Protein AF-0000000085180413 (afdb_homodimer)

InterPro domains:
  IPR011041 Soluble quinoprotein glucose/sorbosone dehydrogenase, beta-propeller domain superfamily [SSF50952] (67-188)
  IPR027372 Phytase-like domain [PF13449] (63-385)

Nearest PDB structures (foldseek):
  3hli-assembly1_A  TM=5.002E-01  e=9.385E-06  Loligo vulgaris
  2iao-assembly1_A  TM=4.988E-01  e=2.849E-05  Loligo vulgaris
  2iaw-assembly1_A  TM=5.013E-01  e=3.711E-05  Loligo vulgaris
  9dtb-assembly1_A  TM=4.587E-01  e=5.664E-05  Homo sapiens
  8wt1-assembly2_E  TM=3.478E-01  e=1.857E-03  Geobacillus stearothermophilus ATCC 12980

Foldseek 3Di:
DCPPDPPPPPPPPPPPPPPPPPADAWAFFWKAFEFQAAFDADAAFQQCVVPFQDGHDGPGRGATPFQFQEWDDDPDVQKIKTWHWQHQPALRRKLRHFTKIWIKHAFIQGPVGTDRYMGTDDIQFAFELVCQAVDDASCNPPNGHGHHSNRWTWRYWDQAPVRWIWTATQQQRWIFIGHNRNYTDHHTHFAFDQAPPGDRVPHGAHECNRPVDVVPDDDPPDDGPHFWYHSFQWAAWDAALNRQKIWTWTFTDGHPAPQQWIWIWIAGVVVGGTPGTLFIEHAPDSQKTKAYWEYFHRFKIKIWIFHQAADPPGDATFIKIWGSVAADPSRYTDIDTFHGQQFHAQQPCSDVLDDPRTDHQGASAWHYWADQFQFKIKTKGGQSPQADGRHHRPDGGIIMITIIGGPGGGNGDPNGNHD/DPPPDPPPPPPPPPPPPPPPPPADAWAFFWKAFEFQAAFDADAAFQQCVVPFQDGHDGPGRGATPFQFQEWDDDPDVQKIKTWHWQAQPALRRKLRHFTKIWIKHAFIQGPVGTDRYMGTDDIQFAFELVCQAVDDASCNPPNGHGHHSNRWTWRYWDQAPVRWIWTATQQQRWIFIGHNRNYTDHHTHFAFDQAPPGDRVPHGAHECNRPVDVVPDDDPPDDGPHFWYHSFQWAAWDAALNRQKIWTKTFTDGHPAPQQWIWIWIAGVVVGGTPGTLFIEHAPDSQKTKAYWEYFHRFKIKIWIFHQAADPPGDATFIKIWGSVAADPSRYTDIDTFHGQQFHAQQPCSDVLDDPRTDHQGASAWHYWADQFQFKIKTKGGQSPQADGRSHRPDGGIIMITIIGGPGGGNGDPNGNHD

Organism: NCBI:txid751945

Sequence (838 aa):
MTRQGIVALLGMVLGLGLAQQPLPRAELVGFALLPPDTFAPGPASGAYRKTPGLRGTPEFGSQPVQGFSAVQFGPRAGSYWVLSDNGFGSKANSPDYLLRLYLVAPSPRTPQGGAGTVRVERFIQLRDPNRLVPFPIVMESHPERPLTGYDFDPESFVFAADGTLWVGDEFGPFLLRFDANGVLLDPPFPTPDYGPGKDPTKDFVRAPQNPGLLLNPVGPGQPSPANLATSRGFEGMTTNPERTRIYALLEGTVAGDPPGTLRLMEFDPLAKRWVGLVGLYRMDSPDHAIGELAVVNEHEYLVIERDNRQGEEARTKRIYKIDLRRKGADGVLAKELLVDLLDIADPRGLAPSTREGTFRFPYFTIESVLVLDPQTLLVINDNNYPATGGRGAGVKDATEFIWLRLPQPLNLAPGVGRPMTRQGIVALLGMVLGLGLAQQPLPRAELVGFALLPPDTFAPGPASGAYRKTPGLRGTPEFGSQPVQGFSAVQFGPRAGSYWVLSDNGFGSKANSPDYLLRLYLVAPSPRTPQGGAGTVRVERFIQLRDPNRLVPFPIVMESHPERPLTGYDFD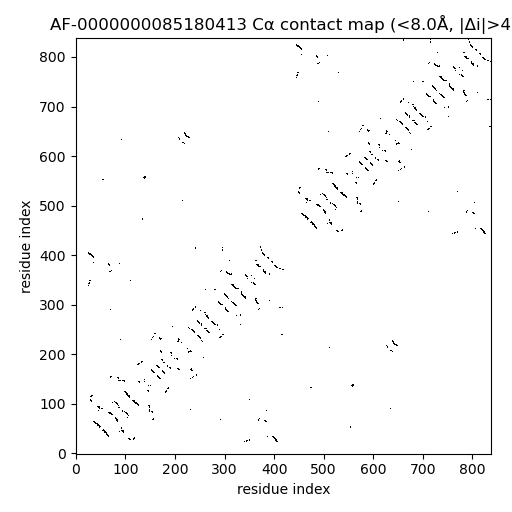PESFVFAADGTLWVGDEFGPFLLRFDANGVLLDPPFPTPDYGPGKDPTKDFVRAPQNPGLLLNPVGPGQPSPANLATSRGFEGMTTNPERTRIYALLEGTVAGDPPGTLRLMEFDPLAKRWVGLVGLYRMDSPDHAIGELAVVNEHEYLVIERDNRQGEEARTKRIYKIDLRRKGADGVLAKELLVDLLDIADPRGLAPSTREGTFRFPYFTIESVLVLDPQTLLVINDNNYPATGGRGAGVKDATEFIWLRLPQPLNLAPGVGRP

Structure (mmCIF, N/CA/C/O backbone):
data_AF-0000000085180413-model_v1
#
loop_
_entity.id
_entity.type
_entity.pdbx_description
1 polymer 'Phytase-like domain-containing protein'
#
loop_
_atom_site.group_PDB
_atom_site.id
_atom_site.type_symbol
_atom_site.label_atom_id
_atom_site.label_alt_id
_atom_site.label_comp_id
_atom_site.label_asym_id
_atom_site.label_entity_id
_atom_site.label_seq_id
_atom_site.pdbx_PDB_ins_code
_atom_site.Cartn_x
_atom_site.Cartn_y
_atom_site.Cartn_z
_atom_site.occupancy
_atom_site.B_iso_or_equiv
_atom_site.auth_seq_id
_atom_site.auth_comp_id
_atom_site.auth_asym_id
_atom_site.auth_atom_id
_atom_site.pdbx_PDB_model_num
ATOM 1 N N . MET A 1 1 ? 72.688 42.719 30.016 1 27.19 1 MET A N 1
ATOM 2 C CA . MET A 1 1 ? 71.625 42.531 29.031 1 27.19 1 MET A CA 1
ATOM 3 C C . MET A 1 1 ? 70.312 42.312 29.719 1 27.19 1 MET A C 1
ATOM 5 O O . MET A 1 1 ? 70.125 41.438 30.578 1 27.19 1 MET A O 1
ATOM 9 N N . THR A 1 2 ? 69.5 43.469 29.844 1 22.3 2 THR A N 1
ATOM 10 C CA . THR A 1 2 ? 68.312 43.875 30.562 1 22.3 2 THR A CA 1
ATOM 11 C C . THR A 1 2 ? 67.062 43.125 30.016 1 22.3 2 THR A C 1
ATOM 13 O O . THR A 1 2 ? 66.688 43.281 28.844 1 22.3 2 THR A O 1
ATOM 16 N N . ARG A 1 3 ? 66.938 41.812 30.453 1 32.44 3 ARG A N 1
ATOM 17 C CA . ARG A 1 3 ? 65.875 40.906 30.125 1 32.44 3 ARG A CA 1
ATOM 18 C C . ARG A 1 3 ? 64.5 41.531 30.375 1 32.44 3 ARG A C 1
ATOM 20 O O . ARG A 1 3 ? 64.125 41.75 31.516 1 32.44 3 ARG A O 1
ATOM 27 N N . GLN A 1 4 ? 64.125 42.656 29.547 1 26.47 4 GLN A N 1
ATOM 28 C CA . GLN A 1 4 ? 62.875 43.375 29.703 1 26.47 4 GLN A CA 1
ATOM 29 C C . GLN A 1 4 ? 61.656 42.469 29.609 1 26.47 4 GLN A C 1
ATOM 31 O O . GLN A 1 4 ? 61.531 41.688 28.656 1 26.47 4 GLN A O 1
ATOM 36 N N . GLY A 1 5 ? 61.156 42.062 30.734 1 30.62 5 GLY A N 1
ATOM 37 C CA . GLY A 1 5 ? 59.969 41.25 31 1 30.62 5 GLY A CA 1
ATOM 38 C C . GLY A 1 5 ? 58.688 41.844 30.422 1 30.62 5 GLY A C 1
ATOM 39 O O . GLY A 1 5 ? 58.344 42.969 30.75 1 30.62 5 GLY A O 1
ATOM 40 N N . ILE A 1 6 ? 58.375 41.562 29.125 1 33.25 6 ILE A N 1
ATOM 41 C CA . ILE A 1 6 ? 57.156 42.031 28.469 1 33.25 6 ILE A CA 1
ATOM 42 C C . ILE A 1 6 ? 55.938 41.562 29.25 1 33.25 6 ILE A C 1
ATOM 44 O O . ILE A 1 6 ? 55.781 40.375 29.5 1 33.25 6 ILE A O 1
ATOM 48 N N . VAL A 1 7 ? 55.375 42.406 30.109 1 30.94 7 VAL A N 1
ATOM 49 C CA . VAL A 1 7 ? 54.125 42.156 30.812 1 30.94 7 VAL A CA 1
ATOM 50 C C . VAL A 1 7 ? 53 42 29.797 1 30.94 7 VAL A C 1
ATOM 52 O O . VAL A 1 7 ? 52.75 42.875 28.953 1 30.94 7 VAL A O 1
ATOM 55 N N . ALA A 1 8 ? 52.719 40.719 29.391 1 34.75 8 ALA A N 1
ATOM 56 C CA . ALA A 1 8 ? 51.562 40.375 28.578 1 34.75 8 ALA A CA 1
ATOM 57 C C . ALA A 1 8 ? 50.281 40.875 29.203 1 34.75 8 ALA A C 1
ATOM 59 O O . ALA A 1 8 ? 49.938 40.5 30.328 1 34.75 8 ALA A O 1
ATOM 60 N N . LEU A 1 9 ? 50 42.219 28.906 1 30.14 9 LEU A N 1
ATOM 61 C CA . LEU A 1 9 ? 48.719 42.719 29.312 1 30.14 9 LEU A CA 1
ATOM 62 C C . LEU A 1 9 ? 47.594 41.844 28.781 1 30.14 9 LEU A C 1
ATOM 64 O O . LEU A 1 9 ? 47.438 41.688 27.562 1 30.14 9 LEU A O 1
ATOM 68 N N . LEU A 1 10 ? 47.219 40.875 29.531 1 34.94 10 LEU A N 1
ATOM 69 C CA . LEU A 1 10 ? 46.031 40.094 29.25 1 34.94 10 LEU A CA 1
ATOM 70 C C . LEU A 1 10 ? 44.781 40.969 29.234 1 34.94 10 LEU A C 1
ATOM 72 O O . LEU A 1 10 ? 44.406 41.531 30.266 1 34.94 10 LEU A O 1
ATOM 76 N N . GLY A 1 11 ? 44.531 41.719 28.125 1 31.73 11 GLY A N 1
ATOM 77 C CA . GLY A 1 11 ? 43.281 42.406 27.969 1 31.73 11 GLY A CA 1
ATOM 78 C C . GLY A 1 11 ? 42.062 41.5 28.172 1 31.73 11 GLY A C 1
ATOM 79 O O . GLY A 1 11 ? 41.938 40.5 27.5 1 31.73 11 GLY A O 1
ATOM 80 N N . MET A 1 12 ? 41.531 41.5 29.359 1 33.59 12 MET A N 1
ATOM 81 C CA . MET A 1 12 ? 40.25 40.875 29.641 1 33.59 12 MET A CA 1
ATOM 82 C C . MET A 1 12 ? 39.156 41.469 28.75 1 33.59 12 MET A C 1
ATOM 84 O O . MET A 1 12 ? 38.875 42.656 28.797 1 33.59 12 MET A O 1
ATOM 88 N N . VAL A 1 13 ? 38.969 40.969 27.547 1 36.91 13 VAL A N 1
ATOM 89 C CA . VAL A 1 13 ? 37.75 41.281 26.797 1 36.91 13 VAL A CA 1
ATOM 90 C C . VAL A 1 13 ? 36.531 40.938 27.641 1 36.91 13 VAL A C 1
ATOM 92 O O . VAL A 1 13 ? 36.312 39.781 28.016 1 36.91 13 VAL A O 1
ATOM 95 N N . LEU A 1 14 ? 36.062 41.844 28.484 1 35.03 14 LEU A N 1
ATOM 96 C CA . LEU A 1 14 ? 34.719 41.719 29.062 1 35.03 14 LEU A CA 1
ATOM 97 C C . LEU A 1 14 ? 33.688 41.469 27.984 1 35.03 14 LEU A C 1
ATOM 99 O O . LEU A 1 14 ? 33.5 42.281 27.078 1 35.03 14 LEU A O 1
ATOM 103 N N . GLY A 1 15 ? 33.406 40.25 27.641 1 35.22 15 GLY A N 1
ATOM 104 C CA . GLY A 1 15 ? 32.188 39.875 26.906 1 35.22 15 GLY A CA 1
ATOM 105 C C . GLY A 1 15 ? 30.938 40.5 27.438 1 35.22 15 GLY A C 1
ATOM 106 O O . GLY A 1 15 ? 30.453 40.156 28.516 1 35.22 15 GLY A O 1
ATOM 107 N N . LEU A 1 16 ? 30.766 41.844 27.328 1 35.28 16 LEU A N 1
ATOM 108 C CA . LEU A 1 16 ? 29.406 42.344 27.578 1 35.28 16 LEU A CA 1
ATOM 109 C C . LEU A 1 16 ? 28.375 41.438 26.906 1 35.28 16 LEU A C 1
ATOM 111 O O . LEU A 1 16 ? 28.297 41.406 25.672 1 35.28 16 LEU A O 1
ATOM 115 N N . GLY A 1 17 ? 28.062 40.375 27.438 1 37.81 17 GLY A N 1
ATOM 116 C CA . GLY A 1 17 ? 26.812 39.719 27.047 1 37.81 17 GLY A CA 1
ATOM 117 C C . GLY A 1 17 ? 25.672 40.688 26.906 1 37.81 17 GLY A C 1
ATOM 118 O O . GLY A 1 17 ? 25.219 41.281 27.891 1 37.81 17 GLY A O 1
ATOM 119 N N . LEU A 1 18 ? 25.641 41.531 25.922 1 39.44 18 LEU A N 1
ATOM 120 C CA . LEU A 1 18 ? 24.359 42.188 25.641 1 39.44 18 LEU A CA 1
ATOM 121 C C . LEU A 1 18 ? 23.188 41.312 26.078 1 39.44 18 LEU A C 1
ATOM 123 O O . LEU A 1 18 ? 23.062 40.188 25.625 1 39.44 18 LEU A O 1
ATOM 127 N N . ALA A 1 19 ? 22.766 41.406 27.203 1 43.41 19 ALA A N 1
ATOM 128 C CA . ALA A 1 19 ? 21.484 40.875 27.641 1 43.41 19 ALA A CA 1
ATOM 129 C C . ALA A 1 19 ? 20.438 40.969 26.531 1 43.41 19 ALA A C 1
ATOM 131 O O . ALA A 1 19 ? 20.031 42.062 26.141 1 43.41 19 ALA A O 1
ATOM 132 N N . GLN A 1 20 ? 20.359 40.188 25.609 1 45.88 20 GLN A N 1
ATOM 133 C CA . GLN A 1 20 ? 19.219 40.156 24.688 1 45.88 20 GLN A CA 1
ATOM 134 C C . GLN A 1 20 ? 17.922 40.562 25.391 1 45.88 20 GLN A C 1
ATOM 136 O O . GLN A 1 20 ? 17.594 40 26.438 1 45.88 20 GLN A O 1
ATOM 141 N N . GLN A 1 21 ? 17.516 41.812 25.359 1 51.88 21 GLN A N 1
ATOM 142 C CA . GLN A 1 21 ? 16.234 42.25 25.922 1 51.88 21 GLN A CA 1
ATOM 143 C C . GLN A 1 21 ? 15.156 41.188 25.719 1 51.88 21 GLN A C 1
ATOM 145 O O . GLN A 1 21 ? 15.078 40.562 24.656 1 51.88 21 GLN A O 1
ATOM 150 N N . PRO A 1 22 ? 14.539 40.75 26.828 1 65.62 22 PRO A N 1
ATOM 151 C CA . PRO A 1 22 ? 13.469 39.75 26.719 1 65.62 22 PRO A CA 1
ATOM 152 C C . PRO A 1 22 ? 12.414 40.094 25.688 1 65.62 22 PRO A C 1
ATOM 154 O O . PRO A 1 22 ? 12.117 41.281 25.484 1 65.62 22 PRO A O 1
ATOM 157 N N . LEU A 1 23 ? 12.125 39.312 24.719 1 73.25 23 LEU A N 1
ATOM 158 C CA . LEU A 1 23 ? 11.055 39.5 23.734 1 73.25 23 LEU A CA 1
ATOM 159 C C . LEU A 1 23 ? 9.75 39.906 24.422 1 73.25 23 LEU A C 1
ATOM 161 O O . LEU A 1 23 ? 9.344 39.25 25.391 1 73.25 23 LEU A O 1
ATOM 165 N N . PRO A 1 24 ? 9.25 41.125 24.047 1 87.88 24 PRO A N 1
ATOM 166 C CA . PRO A 1 24 ? 7.938 41.438 24.625 1 87.88 24 PRO A CA 1
ATOM 167 C C . PRO A 1 24 ? 6.91 40.344 24.391 1 87.88 24 PRO A C 1
ATOM 169 O O . PRO A 1 24 ? 6.914 39.688 23.344 1 87.88 24 PRO A O 1
ATOM 172 N N . ARG A 1 25 ? 6.062 40.062 25.359 1 93.88 25 ARG A N 1
ATOM 173 C CA . ARG A 1 25 ? 5.062 39 25.359 1 93.88 25 ARG A CA 1
ATOM 174 C C . ARG A 1 25 ? 3.896 39.344 24.453 1 93.88 25 ARG A C 1
ATOM 176 O O . ARG A 1 25 ? 3.447 40.5 24.406 1 93.88 25 ARG A O 1
ATOM 183 N N . ALA A 1 26 ? 3.475 38.406 23.672 1 98.19 26 ALA A N 1
ATOM 184 C CA . ALA A 1 26 ? 2.143 38.531 23.094 1 98.19 26 ALA A CA 1
ATOM 185 C C . ALA A 1 26 ? 1.06 38.438 24.156 1 98.19 26 ALA A C 1
ATOM 187 O O . ALA A 1 26 ? 1.293 37.938 25.25 1 98.19 26 ALA A O 1
ATOM 188 N N . GLU A 1 27 ? -0.107 39.031 23.859 1 98.62 27 GLU A N 1
ATOM 189 C CA . GLU A 1 27 ? -1.232 39.031 24.781 1 98.62 27 GLU A CA 1
ATOM 190 C C . GLU A 1 27 ? -2.398 38.188 24.234 1 98.62 27 GLU A C 1
ATOM 192 O O . GLU A 1 27 ? -2.729 38.312 23.047 1 98.62 27 GLU A O 1
ATOM 197 N N . LEU A 1 28 ? -2.992 37.344 25.109 1 98.81 28 LEU A N 1
ATOM 198 C CA . LEU A 1 28 ? -4.215 36.625 24.734 1 98.81 28 LEU A CA 1
ATOM 199 C C . LEU A 1 28 ? -5.402 37.594 24.703 1 98.81 28 LEU A C 1
ATOM 201 O O . LEU A 1 28 ? -5.746 38.219 25.719 1 98.81 28 LEU A O 1
ATOM 205 N N . VAL A 1 29 ? -6.098 37.719 23.547 1 98.69 29 VAL A N 1
ATOM 206 C CA . VAL A 1 29 ? -7.203 38.688 23.453 1 98.69 29 VAL A CA 1
ATOM 207 C C . VAL A 1 29 ? -8.477 37.938 23.047 1 98.69 29 VAL A C 1
ATOM 209 O O . VAL A 1 29 ? -9.539 38.562 22.906 1 98.69 29 VAL A O 1
ATOM 212 N N . GLY A 1 30 ? -8.422 36.719 22.875 1 98.75 30 GLY A N 1
ATOM 213 C CA . GLY A 1 30 ? -9.547 35.844 22.578 1 98.75 30 GLY A CA 1
ATOM 214 C C . GLY A 1 30 ? -9.242 34.375 22.828 1 98.75 30 GLY A C 1
ATOM 215 O O . GLY A 1 30 ? -8.102 33.938 22.641 1 98.75 30 GLY A O 1
ATOM 216 N N . PHE A 1 31 ? -10.227 33.625 23.219 1 98.88 31 PHE A N 1
ATOM 217 C CA . PHE A 1 31 ? -10.094 32.188 23.484 1 98.88 31 PHE A CA 1
ATOM 218 C C . PHE A 1 31 ? -11.383 31.453 23.156 1 98.88 31 PHE A C 1
ATOM 220 O O . PHE A 1 31 ? -12.469 31.906 23.5 1 98.88 31 PHE A O 1
ATOM 227 N N . ALA A 1 32 ? -11.312 30.438 22.422 1 98.88 32 ALA A N 1
ATOM 228 C CA . ALA A 1 32 ? -12.438 29.531 22.172 1 98.88 32 ALA A CA 1
ATOM 229 C C . ALA A 1 32 ? -11.984 28.078 22.156 1 98.88 32 ALA A C 1
ATOM 231 O O . ALA A 1 32 ? -10.805 27.781 21.938 1 98.88 32 ALA A O 1
ATOM 232 N N . LEU A 1 33 ? -12.844 27.188 22.453 1 98.62 33 LEU A N 1
ATOM 233 C CA . LEU A 1 33 ? -12.508 25.766 22.594 1 98.62 33 LEU A CA 1
ATOM 234 C C . LEU A 1 33 ? -13.531 24.891 21.875 1 98.62 33 LEU A C 1
ATOM 236 O O . LEU A 1 33 ? -14.742 25.125 22 1 98.62 33 LEU A O 1
ATOM 240 N N . LEU A 1 34 ? -13.109 24.016 21.047 1 98.81 34 LEU A N 1
ATOM 241 C CA . LEU A 1 34 ? -13.898 22.906 20.5 1 98.81 34 LEU A CA 1
ATOM 242 C C . LEU A 1 34 ? -13.664 21.625 21.312 1 98.81 34 LEU A C 1
ATOM 244 O O . LEU A 1 34 ? -12.531 21.156 21.406 1 98.81 34 LEU A O 1
ATOM 248 N N . PRO A 1 35 ? -14.703 21.062 21.906 1 98.44 35 PRO A N 1
ATOM 249 C CA . PRO A 1 35 ? -14.508 19.859 22.734 1 98.44 35 PRO A CA 1
ATOM 250 C C . PRO A 1 35 ? -13.883 18.703 21.938 1 98.44 35 PRO A C 1
ATOM 252 O O . PRO A 1 35 ? -14.133 18.562 20.75 1 98.44 35 PRO A O 1
ATOM 255 N N . PRO A 1 36 ? -13.125 17.859 22.672 1 97.94 36 PRO A N 1
ATOM 256 C CA . PRO A 1 36 ? -12.445 16.766 21.969 1 97.94 36 PRO A CA 1
ATOM 257 C C . PRO A 1 36 ? -13.414 15.812 21.266 1 97.94 36 PRO A C 1
ATOM 259 O O . PRO A 1 36 ? -13.164 15.391 20.141 1 97.94 36 PRO A O 1
ATOM 262 N N . ASP A 1 37 ? -14.531 15.406 21.969 1 98.19 37 ASP A N 1
ATOM 263 C CA . ASP A 1 37 ? -15.484 14.453 21.391 1 98.19 37 ASP A CA 1
ATOM 264 C C . ASP A 1 37 ? -16.5 15.164 20.5 1 98.19 37 ASP A C 1
ATOM 266 O O . ASP A 1 37 ? -17.688 15.203 20.812 1 98.19 37 ASP A O 1
ATOM 270 N N . THR A 1 38 ? -16.078 15.82 19.484 1 98.69 38 THR A N 1
ATOM 271 C CA . THR A 1 38 ? -16.891 16.438 18.438 1 98.69 38 THR A CA 1
ATOM 272 C C . THR A 1 38 ? -16.875 15.562 17.188 1 98.69 38 THR A C 1
ATOM 274 O O . THR A 1 38 ? -15.82 15.141 16.719 1 98.69 38 THR A O 1
ATOM 277 N N . PHE A 1 39 ? -18.062 15.242 16.594 1 98.62 39 PHE A N 1
ATOM 278 C CA . PHE A 1 39 ? -18.172 14.32 15.477 1 98.62 39 PHE A CA 1
ATOM 279 C C . PHE A 1 39 ? -18.984 14.93 14.344 1 98.62 39 PHE A C 1
ATOM 281 O O . PHE A 1 39 ? -19.844 15.797 14.586 1 98.62 39 PHE A O 1
ATOM 288 N N . ALA A 1 40 ? -18.766 14.594 13.172 1 98.69 40 ALA A N 1
ATOM 289 C CA . ALA A 1 40 ? -19.531 14.906 11.969 1 98.69 40 ALA A CA 1
ATOM 290 C C . ALA A 1 40 ? -20.172 13.656 11.383 1 98.69 40 ALA A C 1
ATOM 292 O O . ALA A 1 40 ? -19.703 12.539 11.641 1 98.69 40 ALA A O 1
ATOM 293 N N . PRO A 1 41 ? -21.234 13.836 10.562 1 98.19 41 PRO A N 1
ATOM 294 C CA . PRO A 1 41 ? -21.875 12.672 9.945 1 98.19 41 PRO A CA 1
ATOM 295 C C . PRO A 1 41 ? -20.938 11.891 9.039 1 98.19 41 PRO A C 1
ATOM 297 O O . PRO A 1 41 ? -20.094 12.484 8.359 1 98.19 41 PRO A O 1
ATOM 300 N N . GLY A 1 42 ? -21.078 10.578 9.016 1 97.94 42 GLY A N 1
ATOM 301 C CA . GLY A 1 42 ? -20.297 9.664 8.195 1 97.94 42 GLY A CA 1
ATOM 302 C C . GLY A 1 42 ? -20.203 8.266 8.789 1 97.94 42 GLY A C 1
ATOM 303 O O . GLY A 1 42 ? -20.781 7.992 9.836 1 97.94 42 GLY A O 1
ATOM 304 N N . PRO A 1 43 ? -19.5 7.418 8.109 1 97.5 43 PRO A N 1
ATOM 305 C CA . PRO A 1 43 ? -19.359 6.051 8.609 1 97.5 43 PRO A CA 1
ATOM 306 C C . PRO A 1 43 ? -18.562 5.973 9.914 1 97.5 43 PRO A C 1
ATOM 308 O O . PRO A 1 43 ? -17.875 6.93 10.281 1 97.5 43 PRO A O 1
ATOM 311 N N . ALA A 1 44 ? -18.766 4.793 10.625 1 98.19 44 ALA A N 1
ATOM 312 C CA . ALA A 1 44 ? -17.922 4.508 11.789 1 98.19 44 ALA A CA 1
ATOM 313 C C . ALA A 1 44 ? -16.438 4.574 11.43 1 98.19 44 ALA A C 1
ATOM 315 O O . ALA A 1 44 ? -16.078 4.379 10.266 1 98.19 44 ALA A O 1
ATOM 316 N N . SER A 1 45 ? -15.57 4.906 12.445 1 98.31 45 SER A N 1
ATOM 317 C CA . SER A 1 45 ? -14.148 5.094 12.203 1 98.31 45 SER A CA 1
ATOM 318 C C . SER A 1 45 ? -13.32 4.609 13.383 1 98.31 45 SER A C 1
ATOM 320 O O . SER A 1 45 ? -13.867 4.27 14.438 1 98.31 45 SER A O 1
ATOM 322 N N . GLY A 1 46 ? -12.016 4.441 13.195 1 98.25 46 GLY A N 1
ATOM 323 C CA . GLY A 1 46 ? -11.078 4.055 14.242 1 98.25 46 GLY A CA 1
ATOM 324 C C . GLY A 1 46 ? -10.906 2.551 14.359 1 98.25 46 GLY A C 1
ATOM 325 O O . GLY A 1 46 ? -10.422 2.055 15.383 1 98.25 46 GLY A O 1
ATOM 326 N N . ALA A 1 47 ? -11.289 1.79 13.359 1 97.94 47 ALA A N 1
ATOM 327 C CA . ALA A 1 47 ? -11.211 0.333 13.414 1 97.94 47 ALA A CA 1
ATOM 328 C C . ALA A 1 47 ? -9.758 -0.139 13.367 1 97.94 47 ALA A C 1
ATOM 330 O O . ALA A 1 47 ? -9.461 -1.283 13.719 1 97.94 47 ALA A O 1
ATOM 331 N N . TYR A 1 48 ? -8.852 0.725 12.914 1 97.12 48 TYR A N 1
ATOM 332 C CA . TYR A 1 48 ? -7.465 0.324 12.703 1 97.12 48 TYR A CA 1
ATOM 333 C C . TYR A 1 48 ? -6.559 0.906 13.781 1 97.12 48 TYR A C 1
ATOM 335 O O . TYR A 1 48 ? -5.336 0.773 13.711 1 97.12 48 TYR A O 1
ATOM 343 N N . ARG A 1 49 ? -7.082 1.578 14.781 1 96.94 49 ARG A N 1
ATOM 344 C CA . ARG A 1 49 ? -6.277 2.316 15.75 1 96.94 49 ARG A CA 1
ATOM 345 C C . ARG A 1 49 ? -5.566 1.367 16.703 1 96.94 49 ARG A C 1
ATOM 347 O O . ARG A 1 49 ? -4.391 1.556 17.016 1 96.94 49 ARG A O 1
ATOM 354 N N . LYS A 1 50 ? -6.223 0.347 17.156 1 95.06 50 LYS A N 1
ATOM 355 C CA . LYS A 1 50 ? -5.664 -0.567 18.141 1 95.06 50 LYS A CA 1
ATOM 356 C C . LYS A 1 50 ? -4.562 -1.429 17.547 1 95.06 50 LYS A C 1
ATOM 358 O O . LYS A 1 50 ? -3.547 -1.696 18.188 1 95.06 50 LYS A O 1
ATOM 363 N N . THR A 1 51 ? -4.809 -1.908 16.344 1 93.25 51 THR A N 1
ATOM 364 C CA . THR A 1 51 ? -3.828 -2.684 15.594 1 93.25 51 THR A CA 1
ATOM 365 C C . THR A 1 51 ? -3.621 -2.09 14.203 1 93.25 51 THR A C 1
ATOM 367 O O . THR A 1 51 ? -4.258 -2.518 13.234 1 93.25 51 THR A O 1
ATOM 370 N N . PRO A 1 52 ? -2.688 -1.1 14.156 1 92.62 52 PRO A N 1
ATOM 371 C CA . PRO A 1 52 ? -2.484 -0.437 12.859 1 92.62 52 PRO A CA 1
ATOM 372 C C . PRO A 1 52 ? -2.219 -1.423 11.727 1 92.62 52 PRO A C 1
ATOM 374 O O . PRO A 1 52 ? -1.364 -2.303 11.859 1 92.62 52 PRO A O 1
ATOM 377 N N . GLY A 1 53 ? -2.994 -1.29 10.648 1 90.25 53 GLY A N 1
ATOM 378 C CA . GLY A 1 53 ? -2.873 -2.166 9.492 1 90.25 53 GLY A CA 1
ATOM 379 C C . GLY A 1 53 ? -3.881 -3.299 9.5 1 90.25 53 GLY A C 1
ATOM 380 O O . GLY A 1 53 ? -4.09 -3.953 8.477 1 90.25 53 GLY A O 1
ATOM 381 N N . LEU A 1 54 ? -4.457 -3.551 10.633 1 93.44 54 LEU A N 1
ATOM 382 C CA . LEU A 1 54 ? -5.445 -4.617 10.758 1 93.44 54 LEU A CA 1
ATOM 383 C C . LEU A 1 54 ? -6.773 -4.074 11.266 1 93.44 54 LEU A C 1
ATOM 385 O O . LEU A 1 54 ? -6.82 -3.4 12.297 1 93.44 54 LEU A O 1
ATOM 389 N N . ARG A 1 55 ? -7.773 -4.41 10.562 1 95.94 55 ARG A N 1
ATOM 390 C CA . ARG A 1 55 ? -9.109 -3.918 10.891 1 95.94 55 ARG A CA 1
ATOM 391 C C . ARG A 1 55 ? -9.656 -4.613 12.125 1 95.94 55 ARG A C 1
ATOM 393 O O . ARG A 1 55 ? -9.664 -5.844 12.203 1 95.94 55 ARG A O 1
ATOM 400 N N . GLY A 1 56 ? -10.117 -3.885 13.07 1 95.75 56 GLY A N 1
ATOM 401 C CA . GLY A 1 56 ? -10.867 -4.34 14.234 1 95.75 56 GLY A CA 1
ATOM 402 C C . GLY A 1 56 ? -12.234 -3.693 14.352 1 95.75 56 GLY A C 1
ATOM 403 O O . GLY A 1 56 ? -12.859 -3.357 13.344 1 95.75 56 GLY A O 1
ATOM 404 N N . THR A 1 57 ? -12.742 -3.646 15.562 1 96.81 57 THR A N 1
ATOM 405 C CA . THR A 1 57 ? -14 -2.965 15.836 1 96.81 57 THR A CA 1
ATOM 406 C C . THR A 1 57 ? -13.805 -1.451 15.844 1 96.81 57 THR A C 1
ATOM 408 O O . THR A 1 57 ? -12.883 -0.943 16.484 1 96.81 57 THR A O 1
ATOM 411 N N . PRO A 1 58 ? -14.633 -0.751 15.117 1 97.81 58 PRO A N 1
ATOM 412 C CA . PRO A 1 58 ? -14.5 0.708 15.148 1 97.81 58 PRO A CA 1
ATOM 413 C C . PRO A 1 58 ? -14.656 1.284 16.547 1 97.81 58 PRO A C 1
ATOM 415 O O . PRO A 1 58 ? -15.531 0.858 17.312 1 97.81 58 PRO A O 1
ATOM 418 N N . GLU A 1 59 ? -13.883 2.234 16.891 1 98 59 GLU A N 1
ATOM 419 C CA . GLU A 1 59 ? -13.922 2.883 18.203 1 98 59 GLU A CA 1
ATOM 420 C C . GLU A 1 59 ? -14.961 3.998 18.234 1 98 59 GLU A C 1
ATOM 422 O O . GLU A 1 59 ? -15.5 4.328 19.297 1 98 59 GLU A O 1
ATOM 427 N N . PHE A 1 60 ? -15.242 4.566 17.062 1 98.5 60 PHE A N 1
ATOM 428 C CA . PHE A 1 60 ? -16.156 5.703 16.969 1 98.5 60 PHE A CA 1
ATOM 429 C C . PHE A 1 60 ? -17.281 5.422 16 1 98.5 60 PHE A C 1
ATOM 431 O O . PHE A 1 60 ? -17.078 4.812 14.953 1 98.5 60 PHE A O 1
ATOM 438 N N . GLY A 1 61 ? -18.438 5.844 16.328 1 98.12 61 GLY A N 1
ATOM 439 C CA . GLY A 1 61 ? -19.625 5.574 15.523 1 98.12 61 GLY A CA 1
ATOM 440 C C . GLY A 1 61 ? -19.734 6.477 14.312 1 98.12 61 GLY A C 1
ATOM 441 O O . GLY A 1 61 ? -20.594 6.273 13.453 1 98.12 61 GLY A O 1
ATOM 442 N N . SER A 1 62 ? -18.906 7.484 14.234 1 98.38 62 SER A N 1
ATOM 443 C CA . SER A 1 62 ? -18.891 8.453 13.141 1 98.38 62 SER A CA 1
ATOM 444 C C . SER A 1 62 ? -17.5 9.039 12.938 1 98.38 62 SER A C 1
ATOM 446 O O . SER A 1 62 ? -16.5 8.438 13.336 1 98.38 62 SER A O 1
ATOM 448 N N . GLN A 1 63 ? -17.391 10.133 12.195 1 98.62 63 GLN A N 1
ATOM 449 C CA . GLN A 1 63 ? -16.109 10.766 11.875 1 98.62 63 GLN A CA 1
ATOM 450 C C . GLN A 1 63 ? -15.75 11.844 12.891 1 98.62 63 GLN A C 1
ATOM 452 O O . GLN A 1 63 ? -16.453 12.844 13.016 1 98.62 63 GLN A O 1
ATOM 457 N N . PRO A 1 64 ? -14.656 11.703 13.609 1 98.62 64 PRO A N 1
ATOM 458 C CA . PRO A 1 64 ? -14.227 12.773 14.516 1 98.62 64 PRO A CA 1
ATOM 459 C C . PRO A 1 64 ? -13.844 14.055 13.773 1 98.62 64 PRO A C 1
ATOM 461 O O . PRO A 1 64 ? -13.234 13.992 12.703 1 98.62 64 PRO A O 1
ATOM 464 N N . VAL A 1 65 ? -14.312 15.219 14.32 1 98.69 65 VAL A N 1
ATOM 465 C CA . VAL A 1 65 ? -13.828 16.531 13.891 1 98.69 65 VAL A CA 1
ATOM 466 C C . VAL A 1 65 ? -12.586 16.906 14.688 1 98.69 65 VAL A C 1
ATOM 468 O O . VAL A 1 65 ? -12.688 17.406 15.805 1 98.69 65 VAL A O 1
ATOM 471 N N . GLN A 1 66 ? -11.398 16.656 14.094 1 96.44 66 GLN A N 1
ATOM 472 C CA . GLN A 1 66 ? -10.156 16.688 14.867 1 96.44 66 GLN A CA 1
ATOM 473 C C . GLN A 1 66 ? -8.953 16.922 13.961 1 96.44 66 GLN A C 1
ATOM 475 O O . GLN A 1 66 ? -9.102 17.078 12.75 1 96.44 66 GLN A O 1
ATOM 480 N N . GLY A 1 67 ? -7.77 17.031 14.609 1 97.94 67 GLY A N 1
ATOM 481 C CA . GLY A 1 67 ? -6.52 16.984 13.859 1 97.94 67 GLY A CA 1
ATOM 482 C C . GLY A 1 67 ? -6.332 18.203 12.961 1 97.94 67 GLY A C 1
ATOM 483 O O . GLY A 1 67 ? -5.859 18.062 11.828 1 97.94 67 GLY A O 1
ATOM 484 N N . PHE A 1 68 ? -6.746 19.375 13.422 1 98.69 68 PHE A N 1
ATOM 485 C CA . PHE A 1 68 ? -6.617 20.562 12.57 1 98.69 68 PHE A CA 1
ATOM 486 C C . PHE A 1 68 ? -5.148 20.875 12.312 1 98.69 68 PHE A C 1
ATOM 488 O O . PHE A 1 68 ? -4.395 21.156 13.242 1 98.69 68 PHE A O 1
ATOM 495 N N . SER A 1 69 ? -4.801 20.844 11 1 98.56 69 SER A N 1
ATOM 496 C CA . SER A 1 69 ? -3.406 21 10.602 1 98.56 69 SER A CA 1
ATOM 497 C C . SER A 1 69 ? -3.201 22.281 9.812 1 98.56 69 SER A C 1
ATOM 499 O O . SER A 1 69 ? -2.074 22.625 9.438 1 98.56 69 SER A O 1
ATOM 501 N N . ALA A 1 70 ? -4.262 23 9.523 1 98.75 70 ALA A N 1
ATOM 502 C CA . ALA A 1 70 ? -4.168 24.281 8.805 1 98.75 70 ALA A CA 1
ATOM 503 C C . ALA A 1 70 ? -5.461 25.078 8.938 1 98.75 70 ALA A C 1
ATOM 505 O O . ALA A 1 70 ? -6.52 24.516 9.227 1 98.75 70 ALA A O 1
ATOM 506 N N . VAL A 1 71 ? -5.352 26.391 8.672 1 98.81 71 VAL A N 1
ATOM 507 C CA . VAL A 1 71 ? -6.508 27.266 8.789 1 98.81 71 VAL A CA 1
ATOM 508 C C . VAL A 1 71 ? -6.465 28.328 7.695 1 98.81 71 VAL A C 1
ATOM 510 O O . VAL A 1 71 ? -5.387 28.781 7.309 1 98.81 71 VAL A O 1
ATOM 513 N N . GLN A 1 72 ? -7.578 28.656 7.152 1 98.19 72 GLN A N 1
ATOM 514 C CA . GLN A 1 72 ? -7.809 29.781 6.258 1 98.19 72 GLN A CA 1
ATOM 515 C C . GLN A 1 72 ? -9.117 30.484 6.59 1 98.19 72 GLN A C 1
ATOM 517 O O . GLN A 1 72 ? -9.945 29.969 7.336 1 98.19 72 GLN A O 1
ATOM 522 N N . PHE A 1 73 ? -9.25 31.703 6.051 1 97.88 73 PHE A N 1
ATOM 523 C CA . PHE A 1 73 ? -10.477 32.469 6.258 1 97.88 73 PHE A CA 1
ATOM 524 C C . PHE A 1 73 ? -11.68 31.734 5.676 1 97.88 73 PHE A C 1
ATOM 526 O O . PHE A 1 73 ? -11.586 31.125 4.609 1 97.88 73 PHE A O 1
ATOM 533 N N . GLY A 1 74 ? -12.805 31.781 6.371 1 97.44 74 GLY A N 1
ATOM 534 C CA . GLY A 1 74 ? -14.086 31.344 5.836 1 97.44 74 GLY A CA 1
ATOM 535 C C . GLY A 1 74 ? -14.805 32.438 5.062 1 97.44 74 GLY A C 1
ATOM 536 O O . GLY A 1 74 ? -14.273 33.531 4.867 1 97.44 74 GLY A O 1
ATOM 537 N N . PRO A 1 75 ? -16.016 32.125 4.672 1 95.38 75 PRO A N 1
ATOM 538 C CA . PRO A 1 75 ? -16.75 33.062 3.82 1 95.38 75 PRO A CA 1
ATOM 539 C C . PRO A 1 75 ? -17.344 34.219 4.602 1 95.38 75 PRO A C 1
ATOM 541 O O . PRO A 1 75 ? -17.625 35.281 4.031 1 95.38 75 PRO A O 1
ATOM 544 N N . ARG A 1 76 ? -17.578 34.062 5.875 1 96.19 76 ARG A N 1
ATOM 545 C CA . ARG A 1 76 ? -18.109 35.125 6.727 1 96.19 76 ARG A CA 1
ATOM 546 C C . ARG A 1 76 ? -17.062 35.594 7.719 1 96.19 76 ARG A C 1
ATOM 548 O O . ARG A 1 76 ? -16.203 34.844 8.164 1 96.19 76 ARG A O 1
ATOM 555 N N . ALA A 1 77 ? -17.203 36.875 8.047 1 95.19 77 ALA A N 1
ATOM 556 C CA . ALA A 1 77 ? -16.312 37.406 9.07 1 95.19 77 ALA A CA 1
ATOM 557 C C . ALA A 1 77 ? -16.359 36.562 10.336 1 95.19 77 ALA A C 1
ATOM 559 O O . ALA A 1 77 ? -17.453 36.25 10.836 1 95.19 77 ALA A O 1
ATOM 560 N N . GLY A 1 78 ? -15.219 36.156 10.727 1 96.19 78 GLY A N 1
ATOM 561 C CA . GLY A 1 78 ? -15.125 35.406 11.969 1 96.19 78 GLY A CA 1
ATOM 562 C C . GLY A 1 78 ? -15.242 33.906 11.766 1 96.19 78 GLY A C 1
ATOM 563 O O . GLY A 1 78 ? -15.133 33.125 12.719 1 96.19 78 GLY A O 1
ATOM 564 N N . SER A 1 79 ? -15.477 33.469 10.555 1 98.38 79 SER A N 1
ATOM 565 C CA . SER A 1 79 ? -15.492 32.062 10.266 1 98.38 79 SER A CA 1
ATOM 566 C C . SER A 1 79 ? -14.195 31.609 9.602 1 98.38 79 SER A C 1
ATOM 568 O O . SER A 1 79 ? -13.5 32.406 8.984 1 98.38 79 SER A O 1
ATOM 570 N N . TYR A 1 80 ? -13.898 30.344 9.75 1 98.75 80 TYR A N 1
ATOM 571 C CA . TYR A 1 80 ? -12.633 29.812 9.242 1 98.75 80 TYR A CA 1
ATOM 572 C C . TYR A 1 80 ? -12.812 28.422 8.656 1 98.75 80 TYR A C 1
ATOM 574 O O . TYR A 1 80 ? -13.648 27.641 9.133 1 98.75 80 TYR A O 1
ATOM 582 N N . TRP A 1 81 ? -12.102 28.125 7.582 1 98.75 81 TRP A N 1
ATOM 583 C CA . TRP A 1 81 ? -11.898 26.75 7.129 1 98.75 81 TRP A CA 1
ATOM 584 C C . TRP A 1 81 ? -10.695 26.125 7.824 1 98.75 81 TRP A C 1
ATOM 586 O O . TRP A 1 81 ? -9.625 26.719 7.895 1 98.75 81 TRP A O 1
ATOM 596 N N . VAL A 1 82 ? -10.914 24.984 8.383 1 98.88 82 VAL A N 1
ATOM 597 C CA . VAL A 1 82 ? -9.812 24.219 8.961 1 98.88 82 VAL A CA 1
ATOM 598 C C . VAL A 1 82 ? -9.695 22.859 8.266 1 98.88 82 VAL A C 1
ATOM 600 O O . VAL A 1 82 ? -10.695 22.297 7.812 1 98.88 82 VAL A O 1
ATOM 603 N N . LEU A 1 83 ? -8.453 22.375 8.125 1 98.81 83 LEU A N 1
ATOM 604 C CA . LEU A 1 83 ? -8.156 21.094 7.484 1 98.81 83 LEU A CA 1
ATOM 605 C C . LEU A 1 83 ? -7.828 20.031 8.523 1 98.81 83 LEU A C 1
ATOM 607 O O . LEU A 1 83 ? -6.988 20.25 9.406 1 98.81 83 LEU A O 1
ATOM 611 N N . SER A 1 84 ? -8.562 18.922 8.445 1 98.12 84 SER A N 1
ATOM 612 C CA . SER A 1 84 ? -8.141 17.766 9.234 1 98.12 84 SER A CA 1
ATOM 613 C C . SER A 1 84 ? -6.988 17.031 8.562 1 98.12 84 SER A C 1
ATOM 615 O O . SER A 1 84 ? -6.988 16.859 7.34 1 98.12 84 SER A O 1
ATOM 617 N N . ASP A 1 85 ? -6.023 16.625 9.359 1 98.25 85 ASP A N 1
ATOM 618 C CA . ASP A 1 85 ? -4.938 15.805 8.82 1 98.25 85 ASP A CA 1
ATOM 619 C C . ASP A 1 85 ? -5.426 14.406 8.461 1 98.25 85 ASP A C 1
ATOM 621 O O . ASP A 1 85 ? -6.586 14.227 8.086 1 98.25 85 ASP A O 1
ATOM 625 N N . ASN A 1 86 ? -4.57 13.398 8.43 1 97.94 86 ASN A N 1
ATOM 626 C CA . ASN A 1 86 ? -4.945 12.094 7.898 1 97.94 86 ASN A CA 1
ATOM 627 C C . ASN A 1 86 ? -5.789 11.305 8.898 1 97.94 86 ASN A C 1
ATOM 629 O O . ASN A 1 86 ? -6.23 10.188 8.594 1 97.94 86 ASN A O 1
ATOM 633 N N . GLY A 1 87 ? -5.988 11.789 10.07 1 97.25 87 GLY A N 1
ATOM 634 C CA . GLY A 1 87 ? -6.848 11.102 11.016 1 97.25 87 GLY A CA 1
ATOM 635 C C . GLY A 1 87 ? -6.117 10.656 12.266 1 97.25 87 GLY A C 1
ATOM 636 O O . GLY A 1 87 ? -5.844 11.461 13.164 1 97.25 87 GLY A O 1
ATOM 637 N N . PHE A 1 88 ? -5.742 9.414 12.281 1 97.19 88 PHE A N 1
ATOM 638 C CA . PHE A 1 88 ? -5.246 8.836 13.523 1 97.19 88 PHE A CA 1
ATOM 639 C C . PHE A 1 88 ? -3.727 8.719 13.5 1 97.19 88 PHE A C 1
ATOM 641 O O . PHE A 1 88 ? -3.139 8.016 14.328 1 97.19 88 PHE A O 1
ATOM 648 N N . GLY A 1 89 ? -3.086 9.344 12.578 1 95.06 89 GLY A N 1
ATOM 649 C CA . GLY A 1 89 ? -1.673 9.641 12.758 1 95.06 89 GLY A CA 1
ATOM 650 C C . GLY A 1 89 ? -0.784 8.883 11.781 1 95.06 89 GLY A C 1
ATOM 651 O O . GLY A 1 89 ? 0.387 9.234 11.609 1 95.06 89 GLY A O 1
ATOM 652 N N . SER A 1 90 ? -1.285 7.816 11.141 1 96.25 90 SER A N 1
ATOM 653 C CA . SER A 1 90 ? -0.466 7.059 10.203 1 96.25 90 SER A CA 1
ATOM 654 C C . SER A 1 90 ? -1.315 6.465 9.086 1 96.25 90 SER A C 1
ATOM 656 O O . SER A 1 90 ? -2.537 6.355 9.211 1 96.25 90 SER A O 1
ATOM 658 N N . LYS A 1 91 ? -0.634 6.152 7.984 1 96.75 91 LYS A N 1
ATOM 659 C CA . LYS A 1 91 ? -1.299 5.441 6.895 1 96.75 91 LYS A CA 1
ATOM 660 C C . LYS A 1 91 ? -1.988 4.18 7.402 1 96.75 91 LYS A C 1
ATOM 662 O O . LYS A 1 91 ? -3.129 3.895 7.031 1 96.75 91 LYS A O 1
ATOM 667 N N . ALA A 1 92 ? -1.408 3.445 8.305 1 97.31 92 ALA A N 1
ATOM 668 C CA . ALA A 1 92 ? -1.845 2.129 8.766 1 97.31 92 ALA A CA 1
ATOM 669 C C . ALA A 1 92 ? -3.084 2.238 9.648 1 97.31 92 ALA A C 1
ATOM 671 O O . ALA A 1 92 ? -3.92 1.333 9.672 1 97.31 92 ALA A O 1
ATOM 672 N N . ASN A 1 93 ? -3.275 3.332 10.344 1 97.56 93 ASN A N 1
ATOM 673 C CA . ASN A 1 93 ? -4.371 3.373 11.305 1 97.56 93 ASN A CA 1
ATOM 674 C C . ASN A 1 93 ? -5.484 4.312 10.844 1 97.56 93 ASN A C 1
ATOM 676 O O . ASN A 1 93 ? -6.422 4.582 11.602 1 97.56 93 ASN A O 1
ATOM 680 N N . SER A 1 94 ? -5.422 4.75 9.562 1 98 94 SER A N 1
ATOM 681 C CA . SER A 1 94 ? -6.391 5.773 9.195 1 98 94 SER A CA 1
ATOM 682 C C . SER A 1 94 ? -7.109 5.418 7.902 1 98 94 SER A C 1
ATOM 684 O O . SER A 1 94 ? -7.473 6.301 7.121 1 98 94 SER A O 1
ATOM 686 N N . PRO A 1 95 ? -7.297 4.125 7.582 1 97.81 95 PRO A N 1
ATOM 687 C CA . PRO A 1 95 ? -8.031 3.775 6.363 1 97.81 95 PRO A CA 1
ATOM 688 C C . PRO A 1 95 ? -9.492 4.199 6.414 1 97.81 95 PRO A C 1
ATOM 690 O O . PRO A 1 95 ? -10.133 4.359 5.367 1 97.81 95 PRO A O 1
ATOM 693 N N . ASP A 1 96 ? -10.102 4.348 7.598 1 98.25 96 ASP A N 1
ATOM 694 C CA . ASP A 1 96 ? -11.531 4.633 7.711 1 98.25 96 ASP A CA 1
ATOM 695 C C . ASP A 1 96 ? -11.766 6.059 8.195 1 98.25 96 ASP A C 1
ATOM 697 O O . ASP A 1 96 ? -12.828 6.363 8.758 1 98.25 96 ASP A O 1
ATOM 701 N N . TYR A 1 97 ? -10.75 6.926 8.062 1 98.62 97 TYR A N 1
ATOM 702 C CA . TYR A 1 97 ? -10.898 8.352 8.328 1 98.62 97 TYR A CA 1
ATOM 703 C C . TYR A 1 97 ? -11.062 9.133 7.031 1 98.62 97 TYR A C 1
ATOM 705 O O . TYR A 1 97 ? -10.172 9.133 6.18 1 98.62 97 TYR A O 1
ATOM 713 N N . LEU A 1 98 ? -12.156 9.852 6.879 1 98.81 98 LEU A N 1
ATOM 714 C CA . LEU A 1 98 ? -12.43 10.641 5.684 1 98.81 98 LEU A CA 1
ATOM 715 C C . LEU A 1 98 ? -11.719 11.992 5.754 1 98.81 98 LEU A C 1
ATOM 717 O O . LEU A 1 98 ? -11.742 12.656 6.793 1 98.81 98 LEU A O 1
ATOM 721 N N . LEU A 1 99 ? -11.07 12.367 4.668 1 98.94 99 LEU A N 1
ATOM 722 C CA . LEU A 1 99 ? -10.352 13.633 4.609 1 98.94 99 LEU A CA 1
ATOM 723 C C . LEU A 1 99 ? -11.297 14.789 4.289 1 98.94 99 LEU A C 1
ATOM 725 O O . LEU A 1 99 ? -11.977 14.773 3.26 1 98.94 99 LEU A O 1
ATOM 729 N N . ARG A 1 100 ? -11.289 15.812 5.199 1 98.88 100 ARG A N 1
ATOM 730 C CA . ARG A 1 100 ? -12.281 16.891 5.09 1 98.88 100 ARG A CA 1
ATOM 731 C C . ARG A 1 100 ? -11.688 18.219 5.512 1 98.88 100 ARG A C 1
ATOM 733 O O . ARG A 1 100 ? -10.766 18.266 6.336 1 98.88 100 ARG A O 1
ATOM 740 N N . LEU A 1 101 ? -12.219 19.281 4.922 1 98.88 101 LEU A N 1
ATOM 741 C CA . LEU A 1 101 ? -12.188 20.609 5.531 1 98.88 101 LEU A CA 1
ATOM 742 C C . LEU A 1 101 ? -13.484 20.891 6.277 1 98.88 101 LEU A C 1
ATOM 744 O O . LEU A 1 101 ? -14.57 20.547 5.801 1 98.88 101 LEU A O 1
ATOM 748 N N . TYR A 1 102 ? -13.344 21.578 7.344 1 98.88 102 TYR A N 1
ATOM 749 C CA . TYR A 1 102 ? -14.523 21.984 8.109 1 98.88 102 TYR A CA 1
ATOM 750 C C . TYR A 1 102 ? -14.633 23.5 8.18 1 98.88 102 TYR A C 1
ATOM 752 O O . TYR A 1 102 ? -13.625 24.188 8.375 1 98.88 102 TYR A O 1
ATOM 760 N N . LEU A 1 103 ? -15.828 23.969 7.996 1 98.81 103 LEU A N 1
ATOM 761 C CA . LEU A 1 103 ? -16.125 25.359 8.312 1 98.81 103 LEU A CA 1
ATOM 762 C C . LEU A 1 103 ? -16.516 25.516 9.781 1 98.81 103 LEU A C 1
ATOM 764 O O . LEU A 1 103 ? -17.469 24.875 10.242 1 98.81 103 LEU A O 1
ATOM 768 N N . VAL A 1 104 ? -15.773 26.375 10.414 1 98.88 104 VAL A N 1
ATOM 769 C CA . VAL A 1 104 ? -16.047 26.562 11.836 1 98.88 104 VAL A CA 1
ATOM 770 C C . VAL A 1 104 ? -16.312 28.047 12.109 1 98.88 104 VAL A C 1
ATOM 772 O O . VAL A 1 104 ? -15.852 28.922 11.375 1 98.88 104 VAL A O 1
ATOM 775 N N . ALA A 1 105 ? -17.062 28.25 13.172 1 98.56 105 ALA A N 1
ATOM 776 C CA . ALA A 1 105 ? -17.406 29.594 13.633 1 98.56 105 ALA A CA 1
ATOM 777 C C . ALA A 1 105 ? -17.219 29.734 15.141 1 98.56 105 ALA A C 1
ATOM 779 O O . ALA A 1 105 ? -18.141 29.5 15.914 1 98.56 105 ALA A O 1
ATOM 780 N N . PRO A 1 106 ? -16.031 30.156 15.516 1 98.62 106 PRO A N 1
ATOM 781 C CA . PRO A 1 106 ? -15.805 30.391 16.938 1 98.62 106 PRO A CA 1
ATOM 782 C C . PRO A 1 106 ? -16.531 31.641 17.469 1 98.62 106 PRO A C 1
ATOM 784 O O . PRO A 1 106 ? -16.703 32.594 16.719 1 98.62 106 PRO A O 1
ATOM 787 N N . SER A 1 107 ? -17 31.594 18.641 1 98.19 107 SER A N 1
ATOM 788 C CA . SER A 1 107 ? -17.438 32.719 19.484 1 98.19 107 SER A CA 1
ATOM 789 C C . SER A 1 107 ? -16.484 32.938 20.641 1 98.19 107 SER A C 1
ATOM 791 O O . SER A 1 107 ? -16.75 32.531 21.766 1 98.19 107 SER A O 1
ATOM 793 N N . PRO A 1 108 ? -15.438 33.688 20.344 1 98.38 108 PRO A N 1
ATOM 794 C CA . PRO A 1 108 ? -14.359 33.781 21.344 1 98.38 108 PRO A CA 1
ATOM 795 C C . PRO A 1 108 ? -14.773 34.531 22.609 1 98.38 108 PRO A C 1
ATOM 797 O O . PRO A 1 108 ? -15.555 35.469 22.547 1 98.38 108 PRO A O 1
ATOM 800 N N . ARG A 1 109 ? -14.305 34.031 23.719 1 98.5 109 ARG A N 1
ATOM 801 C CA . ARG A 1 109 ? -14.281 34.844 24.938 1 98.5 109 ARG A CA 1
ATOM 802 C C . ARG A 1 109 ? -13.25 35.969 24.812 1 98.5 109 ARG A C 1
ATOM 804 O O . ARG A 1 109 ? -12.062 35.719 24.594 1 98.5 109 ARG A O 1
ATOM 811 N N . THR A 1 110 ? -13.695 37.156 24.922 1 97.94 110 THR A N 1
ATOM 812 C CA . THR A 1 110 ? -12.867 38.375 24.891 1 97.94 110 THR A CA 1
ATOM 813 C C . THR A 1 110 ? -13.062 39.188 26.156 1 97.94 110 THR A C 1
ATOM 815 O O . THR A 1 110 ? -13.875 38.844 27.016 1 97.94 110 THR A O 1
ATOM 818 N N . PRO A 1 111 ? -12.266 40.312 26.266 1 94.06 111 PRO A N 1
ATOM 819 C CA . PRO A 1 111 ? -12.5 41.156 27.422 1 94.06 111 PRO A CA 1
ATOM 820 C C . PRO A 1 111 ? -13.922 41.719 27.469 1 94.06 111 PRO A C 1
ATOM 822 O O . PRO A 1 111 ? -14.406 42.125 28.531 1 94.06 111 PRO A O 1
ATOM 825 N N . GLN A 1 112 ? -14.594 41.719 26.359 1 95.44 112 GLN A N 1
ATOM 826 C CA . GLN A 1 112 ? -15.953 42.25 26.266 1 95.44 112 GLN A CA 1
ATOM 827 C C . GLN A 1 112 ? -16.984 41.125 26.469 1 95.44 112 GLN A C 1
ATOM 829 O O . GLN A 1 112 ? -18.188 41.375 26.438 1 95.44 112 GLN A O 1
ATOM 834 N N . GLY A 1 113 ? -16.516 39.938 26.656 1 94.75 113 GLY A N 1
ATOM 835 C CA . GLY A 1 113 ? -17.406 38.812 26.844 1 94.75 113 GLY A CA 1
ATOM 836 C C . GLY A 1 113 ? -17.328 37.781 25.719 1 94.75 113 GLY A C 1
ATOM 837 O O . GLY A 1 113 ? -16.375 37.781 24.953 1 94.75 113 GLY A O 1
ATOM 838 N N . GLY A 1 114 ? -18.25 36.844 25.688 1 95.75 114 GLY A N 1
ATOM 839 C CA . GLY A 1 114 ? -18.328 35.781 24.703 1 95.75 114 GLY A CA 1
ATOM 840 C C . GLY A 1 114 ? -18.344 34.406 25.312 1 95.75 114 GLY A C 1
ATOM 841 O O . GLY A 1 114 ? -17.875 34.219 26.438 1 95.75 114 GLY A O 1
ATOM 842 N N . ALA A 1 115 ? -18.797 33.438 24.578 1 97 115 ALA A N 1
ATOM 843 C CA . ALA A 1 115 ? -19.062 32.094 25.094 1 97 115 ALA A CA 1
ATOM 844 C C . ALA A 1 115 ? -17.797 31.25 25.109 1 97 115 ALA A C 1
ATOM 846 O O . ALA A 1 115 ? -17.719 30.266 25.844 1 97 115 ALA A O 1
ATOM 847 N N . GLY A 1 116 ? -16.781 31.641 24.281 1 98.44 116 GLY A N 1
ATOM 848 C CA . GLY A 1 116 ? -15.57 30.844 24.203 1 98.44 116 GLY A CA 1
ATOM 849 C C . GLY A 1 116 ? -15.789 29.484 23.578 1 98.44 116 GLY A C 1
ATOM 850 O O . GLY A 1 116 ? -15.172 28.5 23.984 1 98.44 116 GLY A O 1
ATOM 851 N N . THR A 1 117 ? -16.75 29.359 22.672 1 98.56 117 THR A N 1
ATOM 852 C CA . THR A 1 117 ? -17.109 28.094 22.031 1 98.56 117 THR A CA 1
ATOM 853 C C . THR A 1 117 ? -16.844 28.156 20.531 1 98.56 117 THR A C 1
ATOM 855 O O . THR A 1 117 ? -16.578 29.219 19.984 1 98.56 117 THR A O 1
ATOM 858 N N . VAL A 1 118 ? -16.828 27 19.906 1 98.81 118 VAL A N 1
ATOM 859 C CA . VAL A 1 118 ? -16.656 26.875 18.469 1 98.81 118 VAL A CA 1
ATOM 860 C C . VAL A 1 118 ? -17.797 26.031 17.891 1 98.81 118 VAL A C 1
ATOM 862 O O . VAL A 1 118 ? -18.062 24.938 18.375 1 98.81 118 VAL A O 1
ATOM 865 N N . ARG A 1 119 ? -18.453 26.531 16.906 1 98.31 119 ARG A N 1
ATOM 866 C CA . ARG A 1 119 ? -19.469 25.781 16.172 1 98.31 119 ARG A CA 1
ATOM 867 C C . ARG A 1 119 ? -18.891 25.219 14.867 1 98.31 119 ARG A C 1
ATOM 869 O O . ARG A 1 119 ? -18.203 25.938 14.133 1 98.31 119 ARG A O 1
ATOM 876 N N . VAL A 1 120 ? -19.125 23.938 14.594 1 98.81 120 VAL A N 1
ATOM 877 C CA . VAL A 1 120 ? -18.812 23.328 13.305 1 98.81 120 VAL A CA 1
ATOM 878 C C . VAL A 1 120 ? -20.016 23.422 12.375 1 98.81 120 VAL A C 1
ATOM 880 O O . VAL A 1 120 ? -21.094 22.906 12.703 1 98.81 120 VAL A O 1
ATOM 883 N N . GLU A 1 121 ? -19.906 24 11.273 1 98.44 121 GLU A N 1
ATOM 884 C CA . GLU A 1 121 ? -21.062 24.297 10.43 1 98.44 121 GLU A CA 1
ATOM 885 C C . GLU A 1 121 ? -21.25 23.234 9.352 1 98.44 121 GLU A C 1
ATOM 887 O O . GLU A 1 121 ? -22.312 22.625 9.242 1 98.44 121 GLU A O 1
ATOM 892 N N . ARG A 1 122 ? -20.312 23.062 8.492 1 98.19 122 ARG A N 1
ATOM 893 C CA . ARG A 1 122 ? -20.344 22.109 7.395 1 98.19 122 ARG A CA 1
ATOM 894 C C . ARG A 1 122 ? -18.938 21.672 7.023 1 98.19 122 ARG A C 1
ATOM 896 O O . ARG A 1 122 ? -17.953 22.125 7.617 1 98.19 122 ARG A O 1
ATOM 903 N N . PHE A 1 123 ? -18.875 20.734 6.094 1 98.75 123 PHE A N 1
ATOM 904 C CA . PHE A 1 123 ? -17.562 20.266 5.641 1 98.75 123 PHE A CA 1
ATOM 905 C C . PHE A 1 123 ? -17.516 20.156 4.121 1 98.75 123 PHE A C 1
ATOM 907 O O . PHE A 1 123 ? -18.562 20.141 3.467 1 98.75 123 PHE A O 1
ATOM 914 N N . ILE A 1 124 ? -16.344 20.234 3.574 1 98.62 124 ILE A N 1
ATOM 915 C CA . ILE A 1 124 ? -15.992 19.844 2.215 1 98.62 124 ILE A CA 1
ATOM 916 C C . ILE A 1 124 ? -15.312 18.484 2.238 1 98.62 124 ILE A C 1
ATOM 918 O O . ILE A 1 124 ? -14.266 18.312 2.865 1 98.62 124 ILE A O 1
ATOM 922 N N . GLN A 1 125 ? -15.953 17.484 1.635 1 98.81 125 GLN A N 1
ATOM 923 C CA . GLN A 1 125 ? -15.367 16.156 1.505 1 98.81 125 GLN A CA 1
ATOM 924 C C . GLN A 1 125 ? -14.375 16.109 0.341 1 98.81 125 GLN A C 1
ATOM 926 O O . GLN A 1 125 ? -14.742 16.406 -0.8 1 98.81 125 GLN A O 1
ATOM 931 N N . LEU A 1 126 ? -13.141 15.766 0.589 1 98.94 126 LEU A N 1
ATOM 932 C CA . LEU A 1 126 ? -12.188 15.562 -0.502 1 98.94 126 LEU A CA 1
ATOM 933 C C . LEU A 1 126 ? -12.43 14.219 -1.184 1 98.94 126 LEU A C 1
ATOM 935 O O . LEU A 1 126 ? -12.469 13.18 -0.521 1 98.94 126 LEU A O 1
ATOM 939 N N . ARG A 1 127 ? -12.586 14.234 -2.486 1 98.88 127 ARG A N 1
ATOM 940 C CA . ARG A 1 127 ? -12.984 13.039 -3.227 1 98.88 127 ARG A CA 1
ATOM 941 C C . ARG A 1 127 ? -12.43 13.07 -4.648 1 98.88 127 ARG A C 1
ATOM 943 O O . ARG A 1 127 ? -11.953 14.109 -5.113 1 98.88 127 ARG A O 1
ATOM 950 N N . ASP A 1 128 ? -12.414 11.93 -5.301 1 98.88 128 ASP A N 1
ATOM 951 C CA . ASP A 1 128 ? -11.875 11.781 -6.645 1 98.88 128 ASP A CA 1
ATOM 952 C C . ASP A 1 128 ? -12.844 11.023 -7.547 1 98.88 128 ASP A C 1
ATOM 954 O O . ASP A 1 128 ? -12.492 9.984 -8.117 1 98.88 128 ASP A O 1
ATOM 958 N N . PRO A 1 129 ? -14.055 11.562 -7.77 1 98.69 129 PRO A N 1
ATOM 959 C CA . PRO A 1 129 ? -15.023 10.859 -8.609 1 98.69 129 PRO A CA 1
ATOM 960 C C . PRO A 1 129 ? -14.539 10.688 -10.047 1 98.69 129 PRO A C 1
ATOM 962 O O . PRO A 1 129 ? -15.047 9.836 -10.781 1 98.69 129 PRO A O 1
ATOM 965 N N . ASN A 1 130 ? -13.578 11.508 -10.469 1 98.31 130 ASN A N 1
ATOM 966 C CA . ASN A 1 130 ? -13.102 11.469 -11.844 1 98.31 130 ASN A CA 1
ATOM 967 C C . ASN A 1 130 ? -11.914 10.523 -12.008 1 98.31 130 ASN A C 1
ATOM 969 O O . ASN A 1 130 ? -11.32 10.438 -13.086 1 98.31 130 ASN A O 1
ATOM 973 N N . ARG A 1 131 ? -11.477 9.852 -10.977 1 97.06 131 ARG A N 1
ATOM 974 C CA . ARG A 1 131 ? -10.453 8.812 -10.977 1 97.06 131 ARG A CA 1
ATOM 975 C C . ARG A 1 131 ? -9.117 9.359 -11.461 1 97.06 131 ARG A C 1
ATOM 977 O O . ARG A 1 131 ? -8.469 8.758 -12.32 1 97.06 131 ARG A O 1
ATOM 984 N N . LEU A 1 132 ? -8.75 10.492 -10.867 1 98.5 132 LEU A N 1
ATOM 985 C CA . LEU A 1 132 ? -7.516 11.156 -11.266 1 98.5 132 LEU A CA 1
ATOM 986 C C . LEU A 1 132 ? -6.336 10.664 -10.438 1 98.5 132 LEU A C 1
ATOM 988 O O . LEU A 1 132 ? -5.184 10.781 -10.859 1 98.5 132 LEU A O 1
ATOM 992 N N . VAL A 1 133 ? -6.582 10.164 -9.211 1 98.62 133 VAL A N 1
ATOM 993 C CA . VAL A 1 133 ? -5.52 9.453 -8.508 1 98.62 133 VAL A CA 1
ATOM 994 C C . VAL A 1 133 ? -5.141 8.188 -9.273 1 98.62 133 VAL A C 1
ATOM 996 O O . VAL A 1 133 ? -5.969 7.293 -9.453 1 98.62 133 VAL A O 1
ATOM 999 N N . PRO A 1 134 ? -3.914 8.094 -9.68 1 97.31 134 PRO A N 1
ATOM 1000 C CA . PRO A 1 134 ? -3.592 7.035 -10.633 1 97.31 134 PRO A CA 1
ATOM 1001 C C . PRO A 1 134 ? -3.176 5.73 -9.953 1 97.31 134 PRO A C 1
ATOM 1003 O O . PRO A 1 134 ? -2.855 4.75 -10.625 1 97.31 134 PRO A O 1
ATOM 1006 N N . PHE A 1 135 ? -3.102 5.641 -8.656 1 97.25 135 PHE A N 1
ATOM 1007 C CA . PHE A 1 135 ? -2.777 4.441 -7.895 1 97.25 135 PHE A CA 1
ATOM 1008 C C . PHE A 1 135 ? -3.967 4 -7.051 1 97.25 135 PHE A C 1
ATOM 1010 O O . PHE A 1 135 ? -4.902 4.773 -6.836 1 97.25 135 PHE A O 1
ATOM 1017 N N . PRO A 1 136 ? -4.016 2.746 -6.594 1 95.88 136 PRO A N 1
ATOM 1018 C CA . PRO A 1 136 ? -5.168 2.26 -5.832 1 95.88 136 PRO A CA 1
ATOM 1019 C C . PRO A 1 136 ? -5.375 3.021 -4.523 1 95.88 136 PRO A C 1
ATOM 1021 O O . PRO A 1 136 ? -4.414 3.268 -3.789 1 95.88 136 PRO A O 1
ATOM 1024 N N . ILE A 1 137 ? -6.598 3.4 -4.246 1 97.88 137 ILE A N 1
ATOM 1025 C CA . ILE A 1 137 ? -6.996 4.027 -2.992 1 97.88 137 ILE A CA 1
ATOM 1026 C C . ILE A 1 137 ? -8.016 3.146 -2.273 1 97.88 137 ILE A C 1
ATOM 1028 O O . ILE A 1 137 ? -8.5 2.162 -2.838 1 97.88 137 ILE A O 1
ATOM 1032 N N . VAL A 1 138 ? -8.336 3.473 -1.042 1 97.88 138 VAL A N 1
ATOM 1033 C CA . VAL A 1 138 ? -9.188 2.627 -0.215 1 97.88 138 VAL A CA 1
ATOM 1034 C C . VAL A 1 138 ? -10.57 2.494 -0.858 1 97.88 138 VAL A C 1
ATOM 1036 O O . VAL A 1 138 ? -11.102 1.389 -0.971 1 97.88 138 VAL A O 1
ATOM 1039 N N . MET A 1 139 ? -11.125 3.59 -1.325 1 98.12 139 MET A N 1
ATOM 1040 C CA . MET A 1 139 ? -12.484 3.594 -1.852 1 98.12 139 MET A CA 1
ATOM 1041 C C . MET A 1 139 ? -12.484 3.518 -3.375 1 98.12 139 MET A C 1
ATOM 1043 O O . MET A 1 139 ? -13.281 4.184 -4.039 1 98.12 139 MET A O 1
ATOM 1047 N N . GLU A 1 140 ? -11.617 2.699 -3.914 1 96.94 140 GLU A N 1
ATOM 1048 C CA . GLU A 1 140 ? -11.352 2.588 -5.348 1 96.94 140 GLU A CA 1
ATOM 1049 C C . GLU A 1 140 ? -12.625 2.258 -6.117 1 96.94 140 GLU A C 1
ATOM 1051 O O . GLU A 1 140 ? -12.844 2.773 -7.215 1 96.94 140 GLU A O 1
ATOM 1056 N N . SER A 1 141 ? -13.508 1.452 -5.594 1 95.25 141 SER A N 1
ATOM 1057 C CA . SER A 1 141 ? -14.672 0.986 -6.344 1 95.25 141 SER A CA 1
ATOM 1058 C C . SER A 1 141 ? -15.898 1.853 -6.062 1 95.25 141 SER A C 1
ATOM 1060 O O . SER A 1 141 ? -16.953 1.64 -6.648 1 95.25 141 SER A O 1
ATOM 1062 N N . HIS A 1 142 ? -15.797 2.795 -5.211 1 96.81 142 HIS A N 1
ATOM 1063 C CA . HIS A 1 142 ? -16.891 3.717 -4.914 1 96.81 142 HIS A CA 1
ATOM 1064 C C . HIS A 1 142 ? -17.047 4.758 -6.02 1 96.81 142 HIS A C 1
ATOM 1066 O O . HIS A 1 142 ? -16.047 5.289 -6.52 1 96.81 142 HIS A O 1
ATOM 1072 N N . PRO A 1 143 ? -18.266 5.094 -6.375 1 96.94 143 PRO A N 1
ATOM 1073 C CA . PRO A 1 143 ? -18.453 6.055 -7.465 1 96.94 143 PRO A CA 1
ATOM 1074 C C . PRO A 1 143 ? -17.906 7.438 -7.137 1 96.94 143 PRO A C 1
ATOM 1076 O O . PRO A 1 143 ? -17.375 8.125 -8.016 1 96.94 143 PRO A O 1
ATOM 1079 N N . GLU A 1 144 ? -18.047 7.879 -5.84 1 98.25 144 GLU A N 1
ATOM 1080 C CA . GLU A 1 144 ? -17.594 9.211 -5.453 1 98.25 144 GLU A CA 1
ATOM 1081 C C . GLU A 1 144 ? -16.125 9.195 -5.035 1 98.25 144 GLU A C 1
ATOM 1083 O O . GLU A 1 144 ? -15.492 10.25 -4.906 1 98.25 144 GLU A O 1
ATOM 1088 N N . ARG A 1 145 ? -15.562 8.062 -4.727 1 98.44 145 ARG A N 1
ATOM 1089 C CA . ARG A 1 145 ? -14.172 7.852 -4.34 1 98.44 145 ARG A CA 1
ATOM 1090 C C . ARG A 1 145 ? -13.734 8.859 -3.281 1 98.44 145 ARG A C 1
ATOM 1092 O O . ARG A 1 145 ? -12.734 9.547 -3.453 1 98.44 145 ARG A O 1
ATOM 1099 N N . PRO A 1 146 ? -14.516 8.938 -2.125 1 98.81 146 PRO A N 1
ATOM 1100 C CA . PRO A 1 146 ? -13.992 9.773 -1.04 1 98.81 146 PRO A CA 1
ATOM 1101 C C . PRO A 1 146 ? -12.586 9.367 -0.605 1 98.81 146 PRO A C 1
ATOM 1103 O O . PRO A 1 146 ? -12.281 8.172 -0.523 1 98.81 146 PRO A O 1
ATOM 1106 N N . LEU A 1 147 ? -11.734 10.297 -0.426 1 98.88 147 LEU A N 1
ATOM 1107 C CA . LEU A 1 147 ? -10.352 10.039 -0.036 1 98.88 147 LEU A CA 1
ATOM 1108 C C . LEU A 1 147 ? -10.242 9.836 1.472 1 98.88 147 LEU A C 1
ATOM 1110 O O . LEU A 1 147 ? -10.984 10.461 2.24 1 98.88 147 LEU A O 1
ATOM 1114 N N . THR A 1 148 ? -9.32 8.992 1.938 1 98.81 148 THR A N 1
ATOM 1115 C CA . THR A 1 148 ? -9.156 8.648 3.344 1 98.81 148 THR A CA 1
ATOM 1116 C C . THR A 1 148 ? -7.727 8.938 3.805 1 98.81 148 THR A C 1
ATOM 1118 O O . THR A 1 148 ? -6.859 9.258 2.99 1 98.81 148 THR A O 1
ATOM 1121 N N . GLY A 1 149 ? -7.555 8.758 5.133 1 98.56 149 GLY A N 1
ATOM 1122 C CA . GLY A 1 149 ? -6.246 8.961 5.738 1 98.56 149 GLY A CA 1
ATOM 1123 C C . GLY A 1 149 ? -5.234 7.906 5.344 1 98.56 149 GLY A C 1
ATOM 1124 O O . GLY A 1 149 ? -4.047 8.031 5.656 1 98.56 149 GLY A O 1
ATOM 1125 N N . TYR A 1 150 ? -5.66 6.883 4.742 1 98 150 TYR A N 1
ATOM 1126 C CA . TYR A 1 150 ? -4.781 5.891 4.133 1 98 150 TYR A CA 1
ATOM 1127 C C . TYR A 1 150 ? -4.203 6.406 2.82 1 98 150 TYR A C 1
ATOM 1129 O O . TYR A 1 150 ? -3.053 6.121 2.486 1 98 150 TYR A O 1
ATOM 1137 N N . ASP A 1 151 ? -4.98 7.113 2.098 1 98.38 151 ASP A N 1
ATOM 1138 C CA . ASP A 1 151 ? -4.633 7.547 0.748 1 98.38 151 ASP A CA 1
ATOM 1139 C C . ASP A 1 151 ? -3.652 8.719 0.781 1 98.38 151 ASP A C 1
ATOM 1141 O O . ASP A 1 151 ? -2.691 8.75 0.008 1 98.38 151 ASP A O 1
ATOM 1145 N N . PHE A 1 152 ? -3.941 9.672 1.64 1 98.81 152 PHE A N 1
ATOM 1146 C CA . PHE A 1 152 ? -3.141 10.891 1.748 1 98.81 152 PHE A CA 1
ATOM 1147 C C . PHE A 1 152 ? -3.061 11.359 3.195 1 98.81 152 PHE A C 1
ATOM 1149 O O . PHE A 1 152 ? -3.873 10.953 4.031 1 98.81 152 PHE A O 1
ATOM 1156 N N . ASP A 1 153 ? -2.031 12.141 3.465 1 98.69 153 ASP A N 1
ATOM 1157 C CA . ASP A 1 153 ? -1.861 12.836 4.734 1 98.69 153 ASP A CA 1
ATOM 1158 C C . ASP A 1 153 ? -1.837 14.352 4.535 1 98.69 153 ASP A C 1
ATOM 1160 O O . ASP A 1 153 ? -0.775 14.969 4.598 1 98.69 153 ASP A O 1
ATOM 1164 N N . PRO A 1 154 ? -3.031 14.969 4.406 1 98.81 154 PRO A N 1
ATOM 1165 C CA . PRO A 1 154 ? -3.094 16.422 4.215 1 98.81 154 PRO A CA 1
ATOM 1166 C C . PRO A 1 154 ? -2.662 17.203 5.457 1 98.81 154 PRO A C 1
ATOM 1168 O O . PRO A 1 154 ? -3.104 16.891 6.566 1 98.81 154 PRO A O 1
ATOM 1171 N N . GLU A 1 155 ? -1.87 18.219 5.223 1 98.62 155 GLU A N 1
ATOM 1172 C CA . GLU A 1 155 ? -1.35 18.938 6.391 1 98.62 155 GLU A CA 1
ATOM 1173 C C . GLU A 1 155 ? -1.443 20.438 6.207 1 98.62 155 GLU A C 1
ATOM 1175 O O . GLU A 1 155 ? -1.332 21.203 7.176 1 98.62 155 GLU A O 1
ATOM 1180 N N . SER A 1 156 ? -1.618 20.922 5.004 1 98.69 156 SER A N 1
ATOM 1181 C CA . SER A 1 156 ? -1.736 22.344 4.707 1 98.69 156 SER A CA 1
ATOM 1182 C C . SER A 1 156 ? -2.682 22.578 3.537 1 98.69 156 SER A C 1
ATOM 1184 O O . SER A 1 156 ? -2.975 21.672 2.768 1 98.69 156 SER A O 1
ATOM 1186 N N . PHE A 1 157 ? -3.223 23.797 3.471 1 98.62 157 PHE A N 1
ATOM 1187 C CA . PHE A 1 157 ? -4.062 24.109 2.322 1 98.62 157 PHE A CA 1
ATOM 1188 C C . PHE A 1 157 ? -4.152 25.609 2.115 1 98.62 157 PHE A C 1
ATOM 1190 O O . PHE A 1 157 ? -3.893 26.391 3.037 1 98.62 157 PHE A O 1
ATOM 1197 N N . VAL A 1 158 ? -4.449 26.031 0.858 1 98.06 158 VAL A N 1
ATOM 1198 C CA . VAL A 1 158 ? -4.715 27.406 0.488 1 98.06 158 VAL A CA 1
ATOM 1199 C C . VAL A 1 158 ? -5.766 27.453 -0.618 1 98.06 158 VAL A C 1
ATOM 1201 O O . VAL A 1 158 ? -5.98 26.469 -1.321 1 98.06 158 VAL A O 1
ATOM 1204 N N . PHE A 1 159 ? -6.438 28.562 -0.648 1 95.69 159 PHE A N 1
ATOM 1205 C CA . PHE A 1 159 ? -7.223 28.891 -1.829 1 95.69 159 PHE A CA 1
ATOM 1206 C C . PHE A 1 159 ? -6.43 29.797 -2.768 1 95.69 159 PHE A C 1
ATOM 1208 O O . PHE A 1 159 ? -5.973 30.875 -2.367 1 95.69 159 PHE A O 1
ATOM 1215 N N . ALA A 1 160 ? -6.27 29.312 -3.961 1 93.94 160 ALA A N 1
ATOM 1216 C CA . ALA A 1 160 ? -5.574 30.141 -4.945 1 93.94 160 ALA A CA 1
ATOM 1217 C C . ALA A 1 160 ? -6.492 31.219 -5.5 1 93.94 160 ALA A C 1
ATOM 1219 O O . ALA A 1 160 ? -7.688 31.25 -5.191 1 93.94 160 ALA A O 1
ATOM 1220 N N . ALA A 1 161 ? -5.898 32.094 -6.336 1 91.69 161 ALA A N 1
ATOM 1221 C CA . ALA A 1 161 ? -6.621 33.25 -6.844 1 91.69 161 ALA A CA 1
ATOM 1222 C C . ALA A 1 161 ? -7.809 32.844 -7.703 1 91.69 161 ALA A C 1
ATOM 1224 O O . ALA A 1 161 ? -8.828 33.531 -7.75 1 91.69 161 ALA A O 1
ATOM 1225 N N . ASP A 1 162 ? -7.73 31.75 -8.312 1 92.25 162 ASP A N 1
ATOM 1226 C CA . ASP A 1 162 ? -8.781 31.281 -9.211 1 92.25 162 ASP A CA 1
ATOM 1227 C C . ASP A 1 162 ? -9.859 30.516 -8.445 1 92.25 162 ASP A C 1
ATOM 1229 O O . ASP A 1 162 ? -10.758 29.922 -9.047 1 92.25 162 ASP A O 1
ATOM 1233 N N . GLY A 1 163 ? -9.703 30.438 -7.137 1 91.94 163 GLY A N 1
ATOM 1234 C CA . GLY A 1 163 ? -10.734 29.828 -6.305 1 91.94 163 GLY A CA 1
ATOM 1235 C C . GLY A 1 163 ? -10.508 28.344 -6.062 1 91.94 163 GLY A C 1
ATOM 1236 O O . GLY A 1 163 ? -11.227 27.719 -5.277 1 91.94 163 GLY A O 1
ATOM 1237 N N . THR A 1 164 ? -9.461 27.812 -6.66 1 96.62 164 THR A N 1
ATOM 1238 C CA . THR A 1 164 ? -9.195 26.406 -6.453 1 96.62 164 THR A CA 1
ATOM 1239 C C . THR A 1 164 ? -8.531 26.172 -5.102 1 96.62 164 THR A C 1
ATOM 1241 O O . THR A 1 164 ? -7.875 27.062 -4.566 1 96.62 164 THR A O 1
ATOM 1244 N N . LEU A 1 165 ? -8.797 25.047 -4.602 1 98.44 165 LEU A N 1
ATOM 1245 C CA . LEU A 1 165 ? -8.25 24.594 -3.33 1 98.44 165 LEU A CA 1
ATOM 1246 C C . LEU A 1 165 ? -7 23.75 -3.551 1 98.44 165 LEU A C 1
ATOM 1248 O O . LEU A 1 165 ? -7.027 22.766 -4.301 1 98.44 165 LEU A O 1
ATOM 1252 N N . TRP A 1 166 ? -5.887 24.172 -3.004 1 98.88 166 TRP A N 1
ATOM 1253 C CA . TRP A 1 166 ? -4.633 23.438 -3.055 1 98.88 166 TRP A CA 1
ATOM 1254 C C . TRP A 1 166 ? -4.281 22.859 -1.683 1 98.88 166 TRP A C 1
ATOM 1256 O O . TRP A 1 166 ? -4.312 23.578 -0.681 1 98.88 166 TRP A O 1
ATOM 1266 N N . VAL A 1 167 ? -3.965 21.562 -1.609 1 98.94 167 VAL A N 1
ATOM 1267 C CA . VAL A 1 167 ? -3.689 20.844 -0.362 1 98.94 167 VAL A CA 1
ATOM 1268 C C . VAL A 1 167 ? -2.297 20.234 -0.415 1 98.94 167 VAL A C 1
ATOM 1270 O O . VAL A 1 167 ? -1.921 19.625 -1.418 1 98.94 167 VAL A O 1
ATOM 1273 N N . GLY A 1 168 ? -1.499 20.438 0.655 1 98.88 168 GLY A N 1
ATOM 1274 C CA . GLY A 1 168 ? -0.207 19.797 0.798 1 98.88 168 GLY A CA 1
ATOM 1275 C C . GLY A 1 168 ? -0.292 18.438 1.489 1 98.88 168 GLY A C 1
ATOM 1276 O O . GLY A 1 168 ? -0.869 18.328 2.574 1 98.88 168 GLY A O 1
ATOM 1277 N N . ASP A 1 169 ? 0.26 17.422 0.9 1 98.75 169 ASP A N 1
ATOM 1278 C CA . ASP A 1 169 ? 0.255 16.047 1.375 1 98.75 169 ASP A CA 1
ATOM 1279 C C . ASP A 1 169 ? 1.641 15.625 1.86 1 98.75 169 ASP A C 1
ATOM 1281 O O . ASP A 1 169 ? 2.65 15.969 1.243 1 98.75 169 ASP A O 1
ATOM 1285 N N . GLU A 1 170 ? 1.664 14.781 2.898 1 98.69 170 GLU A N 1
ATOM 1286 C CA . GLU A 1 170 ? 2.945 14.375 3.469 1 98.69 170 GLU A CA 1
ATOM 1287 C C . GLU A 1 170 ? 3.396 13.023 2.918 1 98.69 170 GLU A C 1
ATOM 1289 O O . GLU A 1 170 ? 4.582 12.695 2.959 1 98.69 170 GLU A O 1
ATOM 1294 N N . PHE A 1 171 ? 2.477 12.211 2.416 1 98.25 171 PHE A N 1
ATOM 1295 C CA . PHE A 1 171 ? 2.816 10.852 2.033 1 98.25 171 PHE A CA 1
ATOM 1296 C C . PHE A 1 171 ? 3.619 10.836 0.738 1 98.25 171 PHE A C 1
ATOM 1298 O O . PHE A 1 171 ? 4.559 10.047 0.594 1 98.25 171 PHE A O 1
ATOM 1305 N N . GLY A 1 172 ? 3.221 11.719 -0.188 1 98 172 GLY A N 1
ATOM 1306 C CA . GLY A 1 172 ? 3.949 11.766 -1.445 1 98 172 GLY A CA 1
ATOM 1307 C C . GLY A 1 172 ? 5.434 12.016 -1.264 1 98 172 GLY A C 1
ATOM 1308 O O . GLY A 1 172 ? 6.246 11.102 -1.415 1 98 172 GLY A O 1
ATOM 1309 N N . PRO A 1 173 ? 5.68 13.359 -0.868 1 98.5 173 PRO A N 1
ATOM 1310 C CA . PRO A 1 173 ? 4.719 14.461 -0.76 1 98.5 173 PRO A CA 1
ATOM 1311 C C . PRO A 1 173 ? 4.168 14.898 -2.115 1 98.5 173 PRO A C 1
ATOM 1313 O O . PRO A 1 173 ? 4.863 14.805 -3.129 1 98.5 173 PRO A O 1
ATOM 1316 N N . PHE A 1 174 ? 2.922 15.258 -2.105 1 98.81 174 PHE A N 1
ATOM 1317 C CA . PHE A 1 174 ? 2.209 15.742 -3.281 1 98.81 174 PHE A CA 1
ATOM 1318 C C . PHE A 1 174 ? 1.557 17.094 -3.004 1 98.81 174 PHE A C 1
ATOM 1320 O O . PHE A 1 174 ? 1.29 17.438 -1.85 1 98.81 174 PHE A O 1
ATOM 1327 N N . LEU A 1 175 ? 1.399 17.875 -3.998 1 98.88 175 LEU A N 1
ATOM 1328 C CA . LEU A 1 175 ? 0.366 18.906 -4.008 1 98.88 175 LEU A CA 1
ATOM 1329 C C . LEU A 1 175 ? -0.896 18.406 -4.699 1 98.88 175 LEU A C 1
ATOM 1331 O O . LEU A 1 175 ? -0.818 17.75 -5.742 1 98.88 175 LEU A O 1
ATOM 1335 N N . LEU A 1 176 ? -1.988 18.625 -4.102 1 98.94 176 LEU A N 1
ATOM 1336 C CA . LEU A 1 176 ? -3.285 18.219 -4.625 1 98.94 176 LEU A CA 1
ATOM 1337 C C . LEU A 1 176 ? -4.156 19.422 -4.941 1 98.94 176 LEU A C 1
ATOM 1339 O O . LEU A 1 176 ? -4.25 20.359 -4.141 1 98.94 176 LEU A O 1
ATOM 1343 N N . ARG A 1 177 ? -4.805 19.391 -6.098 1 98.94 177 ARG A N 1
ATOM 1344 C CA . ARG A 1 177 ? -5.68 20.484 -6.508 1 98.94 177 ARG A CA 1
ATOM 1345 C C . ARG A 1 177 ? -7.137 20.031 -6.543 1 98.94 177 ARG A C 1
ATOM 1347 O O . ARG A 1 177 ? -7.477 19.062 -7.219 1 98.94 177 ARG A O 1
ATOM 1354 N N . PHE A 1 178 ? -7.961 20.734 -5.859 1 98.94 178 PHE A N 1
ATOM 1355 C CA . PHE A 1 178 ? -9.391 20.453 -5.812 1 98.94 178 PHE A CA 1
ATOM 1356 C C . PHE A 1 178 ? -10.195 21.672 -6.254 1 98.94 178 PHE A C 1
ATOM 1358 O O . PHE A 1 178 ? -9.695 22.797 -6.219 1 98.94 178 PHE A O 1
ATOM 1365 N N . ASP A 1 179 ? -11.422 21.438 -6.621 1 98.69 179 ASP A N 1
ATOM 1366 C CA . ASP A 1 179 ? -12.344 22.562 -6.762 1 98.69 179 ASP A CA 1
ATOM 1367 C C . ASP A 1 179 ? -12.938 22.953 -5.414 1 98.69 179 ASP A C 1
ATOM 1369 O O . ASP A 1 179 ? -12.578 22.391 -4.379 1 98.69 179 ASP A O 1
ATOM 1373 N N . ALA A 1 180 ? -13.781 23.953 -5.398 1 95.62 180 ALA A N 1
ATOM 1374 C CA . ALA A 1 180 ? -14.312 24.531 -4.164 1 95.62 180 ALA A CA 1
ATOM 1375 C C . ALA A 1 180 ? -15.188 23.516 -3.422 1 95.62 180 ALA A C 1
ATOM 1377 O O . ALA A 1 180 ? -15.469 23.688 -2.234 1 95.62 180 ALA A O 1
ATOM 1378 N N . ASN A 1 181 ? -15.586 22.469 -4.145 1 97.19 181 ASN A N 1
ATOM 1379 C CA . ASN A 1 181 ? -16.438 21.453 -3.541 1 97.19 181 ASN A CA 1
ATOM 1380 C C . ASN A 1 181 ? -15.656 20.203 -3.146 1 97.19 181 ASN A C 1
ATOM 1382 O O . ASN A 1 181 ? -16.234 19.203 -2.738 1 97.19 181 ASN A O 1
ATOM 1386 N N . GLY A 1 182 ? -14.359 20.203 -3.322 1 98.81 182 GLY A N 1
ATOM 1387 C CA . GLY A 1 182 ? -13.516 19.125 -2.848 1 98.81 182 GLY A CA 1
ATOM 1388 C C . GLY A 1 182 ? -13.281 18.047 -3.889 1 98.81 182 GLY A C 1
ATOM 1389 O O . GLY A 1 182 ? -12.867 16.938 -3.557 1 98.81 182 GLY A O 1
ATOM 1390 N N . VAL A 1 183 ? -13.641 18.266 -5.148 1 98.94 183 VAL A N 1
ATOM 1391 C CA . VAL A 1 183 ? -13.398 17.312 -6.227 1 98.94 183 VAL A CA 1
ATOM 1392 C C . VAL A 1 183 ? -11.992 17.5 -6.781 1 98.94 183 VAL A C 1
ATOM 1394 O O . VAL A 1 183 ? -11.617 18.609 -7.18 1 98.94 183 VAL A O 1
ATOM 1397 N N . LEU A 1 184 ? -11.242 16.422 -6.746 1 98.94 184 LEU A N 1
ATOM 1398 C CA . LEU A 1 184 ? -9.891 16.469 -7.293 1 98.94 184 LEU A CA 1
ATOM 1399 C C . LEU A 1 184 ? -9.914 16.859 -8.766 1 98.94 184 LEU A C 1
ATOM 1401 O O . LEU A 1 184 ? -10.727 16.344 -9.539 1 98.94 184 LEU A O 1
ATOM 1405 N N . LEU A 1 185 ? -8.992 17.734 -9.172 1 98.88 185 LEU A N 1
ATOM 1406 C CA . LEU A 1 185 ? -9.055 18.312 -10.516 1 98.88 185 LEU A CA 1
ATOM 1407 C C . LEU A 1 185 ? -7.875 17.844 -11.359 1 98.88 185 LEU A C 1
ATOM 1409 O O . LEU A 1 185 ? -7.898 17.969 -12.586 1 98.88 185 LEU A O 1
ATOM 1413 N N . ASP A 1 186 ? -6.801 17.375 -10.789 1 98.62 186 ASP A N 1
ATOM 1414 C CA . ASP A 1 186 ? -5.598 16.859 -11.438 1 98.62 186 ASP A CA 1
ATOM 1415 C C . ASP A 1 186 ? -5.039 15.648 -10.695 1 98.62 186 ASP A C 1
ATOM 1417 O O . ASP A 1 186 ? -5.316 15.453 -9.516 1 98.62 186 ASP A O 1
ATOM 1421 N N . PRO A 1 187 ? -4.277 14.812 -11.5 1 98.31 187 PRO A N 1
ATOM 1422 C CA . PRO A 1 187 ? -3.467 13.867 -10.727 1 98.31 187 PRO A CA 1
ATOM 1423 C C . PRO A 1 187 ? -2.533 14.562 -9.742 1 98.31 187 PRO A C 1
ATOM 1425 O O . PRO A 1 187 ? -2.137 15.703 -9.961 1 98.31 187 PRO A O 1
ATOM 1428 N N . PRO A 1 188 ? -2.188 13.906 -8.617 1 98.62 188 PRO A N 1
ATOM 1429 C CA . PRO A 1 188 ? -1.275 14.508 -7.637 1 98.62 188 PRO A CA 1
ATOM 1430 C C . PRO A 1 188 ? 0.025 14.992 -8.266 1 98.62 188 PRO A C 1
ATOM 1432 O O . PRO A 1 188 ? 0.604 14.312 -9.117 1 98.62 188 PRO A O 1
ATOM 1435 N N . PHE A 1 189 ? 0.503 16.188 -7.887 1 98.69 189 PHE A N 1
ATOM 1436 C CA . PHE A 1 189 ? 1.766 16.75 -8.359 1 98.69 189 PHE A CA 1
ATOM 1437 C C . PHE A 1 189 ? 2.928 16.25 -7.508 1 98.69 189 PHE A C 1
ATOM 1439 O O . PHE A 1 189 ? 2.998 16.562 -6.312 1 98.69 189 PHE A O 1
ATOM 1446 N N . PRO A 1 190 ? 3.844 15.508 -8.109 1 98.31 190 PRO A N 1
ATOM 1447 C CA . PRO A 1 190 ? 4.992 15.055 -7.32 1 98.31 190 PRO A CA 1
ATOM 1448 C C . PRO A 1 190 ? 5.953 16.188 -6.973 1 98.31 190 PRO A C 1
ATOM 1450 O O . PRO A 1 190 ? 5.945 17.234 -7.629 1 98.31 190 PRO A O 1
ATOM 1453 N N . THR A 1 191 ? 6.699 16.016 -5.949 1 98.81 191 THR A N 1
ATOM 1454 C CA . THR A 1 191 ? 7.629 17.031 -5.469 1 98.81 191 THR A CA 1
ATOM 1455 C C . THR A 1 191 ? 9.023 16.797 -6.043 1 98.81 191 THR A C 1
ATOM 1457 O O . THR A 1 191 ? 9.664 15.789 -5.746 1 98.81 191 THR A O 1
ATOM 1460 N N . PRO A 1 192 ? 9.57 17.719 -6.789 1 98.75 192 PRO A N 1
ATOM 1461 C CA . PRO A 1 192 ? 10.914 17.562 -7.352 1 98.75 192 PRO A CA 1
ATOM 1462 C C . PRO A 1 192 ? 12.008 17.594 -6.281 1 98.75 192 PRO A C 1
ATOM 1464 O O . PRO A 1 192 ? 11.852 18.25 -5.258 1 98.75 192 PRO A O 1
ATOM 1467 N N . ASP A 1 193 ? 13.016 16.859 -6.52 1 98.69 193 ASP A N 1
ATOM 1468 C CA . ASP A 1 193 ? 14.211 16.953 -5.695 1 98.69 193 ASP A CA 1
ATOM 1469 C C . ASP A 1 193 ? 15.172 18 -6.234 1 98.69 193 ASP A C 1
ATOM 1471 O O . ASP A 1 193 ? 15.781 17.812 -7.293 1 98.69 193 ASP A O 1
ATOM 1475 N N . TYR A 1 194 ? 15.336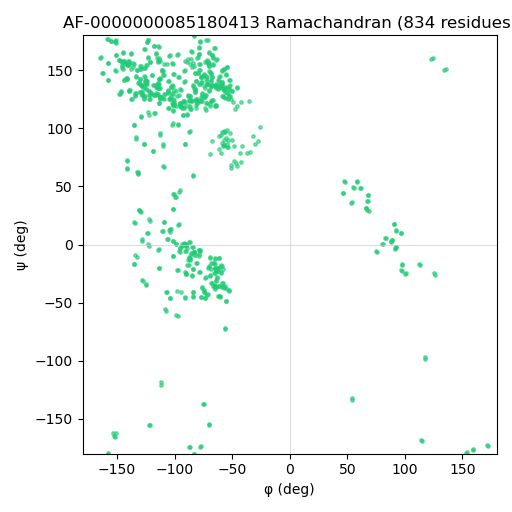 19.094 -5.496 1 97.31 194 TYR A N 1
ATOM 1476 C CA . TYR A 1 194 ? 16.203 20.203 -5.906 1 97.31 194 TYR A CA 1
ATOM 1477 C C . TYR A 1 194 ? 17.578 20.078 -5.266 1 97.31 194 TYR A C 1
ATOM 1479 O O . TYR A 1 194 ? 18.297 21.078 -5.145 1 97.31 194 TYR A O 1
ATOM 1487 N N . GLY A 1 195 ? 17.906 18.938 -4.789 1 95.44 195 GLY A N 1
ATOM 1488 C CA . GLY A 1 195 ? 19.203 18.734 -4.156 1 95.44 195 GLY A CA 1
ATOM 1489 C C . GLY A 1 195 ? 20.359 18.766 -5.141 1 95.44 195 GLY A C 1
ATOM 1490 O O . GLY A 1 195 ? 20.141 18.75 -6.355 1 95.44 195 GLY A O 1
ATOM 1491 N N . PRO A 1 196 ? 21.625 18.906 -4.582 1 92.62 196 PRO A N 1
ATOM 1492 C CA . PRO A 1 196 ? 22.797 18.922 -5.453 1 92.62 196 PRO A CA 1
ATOM 1493 C C . PRO A 1 196 ? 22.906 17.672 -6.309 1 92.62 196 PRO A C 1
ATOM 1495 O O . PRO A 1 196 ? 22.734 16.547 -5.805 1 92.62 196 PRO A O 1
ATOM 1498 N N . GLY A 1 197 ? 23.156 17.844 -7.543 1 95.19 197 GLY A N 1
ATOM 1499 C CA . GLY A 1 197 ? 23.359 16.734 -8.461 1 95.19 197 GLY A CA 1
ATOM 1500 C C . GLY A 1 197 ? 22.047 16.109 -8.938 1 95.19 197 GLY A C 1
ATOM 1501 O O . GLY A 1 197 ? 22.062 15.172 -9.727 1 95.19 197 GLY A O 1
ATOM 1502 N N . LYS A 1 198 ? 20.953 16.625 -8.484 1 96.94 198 LYS A N 1
ATOM 1503 C CA . LYS A 1 198 ? 19.641 16.062 -8.859 1 96.94 198 LYS A CA 1
ATOM 1504 C C . LYS A 1 198 ? 19.094 16.75 -10.109 1 96.94 198 LYS A C 1
ATOM 1506 O O . LYS A 1 198 ? 19.469 17.891 -10.406 1 96.94 198 LYS A O 1
ATOM 1511 N N . ASP A 1 199 ? 18.312 16.031 -10.891 1 97.5 199 ASP A N 1
ATOM 1512 C CA . ASP A 1 199 ? 17.5 16.516 -11.992 1 97.5 199 ASP A CA 1
ATOM 1513 C C . ASP A 1 199 ? 16.031 16.625 -11.578 1 97.5 199 ASP A C 1
ATOM 1515 O O . ASP A 1 199 ? 15.328 15.625 -11.508 1 97.5 199 ASP A O 1
ATOM 1519 N N . PRO A 1 200 ? 15.539 17.812 -11.305 1 96.62 200 PRO A N 1
ATOM 1520 C CA . PRO A 1 200 ? 14.195 17.984 -10.758 1 96.62 200 PRO A CA 1
ATOM 1521 C C . PRO A 1 200 ? 13.109 17.469 -11.695 1 96.62 200 PRO A C 1
ATOM 1523 O O . PRO A 1 200 ? 11.945 17.375 -11.297 1 96.62 200 PRO A O 1
ATOM 1526 N N . THR A 1 201 ? 13.422 17.156 -12.93 1 96 201 THR A N 1
ATOM 1527 C CA . THR A 1 201 ? 12.453 16.578 -13.852 1 96 201 THR A CA 1
ATOM 1528 C C . THR A 1 201 ? 12.406 15.062 -13.711 1 96 201 THR A C 1
ATOM 1530 O O . THR A 1 201 ? 11.477 14.414 -14.188 1 96 201 THR A O 1
ATOM 1533 N N . LYS A 1 202 ? 13.375 14.445 -12.992 1 96 202 LYS A N 1
ATOM 1534 C CA . LYS A 1 202 ? 13.5 12.992 -12.914 1 96 202 LYS A CA 1
ATOM 1535 C C . LYS A 1 202 ? 13.57 12.523 -11.461 1 96 202 LYS A C 1
ATOM 1537 O O . LYS A 1 202 ? 13.211 11.391 -11.156 1 96 202 LYS A O 1
ATOM 1542 N N . ASP A 1 203 ? 14.141 13.375 -10.68 1 97.69 203 ASP A N 1
ATOM 1543 C CA . ASP A 1 203 ? 14.359 13.031 -9.281 1 97.69 203 ASP A CA 1
ATOM 1544 C C . ASP A 1 203 ? 13.32 13.695 -8.383 1 97.69 203 ASP A C 1
ATOM 1546 O O . ASP A 1 203 ? 12.992 14.875 -8.57 1 97.69 203 ASP A O 1
ATOM 1550 N N . PHE A 1 204 ? 12.82 12.922 -7.441 1 98.5 204 PHE A N 1
ATOM 1551 C CA . PHE A 1 204 ? 11.719 13.43 -6.633 1 98.5 204 PHE A CA 1
ATOM 1552 C C . PHE A 1 204 ? 11.977 13.188 -5.152 1 98.5 204 PHE A C 1
ATOM 1554 O O . PHE A 1 204 ? 12.703 12.266 -4.789 1 98.5 204 PHE A O 1
ATOM 1561 N N . VAL A 1 205 ? 11.461 14.055 -4.301 1 98.81 205 VAL A N 1
ATOM 1562 C CA . VAL A 1 205 ? 11.375 13.812 -2.863 1 98.81 205 VAL A CA 1
ATOM 1563 C C . VAL A 1 205 ? 10.273 12.789 -2.576 1 98.81 205 VAL A C 1
ATOM 1565 O O . VAL A 1 205 ? 9.141 12.938 -3.049 1 98.81 205 VAL A O 1
ATOM 1568 N N . ARG A 1 206 ? 10.648 11.742 -1.852 1 98.38 206 ARG A N 1
ATOM 1569 C CA . ARG A 1 206 ? 9.672 10.688 -1.571 1 98.38 206 ARG A CA 1
ATOM 1570 C C . ARG A 1 206 ? 9.766 10.234 -0.119 1 98.38 206 ARG A C 1
ATOM 1572 O O . ARG A 1 206 ? 10.844 9.859 0.355 1 98.38 206 ARG A O 1
ATOM 1579 N N . ALA A 1 207 ? 8.617 10.297 0.533 1 98.5 207 ALA A N 1
ATOM 1580 C CA . ALA A 1 207 ? 8.477 9.617 1.819 1 98.5 207 ALA A CA 1
ATOM 1581 C C . ALA A 1 207 ? 8.258 8.125 1.63 1 98.5 207 ALA A C 1
ATOM 1583 O O . ALA A 1 207 ? 7.961 7.668 0.522 1 98.5 207 ALA A O 1
ATOM 1584 N N . PRO A 1 208 ? 8.453 7.336 2.721 1 97.5 208 PRO A N 1
ATOM 1585 C CA . PRO A 1 208 ? 8.266 5.891 2.594 1 97.5 208 PRO A CA 1
ATOM 1586 C C . PRO A 1 208 ? 6.855 5.512 2.152 1 97.5 208 PRO A C 1
ATOM 1588 O O . PRO A 1 208 ? 6.656 4.457 1.548 1 97.5 208 PRO A O 1
ATOM 1591 N N . GLN A 1 209 ? 5.859 6.359 2.393 1 97.19 209 GLN A N 1
ATOM 1592 C CA . GLN A 1 209 ? 4.461 6.086 2.088 1 97.19 209 GLN A CA 1
ATOM 1593 C C . GLN A 1 209 ? 4.145 6.391 0.627 1 97.19 209 GLN A C 1
ATOM 1595 O O . GLN A 1 209 ? 3.029 6.137 0.161 1 97.19 209 GLN A O 1
ATOM 1600 N N . ASN A 1 210 ? 5.117 6.98 -0.109 1 97.31 210 ASN A N 1
ATOM 1601 C CA . ASN A 1 210 ? 4.906 7.25 -1.526 1 97.31 210 ASN A CA 1
ATOM 1602 C C . ASN A 1 210 ? 4.484 5.992 -2.281 1 97.31 210 ASN A C 1
ATOM 1604 O O . ASN A 1 210 ? 5.129 4.949 -2.166 1 97.31 210 ASN A O 1
ATOM 1608 N N . PRO A 1 211 ? 3.414 6.125 -3.057 1 95.12 211 PRO A N 1
ATOM 1609 C CA . PRO A 1 211 ? 2.914 4.934 -3.748 1 95.12 211 PRO A CA 1
ATOM 1610 C C . PRO A 1 211 ? 3.957 4.305 -4.668 1 95.12 211 PRO A C 1
ATOM 1612 O O . PRO A 1 211 ? 3.977 3.086 -4.844 1 95.12 211 PRO A O 1
ATOM 1615 N N . GLY A 1 212 ? 4.777 5.066 -5.301 1 92.31 212 GLY A N 1
ATOM 1616 C CA . GLY A 1 212 ? 5.828 4.523 -6.148 1 92.31 212 GLY A CA 1
ATOM 1617 C C . GLY A 1 212 ? 6.777 3.602 -5.406 1 92.31 212 GLY A C 1
ATOM 1618 O O . GLY A 1 212 ? 7.316 2.656 -5.988 1 92.31 212 GLY A O 1
ATOM 1619 N N . LEU A 1 213 ? 7.008 3.877 -4.148 1 94 213 LEU A N 1
ATOM 1620 C CA . LEU A 1 213 ? 7.879 3.047 -3.324 1 94 213 LEU A CA 1
ATOM 1621 C C . LEU A 1 213 ? 7.117 1.859 -2.748 1 94 213 LEU A C 1
ATOM 1623 O O . LEU A 1 213 ? 7.629 0.737 -2.729 1 94 213 LEU A O 1
ATOM 1627 N N . LEU A 1 214 ? 5.891 2.078 -2.305 1 93.56 214 LEU A N 1
ATOM 1628 C CA . LEU A 1 214 ? 5.094 1.034 -1.668 1 93.56 214 LEU A CA 1
ATOM 1629 C C . LEU A 1 214 ? 4.777 -0.086 -2.654 1 93.56 214 LEU A C 1
ATOM 1631 O O . LEU A 1 214 ? 4.719 -1.257 -2.273 1 93.56 214 LEU A O 1
ATOM 1635 N N . LEU A 1 215 ? 4.578 0.247 -3.854 1 91.25 215 LEU A N 1
ATOM 1636 C CA . LEU A 1 215 ? 4.164 -0.726 -4.859 1 91.25 215 LEU A CA 1
ATOM 1637 C C . LEU A 1 215 ? 5.375 -1.433 -5.461 1 91.25 215 LEU A C 1
ATOM 1639 O O . LEU A 1 215 ? 5.223 -2.4 -6.211 1 91.25 215 LEU A O 1
ATOM 1643 N N . ASN A 1 216 ? 6.512 -0.959 -5.121 1 88.94 216 ASN A N 1
ATOM 1644 C CA . ASN A 1 216 ? 7.77 -1.578 -5.527 1 88.94 216 ASN A CA 1
ATOM 1645 C C . ASN A 1 216 ? 8.719 -1.746 -4.348 1 88.94 216 ASN A C 1
ATOM 1647 O O . ASN A 1 216 ? 9.828 -1.218 -4.359 1 88.94 216 ASN A O 1
ATOM 1651 N N . PRO A 1 217 ? 8.305 -2.533 -3.391 1 91.81 217 PRO A N 1
ATOM 1652 C CA . PRO A 1 217 ? 9.125 -2.641 -2.184 1 91.81 217 PRO A CA 1
ATOM 1653 C C . PRO A 1 217 ? 1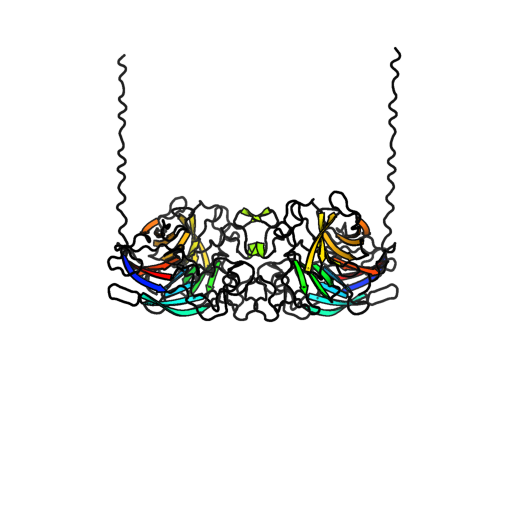0.43 -3.396 -2.426 1 91.81 217 PRO A C 1
ATOM 1655 O O . PRO A 1 217 ? 10.516 -4.211 -3.348 1 91.81 217 PRO A O 1
ATOM 1658 N N . VAL A 1 218 ? 11.375 -3.125 -1.622 1 93.81 218 VAL A N 1
ATOM 1659 C CA . VAL A 1 218 ? 12.695 -3.719 -1.775 1 93.81 218 VAL A CA 1
ATOM 1660 C C . VAL A 1 218 ? 12.758 -5.035 -1.005 1 93.81 218 VAL A C 1
ATOM 1662 O O . VAL A 1 218 ? 11.984 -5.258 -0.071 1 93.81 218 VAL A O 1
ATOM 1665 N N . GLY A 1 219 ? 13.703 -5.828 -1.473 1 93.94 219 GLY A N 1
ATOM 1666 C CA . GLY A 1 219 ? 13.844 -7.152 -0.885 1 93.94 219 GLY A CA 1
ATOM 1667 C C . GLY A 1 219 ? 14.547 -7.137 0.459 1 93.94 219 GLY A C 1
ATOM 1668 O O . GLY A 1 219 ? 14.875 -6.07 0.98 1 93.94 219 GLY A O 1
ATOM 1669 N N . PRO A 1 220 ? 14.812 -8.344 0.987 1 94.62 220 PRO A N 1
ATOM 1670 C CA . PRO A 1 220 ? 15.391 -8.484 2.328 1 94.62 220 PRO A CA 1
ATOM 1671 C C . PRO A 1 220 ? 16.719 -7.758 2.477 1 94.62 220 PRO A C 1
ATOM 1673 O O . PRO A 1 220 ? 17.625 -7.945 1.661 1 94.62 220 PRO A O 1
ATOM 1676 N N . GLY A 1 221 ? 16.797 -6.934 3.5 1 93.75 221 GLY A N 1
ATOM 1677 C CA . GLY A 1 221 ? 18.031 -6.277 3.871 1 93.75 221 GLY A CA 1
ATOM 1678 C C . GLY A 1 221 ? 18.406 -5.133 2.947 1 93.75 221 GLY A C 1
ATOM 1679 O O . GLY A 1 221 ? 19.375 -4.41 3.197 1 93.75 221 GLY A O 1
ATOM 1680 N N . GLN A 1 222 ? 17.672 -4.953 1.893 1 95.56 222 GLN A N 1
ATOM 1681 C CA . GLN A 1 222 ? 17.969 -3.854 0.978 1 95.56 222 GLN A CA 1
ATOM 1682 C C . GLN A 1 222 ? 17.5 -2.52 1.555 1 95.56 222 GLN A C 1
ATOM 1684 O O . GLN A 1 222 ? 16.438 -2.443 2.176 1 95.56 222 GLN A O 1
ATOM 1689 N N . PRO A 1 223 ? 18.203 -1.436 1.328 1 96.38 223 PRO A N 1
ATOM 1690 C CA . PRO A 1 223 ? 17.844 -0.137 1.896 1 96.38 223 PRO A CA 1
ATOM 1691 C C . PRO A 1 223 ? 16.641 0.496 1.191 1 96.38 223 PRO A C 1
ATOM 1693 O O . PRO A 1 223 ? 16.5 0.374 -0.028 1 96.38 223 PRO A O 1
ATOM 1696 N N . SER A 1 224 ? 15.883 1.174 1.956 1 96.25 224 SER A N 1
ATOM 1697 C CA . SER A 1 224 ? 14.781 1.959 1.402 1 96.25 224 SER A CA 1
ATOM 1698 C C . SER A 1 224 ? 15.297 3.08 0.508 1 96.25 224 SER A C 1
ATOM 1700 O O . SER A 1 224 ? 16.234 3.799 0.879 1 96.25 224 SER A O 1
ATOM 1702 N N . PRO A 1 225 ? 14.617 3.258 -0.634 1 96.06 225 PRO A N 1
ATOM 1703 C CA . PRO A 1 225 ? 15 4.359 -1.517 1 96.06 225 PRO A CA 1
ATOM 1704 C C . PRO A 1 225 ? 14.359 5.688 -1.12 1 96.06 225 PRO A C 1
ATOM 1706 O O . PRO A 1 225 ? 14.586 6.707 -1.777 1 96.06 225 PRO A O 1
ATOM 1709 N N . ALA A 1 226 ? 13.5 5.746 -0.086 1 98 226 ALA A N 1
ATOM 1710 C CA . ALA A 1 226 ? 12.945 7.012 0.393 1 98 226 ALA A CA 1
ATOM 1711 C C . ALA A 1 226 ? 14.055 7.996 0.742 1 98 226 ALA A C 1
ATOM 1713 O O . ALA A 1 226 ? 15.141 7.594 1.181 1 98 226 ALA A O 1
ATOM 1714 N N . ASN A 1 227 ? 13.781 9.266 0.498 1 98.44 227 ASN A N 1
ATOM 1715 C CA . ASN A 1 227 ? 14.773 10.273 0.869 1 98.44 227 ASN A CA 1
ATOM 1716 C C . ASN A 1 227 ? 14.18 11.312 1.818 1 98.44 227 ASN A C 1
ATOM 1718 O O . ASN A 1 227 ? 14.773 12.375 2.027 1 98.44 227 ASN A O 1
ATOM 1722 N N . LEU A 1 228 ? 13.062 11.07 2.275 1 98.56 228 LEU A N 1
ATOM 1723 C CA . LEU A 1 228 ? 12.359 11.82 3.311 1 98.56 228 LEU A CA 1
ATOM 1724 C C . LEU A 1 228 ? 11.844 10.891 4.402 1 98.56 228 LEU A C 1
ATOM 1726 O O . LEU A 1 228 ? 11.398 9.773 4.113 1 98.56 228 LEU A O 1
ATOM 1730 N N . ALA A 1 229 ? 11.898 11.336 5.617 1 97 229 ALA A N 1
ATOM 1731 C CA . ALA A 1 229 ? 11.398 10.508 6.715 1 97 229 ALA A CA 1
ATOM 1732 C C . ALA A 1 229 ? 9.883 10.336 6.625 1 97 229 ALA A C 1
ATOM 1734 O O . ALA A 1 229 ? 9.219 11.055 5.883 1 97 229 ALA A O 1
ATOM 1735 N N . THR A 1 230 ? 9.336 9.352 7.336 1 96.31 230 THR A N 1
ATOM 1736 C CA . THR A 1 230 ? 7.934 8.961 7.336 1 96.31 230 THR A CA 1
ATOM 1737 C C . THR A 1 230 ? 7.043 10.141 7.711 1 96.31 230 THR A C 1
ATOM 1739 O O . THR A 1 230 ? 7.238 10.766 8.75 1 96.31 230 THR A O 1
ATOM 1742 N N . SER A 1 231 ? 6.09 10.383 6.855 1 94.69 231 SER A N 1
ATOM 1743 C CA . SER A 1 231 ? 5.066 11.398 7.094 1 94.69 231 SER A CA 1
ATOM 1744 C C . SER A 1 231 ? 5.691 12.758 7.375 1 94.69 231 SER A C 1
ATOM 1746 O O . SER A 1 231 ? 5.34 13.422 8.359 1 94.69 231 SER A O 1
ATOM 1748 N N . ARG A 1 232 ? 6.594 13.188 6.582 1 97.88 232 ARG A N 1
ATOM 1749 C CA . ARG A 1 232 ? 7.316 14.438 6.805 1 97.88 232 ARG A CA 1
ATOM 1750 C C . ARG A 1 232 ? 7.301 15.305 5.551 1 97.88 232 ARG A C 1
ATOM 1752 O O . ARG A 1 232 ? 8.25 16.047 5.289 1 97.88 232 ARG A O 1
ATOM 1759 N N . GLY A 1 233 ? 6.242 15.164 4.723 1 98.56 233 GLY A N 1
ATOM 1760 C CA . GLY A 1 233 ? 6.07 16 3.547 1 98.56 233 GLY A CA 1
ATOM 1761 C C . GLY A 1 233 ? 5.613 17.406 3.875 1 98.56 233 GLY A C 1
ATOM 1762 O O . GLY A 1 233 ? 6.148 18.047 4.785 1 98.56 233 GLY A O 1
ATOM 1763 N N . PHE A 1 234 ? 4.652 17.938 3.084 1 98.81 234 PHE A N 1
ATOM 1764 C CA . PHE A 1 234 ? 4.258 19.328 3.219 1 98.81 234 PHE A CA 1
ATOM 1765 C C . PHE A 1 234 ? 3.436 19.547 4.484 1 98.81 234 PHE A C 1
ATOM 1767 O O . PHE A 1 234 ? 2.309 19.062 4.59 1 98.81 234 PHE A O 1
ATOM 1774 N N . GLU A 1 235 ? 3.963 20.328 5.387 1 98.56 235 GLU A N 1
ATOM 1775 C CA . GLU A 1 235 ? 3.336 20.688 6.656 1 98.56 235 GLU A CA 1
ATOM 1776 C C . GLU A 1 235 ? 2.834 22.125 6.637 1 98.56 235 GLU A C 1
ATOM 1778 O O . GLU A 1 235 ? 1.788 22.438 7.215 1 98.56 235 GLU A O 1
ATOM 1783 N N . GLY A 1 236 ? 3.59 23.016 6.082 1 98.56 236 GLY A N 1
ATOM 1784 C CA . GLY A 1 236 ? 3.199 24.406 5.957 1 98.56 236 GLY A CA 1
ATOM 1785 C C . GLY A 1 236 ? 2.986 24.844 4.52 1 98.56 236 GLY A C 1
ATOM 1786 O O . GLY A 1 236 ? 3.725 24.422 3.623 1 98.56 236 GLY A O 1
ATOM 1787 N N . MET A 1 237 ? 2.029 25.641 4.371 1 98.69 237 MET A N 1
ATOM 1788 C CA . MET A 1 237 ? 1.782 26.172 3.035 1 98.69 237 MET A CA 1
ATOM 1789 C C . MET A 1 237 ? 1 27.484 3.109 1 98.69 237 MET A C 1
ATOM 1791 O O . MET A 1 237 ? 0.114 27.625 3.951 1 98.69 237 MET A O 1
ATOM 1795 N N . THR A 1 238 ? 1.325 28.391 2.283 1 98.44 238 THR A N 1
ATOM 1796 C CA . THR A 1 238 ? 0.554 29.609 2.107 1 98.44 238 THR A CA 1
ATOM 1797 C C . THR A 1 238 ? 0.783 30.203 0.718 1 98.44 238 THR 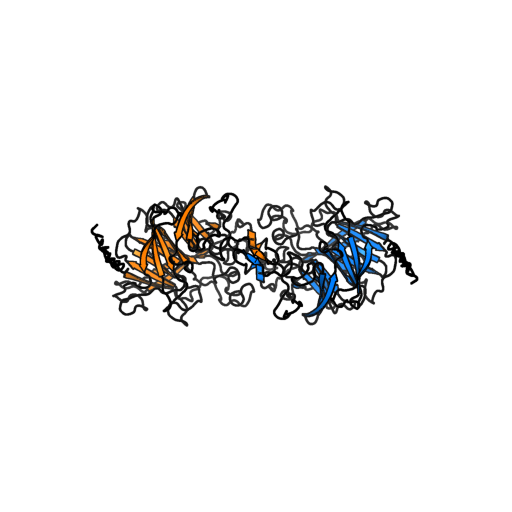A C 1
ATOM 1799 O O . THR A 1 238 ? 1.539 29.641 -0.081 1 98.44 238 THR A O 1
ATOM 1802 N N . THR A 1 239 ? 0.072 31.25 0.403 1 98 239 THR A N 1
ATOM 1803 C CA . THR A 1 239 ? 0.289 31.969 -0.843 1 98 239 THR A CA 1
ATOM 1804 C C . THR A 1 239 ? 1.031 33.281 -0.583 1 98 239 THR A C 1
ATOM 1806 O O . THR A 1 239 ? 1.117 33.75 0.559 1 98 239 THR A O 1
ATOM 1809 N N . ASN A 1 240 ? 1.57 33.781 -1.681 1 97.56 240 ASN A N 1
ATOM 1810 C CA . ASN A 1 240 ? 1.897 35.219 -1.614 1 97.56 240 ASN A CA 1
ATOM 1811 C C . ASN A 1 240 ? 0.643 36.062 -1.478 1 97.56 240 ASN A C 1
ATOM 1813 O O . ASN A 1 240 ? -0.476 35.562 -1.571 1 97.56 240 ASN A O 1
ATOM 1817 N N . PRO A 1 241 ? 0.855 37.344 -1.19 1 97.44 241 PRO A N 1
ATOM 1818 C CA . PRO A 1 241 ? -0.313 38.188 -0.929 1 97.44 241 PRO A CA 1
ATOM 1819 C C . PRO A 1 241 ? -1.314 38.188 -2.082 1 97.44 241 PRO A C 1
ATOM 1821 O O . PRO A 1 241 ? -2.525 38.219 -1.853 1 97.44 241 PRO A O 1
ATOM 1824 N N . GLU A 1 242 ? -0.864 38.125 -3.33 1 95.12 242 GLU A N 1
ATOM 1825 C CA . GLU A 1 242 ? -1.735 38.156 -4.5 1 95.12 242 GLU A CA 1
ATOM 1826 C C . GLU A 1 242 ? -2.314 36.781 -4.82 1 95.12 242 GLU A C 1
ATOM 1828 O O . GLU A 1 242 ? -3.139 36.656 -5.727 1 95.12 242 GLU A O 1
ATOM 1833 N N . ARG A 1 243 ? -1.836 35.75 -4.152 1 96.25 243 ARG A N 1
ATOM 1834 C CA . ARG A 1 243 ? -2.295 34.375 -4.277 1 96.25 243 ARG A CA 1
ATOM 1835 C C . ARG A 1 243 ? -1.984 33.812 -5.664 1 96.25 243 ARG A C 1
ATOM 1837 O O . ARG A 1 243 ? -2.775 33.062 -6.223 1 96.25 243 ARG A O 1
ATOM 1844 N N . THR A 1 244 ? -0.855 34.312 -6.227 1 95.88 244 THR A N 1
ATOM 1845 C CA . THR A 1 244 ? -0.426 33.844 -7.543 1 95.88 244 THR A CA 1
ATOM 1846 C C . THR A 1 244 ? 0.713 32.812 -7.41 1 95.88 244 THR A C 1
ATOM 1848 O O . THR A 1 244 ? 1.093 32.188 -8.391 1 95.88 244 THR A O 1
ATOM 1851 N N . ARG A 1 245 ? 1.214 32.688 -6.219 1 97.75 245 ARG A N 1
ATOM 1852 C CA . ARG A 1 245 ? 2.246 31.719 -5.895 1 97.75 245 ARG A CA 1
ATOM 1853 C C . ARG A 1 245 ? 1.899 30.969 -4.617 1 97.75 245 ARG A C 1
ATOM 1855 O O . ARG A 1 245 ? 1.308 31.531 -3.695 1 97.75 245 ARG A O 1
ATOM 1862 N N . ILE A 1 246 ? 2.26 29.719 -4.613 1 98.62 246 ILE A N 1
ATOM 1863 C CA . ILE A 1 246 ? 2.146 28.906 -3.416 1 98.62 246 ILE A CA 1
ATOM 1864 C C . ILE A 1 246 ? 3.539 28.594 -2.869 1 98.62 246 ILE A C 1
ATOM 1866 O O . ILE A 1 246 ? 4.43 28.188 -3.615 1 98.62 246 ILE A O 1
ATOM 1870 N N . TYR A 1 247 ? 3.754 28.906 -1.624 1 98.81 247 TYR A N 1
ATOM 1871 C CA . TYR A 1 247 ? 4.945 28.516 -0.883 1 98.81 247 TYR A CA 1
ATOM 1872 C C . TYR A 1 247 ? 4.648 27.328 0.03 1 98.81 247 TYR A C 1
ATOM 1874 O O . TYR A 1 247 ? 3.75 27.391 0.874 1 98.81 247 TYR A O 1
ATOM 1882 N N . ALA A 1 248 ? 5.352 26.25 -0.193 1 98.81 248 ALA A N 1
ATOM 1883 C CA . ALA A 1 248 ? 5.133 25.016 0.556 1 98.81 248 ALA A CA 1
ATOM 1884 C C . ALA A 1 248 ? 6.395 24.594 1.306 1 98.81 248 ALA A C 1
ATOM 1886 O O . ALA A 1 248 ? 7.492 24.594 0.739 1 98.81 248 ALA A O 1
ATOM 1887 N N . LEU A 1 249 ? 6.246 24.312 2.572 1 98.94 249 LEU A N 1
ATOM 1888 C CA . LEU A 1 249 ? 7.348 23.984 3.475 1 98.94 249 LEU A CA 1
ATOM 1889 C C . LEU A 1 249 ? 7.266 22.547 3.939 1 98.94 249 LEU A C 1
ATOM 1891 O O . LEU A 1 249 ? 6.254 22.125 4.512 1 98.94 249 LEU A O 1
ATOM 1895 N N . LEU A 1 250 ? 8.328 21.734 3.684 1 98.88 250 LEU A N 1
ATOM 1896 C CA . LEU A 1 250 ? 8.398 20.344 4.152 1 98.88 250 LEU A CA 1
ATOM 1897 C C . LEU A 1 250 ? 8.586 20.297 5.664 1 98.88 250 LEU A C 1
ATOM 1899 O O . LEU A 1 250 ? 9.102 21.25 6.262 1 98.88 250 LEU A O 1
ATOM 1903 N N . GLU A 1 251 ? 8.148 19.234 6.254 1 98.56 251 GLU A N 1
ATOM 1904 C CA . GLU A 1 251 ? 8.336 19.031 7.691 1 98.56 251 GLU A CA 1
ATOM 1905 C C . GLU A 1 251 ? 9.641 18.312 7.988 1 98.56 251 GLU A C 1
ATOM 1907 O O . GLU A 1 251 ? 10.164 18.391 9.102 1 98.56 251 GLU A O 1
ATOM 1912 N N . GLY A 1 252 ? 10.156 17.547 7.039 1 98.44 252 GLY A N 1
ATOM 1913 C CA . GLY A 1 252 ? 11.359 16.766 7.273 1 98.44 252 GLY A CA 1
ATOM 1914 C C . GLY A 1 252 ? 12.539 17.219 6.441 1 98.44 252 GLY A C 1
ATOM 1915 O O . GLY A 1 252 ? 12.367 17.844 5.398 1 98.44 252 GLY A O 1
ATOM 1916 N N . THR A 1 253 ? 13.711 16.844 6.973 1 98.38 253 THR A N 1
ATOM 1917 C CA . THR A 1 253 ? 14.945 17.094 6.238 1 98.38 253 THR A CA 1
ATOM 1918 C C . THR A 1 253 ? 15.117 16.078 5.113 1 98.38 253 THR A C 1
ATOM 1920 O O . THR A 1 253 ? 15.062 14.867 5.348 1 98.38 253 THR A O 1
ATOM 1923 N N . VAL A 1 254 ? 15.266 16.531 3.867 1 98.56 254 VAL A N 1
ATOM 1924 C CA . VAL A 1 254 ? 15.508 15.641 2.74 1 98.56 254 VAL A CA 1
ATOM 1925 C C . VAL A 1 254 ? 16.922 15.086 2.818 1 98.56 254 VAL A C 1
ATOM 1927 O O . VAL A 1 254 ? 17.875 15.805 3.152 1 98.56 254 VAL A O 1
ATOM 1930 N N . ALA A 1 255 ? 17.047 13.797 2.531 1 96.81 255 ALA A N 1
ATOM 1931 C CA . ALA A 1 255 ? 18.375 13.18 2.545 1 96.81 255 ALA A CA 1
ATOM 1932 C C . ALA A 1 255 ? 19.375 13.992 1.724 1 96.81 255 ALA A C 1
ATOM 1934 O O . ALA A 1 255 ? 19.078 14.383 0.592 1 96.81 255 ALA A O 1
ATOM 1935 N N . GLY A 1 256 ? 20.516 14.25 2.262 1 94.31 256 GLY A N 1
ATOM 1936 C CA . GLY A 1 256 ? 21.531 15.055 1.602 1 94.31 256 GLY A CA 1
ATOM 1937 C C . GLY A 1 256 ? 21.578 16.484 2.098 1 94.31 256 GLY A C 1
ATOM 1938 O O . GLY A 1 256 ? 22.578 17.188 1.922 1 94.31 256 GLY A O 1
ATOM 1939 N N . ASP A 1 257 ? 20.469 17.031 2.646 1 97.19 257 ASP A N 1
ATOM 1940 C CA . ASP A 1 257 ? 20.453 18.375 3.213 1 97.19 257 ASP A CA 1
ATOM 1941 C C . ASP A 1 257 ? 21.047 18.391 4.621 1 97.19 257 ASP A C 1
ATOM 1943 O O . ASP A 1 257 ? 21.141 17.344 5.27 1 97.19 257 ASP A O 1
ATOM 1947 N N . PRO A 1 258 ? 21.469 19.625 5.117 1 95.88 258 PRO A N 1
ATOM 1948 C CA . PRO A 1 258 ? 21.953 19.703 6.504 1 95.88 258 PRO A CA 1
ATOM 1949 C C . PRO A 1 258 ? 20.875 19.297 7.516 1 95.88 258 PRO A C 1
ATOM 1951 O O . PRO A 1 258 ? 19.703 19.672 7.363 1 95.88 258 PRO A O 1
ATOM 1954 N N . PRO A 1 259 ? 21.297 18.531 8.508 1 96.19 259 PRO A N 1
ATOM 1955 C CA . PRO A 1 259 ? 20.312 18.109 9.516 1 96.19 259 PRO A CA 1
ATOM 1956 C C . PRO A 1 259 ? 19.547 19.281 10.117 1 96.19 259 PRO A C 1
ATOM 1958 O O . PRO A 1 259 ? 20.141 20.312 10.422 1 96.19 259 PRO A O 1
ATOM 1961 N N . GLY A 1 260 ? 18.25 19.156 10.211 1 97.88 260 GLY A N 1
ATOM 1962 C CA . GLY A 1 260 ? 17.406 20.141 10.867 1 97.88 260 GLY A CA 1
ATOM 1963 C C . GLY A 1 260 ? 16.953 21.25 9.93 1 97.88 260 GLY A C 1
ATOM 1964 O O . GLY A 1 260 ? 16.297 22.203 10.359 1 97.88 260 GLY A O 1
ATOM 1965 N N . THR A 1 261 ? 17.312 21.141 8.672 1 98.5 261 THR A N 1
ATOM 1966 C CA . THR A 1 261 ? 16.828 22.125 7.707 1 98.5 261 THR A CA 1
ATOM 1967 C C . THR A 1 261 ? 15.664 21.562 6.895 1 98.5 261 THR A C 1
ATOM 1969 O O . THR A 1 261 ? 15.602 20.359 6.633 1 98.5 261 THR A O 1
ATOM 1972 N N . LEU A 1 262 ? 14.766 22.422 6.539 1 98.81 262 LEU A N 1
ATOM 1973 C CA . LEU A 1 262 ? 13.562 22.078 5.785 1 98.81 262 LEU A CA 1
ATOM 1974 C C . LEU A 1 262 ? 13.469 22.906 4.508 1 98.81 262 LEU A C 1
ATOM 1976 O O . LEU A 1 262 ? 13.727 24.109 4.527 1 98.81 262 LEU A O 1
ATOM 1980 N N . ARG A 1 263 ? 13.078 22.266 3.449 1 98.88 263 ARG A N 1
ATOM 1981 C CA . ARG A 1 263 ? 13 22.953 2.164 1 98.88 263 ARG A CA 1
ATOM 1982 C C . ARG A 1 263 ? 11.711 23.75 2.049 1 98.88 263 ARG A C 1
ATOM 1984 O O . ARG A 1 263 ? 10.617 23.219 2.252 1 98.88 263 ARG A O 1
ATOM 1991 N N . LEU A 1 264 ? 11.82 25.016 1.777 1 98.88 264 LEU A N 1
ATOM 1992 C CA . LEU A 1 264 ? 10.727 25.859 1.314 1 98.88 264 LEU A CA 1
ATOM 1993 C C . LEU A 1 264 ? 10.719 25.969 -0.207 1 98.88 264 LEU A C 1
ATOM 1995 O O . LEU A 1 264 ? 11.688 26.438 -0.803 1 98.88 264 LEU A O 1
ATOM 1999 N N . MET A 1 265 ? 9.594 25.547 -0.802 1 98.56 265 MET A N 1
ATOM 2000 C CA . MET A 1 265 ? 9.516 25.5 -2.258 1 98.56 265 MET A CA 1
ATOM 2001 C C . MET A 1 265 ? 8.375 26.375 -2.775 1 98.56 265 MET A C 1
ATOM 2003 O O . MET A 1 265 ? 7.438 26.688 -2.035 1 98.56 265 MET A O 1
ATOM 2007 N N . GLU A 1 266 ? 8.531 26.766 -4.047 1 98.62 266 GLU A N 1
ATOM 2008 C CA . GLU A 1 266 ? 7.555 27.641 -4.691 1 98.62 266 GLU A CA 1
ATOM 2009 C C . GLU A 1 266 ? 6.84 26.922 -5.832 1 98.62 266 GLU A C 1
ATOM 2011 O O . GLU A 1 266 ? 7.465 26.188 -6.598 1 98.62 266 GLU A O 1
ATOM 2016 N N . PHE A 1 267 ? 5.547 27.062 -5.887 1 98.69 267 PHE A N 1
ATOM 2017 C CA . PHE A 1 267 ? 4.688 26.484 -6.914 1 98.69 267 PHE A CA 1
ATOM 2018 C C . PHE A 1 267 ? 3.84 27.562 -7.578 1 98.69 267 PHE A C 1
ATOM 2020 O O . PHE A 1 267 ? 3.357 28.469 -6.91 1 98.69 267 PHE A O 1
ATOM 2027 N N . ASP A 1 268 ? 3.686 27.484 -8.922 1 98.38 268 ASP A N 1
ATOM 2028 C CA . ASP A 1 268 ? 2.793 28.328 -9.703 1 98.38 268 ASP A CA 1
ATOM 2029 C C . ASP A 1 268 ? 1.461 27.625 -9.969 1 98.38 268 ASP A C 1
ATOM 2031 O O . ASP A 1 268 ? 1.373 26.75 -10.82 1 98.38 268 ASP A O 1
ATOM 2035 N N . PRO A 1 269 ? 0.455 28.047 -9.234 1 98 269 PRO A N 1
ATOM 2036 C CA . PRO A 1 269 ? -0.814 27.328 -9.375 1 98 269 PRO A CA 1
ATOM 2037 C C . PRO A 1 269 ? -1.485 27.562 -10.727 1 98 269 PRO A C 1
ATOM 2039 O O . PRO A 1 269 ? -2.295 26.75 -11.172 1 98 269 PRO A O 1
ATOM 2042 N N . LEU A 1 270 ? -1.243 28.656 -11.375 1 96 270 LEU A N 1
ATOM 2043 C CA . LEU A 1 270 ? -1.829 28.938 -12.688 1 96 270 LEU A CA 1
ATOM 2044 C C . LEU A 1 270 ? -1.162 28.094 -13.766 1 96 270 LEU A C 1
ATOM 2046 O O . LEU A 1 270 ? -1.844 27.453 -14.578 1 96 270 LEU A O 1
ATOM 2050 N N . ALA A 1 271 ? 0.146 28.047 -13.727 1 97.06 271 ALA A N 1
ATOM 2051 C CA . ALA A 1 271 ? 0.891 27.25 -14.688 1 97.06 271 ALA A CA 1
ATOM 2052 C C . ALA A 1 271 ? 0.917 25.781 -14.273 1 97.06 271 ALA A C 1
ATOM 2054 O O . ALA A 1 271 ? 1.298 24.906 -15.062 1 97.06 271 ALA A O 1
ATOM 2055 N N . LYS A 1 272 ? 0.577 25.516 -13.031 1 97.5 272 LYS A N 1
ATOM 2056 C CA . LYS A 1 272 ? 0.56 24.172 -12.438 1 97.5 272 LYS A CA 1
ATOM 2057 C C . LYS A 1 272 ? 1.934 23.516 -12.523 1 97.5 272 LYS A C 1
ATOM 2059 O O . LYS A 1 272 ? 2.059 22.391 -13.008 1 97.5 272 LYS A O 1
ATOM 2064 N N . ARG A 1 273 ? 2.922 24.203 -12.031 1 97.75 273 ARG A N 1
ATOM 2065 C CA . ARG A 1 273 ? 4.281 23.688 -12.047 1 97.75 273 ARG A CA 1
ATOM 2066 C C . ARG A 1 273 ? 5.102 24.234 -10.883 1 97.75 273 ARG A C 1
ATOM 2068 O O . ARG A 1 273 ? 4.871 25.359 -10.438 1 97.75 273 ARG A O 1
ATOM 2075 N N . TRP A 1 274 ? 6.016 23.438 -10.453 1 98.56 274 TRP A N 1
ATOM 2076 C CA . TRP A 1 274 ? 6.988 23.906 -9.469 1 98.56 274 TRP A CA 1
ATOM 2077 C C . TRP A 1 274 ? 7.914 24.953 -10.078 1 98.56 274 TRP A C 1
ATOM 2079 O O . TRP A 1 274 ? 8.367 24.812 -11.211 1 98.56 274 TRP A O 1
ATOM 2089 N N . VAL A 1 275 ? 8.148 25.984 -9.305 1 98.06 275 VAL A N 1
ATOM 2090 C CA . VAL A 1 275 ? 9.047 27.062 -9.727 1 98.06 275 VAL A CA 1
ATOM 2091 C C . VAL A 1 275 ? 10.469 26.766 -9.258 1 98.06 275 VAL A C 1
ATOM 2093 O O . VAL A 1 275 ? 11.43 26.953 -10.008 1 98.06 275 VAL A O 1
ATOM 2096 N N . GLY A 1 276 ? 10.656 26.328 -7.98 1 97.75 276 GLY A N 1
ATOM 2097 C CA . GLY A 1 276 ? 11.977 25.969 -7.5 1 97.75 276 GLY A CA 1
ATOM 2098 C C . GLY A 1 276 ? 12.094 26 -5.984 1 97.75 276 GLY A C 1
ATOM 2099 O O . GLY A 1 276 ? 11.086 26.141 -5.285 1 97.75 276 GLY A O 1
ATOM 2100 N N . LEU A 1 277 ? 13.305 25.766 -5.523 1 97.94 277 LEU A N 1
ATOM 2101 C CA . LEU A 1 277 ? 13.664 25.875 -4.113 1 97.94 277 LEU A CA 1
ATOM 2102 C C . LEU A 1 277 ? 13.875 27.328 -3.715 1 97.94 277 LEU A C 1
ATOM 2104 O O . LEU A 1 277 ? 14.703 28.016 -4.305 1 97.94 277 LEU A O 1
ATOM 2108 N N . VAL A 1 278 ? 13.133 27.797 -2.705 1 98.25 278 VAL A N 1
ATOM 2109 C CA . VAL A 1 278 ? 13.234 29.172 -2.23 1 98.25 278 VAL A CA 1
ATOM 2110 C C . VAL A 1 278 ? 14.391 29.297 -1.244 1 98.25 278 VAL A C 1
ATOM 2112 O O . VAL A 1 278 ? 15.164 30.266 -1.302 1 98.25 278 VAL A O 1
ATOM 2115 N N . GLY A 1 279 ? 14.469 28.359 -0.366 1 98.31 279 GLY A N 1
ATOM 2116 C CA . GLY A 1 279 ? 15.484 28.312 0.674 1 98.31 279 GLY A CA 1
ATOM 2117 C C . GLY A 1 279 ? 15.242 27.219 1.702 1 98.31 279 GLY A C 1
ATOM 2118 O O . GLY A 1 279 ? 14.375 26.359 1.51 1 98.31 279 GLY A O 1
ATOM 2119 N N . LEU A 1 280 ? 16.094 27.266 2.77 1 98.75 280 LEU A N 1
ATOM 2120 C CA . LEU A 1 280 ? 16 26.281 3.842 1 98.75 280 LEU A CA 1
ATOM 2121 C C . LEU A 1 280 ? 15.594 26.953 5.156 1 98.75 280 LEU A C 1
ATOM 2123 O O . LEU A 1 280 ? 16.125 28 5.508 1 98.75 280 LEU A O 1
ATOM 2127 N N . TYR A 1 281 ? 14.641 26.453 5.77 1 98.81 281 TYR A N 1
ATOM 2128 C CA . TYR A 1 281 ? 14.336 26.797 7.156 1 98.81 281 TYR A CA 1
ATOM 2129 C C . TYR A 1 281 ? 15.133 25.938 8.117 1 98.81 281 TYR A C 1
ATOM 2131 O O . TYR A 1 281 ? 15.008 24.703 8.109 1 98.81 281 TYR A O 1
ATOM 2139 N N . ARG A 1 282 ? 15.906 26.547 9.031 1 98.44 282 ARG A N 1
ATOM 2140 C CA . ARG A 1 282 ? 16.641 25.781 10.031 1 98.44 282 ARG A CA 1
ATOM 2141 C C . ARG A 1 282 ? 15.906 25.797 11.367 1 98.44 282 ARG A C 1
ATOM 2143 O O . ARG A 1 282 ? 15.688 26.859 11.953 1 98.44 282 ARG A O 1
ATOM 2150 N N . MET A 1 283 ? 15.555 24.641 11.805 1 98.75 283 MET A N 1
ATOM 2151 C CA . MET A 1 283 ? 14.922 24.547 13.117 1 98.75 283 MET A CA 1
ATOM 2152 C C . MET A 1 283 ? 15.938 24.797 14.234 1 98.75 283 MET A C 1
ATOM 2154 O O . MET A 1 283 ? 17.141 24.594 14.039 1 98.75 283 MET A O 1
ATOM 2158 N N . ASP A 1 284 ? 15.445 25.188 15.406 1 98.12 284 ASP A N 1
ATOM 2159 C CA . ASP A 1 284 ? 16.312 25.406 16.562 1 98.12 284 ASP A CA 1
ATOM 2160 C C . ASP A 1 284 ? 16.984 24.109 17 1 98.12 284 ASP A C 1
ATOM 2162 O O . ASP A 1 284 ? 18.078 24.109 17.547 1 98.12 284 ASP A O 1
ATOM 2166 N N . SER A 1 285 ? 16.297 23.062 16.781 1 97.81 285 SER A N 1
ATOM 2167 C CA . SER A 1 285 ? 16.766 21.703 17.031 1 97.81 285 SER A CA 1
ATOM 2168 C C . SER A 1 285 ? 16.297 20.734 15.945 1 97.81 285 SER A C 1
ATOM 2170 O O . SER A 1 285 ? 15.164 20.812 15.492 1 97.81 285 SER A O 1
ATOM 2172 N N . PRO A 1 286 ? 17.203 19.781 15.594 1 96.81 286 PRO A N 1
ATOM 2173 C CA . PRO A 1 286 ? 16.781 18.812 14.586 1 96.81 286 PRO A CA 1
ATOM 2174 C C . PRO A 1 286 ? 15.633 17.922 15.07 1 96.81 286 PRO A C 1
ATOM 2176 O O . PRO A 1 286 ? 15.008 17.219 14.273 1 96.81 286 PRO A O 1
ATOM 2179 N N . ASP A 1 287 ? 15.344 17.953 16.344 1 96.44 287 ASP A N 1
ATOM 2180 C CA . ASP A 1 287 ? 14.297 17.109 16.906 1 96.44 287 ASP A CA 1
ATOM 2181 C C . ASP A 1 287 ? 12.945 17.812 16.891 1 96.44 287 ASP A C 1
ATOM 2183 O O . ASP A 1 287 ? 11.914 17.219 17.203 1 96.44 287 ASP A O 1
ATOM 2187 N N . HIS A 1 288 ? 12.961 19.125 16.484 1 98.25 288 HIS A N 1
ATOM 2188 C CA . HIS A 1 288 ? 11.719 19.891 16.453 1 98.25 288 HIS A CA 1
ATOM 2189 C C . HIS A 1 288 ? 10.898 19.547 15.203 1 98.25 288 HIS A C 1
ATOM 2191 O O . HIS A 1 288 ? 11.352 18.797 14.344 1 98.25 288 HIS A O 1
ATOM 2197 N N . ALA A 1 289 ? 9.695 20 15.203 1 98 289 ALA A N 1
ATOM 2198 C CA . ALA A 1 289 ? 8.797 19.969 14.055 1 98 289 ALA A CA 1
ATOM 2199 C C . ALA A 1 289 ? 8.188 21.344 13.797 1 98 289 ALA A C 1
ATOM 2201 O O . ALA A 1 289 ? 8.133 22.188 14.695 1 98 289 ALA A O 1
ATOM 2202 N N . ILE A 1 290 ? 7.848 21.562 12.578 1 98.56 290 ILE A N 1
ATOM 2203 C CA . ILE A 1 290 ? 7.148 22.797 12.25 1 98.56 290 ILE A CA 1
ATOM 2204 C C . ILE A 1 290 ? 5.645 22.547 12.188 1 98.56 290 ILE A C 1
ATOM 2206 O O . ILE A 1 290 ? 5.207 21.391 12.188 1 98.56 290 ILE A O 1
ATOM 2210 N N . GLY A 1 291 ? 4.887 23.641 12.227 1 97.38 291 GLY A N 1
ATOM 2211 C CA . GLY A 1 291 ? 3.469 23.641 11.914 1 97.38 291 GLY A CA 1
ATOM 2212 C C . GLY A 1 291 ? 3.143 24.391 10.641 1 97.38 291 GLY A C 1
ATOM 2213 O O . GLY A 1 291 ? 3.742 24.156 9.594 1 97.38 291 GLY A O 1
ATOM 2214 N N . GLU A 1 292 ? 2.4 25.375 10.711 1 97 292 GLU A N 1
ATOM 2215 C CA . GLU A 1 292 ? 1.846 26.094 9.562 1 97 292 GLU A CA 1
ATOM 2216 C C . GLU A 1 292 ? 2.789 27.188 9.086 1 97 292 GLU A C 1
ATOM 2218 O O . GLU A 1 292 ? 3.707 27.578 9.812 1 97 292 GLU A O 1
ATOM 2223 N N . LEU A 1 293 ? 2.615 27.609 7.852 1 98.56 293 LEU A N 1
ATOM 2224 C CA . LEU A 1 293 ? 3.209 28.766 7.207 1 98.56 293 LEU A CA 1
ATOM 2225 C C . LEU A 1 293 ? 2.146 29.828 6.906 1 98.56 293 LEU A C 1
ATOM 2227 O O . LEU A 1 293 ? 1.11 29.516 6.316 1 98.56 293 LEU A O 1
ATOM 2231 N N . ALA A 1 294 ? 2.367 31.062 7.352 1 98.69 294 ALA A N 1
ATOM 2232 C CA . ALA A 1 294 ? 1.4 32.125 7.098 1 98.69 294 ALA A CA 1
ATOM 2233 C C . ALA A 1 294 ? 2.066 33.344 6.426 1 98.69 294 ALA A C 1
ATOM 2235 O O . ALA A 1 294 ? 3.199 33.688 6.762 1 98.69 294 ALA A O 1
ATOM 2236 N N . VAL A 1 295 ? 1.359 33.969 5.566 1 98.69 295 VAL A N 1
ATOM 2237 C CA . VAL A 1 295 ? 1.887 35.094 4.797 1 98.69 295 VAL A CA 1
ATOM 2238 C C . VAL A 1 295 ? 1.768 36.375 5.613 1 98.69 295 VAL A C 1
ATOM 2240 O O . VAL A 1 295 ? 0.767 36.594 6.301 1 98.69 295 VAL A O 1
ATOM 2243 N N . VAL A 1 296 ? 2.787 37.188 5.594 1 98.81 296 VAL A N 1
ATOM 2244 C CA . VAL A 1 296 ? 2.787 38.531 6.141 1 98.81 296 VAL A CA 1
ATOM 2245 C C . VAL A 1 296 ? 2.803 39.562 5.004 1 98.81 296 VAL A C 1
ATOM 2247 O O . VAL A 1 296 ? 1.957 40.438 4.949 1 98.81 296 VAL A O 1
ATOM 2250 N N . ASN A 1 297 ? 3.729 39.469 4.18 1 98.62 297 ASN A N 1
ATOM 2251 C CA . ASN A 1 297 ? 3.883 40.281 2.969 1 98.62 297 ASN A CA 1
ATOM 2252 C C . ASN A 1 297 ? 4.684 39.531 1.905 1 98.62 297 ASN A C 1
ATOM 2254 O O . ASN A 1 297 ? 4.797 38.312 1.954 1 98.62 297 ASN A O 1
ATOM 2258 N N . GLU A 1 298 ? 5.23 40.219 0.882 1 97.38 298 GLU A N 1
ATOM 2259 C CA . GLU A 1 298 ? 5.84 39.562 -0.273 1 97.38 298 GLU A CA 1
ATOM 2260 C C . GLU A 1 298 ? 7.074 38.781 0.133 1 97.38 298 GLU A C 1
ATOM 2262 O O . GLU A 1 298 ? 7.457 37.812 -0.552 1 97.38 298 GLU A O 1
ATOM 2267 N N . HIS A 1 299 ? 7.684 39.094 1.29 1 97.5 299 HIS A N 1
ATOM 2268 C CA . HIS A 1 299 ? 8.977 38.469 1.565 1 97.5 299 HIS A CA 1
ATOM 2269 C C . HIS A 1 299 ? 9.023 37.906 2.982 1 97.5 299 HIS A C 1
ATOM 2271 O O . HIS A 1 299 ? 9.945 37.156 3.322 1 97.5 299 HIS A O 1
ATOM 2277 N N . GLU A 1 300 ? 8.008 38.25 3.797 1 98.69 300 GLU A N 1
ATOM 2278 C CA . GLU A 1 300 ? 8.016 37.781 5.176 1 98.69 300 GLU A CA 1
ATOM 2279 C C . GLU A 1 300 ? 6.863 36.812 5.43 1 98.69 300 GLU A C 1
ATOM 2281 O O . GLU A 1 300 ? 5.746 37.031 4.965 1 98.69 300 GLU A O 1
ATOM 2286 N N . TYR A 1 301 ? 7.199 35.75 6.164 1 98.81 301 TYR A N 1
ATOM 2287 C CA . TYR A 1 301 ? 6.254 34.688 6.492 1 98.81 301 TYR A CA 1
ATOM 2288 C C . TYR A 1 301 ? 6.441 34.219 7.93 1 98.81 301 TYR A C 1
ATOM 2290 O O . TYR A 1 301 ? 7.508 34.406 8.516 1 98.81 301 TYR A O 1
ATOM 2298 N N . LEU A 1 302 ? 5.387 33.656 8.492 1 98.88 302 LEU A N 1
ATOM 2299 C CA . LEU A 1 302 ? 5.438 33.125 9.844 1 98.88 302 LEU A CA 1
ATOM 2300 C C . LEU A 1 302 ? 5.492 31.594 9.812 1 98.88 302 LEU A C 1
ATOM 2302 O O . LEU A 1 302 ? 4.828 30.953 8.984 1 98.88 302 LEU A O 1
ATOM 2306 N N . VAL A 1 303 ? 6.281 31.016 10.695 1 98.88 303 VAL A N 1
ATOM 2307 C CA . VAL A 1 303 ? 6.398 29.562 10.844 1 98.88 303 VAL A CA 1
ATOM 2308 C C . VAL A 1 303 ? 6.23 29.172 12.305 1 98.88 303 VAL A C 1
ATOM 2310 O O . VAL A 1 303 ? 6.863 29.766 13.188 1 98.88 303 VAL A O 1
ATOM 2313 N N . ILE A 1 304 ? 5.414 28.219 12.562 1 98.81 304 ILE A N 1
ATOM 2314 C CA . ILE A 1 304 ? 5.344 27.609 13.891 1 98.81 304 ILE A CA 1
ATOM 2315 C C . ILE A 1 304 ? 6.445 26.562 14.039 1 98.81 304 ILE A C 1
ATOM 2317 O O . ILE A 1 304 ? 6.684 25.766 13.125 1 98.81 304 ILE A O 1
ATOM 2321 N N . GLU A 1 305 ? 7.16 26.578 15.125 1 98.75 305 GLU A N 1
ATOM 2322 C CA . GLU A 1 305 ? 8.125 25.562 15.492 1 98.75 305 GLU A CA 1
ATOM 2323 C C . GLU A 1 305 ? 7.887 25.047 16.906 1 98.75 305 GLU A C 1
ATOM 2325 O O . GLU A 1 305 ? 7.598 25.844 17.812 1 98.75 305 GLU A O 1
ATOM 2330 N N . ARG A 1 306 ? 7.961 23.781 17.078 1 98.56 306 ARG A N 1
ATOM 2331 C CA . ARG A 1 306 ? 7.668 23.219 18.391 1 98.56 306 ARG A CA 1
ATOM 2332 C C . ARG A 1 306 ? 8.57 22.016 18.672 1 98.56 306 ARG A C 1
ATOM 2334 O O . ARG A 1 306 ? 9.094 21.391 17.75 1 98.56 306 ARG A O 1
ATOM 2341 N N . ASP A 1 307 ? 8.742 21.719 19.953 1 98.31 307 ASP A N 1
ATOM 2342 C CA . ASP A 1 307 ? 9.344 20.438 20.359 1 98.31 307 ASP A CA 1
ATOM 2343 C C . ASP A 1 307 ? 8.305 19.328 20.391 1 98.31 307 ASP A C 1
ATOM 2345 O O . ASP A 1 307 ? 7.156 19.531 19.984 1 98.31 307 ASP A O 1
ATOM 2349 N N . ASN A 1 308 ? 8.695 18.141 20.734 1 97.06 308 ASN A N 1
ATOM 2350 C CA . ASN A 1 308 ? 7.801 17 20.781 1 97.06 308 ASN A CA 1
ATOM 2351 C C . ASN A 1 308 ? 7.371 16.672 22.203 1 97.06 308 ASN A C 1
ATOM 2353 O O . ASN A 1 308 ? 7.242 15.508 22.578 1 97.06 308 ASN A O 1
ATOM 2357 N N . ARG A 1 309 ? 7.305 17.688 23 1 97.75 309 ARG A N 1
ATOM 2358 C CA . ARG A 1 309 ? 6.832 17.562 24.375 1 97.75 309 ARG A CA 1
ATOM 2359 C C . ARG A 1 309 ? 5.531 18.328 24.578 1 97.75 309 ARG A C 1
ATOM 2361 O O . ARG A 1 309 ? 5.059 19.016 23.656 1 97.75 309 ARG A O 1
ATOM 2368 N N . GLN A 1 310 ? 4.867 18.141 25.75 1 98.12 310 GLN A N 1
ATOM 2369 C CA . GLN A 1 310 ? 3.586 18.781 26.016 1 98.12 310 GLN A CA 1
ATOM 2370 C C . GLN A 1 310 ? 3.393 19.031 27.516 1 98.12 310 GLN A C 1
ATOM 2372 O O . GLN A 1 310 ? 4.223 18.625 28.328 1 98.12 310 GLN A O 1
ATOM 2377 N N . GLY A 1 311 ? 2.346 19.703 27.812 1 97.75 311 GLY A N 1
ATOM 2378 C CA . GLY A 1 311 ? 2.07 20 29.203 1 97.75 311 GLY A CA 1
ATOM 2379 C C . GLY A 1 311 ? 3.229 20.688 29.906 1 97.75 311 GLY A C 1
ATOM 2380 O O . GLY A 1 311 ? 3.814 21.641 29.375 1 97.75 311 GLY A O 1
ATOM 2381 N N . GLU A 1 312 ? 3.537 20.188 31.047 1 96.5 312 GLU A N 1
ATOM 2382 C CA . GLU A 1 312 ? 4.59 20.797 31.875 1 96.5 312 GLU A CA 1
ATOM 2383 C C . GLU A 1 312 ? 5.965 20.562 31.25 1 96.5 312 GLU A C 1
ATOM 2385 O O . GLU A 1 312 ? 6.891 21.344 31.484 1 96.5 312 GLU A O 1
ATOM 2390 N N . GLU A 1 313 ? 6.043 19.562 30.391 1 97.69 313 GLU A N 1
ATOM 2391 C CA . GLU A 1 313 ? 7.336 19.203 29.828 1 97.69 313 GLU A CA 1
ATOM 2392 C C . GLU A 1 313 ? 7.645 20.016 28.578 1 97.69 313 GLU A C 1
ATOM 2394 O O . GLU A 1 313 ? 8.773 20.016 28.094 1 97.69 313 GLU A O 1
ATOM 2399 N N . ALA A 1 314 ? 6.621 20.75 28.062 1 98.25 314 ALA A N 1
ATOM 2400 C CA . ALA A 1 314 ? 6.832 21.562 26.859 1 98.25 314 ALA A CA 1
ATOM 2401 C C . ALA A 1 314 ? 7.91 22.625 27.109 1 98.25 314 ALA A C 1
ATOM 2403 O O . ALA A 1 314 ? 7.945 23.25 28.172 1 98.25 314 ALA A O 1
ATOM 2404 N N . ARG A 1 315 ? 8.805 22.75 26.094 1 98 315 ARG A N 1
ATOM 2405 C CA . ARG A 1 315 ? 9.906 23.703 26.234 1 98 315 ARG A CA 1
ATOM 2406 C C . ARG A 1 315 ? 9.938 24.688 25.078 1 98 315 ARG A C 1
ATOM 2408 O O . ARG A 1 315 ? 10.32 25.844 25.25 1 98 315 ARG A O 1
ATOM 2415 N N . THR A 1 316 ? 9.578 24.219 23.922 1 98.19 316 THR A N 1
ATOM 2416 C CA . THR A 1 316 ? 9.594 25.062 22.75 1 98.19 316 THR A CA 1
ATOM 2417 C C . THR A 1 316 ? 8.258 25 22.016 1 98.19 316 THR A C 1
ATOM 2419 O O . THR A 1 316 ? 7.871 23.938 21.516 1 98.19 316 THR A O 1
ATOM 2422 N N . LYS A 1 317 ? 7.527 26 22.047 1 98.69 317 LYS A N 1
ATOM 2423 C CA . LYS A 1 317 ? 6.355 26.328 21.234 1 98.69 317 LYS A CA 1
ATOM 2424 C C . LYS A 1 317 ? 6.406 27.781 20.766 1 98.69 317 LYS A C 1
ATOM 2426 O O . LYS A 1 317 ? 6.156 28.703 21.547 1 98.69 317 LYS A O 1
ATOM 2431 N N . ARG A 1 318 ? 6.773 27.922 19.484 1 98.69 318 ARG A N 1
ATOM 2432 C CA . ARG A 1 318 ? 7.141 29.281 19.078 1 98.69 318 ARG A CA 1
ATOM 2433 C C . ARG A 1 318 ? 6.652 29.594 17.672 1 98.69 318 ARG A C 1
ATOM 2435 O O . ARG A 1 318 ? 6.418 28.672 16.875 1 98.69 318 ARG A O 1
ATOM 2442 N N . ILE A 1 319 ? 6.465 30.844 17.422 1 98.81 319 ILE A N 1
ATOM 2443 C CA . ILE A 1 319 ? 6.254 31.359 16.078 1 98.81 319 ILE A CA 1
ATOM 2444 C C . ILE A 1 319 ? 7.441 32.219 15.664 1 98.81 319 ILE A C 1
ATOM 2446 O O . ILE A 1 319 ? 7.812 33.156 16.375 1 98.81 319 ILE A O 1
ATOM 2450 N N . TYR A 1 320 ? 7.977 31.875 14.531 1 98.75 320 TYR A N 1
ATOM 2451 C CA . TYR A 1 320 ? 9.086 32.625 13.953 1 98.75 320 TYR A CA 1
ATOM 2452 C C . TYR A 1 320 ? 8.641 33.375 12.703 1 98.75 320 TYR A C 1
ATOM 2454 O O . TYR A 1 320 ? 7.73 32.938 12 1 98.75 320 TYR A O 1
ATOM 2462 N N . LYS A 1 321 ? 9.266 34.5 12.461 1 98.62 321 LYS A N 1
ATOM 2463 C CA . LYS A 1 321 ? 9.164 35.188 11.188 1 98.62 321 LYS A CA 1
ATOM 2464 C C . LYS A 1 321 ? 10.414 35 10.344 1 98.62 321 LYS A C 1
ATOM 2466 O O . LYS A 1 321 ? 11.531 35.219 10.812 1 98.62 321 LYS A O 1
ATOM 2471 N N . ILE A 1 322 ? 10.203 34.531 9.141 1 98.81 322 ILE A N 1
ATOM 2472 C CA . ILE A 1 322 ? 11.328 34.375 8.219 1 98.81 322 ILE A CA 1
ATOM 2473 C C . ILE A 1 322 ? 11.266 35.469 7.137 1 98.81 322 ILE A C 1
ATOM 2475 O O . ILE A 1 322 ? 10.203 36.031 6.883 1 98.81 322 ILE A O 1
ATOM 2479 N N . ASP A 1 323 ? 12.43 35.781 6.57 1 98.44 323 ASP A N 1
ATOM 2480 C CA . ASP A 1 323 ? 12.586 36.719 5.484 1 98.44 323 ASP A CA 1
ATOM 2481 C C . ASP A 1 323 ? 13.242 36.094 4.266 1 98.44 323 ASP A C 1
ATOM 2483 O O . ASP A 1 323 ? 14.422 35.719 4.309 1 98.44 323 ASP A O 1
ATOM 2487 N N . LEU A 1 324 ? 12.516 35.938 3.195 1 98.06 324 LEU A N 1
ATOM 2488 C CA . LEU A 1 324 ? 12.961 35.219 1.997 1 98.06 324 LEU A CA 1
ATOM 2489 C C . LEU A 1 324 ? 14.102 35.969 1.323 1 98.06 324 LEU A C 1
ATOM 2491 O O . LEU A 1 324 ? 14.82 35.406 0.499 1 98.06 324 LEU A O 1
ATOM 2495 N N . ARG A 1 325 ? 14.445 37.344 1.592 1 96.38 325 ARG A N 1
ATOM 2496 C CA . ARG A 1 325 ? 15.508 38.156 1 1 96.38 325 ARG A CA 1
ATOM 2497 C C . ARG A 1 325 ? 16.812 37.969 1.756 1 96.38 325 ARG A C 1
ATOM 2499 O O . ARG A 1 325 ? 17.875 38.375 1.273 1 96.38 325 ARG A O 1
ATOM 2506 N N . ARG A 1 326 ? 16.641 37.375 2.889 1 97.75 326 ARG A N 1
ATOM 2507 C CA . ARG A 1 326 ? 17.812 37.188 3.738 1 97.75 326 ARG A CA 1
ATOM 2508 C C . ARG A 1 326 ? 18.172 35.719 3.859 1 97.75 326 ARG A C 1
ATOM 2510 O O . ARG A 1 326 ? 17.656 35 4.734 1 97.75 326 ARG A O 1
ATOM 2517 N N . LYS A 1 327 ? 19.031 35.344 3.049 1 95.75 327 LYS A N 1
ATOM 2518 C CA . LYS A 1 327 ? 19.453 33.969 2.936 1 95.75 327 LYS A CA 1
ATOM 2519 C C . LYS A 1 327 ? 20.984 33.844 3.02 1 95.75 327 LYS A C 1
ATOM 2521 O O . LYS A 1 327 ? 21.703 34.594 2.354 1 95.75 327 LYS A O 1
ATOM 2526 N N . GLY A 1 328 ? 21.484 32.969 3.832 1 95.19 328 GLY A N 1
ATOM 2527 C CA . GLY A 1 328 ? 22.906 32.719 3.906 1 95.19 328 GLY A CA 1
ATOM 2528 C C . GLY A 1 328 ? 23.453 32 2.695 1 95.19 328 GLY A C 1
ATOM 2529 O O . GLY A 1 328 ? 22.688 31.562 1.83 1 95.19 328 GLY A O 1
ATOM 2530 N N . ALA A 1 329 ? 24.781 31.828 2.676 1 92.94 329 ALA A N 1
ATOM 2531 C CA . ALA A 1 329 ? 25.453 31.125 1.581 1 92.94 329 ALA A CA 1
ATOM 2532 C C . ALA A 1 329 ? 25.031 29.672 1.521 1 92.94 329 ALA A C 1
ATOM 2534 O O . ALA A 1 329 ? 25.047 29.047 0.452 1 92.94 329 ALA A O 1
ATOM 2535 N N . ASP A 1 330 ? 24.562 29.188 2.586 1 93.19 330 ASP A N 1
ATOM 2536 C CA . ASP A 1 330 ? 24.141 27.797 2.682 1 93.19 330 ASP A CA 1
ATOM 2537 C C . ASP A 1 330 ? 22.656 27.656 2.312 1 93.19 330 ASP A C 1
ATOM 2539 O O . ASP A 1 330 ? 22.109 26.562 2.348 1 93.19 330 ASP A O 1
ATOM 2543 N N . GLY A 1 331 ? 22.047 28.75 1.987 1 95.88 331 GLY A N 1
ATOM 2544 C CA . GLY A 1 331 ? 20.656 28.719 1.545 1 95.88 331 GLY A CA 1
ATOM 2545 C C . GLY A 1 331 ? 19.672 28.828 2.688 1 95.88 331 GLY A C 1
ATOM 2546 O O . GLY A 1 331 ? 18.453 28.766 2.469 1 95.88 331 GLY A O 1
ATOM 2547 N N . VAL A 1 332 ? 20.141 29.016 3.949 1 98.38 332 VAL A N 1
ATOM 2548 C CA . VAL A 1 332 ? 19.281 29.047 5.121 1 98.38 332 VAL A CA 1
ATOM 2549 C C . VAL A 1 332 ? 18.672 30.438 5.277 1 98.38 332 VAL A C 1
ATOM 2551 O O . VAL A 1 332 ? 19.391 31.438 5.238 1 98.38 332 VAL A O 1
ATOM 2554 N N . LEU A 1 333 ? 17.438 30.516 5.469 1 98.75 333 LEU A N 1
ATOM 2555 C CA . LEU A 1 333 ? 16.703 31.766 5.648 1 98.75 333 LEU A CA 1
ATOM 2556 C C . LEU A 1 333 ? 16.906 32.312 7.055 1 98.75 333 LEU A C 1
ATOM 2558 O O . LEU A 1 333 ? 16.938 31.547 8.023 1 98.75 333 LEU A O 1
ATOM 2562 N N . ALA A 1 334 ? 16.969 33.656 7.121 1 98.31 334 ALA A N 1
ATOM 2563 C CA . ALA A 1 334 ? 17 34.281 8.43 1 98.31 334 ALA A CA 1
ATOM 2564 C C . ALA A 1 334 ? 15.633 34.188 9.109 1 98.31 334 ALA A C 1
ATOM 2566 O O . ALA A 1 334 ? 14.594 34.344 8.461 1 98.31 334 ALA A O 1
ATOM 2567 N N . LYS A 1 335 ? 15.68 33.969 10.445 1 97.62 335 LYS A N 1
ATOM 2568 C CA . LYS A 1 335 ? 14.43 33.938 11.188 1 97.62 335 LYS A CA 1
ATOM 2569 C C . LYS A 1 335 ? 14.57 34.688 12.516 1 97.62 335 LYS A C 1
ATOM 2571 O O . LYS A 1 335 ? 15.672 34.781 13.055 1 97.62 335 LYS A O 1
ATOM 2576 N N . GLU A 1 336 ? 13.531 35.219 12.961 1 96.94 336 GLU A N 1
ATOM 2577 C CA . GLU A 1 336 ? 13.461 35.906 14.25 1 96.94 336 GLU A CA 1
ATOM 2578 C C . GLU A 1 336 ? 12.258 35.406 15.062 1 96.94 336 GLU A C 1
ATOM 2580 O O . GLU A 1 336 ? 11.188 35.156 14.508 1 96.94 336 GLU A O 1
ATOM 2585 N N . LEU A 1 337 ? 12.461 35.25 16.344 1 97.88 337 LEU A N 1
ATOM 2586 C CA . LEU A 1 337 ? 11.383 34.844 17.234 1 97.88 337 LEU A CA 1
ATOM 2587 C C . LEU A 1 337 ? 10.32 35.938 17.344 1 97.88 337 LEU A C 1
ATOM 2589 O O . LEU A 1 337 ? 10.633 37.094 17.641 1 97.88 337 LEU A O 1
ATOM 2593 N N . LEU A 1 338 ? 9.109 35.562 17.047 1 97.94 338 LEU A N 1
ATOM 2594 C CA . LEU A 1 338 ? 8.008 36.531 17.094 1 97.94 338 LEU A CA 1
ATOM 2595 C C . LEU A 1 338 ? 7.16 36.312 18.344 1 97.94 338 LEU A C 1
ATOM 2597 O O . LEU A 1 338 ? 6.766 37.281 19 1 97.94 338 LEU A O 1
ATOM 2601 N N . VAL A 1 339 ? 6.816 35.125 18.656 1 98.44 339 VAL A N 1
ATOM 2602 C CA . VAL A 1 339 ? 5.957 34.812 19.797 1 98.44 339 VAL A CA 1
ATOM 2603 C C . VAL A 1 339 ? 6.48 33.562 20.484 1 98.44 339 VAL A C 1
ATOM 2605 O O . VAL A 1 339 ? 6.828 32.562 19.828 1 98.44 339 VAL A O 1
ATOM 2608 N N . ASP A 1 340 ? 6.605 33.531 21.781 1 98.44 340 ASP A N 1
ATOM 2609 C CA . ASP A 1 340 ? 6.723 32.344 22.609 1 98.44 340 ASP A CA 1
ATOM 2610 C C . ASP A 1 340 ? 5.352 31.891 23.109 1 98.44 340 ASP A C 1
ATOM 2612 O O . ASP A 1 340 ? 4.762 32.531 23.984 1 98.44 340 ASP A O 1
ATOM 2616 N N . LEU A 1 341 ? 4.879 30.781 22.656 1 98.75 341 LEU A N 1
ATOM 2617 C CA . LEU A 1 341 ? 3.527 30.312 22.953 1 98.75 341 LEU A CA 1
ATOM 2618 C C . LEU A 1 341 ? 3.441 29.703 24.344 1 98.75 341 LEU A C 1
ATOM 2620 O O . LEU A 1 341 ? 2.354 29.359 24.812 1 98.75 341 LEU A O 1
ATOM 2624 N N . LEU A 1 342 ? 4.578 29.609 25.016 1 98.38 342 LEU A N 1
ATOM 2625 C CA . LEU A 1 342 ? 4.582 29.109 26.375 1 98.38 342 LEU A CA 1
ATOM 2626 C C . LEU A 1 342 ? 4.621 30.266 27.375 1 98.38 342 LEU A C 1
ATOM 2628 O O . LEU A 1 342 ? 4.684 30.031 28.594 1 98.38 342 LEU A O 1
ATOM 2632 N N . ASP A 1 343 ? 4.641 31.469 26.875 1 98 343 ASP A N 1
ATOM 2633 C CA . ASP A 1 343 ? 4.672 32.656 27.719 1 98 343 ASP A CA 1
ATOM 2634 C C . ASP A 1 343 ? 3.797 33.781 27.125 1 98 343 ASP A C 1
ATOM 2636 O O . ASP A 1 343 ? 4.305 34.812 26.719 1 98 343 ASP A O 1
ATOM 2640 N N . ILE A 1 344 ? 2.482 33.594 27.219 1 98.62 344 ILE A N 1
ATOM 2641 C CA . ILE A 1 344 ? 1.503 34.562 26.703 1 98.62 344 ILE A CA 1
ATOM 2642 C C . ILE A 1 344 ? 0.856 35.312 27.859 1 98.62 344 ILE A C 1
ATOM 2644 O O . ILE A 1 344 ? 0.408 34.688 28.828 1 98.62 344 ILE A O 1
ATOM 2648 N N . ALA A 1 345 ? 0.811 36.656 27.766 1 98.56 345 ALA A N 1
ATOM 2649 C CA . ALA A 1 345 ? 0.119 37.438 28.781 1 98.56 345 ALA A CA 1
ATOM 2650 C C . ALA A 1 345 ? -1.392 37.25 28.703 1 98.56 345 ALA A C 1
ATOM 2652 O O . ALA A 1 345 ? -1.966 37.25 27.609 1 98.56 345 ALA A O 1
ATOM 2653 N N . ASP A 1 346 ? -2.039 37 29.797 1 98.5 346 ASP A N 1
ATOM 2654 C CA . ASP A 1 346 ? -3.492 36.906 29.922 1 98.5 346 ASP A CA 1
ATOM 2655 C C . ASP A 1 346 ? -3.967 37.531 31.234 1 98.5 346 ASP A C 1
ATOM 2657 O O . ASP A 1 346 ? -4.539 36.844 32.094 1 98.5 346 ASP A O 1
ATOM 2661 N N . PRO A 1 347 ? -3.783 38.812 31.344 1 96.88 347 PRO A N 1
ATOM 2662 C CA . PRO A 1 347 ? -4.086 39.469 32.625 1 96.88 347 PRO A CA 1
ATOM 2663 C C . PRO A 1 347 ? -5.57 39.406 32.969 1 96.88 347 PRO A C 1
ATOM 2665 O O . PRO A 1 347 ? -5.93 39.562 34.156 1 96.88 347 PRO A O 1
ATOM 2668 N N . ARG A 1 348 ? -6.453 39.188 32.062 1 96.06 348 ARG A N 1
ATOM 2669 C CA . ARG A 1 348 ? -7.891 39.156 32.312 1 96.06 348 ARG A CA 1
ATOM 2670 C C . ARG A 1 348 ? -8.391 37.75 32.531 1 96.06 348 ARG A C 1
ATOM 2672 O O . ARG A 1 348 ? -9.578 37.531 32.781 1 96.06 348 ARG A O 1
ATOM 2679 N N . GLY A 1 349 ? -7.543 36.75 32.344 1 97.56 349 GLY A N 1
ATOM 2680 C CA . GLY A 1 349 ? -7.918 35.375 32.562 1 97.56 349 GLY A CA 1
ATOM 2681 C C . GLY A 1 349 ? -8.93 34.844 31.562 1 97.56 349 GLY A C 1
ATOM 2682 O O . GLY A 1 349 ? -9.93 34.25 31.938 1 97.56 349 GLY A O 1
ATOM 2683 N N . LEU A 1 350 ? -8.766 35.156 30.328 1 98.25 350 LEU A N 1
ATOM 2684 C CA . LEU A 1 350 ? -9.711 34.781 29.281 1 98.25 350 LEU A CA 1
ATOM 2685 C C . LEU A 1 350 ? -9.75 33.25 29.125 1 98.25 350 LEU A C 1
ATOM 2687 O O . LEU A 1 350 ? -10.812 32.688 28.859 1 98.25 350 LEU A O 1
ATOM 2691 N N . ALA A 1 351 ? -8.594 32.594 29.234 1 98.31 351 ALA A N 1
ATOM 2692 C CA . ALA A 1 351 ? -8.531 31.141 29.125 1 98.31 351 ALA A CA 1
ATOM 2693 C C . ALA A 1 351 ? -8.68 30.484 30.5 1 98.31 351 ALA A C 1
ATOM 2695 O O . ALA A 1 351 ? -8.102 30.953 31.484 1 98.31 351 ALA A O 1
ATOM 2696 N N . PRO A 1 352 ? -9.391 29.391 30.578 1 96.25 352 PRO A N 1
ATOM 2697 C CA . PRO A 1 352 ? -9.57 28.719 31.859 1 96.25 352 PRO A CA 1
ATOM 2698 C C . PRO A 1 352 ? -8.258 28.203 32.438 1 96.25 352 PRO A C 1
ATOM 2700 O O . PRO A 1 352 ? -8.148 28.016 33.656 1 96.25 352 PRO A O 1
ATOM 2703 N N . SER A 1 353 ? -7.27 27.984 31.641 1 96.62 353 SER A N 1
ATOM 2704 C CA . SER A 1 353 ? -6.012 27.391 32.094 1 96.62 353 SER A CA 1
ATOM 2705 C C . SER A 1 353 ? -5.004 28.469 32.5 1 96.62 353 SER A C 1
ATOM 2707 O O . SER A 1 353 ? -3.879 28.141 32.875 1 96.62 353 SER A O 1
ATOM 2709 N N . THR A 1 354 ? -5.363 29.703 32.406 1 97.88 354 THR A N 1
ATOM 2710 C CA . THR A 1 354 ? -4.469 30.781 32.781 1 97.88 354 THR A CA 1
ATOM 2711 C C . THR A 1 354 ? -4.133 30.703 34.25 1 97.88 354 THR A C 1
ATOM 2713 O O . THR A 1 354 ? -5.004 30.438 35.094 1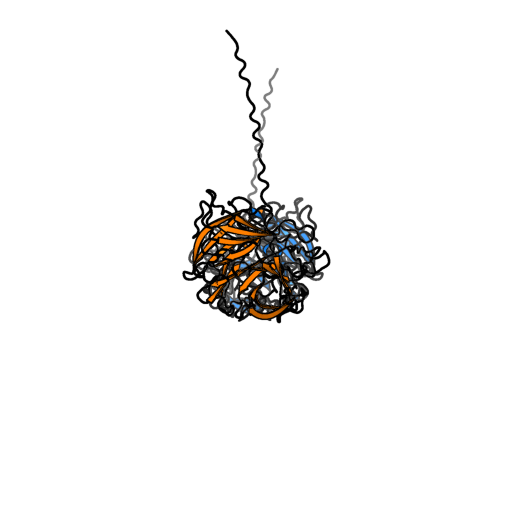 97.88 354 THR A O 1
ATOM 2716 N N . ARG A 1 355 ? -2.883 30.875 34.531 1 97.06 355 ARG A N 1
ATOM 2717 C CA . ARG A 1 355 ? -2.396 30.953 35.906 1 97.06 355 ARG A CA 1
ATOM 2718 C C . ARG A 1 355 ? -1.579 32.219 36.125 1 97.06 355 ARG A C 1
ATOM 2720 O O . ARG A 1 355 ? -0.636 32.5 35.406 1 97.06 355 ARG A O 1
ATOM 2727 N N . GLU A 1 356 ? -1.956 33 37.125 1 97.19 356 GLU A N 1
ATOM 2728 C CA . GLU A 1 356 ? -1.234 34.188 37.5 1 97.19 356 GLU A CA 1
ATOM 2729 C C . GLU A 1 356 ? -1.03 35.125 36.312 1 97.19 356 GLU A C 1
ATOM 2731 O O . GLU A 1 356 ? 0.078 35.594 36.062 1 97.19 356 GLU A O 1
ATOM 2736 N N . GLY A 1 357 ? -2.016 35.188 35.438 1 97.75 357 GLY A N 1
ATOM 2737 C CA . GLY A 1 357 ? -2.031 36.156 34.312 1 97.75 357 GLY A CA 1
ATOM 2738 C C . GLY A 1 357 ? -1.255 35.656 33.125 1 97.75 357 GLY A C 1
ATOM 2739 O O . GLY A 1 357 ? -1.078 36.406 32.156 1 97.75 357 GLY A O 1
ATOM 2740 N N . THR A 1 358 ? -0.764 34.406 33.188 1 98.06 358 THR A N 1
ATOM 2741 C CA . THR A 1 358 ? 0.019 33.875 32.094 1 98.06 358 THR A CA 1
ATOM 2742 C C . THR A 1 358 ? -0.675 32.656 31.484 1 98.06 358 THR A C 1
ATOM 2744 O O . THR A 1 358 ? -1.101 31.75 32.219 1 98.06 358 THR A O 1
ATOM 2747 N N . PHE A 1 359 ? -0.826 32.688 30.203 1 98.31 359 PHE A N 1
ATOM 2748 C CA . PHE A 1 359 ? -1.371 31.562 29.453 1 98.31 359 PHE A CA 1
ATOM 2749 C C . PHE A 1 359 ? -0.261 30.797 28.734 1 98.31 359 PHE A C 1
ATOM 2751 O O . PHE A 1 359 ? 0.642 31.406 28.156 1 98.31 359 PHE A O 1
ATOM 2758 N N . ARG A 1 360 ? -0.316 29.453 28.812 1 98.44 360 ARG A N 1
ATOM 2759 C CA . ARG A 1 360 ? 0.581 28.562 28.078 1 98.44 360 ARG A CA 1
ATOM 2760 C C . ARG A 1 360 ? -0.184 27.734 27.062 1 98.44 360 ARG A C 1
ATOM 2762 O O . ARG A 1 360 ? -1.287 27.25 27.328 1 98.44 360 ARG A O 1
ATOM 2769 N N . PHE A 1 361 ? 0.36 27.594 25.938 1 98.62 361 PHE A N 1
ATOM 2770 C CA . PHE A 1 361 ? -0.211 26.781 24.875 1 98.62 361 PHE A CA 1
ATOM 2771 C C . PHE A 1 361 ? 0.613 25.516 24.656 1 98.62 361 PHE A C 1
ATOM 2773 O O . PHE A 1 361 ? 1.186 25.328 23.578 1 98.62 361 PHE A O 1
ATOM 2780 N N . PRO A 1 362 ? 0.633 24.594 25.625 1 98.44 362 PRO A N 1
ATOM 2781 C CA . PRO A 1 362 ? 1.642 23.547 25.688 1 98.44 362 PRO A CA 1
ATOM 2782 C C . PRO A 1 362 ? 1.171 22.234 25.047 1 98.44 362 PRO A C 1
ATOM 2784 O O . PRO A 1 362 ? 1.338 21.156 25.641 1 98.44 362 PRO A O 1
ATOM 2787 N N . TYR A 1 363 ? 0.607 22.297 23.906 1 98.38 363 TYR A N 1
ATOM 2788 C CA . TYR A 1 363 ? 0.14 21.094 23.234 1 98.38 363 TYR A CA 1
ATOM 2789 C C . TYR A 1 363 ? 1.27 20.438 22.453 1 98.38 363 TYR A C 1
ATOM 2791 O O . TYR A 1 363 ? 2.225 21.094 22.047 1 98.38 363 TYR A O 1
ATOM 2799 N N . PHE A 1 364 ? 1.162 19.094 22.266 1 97.44 364 PHE A N 1
ATOM 2800 C CA . PHE A 1 364 ? 2.143 18.344 21.5 1 97.44 364 PHE A CA 1
ATOM 2801 C C . PHE A 1 364 ? 2.303 18.938 20.094 1 97.44 364 PHE A C 1
ATOM 2803 O O . PHE A 1 364 ? 3.424 19.172 19.641 1 97.44 364 PHE A O 1
ATOM 2810 N N . THR A 1 365 ? 1.136 19.172 19.422 1 97.75 365 THR A N 1
ATOM 2811 C CA . THR A 1 365 ? 1.14 19.688 18.062 1 97.75 365 THR A CA 1
ATOM 2812 C C . THR A 1 365 ? 0.367 21 18 1 97.75 365 THR A C 1
ATOM 2814 O O . THR A 1 365 ? -0.761 21.094 18.484 1 97.75 365 THR A O 1
ATOM 2817 N N . ILE A 1 366 ? 0.987 22.062 17.5 1 98.62 366 ILE A N 1
ATOM 2818 C CA . ILE A 1 366 ? 0.399 23.344 17.109 1 98.62 366 ILE A CA 1
ATOM 2819 C C . ILE A 1 366 ? 0.594 23.578 15.609 1 98.62 366 ILE A C 1
ATOM 2821 O O . ILE A 1 366 ? 1.723 23.75 15.148 1 98.62 366 ILE A O 1
ATOM 2825 N N . GLU A 1 367 ? -0.561 23.578 14.836 1 97.44 367 GLU A N 1
ATOM 2826 C CA . GLU A 1 367 ? -0.334 23.422 13.398 1 97.44 367 GLU A CA 1
ATOM 2827 C C . GLU A 1 367 ? -1.176 24.422 12.602 1 97.44 367 GLU A C 1
ATOM 2829 O O . GLU A 1 367 ? -1.354 24.266 11.398 1 97.44 367 GLU A O 1
ATOM 2834 N N . SER A 1 368 ? -1.662 25.5 13.25 1 98.69 368 SER A N 1
ATOM 2835 C CA . SER A 1 368 ? -2.396 26.531 12.508 1 98.69 368 SER A CA 1
ATOM 2836 C C . SER A 1 368 ? -2.029 27.922 12.984 1 98.69 368 SER A C 1
ATOM 2838 O O . SER A 1 368 ? -2.01 28.188 14.188 1 98.69 368 SER A O 1
ATOM 2840 N N . VAL A 1 369 ? -1.758 28.781 12.078 1 98.81 369 VAL A N 1
ATOM 2841 C CA . VAL A 1 369 ? -1.558 30.188 12.359 1 98.81 369 VAL A CA 1
ATOM 2842 C C . VAL A 1 369 ? -2.072 31.031 11.188 1 98.81 369 VAL A C 1
ATOM 2844 O O . VAL A 1 369 ? -1.88 30.656 10.023 1 98.81 369 VAL A O 1
ATOM 2847 N N . LEU A 1 370 ? -2.82 32 11.469 1 98.69 370 LEU A N 1
ATOM 2848 C CA . LEU A 1 370 ? -3.404 32.906 10.484 1 98.69 370 LEU A CA 1
ATOM 2849 C C . LEU A 1 370 ? -3.232 34.375 10.922 1 98.69 370 LEU A C 1
ATOM 2851 O O . LEU A 1 370 ? -3.48 34.688 12.078 1 98.69 370 LEU A O 1
ATOM 2855 N N . VAL A 1 371 ? -2.736 35.188 9.992 1 98.81 371 VAL A N 1
ATOM 2856 C CA . VAL A 1 371 ? -2.621 36.625 10.25 1 98.81 371 VAL A CA 1
ATOM 2857 C C . VAL A 1 371 ? -3.969 37.312 10.008 1 98.81 371 VAL A C 1
ATOM 2859 O O . VAL A 1 371 ? -4.484 37.281 8.891 1 98.81 371 VAL A O 1
ATOM 2862 N N . LEU A 1 372 ? -4.504 37.938 11.031 1 98.44 372 LEU A N 1
ATOM 2863 C CA . LEU A 1 372 ? -5.84 38.5 10.93 1 98.44 372 LEU A CA 1
ATOM 2864 C C . LEU A 1 372 ? -5.758 40 10.609 1 98.44 372 LEU A C 1
ATOM 2866 O O . LEU A 1 372 ? -6.586 40.531 9.859 1 98.44 372 LEU A O 1
ATOM 2870 N N . ASP A 1 373 ? -4.855 40.688 11.195 1 97.81 373 ASP A N 1
ATOM 2871 C CA . ASP A 1 373 ? -4.5 42.094 10.992 1 97.81 373 ASP A CA 1
ATOM 2872 C C . ASP A 1 373 ? -3.076 42.375 11.461 1 97.81 373 ASP A C 1
ATOM 2874 O O . ASP A 1 373 ? -2.371 41.469 11.906 1 97.81 373 ASP A O 1
ATOM 2878 N N . PRO A 1 374 ? -2.553 43.531 11.383 1 97.81 374 PRO A N 1
ATOM 2879 C CA . PRO A 1 374 ? -1.138 43.781 11.664 1 97.81 374 PRO A CA 1
ATOM 2880 C C . PRO A 1 374 ? -0.734 43.375 13.078 1 97.81 374 PRO A C 1
ATOM 2882 O O . PRO A 1 374 ? 0.449 43.125 13.344 1 97.81 374 PRO A O 1
ATOM 2885 N N . GLN A 1 375 ? -1.684 43.219 13.984 1 97.75 375 GLN A N 1
ATOM 2886 C CA . GLN A 1 375 ? -1.266 42.969 15.359 1 97.75 375 GLN A CA 1
ATOM 2887 C C . GLN A 1 375 ? -1.965 41.75 15.93 1 97.75 375 GLN A C 1
ATOM 2889 O O . GLN A 1 375 ? -1.838 41.438 17.109 1 97.75 375 GLN A O 1
ATOM 2894 N N . THR A 1 376 ? -2.732 41.062 15.141 1 98.38 376 THR A N 1
ATOM 2895 C CA . THR A 1 376 ? -3.504 39.969 15.703 1 98.38 376 THR A CA 1
ATOM 2896 C C . THR A 1 376 ? -3.293 38.688 14.898 1 98.38 376 THR A C 1
ATOM 2898 O O . THR A 1 376 ? -3.434 38.688 13.68 1 98.38 376 THR A O 1
ATOM 2901 N N . LEU A 1 377 ? -2.947 37.594 15.609 1 98.81 377 LEU A N 1
ATOM 2902 C CA . LEU A 1 377 ? -2.836 36.25 15.039 1 98.81 377 LEU A CA 1
ATOM 2903 C C . LEU A 1 377 ? -3.918 35.344 15.594 1 98.81 377 LEU A C 1
ATOM 2905 O O . LEU A 1 377 ? -4.32 35.469 16.75 1 98.81 377 LEU A O 1
ATOM 2909 N N . LEU A 1 378 ? -4.434 34.469 14.766 1 98.94 378 LEU A N 1
ATOM 2910 C CA . LEU A 1 378 ? -5.156 33.281 15.211 1 98.94 378 LEU A CA 1
ATOM 2911 C C . LEU A 1 378 ? -4.242 32.062 15.211 1 98.94 378 LEU A C 1
ATOM 2913 O O . LEU A 1 378 ? -3.549 31.812 14.227 1 98.94 378 LEU A O 1
ATOM 2917 N N . VAL A 1 379 ? -4.168 31.328 16.344 1 98.94 379 VAL A N 1
ATOM 2918 C CA . VAL A 1 379 ? -3.385 30.094 16.453 1 98.94 379 VAL A CA 1
ATOM 2919 C C . VAL A 1 379 ? -4.27 28.969 16.969 1 98.94 379 VAL A C 1
ATOM 2921 O O . VAL A 1 379 ? -5.086 29.172 17.875 1 98.94 379 VAL A O 1
ATOM 2924 N N . ILE A 1 380 ? -4.168 27.797 16.375 1 98.94 380 ILE A N 1
ATOM 2925 C CA . ILE A 1 380 ? -4.969 26.625 16.734 1 98.94 380 ILE A CA 1
ATOM 2926 C C . ILE A 1 380 ? -4.062 25.422 16.922 1 98.94 380 ILE A C 1
ATOM 2928 O O . ILE A 1 380 ? -3.123 25.203 16.141 1 98.94 380 ILE A O 1
ATOM 2932 N N . ASN A 1 381 ? -4.305 24.594 17.953 1 98.75 381 ASN A N 1
ATOM 2933 C CA . ASN A 1 381 ? -3.572 23.344 18.109 1 98.75 381 ASN A CA 1
ATOM 2934 C C . ASN A 1 381 ? -4.227 22.219 17.328 1 98.75 381 ASN A C 1
ATOM 2936 O O . ASN A 1 381 ? -5.383 22.328 16.906 1 98.75 381 ASN A O 1
ATOM 2940 N N . ASP A 1 382 ? -3.461 21.219 16.969 1 98.38 382 ASP A N 1
ATOM 2941 C CA . ASP A 1 382 ? -3.928 19.891 16.594 1 98.38 382 ASP A CA 1
ATOM 2942 C C . ASP A 1 382 ? -4.098 18.984 17.812 1 98.38 382 ASP A C 1
ATOM 2944 O O . ASP A 1 382 ? -3.127 18.703 18.516 1 98.38 382 ASP A O 1
ATOM 2948 N N . ASN A 1 383 ? -5.238 18.531 18.062 1 98.31 383 ASN A N 1
ATOM 2949 C CA . ASN A 1 383 ? -5.496 17.781 19.281 1 98.31 383 ASN A CA 1
ATOM 2950 C C . ASN A 1 383 ? -5.105 16.312 19.141 1 98.31 383 ASN A C 1
ATOM 2952 O O . ASN A 1 383 ? -5.152 15.555 20.109 1 98.31 383 ASN A O 1
ATOM 2956 N N . ASN A 1 384 ? -4.711 15.852 17.906 1 97.31 384 ASN A N 1
ATOM 2957 C CA . ASN A 1 384 ? -4.32 14.461 17.688 1 97.31 384 ASN A CA 1
ATOM 2958 C C . ASN A 1 384 ? -5.316 13.492 18.328 1 97.31 384 ASN A C 1
ATOM 2960 O O . ASN A 1 384 ? -4.918 12.523 18.984 1 97.31 384 ASN A O 1
ATOM 2964 N N . TYR A 1 385 ? -6.574 13.828 18.094 1 97.31 385 TYR A N 1
ATOM 2965 C CA . TYR A 1 385 ? -7.629 13.047 18.734 1 97.31 385 TYR A CA 1
ATOM 2966 C C . TYR A 1 385 ? -7.355 11.547 18.609 1 97.31 385 TYR A C 1
ATOM 2968 O O . TYR A 1 385 ? -7.012 11.07 17.516 1 97.31 385 TYR A O 1
ATOM 2976 N N . PRO A 1 386 ? -7.52 10.711 19.734 1 96.88 386 PRO A N 1
ATOM 2977 C CA . PRO A 1 386 ? -8 11.086 21.062 1 96.88 386 PRO A CA 1
ATOM 2978 C C . PRO A 1 386 ? -6.867 11.25 22.062 1 96.88 386 PRO A C 1
ATOM 2980 O O . PRO A 1 386 ? -6.992 10.82 23.219 1 96.88 386 PRO A O 1
ATOM 2983 N N . ALA A 1 387 ? -5.809 11.891 21.672 1 97.19 387 ALA A N 1
ATOM 2984 C CA . ALA A 1 387 ? -4.625 12.047 22.5 1 97.19 387 ALA A CA 1
ATOM 2985 C C . ALA A 1 387 ? -4.941 12.875 23.75 1 97.19 387 ALA A C 1
ATOM 2987 O O . ALA A 1 387 ? -5.973 13.539 23.812 1 97.19 387 ALA A O 1
ATOM 2988 N N . THR A 1 388 ? -4.09 12.719 24.766 1 97.44 388 THR A N 1
ATOM 2989 C CA . THR A 1 388 ? -4.113 13.453 26.016 1 97.44 388 THR A CA 1
ATOM 2990 C C . THR A 1 388 ? -2.76 14.102 26.297 1 97.44 388 THR A C 1
ATOM 2992 O O . THR A 1 388 ? -1.795 13.875 25.562 1 97.44 388 THR A O 1
ATOM 2995 N N . GLY A 1 389 ? -2.703 15.023 27.297 1 97 389 GLY A N 1
ATOM 2996 C CA . GLY A 1 389 ? -1.395 15.414 27.797 1 97 389 GLY A CA 1
ATOM 2997 C C . GLY A 1 389 ? -1.163 16.906 27.781 1 97 389 GLY A C 1
ATOM 2998 O O . GLY A 1 389 ? -0.356 17.438 28.547 1 97 389 GLY A O 1
ATOM 2999 N N . GLY A 1 390 ? -1.828 17.688 26.891 1 97.5 390 GLY A N 1
ATOM 3000 C CA . GLY A 1 390 ? -1.605 19.109 26.797 1 97.5 390 GLY A CA 1
ATOM 3001 C C . GLY A 1 390 ? -2.043 19.875 28.031 1 97.5 390 GLY A C 1
ATOM 3002 O O . GLY A 1 390 ? -1.415 20.859 28.406 1 97.5 390 GLY A O 1
ATOM 3003 N N . ARG A 1 391 ? -3.107 19.453 28.672 1 97.19 391 ARG A N 1
ATOM 3004 C CA . ARG A 1 391 ? -3.652 20.078 29.859 1 97.19 391 ARG A CA 1
ATOM 3005 C C . ARG A 1 391 ? -3.721 19.078 31.016 1 97.19 391 ARG A C 1
ATOM 3007 O O . ARG A 1 391 ? -4.574 19.203 31.906 1 97.19 391 ARG A O 1
ATOM 3014 N N . GLY A 1 392 ? -2.914 18.031 30.922 1 94.75 392 GLY A N 1
ATOM 3015 C CA . GLY A 1 392 ? -2.873 16.984 31.938 1 94.75 392 GLY A CA 1
ATOM 3016 C C . GLY A 1 392 ? -2.879 15.586 31.359 1 94.75 392 GLY A C 1
ATOM 3017 O O . GLY A 1 392 ? -3.486 15.344 30.328 1 94.75 392 GLY A O 1
ATOM 3018 N N . ALA A 1 393 ? -2.281 14.578 32 1 91.62 393 ALA A N 1
ATOM 3019 C CA . ALA A 1 393 ? -2.086 13.219 31.5 1 91.62 393 ALA A CA 1
ATOM 3020 C C . ALA A 1 393 ? -3.422 12.539 31.219 1 91.62 393 ALA A C 1
ATOM 3022 O O . ALA A 1 393 ? -3.551 11.773 30.266 1 91.62 393 ALA A O 1
ATOM 3023 N N . GLY A 1 394 ? -4.418 12.727 31.922 1 93.06 394 GLY A N 1
ATOM 3024 C CA . GLY A 1 394 ? -5.684 12.031 31.75 1 93.06 394 GLY A CA 1
ATOM 3025 C C . GLY A 1 394 ? -6.75 12.891 31.094 1 93.06 394 GLY A C 1
ATOM 3026 O O . GLY A 1 394 ? -7.91 12.492 31 1 93.06 394 GLY A O 1
ATOM 3027 N N . VAL A 1 395 ? -6.324 14.047 30.578 1 96.12 395 VAL A N 1
ATOM 3028 C CA . VAL A 1 395 ? -7.277 14.969 29.969 1 96.12 395 VAL A CA 1
ATOM 3029 C C . VAL A 1 395 ? -7.148 14.914 28.438 1 96.12 395 VAL A C 1
ATOM 3031 O O . VAL A 1 395 ? -6.078 15.188 27.891 1 96.12 395 VAL A O 1
ATOM 3034 N N . LYS A 1 396 ? -8.273 14.484 27.719 1 96.94 396 LYS A N 1
ATOM 3035 C CA . LYS A 1 396 ? -8.25 14.508 26.25 1 96.94 396 LYS A CA 1
ATOM 3036 C C . LYS A 1 396 ? -7.953 15.906 25.734 1 96.94 396 LYS A C 1
ATOM 3038 O O . LYS A 1 396 ? -8.523 16.891 26.219 1 96.94 396 LYS A O 1
ATOM 3043 N N . ASP A 1 397 ? -7.098 15.992 24.812 1 98.5 397 ASP A N 1
ATOM 3044 C CA . ASP A 1 397 ? -6.75 17.297 24.234 1 98.5 397 ASP A CA 1
ATOM 3045 C C . ASP A 1 397 ? -7.918 17.875 23.438 1 98.5 397 ASP A C 1
ATOM 3047 O O . ASP A 1 397 ? -8.43 17.234 22.516 1 98.5 397 ASP A O 1
ATOM 3051 N N . ALA A 1 398 ? -8.336 19.062 23.812 1 98.38 398 ALA A N 1
ATOM 3052 C CA . ALA A 1 398 ? -9.297 19.828 23.031 1 98.38 398 ALA A CA 1
ATOM 3053 C C . ALA A 1 398 ? -8.594 20.625 21.938 1 98.38 398 ALA A C 1
ATOM 3055 O O . ALA A 1 398 ? -7.363 20.688 21.891 1 98.38 398 ALA A O 1
ATOM 3056 N N . THR A 1 399 ? -9.375 21.094 21.047 1 98.81 399 THR A N 1
ATOM 3057 C CA . THR A 1 399 ? -8.844 22.078 20.094 1 98.81 399 THR A CA 1
ATOM 3058 C C . THR A 1 399 ? -9.109 23.5 20.578 1 98.81 399 THR A C 1
ATOM 3060 O O . THR A 1 399 ? -10.266 23.906 20.734 1 98.81 399 THR A O 1
ATOM 3063 N N . GLU A 1 400 ? -8.062 24.188 20.812 1 98.88 400 GLU A N 1
ATOM 3064 C CA . GLU A 1 400 ? -8.164 25.562 21.297 1 98.88 400 GLU A CA 1
ATOM 3065 C C . GLU A 1 400 ? -7.828 26.562 20.188 1 98.88 400 GLU A C 1
ATOM 3067 O O . GLU A 1 400 ? -6.879 26.359 19.422 1 98.88 400 GLU A O 1
ATOM 3072 N N . PHE A 1 401 ? -8.672 27.516 20.094 1 98.94 401 PHE A N 1
ATOM 3073 C CA . PHE A 1 401 ? -8.453 28.703 19.266 1 98.94 401 PHE A CA 1
ATOM 3074 C C . PHE A 1 401 ? -8.031 29.891 20.109 1 98.94 401 PHE A C 1
ATOM 3076 O O . PHE A 1 401 ? -8.75 30.297 21.031 1 98.94 401 PHE A O 1
ATOM 3083 N N . ILE A 1 402 ? -6.832 30.422 19.766 1 98.94 402 ILE A N 1
ATOM 3084 C CA . ILE A 1 402 ? -6.367 31.547 20.578 1 98.94 402 ILE A CA 1
ATOM 3085 C C . ILE A 1 402 ? -6.066 32.75 19.672 1 98.94 402 ILE A C 1
ATOM 3087 O O . ILE A 1 402 ? -5.5 32.594 18.578 1 98.94 402 ILE A O 1
ATOM 3091 N N . TRP A 1 403 ? -6.52 33.875 20.062 1 98.88 403 TRP A N 1
ATOM 3092 C CA . TRP A 1 403 ? -6.199 35.156 19.422 1 98.88 403 TRP A CA 1
ATOM 3093 C C . TRP A 1 403 ? -5.121 35.906 20.203 1 98.88 403 TRP A C 1
ATOM 3095 O O . TRP A 1 403 ? -5.289 36.188 21.391 1 98.88 403 TRP A O 1
ATOM 3105 N N . LEU A 1 404 ? -4.062 36.25 19.531 1 98.88 404 LEU A N 1
ATOM 3106 C CA . LEU A 1 404 ? -2.898 36.844 20.141 1 98.88 404 LEU A CA 1
ATOM 3107 C C . LEU A 1 404 ? -2.678 38.281 19.609 1 98.88 404 LEU A C 1
ATOM 3109 O O . LEU A 1 404 ? -2.635 38.469 18.391 1 98.88 404 LEU A O 1
ATOM 3113 N N . ARG A 1 405 ? -2.529 39.188 20.484 1 98.62 405 ARG A N 1
ATOM 3114 C CA . ARG A 1 405 ? -2.082 40.531 20.125 1 98.62 405 ARG A CA 1
ATOM 3115 C C . ARG A 1 405 ? -0.564 40.625 20.234 1 98.62 405 ARG A C 1
ATOM 3117 O O . ARG A 1 405 ? 0.014 40.406 21.297 1 98.62 405 ARG A O 1
ATOM 3124 N N . LEU A 1 406 ? 0.001 41 19.156 1 98.38 406 LEU A N 1
ATOM 3125 C CA . LEU A 1 406 ? 1.452 41.125 19.094 1 98.38 406 LEU A CA 1
ATOM 3126 C C . LEU A 1 406 ? 1.899 42.438 19.719 1 98.38 406 LEU A C 1
ATOM 3128 O O . LEU A 1 406 ? 1.191 43.438 19.641 1 98.38 406 LEU A O 1
ATOM 3132 N N . PRO A 1 407 ? 3.078 42.406 20.312 1 96.19 407 PRO A N 1
ATOM 3133 C CA . PRO A 1 407 ? 3.582 43.656 20.906 1 96.19 407 PRO A CA 1
ATOM 3134 C C . PRO A 1 407 ? 3.924 44.719 19.859 1 96.19 407 PRO A C 1
ATOM 3136 O O . PRO A 1 407 ? 3.838 45.906 20.141 1 96.19 407 PRO A O 1
ATOM 3139 N N . GLN A 1 408 ? 4.387 44.281 18.703 1 96.19 408 GLN A N 1
ATOM 3140 C CA . GLN A 1 408 ? 4.676 45.156 17.562 1 96.19 408 GLN A CA 1
ATOM 3141 C C . GLN A 1 408 ? 3.928 44.688 16.312 1 96.19 408 GLN A C 1
ATOM 3143 O O . GLN A 1 408 ? 3.805 43.5 16.062 1 96.19 408 GLN A O 1
ATOM 3148 N N . PRO A 1 409 ? 3.459 45.688 15.602 1 97.38 409 PRO A N 1
ATOM 3149 C CA . PRO A 1 409 ? 2.701 45.312 14.406 1 97.38 409 PRO A CA 1
ATOM 3150 C C . PRO A 1 409 ? 3.58 44.688 13.32 1 97.38 409 PRO A C 1
ATOM 3152 O O . PRO A 1 409 ? 4.742 45.062 13.164 1 97.38 409 PRO A O 1
ATOM 3155 N N . LEU A 1 410 ? 2.996 43.812 12.586 1 98.31 410 LEU A N 1
ATOM 3156 C CA . LEU A 1 410 ? 3.6 43.281 11.359 1 98.31 410 LEU A CA 1
ATOM 3157 C C . LEU A 1 410 ? 3.434 44.281 10.211 1 98.31 410 LEU A C 1
ATOM 3159 O O . LEU A 1 410 ? 2.529 45.094 10.234 1 98.31 410 LEU A O 1
ATOM 3163 N N . ASN A 1 411 ? 4.301 44.188 9.266 1 98.06 411 ASN A N 1
ATOM 3164 C CA . ASN A 1 411 ? 4.18 44.969 8.039 1 98.06 411 ASN A CA 1
ATOM 3165 C C . ASN A 1 411 ? 3.404 44.219 6.965 1 98.06 411 ASN A C 1
ATOM 3167 O O . ASN A 1 411 ? 4 43.625 6.059 1 98.06 411 ASN A O 1
ATOM 3171 N N . LEU A 1 412 ? 2.125 44.344 6.988 1 98.38 412 LEU A N 1
ATOM 3172 C CA . LEU A 1 412 ? 1.289 43.5 6.129 1 98.38 412 LEU A CA 1
ATOM 3173 C C . LEU A 1 412 ? 1.232 44.062 4.715 1 98.38 412 LEU A C 1
ATOM 3175 O O . LEU A 1 412 ? 1.162 45.281 4.531 1 98.38 412 LEU A O 1
ATOM 3179 N N . ALA A 1 413 ? 1.267 43.219 3.797 1 98.38 413 ALA A N 1
ATOM 3180 C CA . ALA A 1 413 ? 0.918 43.625 2.434 1 98.38 413 ALA A CA 1
ATOM 3181 C C . ALA A 1 413 ? -0.584 43.844 2.297 1 98.38 413 ALA A C 1
ATOM 3183 O O . ALA A 1 413 ? -1.376 43.281 3.062 1 98.38 413 ALA A O 1
ATOM 3184 N N . PRO A 1 414 ? -0.918 44.688 1.245 1 95.19 414 PRO A N 1
ATOM 3185 C CA . PRO A 1 414 ? -2.352 44.844 0.978 1 95.19 414 PRO A CA 1
ATOM 3186 C C . PRO A 1 414 ? -3.039 43.5 0.703 1 95.19 414 PRO A C 1
ATOM 3188 O O . PRO A 1 414 ? -2.48 42.656 0.013 1 95.19 414 PRO A O 1
ATOM 3191 N N . GLY A 1 415 ? -4.184 43.312 1.344 1 91.19 415 GLY A N 1
ATOM 3192 C CA . GLY A 1 415 ? -4.965 42.125 1.082 1 91.19 415 GLY A CA 1
ATOM 3193 C C . GLY A 1 415 ? -4.734 41 2.104 1 91.19 415 GLY A C 1
ATOM 3194 O O . GLY A 1 415 ? -5.527 40.062 2.205 1 91.19 415 GLY A O 1
ATOM 3195 N N . VAL A 1 416 ? -3.59 41.031 2.785 1 95.19 416 VAL A N 1
ATOM 3196 C CA . VAL A 1 416 ? -3.334 40.062 3.84 1 95.19 416 VAL A CA 1
ATOM 3197 C C . VAL A 1 416 ? -4.223 40.375 5.043 1 95.19 416 VAL A C 1
ATOM 3199 O O . VAL A 1 416 ? -4.43 41.531 5.398 1 95.19 416 VAL A O 1
ATOM 3202 N N . GLY A 1 417 ? -4.785 39.344 5.641 1 93.38 417 GLY A N 1
ATOM 3203 C CA . GLY A 1 417 ? -5.641 39.5 6.805 1 93.38 417 GLY A CA 1
ATOM 3204 C C . GLY A 1 417 ? -7.117 39.531 6.461 1 93.38 417 GLY A C 1
ATOM 3205 O O . GLY A 1 417 ? -7.945 39.906 7.285 1 93.38 417 GLY A O 1
ATOM 3206 N N . ARG A 1 418 ? -7.414 39.219 5.258 1 89.12 418 ARG A N 1
ATOM 3207 C CA . ARG A 1 418 ? -8.797 39.156 4.801 1 89.12 418 ARG A CA 1
ATOM 3208 C C . ARG A 1 418 ? -9.039 37.969 3.889 1 89.12 418 ARG A C 1
ATOM 3210 O O . ARG A 1 418 ? -8.094 37.406 3.33 1 89.12 418 ARG A O 1
ATOM 3217 N N . PRO A 1 419 ? -10.289 37.594 3.807 1 85.88 419 PRO A N 1
ATOM 3218 C CA . PRO A 1 419 ? -10.594 36.469 2.93 1 85.88 419 PRO A CA 1
ATOM 3219 C C . PRO A 1 419 ? -10.164 36.688 1.482 1 85.88 419 PRO A C 1
ATOM 3221 O O . PRO A 1 419 ? -10.141 37.844 1.026 1 85.88 419 PRO A O 1
ATOM 3224 N N . MET B 1 1 ? 74.062 -51.719 6.051 1 27.58 1 MET B N 1
ATOM 3225 C CA . MET B 1 1 ? 72.688 -51.469 6.359 1 27.58 1 MET B CA 1
ATOM 3226 C C . MET B 1 1 ? 71.938 -51 5.117 1 27.58 1 MET B C 1
ATOM 3228 O O . MET B 1 1 ? 72.312 -50 4.488 1 27.58 1 MET B O 1
ATOM 3232 N N . THR B 1 2 ? 71.25 -52.031 4.371 1 23.38 2 THR B N 1
ATOM 3233 C CA . THR B 1 2 ? 70.625 -52.125 3.053 1 23.38 2 THR B CA 1
ATOM 3234 C C . THR B 1 2 ? 69.375 -51.25 3 1 23.38 2 THR B C 1
ATOM 3236 O O . THR B 1 2 ? 68.438 -51.469 3.779 1 23.38 2 THR B O 1
ATOM 3239 N N . ARG B 1 3 ? 69.5 -49.938 2.623 1 33.38 3 ARG B N 1
ATOM 3240 C CA . ARG B 1 3 ? 68.5 -48.875 2.422 1 33.38 3 ARG B CA 1
ATOM 3241 C C . ARG B 1 3 ? 67.375 -49.375 1.489 1 33.38 3 ARG B C 1
ATOM 3243 O O . ARG B 1 3 ? 67.625 -49.469 0.277 1 33.38 3 ARG B O 1
ATOM 3250 N N . GLN B 1 4 ? 66.438 -50.406 1.921 1 27.17 4 GLN B N 1
ATOM 3251 C CA . GLN B 1 4 ? 65.375 -51 1.126 1 27.17 4 GLN B CA 1
ATOM 3252 C C . GLN B 1 4 ? 64.438 -49.938 0.619 1 27.17 4 GLN B C 1
ATOM 3254 O O . GLN B 1 4 ? 63.906 -49.156 1.399 1 27.17 4 GLN B O 1
ATOM 3259 N N . GLY B 1 5 ? 64.625 -49.5 -0.591 1 30.61 5 GLY B N 1
ATOM 3260 C CA . GLY B 1 5 ? 63.812 -48.562 -1.36 1 30.61 5 GLY B CA 1
ATOM 3261 C C . GLY B 1 5 ? 62.375 -49 -1.561 1 30.61 5 GLY B C 1
ATOM 3262 O O . GLY B 1 5 ? 62.125 -50.094 -2.096 1 30.61 5 GLY B O 1
ATOM 3263 N N . ILE B 1 6 ? 61.469 -48.688 -0.625 1 33.53 6 ILE B N 1
ATOM 3264 C CA . ILE B 1 6 ? 60.031 -49 -0.69 1 33.53 6 ILE B CA 1
ATOM 3265 C C . ILE B 1 6 ? 59.406 -48.375 -1.925 1 33.53 6 ILE B C 1
ATOM 3267 O O . ILE B 1 6 ? 59.531 -47.156 -2.121 1 33.53 6 ILE B O 1
ATOM 3271 N N . VAL B 1 7 ? 59.25 -49.094 -3.023 1 31.42 7 VAL B N 1
ATOM 3272 C CA . VAL B 1 7 ? 58.531 -48.719 -4.238 1 31.42 7 VAL B CA 1
ATOM 3273 C C . VAL B 1 7 ? 57.062 -48.438 -3.918 1 31.42 7 VAL B C 1
ATOM 3275 O O . VAL B 1 7 ? 56.375 -49.281 -3.375 1 31.42 7 VAL B O 1
ATOM 3278 N N . ALA B 1 8 ? 56.75 -47.125 -3.684 1 36.69 8 ALA B N 1
ATOM 3279 C CA . ALA B 1 8 ? 55.375 -46.625 -3.549 1 36.69 8 ALA B CA 1
ATOM 3280 C C . ALA B 1 8 ? 54.531 -47 -4.754 1 36.69 8 ALA B C 1
ATOM 3282 O O . ALA B 1 8 ? 54.812 -46.594 -5.883 1 36.69 8 ALA B O 1
ATOM 3283 N N . LEU B 1 9 ? 53.969 -48.312 -4.707 1 31.3 9 LEU B N 1
ATOM 3284 C CA . LEU B 1 9 ? 53 -48.656 -5.723 1 31.3 9 LEU B CA 1
ATOM 3285 C C . LEU B 1 9 ? 51.844 -47.656 -5.754 1 31.3 9 LEU B C 1
ATOM 3287 O O . LEU B 1 9 ? 51.125 -47.5 -4.758 1 31.3 9 LEU B O 1
ATOM 3291 N N . LEU B 1 10 ? 52 -46.656 -6.566 1 35.47 10 LEU B N 1
ATOM 3292 C CA . LEU B 1 10 ? 50.875 -45.75 -6.855 1 35.47 10 LEU B CA 1
ATOM 3293 C C . LEU B 1 10 ? 49.719 -46.5 -7.504 1 35.47 10 LEU B C 1
ATOM 3295 O O . LEU B 1 10 ? 49.844 -47 -8.617 1 35.47 10 LEU B O 1
ATOM 3299 N N . GLY B 1 11 ? 48.844 -47.188 -6.742 1 32.38 11 GLY B N 1
ATOM 3300 C CA . GLY B 1 11 ? 47.625 -47.75 -7.258 1 32.38 11 GLY B CA 1
ATOM 3301 C C . GLY B 1 11 ? 46.75 -46.719 -7.961 1 32.38 11 GLY B C 1
ATOM 3302 O O . GLY B 1 11 ? 46.406 -45.688 -7.387 1 32.38 11 GLY B O 1
ATOM 3303 N N . MET B 1 12 ? 46.844 -46.688 -9.281 1 34.78 12 MET B N 1
ATOM 3304 C CA . MET B 1 12 ? 45.906 -45.938 -10.109 1 34.78 12 MET B CA 1
ATOM 3305 C C . MET B 1 12 ? 44.469 -46.375 -9.875 1 34.78 12 MET B C 1
ATOM 3307 O O . MET B 1 12 ? 44.125 -47.562 -10.086 1 34.78 12 MET B O 1
ATOM 3311 N N . VAL B 1 13 ? 43.75 -45.781 -8.953 1 37.25 13 VAL B N 1
ATOM 3312 C CA . VAL B 1 13 ? 42.312 -45.938 -8.867 1 37.25 13 VAL B CA 1
ATOM 3313 C C . VAL B 1 13 ? 41.656 -45.5 -10.172 1 37.25 13 VAL B C 1
ATOM 3315 O O . VAL B 1 13 ? 41.75 -44.344 -10.555 1 37.25 13 VAL B O 1
ATOM 3318 N N . LEU B 1 14 ? 41.562 -46.375 -11.188 1 37.91 14 LEU B N 1
ATOM 3319 C CA . LEU B 1 14 ? 40.625 -46.156 -12.297 1 37.91 14 LEU B CA 1
ATOM 3320 C C . LEU B 1 14 ? 39.219 -45.812 -11.789 1 37.91 14 LEU B C 1
ATOM 3322 O O . LEU B 1 14 ? 38.594 -46.656 -11.141 1 37.91 14 LEU B O 1
ATOM 3326 N N . GLY B 1 15 ? 38.969 -44.625 -11.516 1 34.22 15 GLY B N 1
ATOM 3327 C CA . GLY B 1 15 ? 37.594 -44.156 -11.336 1 34.22 15 GLY B CA 1
ATOM 3328 C C . GLY B 1 15 ? 36.656 -44.594 -12.453 1 34.22 15 GLY B C 1
ATOM 3329 O O . GLY B 1 15 ? 36.781 -44.125 -13.586 1 34.22 15 GLY B O 1
ATOM 3330 N N . LEU B 1 16 ? 36.281 -45.875 -12.539 1 37.12 16 LEU B N 1
ATOM 3331 C CA . LEU B 1 16 ? 35.156 -46.25 -13.383 1 37.12 16 LEU B CA 1
ATOM 3332 C C . LEU B 1 16 ? 34.031 -45.219 -13.227 1 37.12 16 LEU B C 1
ATOM 3334 O O . LEU B 1 16 ? 33.438 -45.094 -12.148 1 37.12 16 LEU B O 1
ATOM 3338 N N . GLY B 1 17 ? 34.094 -44.188 -13.945 1 37.75 17 GLY B N 1
ATOM 3339 C CA . GLY B 1 17 ? 32.906 -43.438 -14.141 1 37.75 17 GLY B CA 1
ATOM 3340 C C . GLY B 1 17 ? 31.688 -44.281 -14.5 1 37.75 17 GLY B C 1
ATOM 3341 O O . GLY B 1 17 ? 31.641 -44.844 -15.586 1 37.75 17 GLY B O 1
ATOM 3342 N N . LEU B 1 18 ? 31.094 -45.094 -13.609 1 33.72 18 LEU B N 1
ATOM 3343 C CA . LEU B 1 18 ? 29.75 -45.531 -13.922 1 33.72 18 LEU B CA 1
ATOM 3344 C C . LEU B 1 18 ? 29 -44.5 -14.742 1 33.72 18 LEU B C 1
ATOM 3346 O O . LEU B 1 18 ? 28.828 -43.344 -14.297 1 33.72 18 LEU B O 1
ATOM 3350 N N . ALA B 1 19 ? 29.141 -44.562 -15.898 1 44.97 19 ALA B N 1
ATOM 3351 C CA . ALA B 1 19 ? 28.281 -43.844 -16.828 1 44.97 19 ALA B CA 1
ATOM 3352 C C . ALA B 1 19 ? 26.844 -43.812 -16.344 1 44.97 19 ALA B C 1
ATOM 3354 O O . ALA B 1 19 ? 26.188 -44.844 -16.234 1 44.97 19 ALA B O 1
ATOM 3355 N N . GLN B 1 20 ? 26.484 -42.969 -15.422 1 45.91 20 GLN B N 1
ATOM 3356 C CA . GLN B 1 20 ? 25.078 -42.781 -15.07 1 45.91 20 GLN B CA 1
ATOM 3357 C C . GLN B 1 20 ? 24.172 -43.125 -16.234 1 45.91 20 GLN B C 1
ATOM 3359 O O . GLN B 1 20 ? 24.344 -42.625 -17.344 1 45.91 20 GLN B O 1
ATOM 3364 N N . GLN B 1 21 ? 23.531 -44.25 -16.328 1 52.38 21 GLN B N 1
ATOM 3365 C CA . GLN B 1 21 ? 22.547 -44.625 -17.344 1 52.38 21 GLN B CA 1
ATOM 3366 C C . GLN B 1 21 ? 21.594 -43.469 -17.625 1 52.38 21 GLN B C 1
ATOM 3368 O O . GLN B 1 21 ? 21.141 -42.781 -16.703 1 52.38 21 GLN B O 1
ATOM 3373 N N . PRO B 1 22 ? 21.531 -43.031 -18.906 1 66.38 22 PRO B N 1
ATOM 3374 C CA . PRO B 1 22 ? 20.609 -41.938 -19.281 1 66.38 22 PRO B CA 1
ATOM 3375 C C . PRO B 1 22 ? 19.188 -42.188 -18.797 1 66.38 22 PRO B C 1
ATOM 3377 O O . PRO B 1 22 ? 18.734 -43.344 -18.75 1 66.38 22 PRO B O 1
ATOM 3380 N N . LEU B 1 23 ? 18.562 -41.344 -18.078 1 74.06 23 LEU B N 1
ATOM 3381 C CA . LEU B 1 23 ? 17.172 -41.375 -17.656 1 74.06 23 LEU B CA 1
ATOM 3382 C C . LEU B 1 23 ? 16.25 -41.688 -18.828 1 74.06 23 LEU B C 1
ATOM 3384 O O . LEU B 1 23 ? 16.344 -41.031 -19.875 1 74.06 23 LEU B O 1
ATOM 3388 N N . PRO B 1 24 ? 15.531 -42.875 -18.734 1 87.94 24 PRO B N 1
ATOM 3389 C CA . PRO B 1 24 ? 14.57 -43.094 -19.812 1 87.94 24 PRO B CA 1
ATOM 3390 C C . PRO B 1 24 ? 13.633 -41.906 -20.031 1 87.94 24 PRO B C 1
ATOM 3392 O O . PRO B 1 24 ? 13.227 -41.25 -19.078 1 87.94 24 PRO B O 1
ATOM 3395 N N . ARG B 1 25 ? 13.312 -41.594 -21.297 1 94 25 ARG B N 1
ATOM 3396 C CA . ARG B 1 25 ? 12.492 -40.438 -21.703 1 94 25 ARG B CA 1
ATOM 3397 C C . ARG B 1 25 ? 11.016 -40.688 -21.375 1 94 25 ARG B C 1
ATOM 3399 O O . ARG B 1 25 ? 10.508 -41.812 -21.562 1 94 25 ARG B O 1
ATOM 3406 N N . ALA B 1 26 ? 10.367 -39.719 -20.844 1 98.25 26 ALA B N 1
ATOM 3407 C CA . ALA B 1 26 ? 8.906 -39.719 -20.891 1 98.25 26 ALA B CA 1
ATOM 3408 C C . ALA B 1 26 ? 8.398 -39.562 -22.312 1 98.25 26 ALA B C 1
ATOM 3410 O O . ALA B 1 26 ? 9.117 -39.094 -23.203 1 98.25 26 ALA B O 1
ATOM 3411 N N . GLU B 1 27 ? 7.172 -40.062 -22.562 1 98.62 27 GLU B N 1
ATOM 3412 C CA . GLU B 1 27 ? 6.555 -39.969 -23.875 1 98.62 27 GLU B CA 1
ATOM 3413 C C . GLU B 1 27 ? 5.332 -39.062 -23.859 1 98.62 27 GLU B C 1
ATOM 3415 O O . GLU B 1 27 ? 4.52 -39.125 -22.938 1 98.62 27 GLU B O 1
ATOM 3420 N N . LEU B 1 28 ? 5.234 -38.156 -24.891 1 98.81 28 LEU B N 1
ATOM 3421 C CA . LEU B 1 28 ? 4.027 -37.375 -25.062 1 98.81 28 LEU B CA 1
ATOM 3422 C C . LEU B 1 28 ? 2.871 -38.219 -25.562 1 98.81 28 LEU B C 1
ATOM 3424 O O . LEU B 1 28 ? 2.949 -38.812 -26.641 1 98.81 28 LEU B O 1
ATOM 3428 N N . VAL B 1 29 ? 1.748 -38.281 -24.828 1 98.69 29 VAL B N 1
ATOM 3429 C CA . VAL B 1 29 ? 0.639 -39.156 -25.219 1 98.69 29 VAL B CA 1
ATOM 3430 C C . VAL B 1 29 ? -0.629 -38.312 -25.391 1 98.69 29 VAL B C 1
ATOM 3432 O O . VAL B 1 29 ? -1.691 -38.844 -25.719 1 98.69 29 VAL B O 1
ATOM 3435 N N . GLY B 1 30 ? -0.565 -37.094 -25.172 1 98.75 30 GLY B N 1
ATOM 3436 C CA . GLY B 1 30 ? -1.639 -36.125 -25.375 1 98.75 30 GLY B CA 1
ATOM 3437 C C . GLY B 1 30 ? -1.151 -34.688 -25.438 1 98.75 30 GLY B C 1
ATOM 3438 O O . GLY B 1 30 ? -0.178 -34.344 -24.781 1 98.75 30 GLY B O 1
ATOM 3439 N N . PHE B 1 31 ? -1.817 -33.875 -26.219 1 98.88 31 PHE B N 1
ATOM 3440 C CA . PHE B 1 31 ? -1.472 -32.469 -26.375 1 98.88 31 PHE B CA 1
ATOM 3441 C C . PHE B 1 31 ? -2.721 -31.641 -26.609 1 98.88 31 PHE B C 1
ATOM 3443 O O . PHE B 1 31 ? -3.59 -32.031 -27.406 1 98.88 31 PHE B O 1
ATOM 3450 N N . ALA B 1 32 ? -2.896 -30.609 -25.891 1 98.88 32 ALA B N 1
ATOM 3451 C CA . ALA B 1 32 ? -3.945 -29.625 -26.141 1 98.88 32 ALA B CA 1
ATOM 3452 C C . ALA B 1 32 ? -3.43 -28.203 -25.906 1 98.88 32 ALA B C 1
ATOM 3454 O O . ALA B 1 32 ? -2.447 -28 -25.188 1 98.88 32 ALA B O 1
ATOM 3455 N N . LEU B 1 33 ? -4.012 -27.25 -26.531 1 98.62 33 LEU B N 1
ATOM 3456 C CA . LEU B 1 33 ? -3.545 -25.859 -26.484 1 98.62 33 LEU B CA 1
ATOM 3457 C C . LEU B 1 33 ? -4.707 -24.906 -26.25 1 98.62 33 LEU B C 1
ATOM 3459 O O . LEU B 1 33 ? -5.762 -25.047 -26.875 1 98.62 33 LEU B O 1
ATOM 3463 N N . LEU B 1 34 ? -4.617 -24.047 -25.297 1 98.81 34 LEU B N 1
ATOM 3464 C CA . LEU B 1 34 ? -5.469 -22.875 -25.125 1 98.81 34 LEU B CA 1
ATOM 3465 C C . LEU B 1 34 ? -4.824 -21.641 -25.734 1 98.81 34 LEU B C 1
ATOM 3467 O O . LEU B 1 34 ? -3.727 -21.25 -25.328 1 98.81 34 LEU B O 1
ATOM 3471 N N . PRO B 1 35 ? -5.461 -21 -26.703 1 98.44 35 PRO B N 1
ATOM 3472 C CA . PRO B 1 35 ? -4.852 -19.828 -27.344 1 98.44 35 PRO B CA 1
ATOM 3473 C C . PRO B 1 35 ? -4.535 -18.703 -26.344 1 98.44 35 PRO B C 1
ATOM 3475 O O . PRO B 1 35 ? -5.258 -18.531 -25.359 1 98.44 35 PRO B O 1
ATOM 3478 N N . PRO B 1 36 ? -3.473 -17.938 -26.656 1 98 36 PRO B N 1
ATOM 3479 C CA . PRO B 1 36 ? -3.074 -16.891 -25.719 1 98 36 PRO B CA 1
ATOM 3480 C C . PRO B 1 36 ? -4.176 -15.859 -25.484 1 98 36 PRO B C 1
ATOM 3482 O O . PRO B 1 36 ? -4.398 -15.438 -24.344 1 98 36 PRO B O 1
ATOM 3485 N N . ASP B 1 37 ? -4.859 -15.375 -26.578 1 98.19 37 ASP B N 1
ATOM 3486 C CA . ASP B 1 37 ? -5.887 -14.344 -26.453 1 98.19 37 ASP B CA 1
ATOM 3487 C C . ASP B 1 37 ? -7.238 -14.953 -26.094 1 98.19 37 ASP B C 1
ATOM 3489 O O . ASP B 1 37 ? -8.18 -14.891 -26.875 1 98.19 37 ASP B O 1
ATOM 3493 N N . THR B 1 38 ? -7.332 -15.633 -25 1 98.69 38 THR B N 1
ATOM 3494 C CA . THR B 1 38 ? -8.555 -16.156 -24.406 1 98.69 38 THR B CA 1
ATOM 3495 C C . THR B 1 38 ? -9.023 -15.273 -23.25 1 98.69 38 THR B C 1
ATOM 3497 O O . THR B 1 38 ? -8.227 -14.922 -22.375 1 98.69 38 THR B O 1
ATOM 3500 N N . PHE B 1 39 ? -10.305 -14.867 -23.234 1 98.62 39 PHE B N 1
ATOM 3501 C CA . PHE B 1 39 ? -10.812 -13.922 -22.234 1 98.62 39 PHE B CA 1
ATOM 3502 C C . PHE B 1 39 ? -12.086 -14.445 -21.578 1 98.62 39 PHE B C 1
ATOM 3504 O O . PHE B 1 39 ? -12.812 -15.25 -22.172 1 98.62 39 PHE B O 1
ATOM 3511 N N . ALA B 1 40 ? -12.352 -14.109 -20.422 1 98.69 40 ALA B N 1
ATOM 3512 C CA . ALA B 1 40 ? -13.586 -14.344 -19.672 1 98.69 40 ALA B CA 1
ATOM 3513 C C . ALA B 1 40 ? -14.312 -13.039 -19.391 1 98.69 40 ALA B C 1
ATOM 3515 O O . ALA B 1 40 ? -13.703 -11.961 -19.391 1 98.69 40 ALA B O 1
ATOM 3516 N N . PRO B 1 41 ? -15.648 -13.117 -19.125 1 98.19 41 PRO B N 1
ATOM 3517 C CA . PRO B 1 41 ? -16.391 -11.898 -18.812 1 98.19 41 PRO B CA 1
ATOM 3518 C C . PRO B 1 41 ? -15.875 -11.188 -17.578 1 98.19 41 PRO B C 1
ATOM 3520 O O . PRO B 1 41 ? -15.469 -11.836 -16.609 1 98.19 41 PRO B O 1
ATOM 3523 N N . GLY B 1 42 ? -15.914 -9.875 -17.578 1 97.88 42 GLY B N 1
ATOM 3524 C CA . GLY B 1 42 ? -15.492 -9.008 -16.484 1 97.88 42 GLY B CA 1
ATOM 3525 C C . GLY B 1 42 ? -15.047 -7.637 -16.953 1 97.88 42 GLY B C 1
ATOM 3526 O O . GLY B 1 42 ? -15.102 -7.328 -18.141 1 97.88 42 GLY B O 1
ATOM 3527 N N . PRO B 1 43 ? -14.641 -6.824 -16.016 1 97.5 43 PRO B N 1
ATOM 3528 C CA . PRO B 1 43 ? -14.203 -5.477 -16.391 1 97.5 43 PRO B CA 1
ATOM 3529 C C . PRO B 1 43 ? -12.922 -5.48 -17.219 1 97.5 43 PRO B C 1
ATOM 3531 O O . PRO B 1 43 ? -12.219 -6.492 -17.266 1 97.5 43 PRO B O 1
ATOM 3534 N N . ALA B 1 44 ? -12.711 -4.309 -17.922 1 98.19 44 ALA B N 1
ATOM 3535 C CA . ALA B 1 44 ? -11.438 -4.109 -18.609 1 98.19 44 ALA B CA 1
ATOM 3536 C C . ALA B 1 44 ? -10.266 -4.281 -17.656 1 98.19 44 ALA B C 1
ATOM 3538 O O . ALA B 1 44 ? -10.414 -4.098 -16.453 1 98.19 44 ALA B O 1
ATOM 3539 N N . SER B 1 45 ? -9.07 -4.688 -18.203 1 98.31 45 SER B N 1
ATOM 3540 C CA . SER B 1 45 ? -7.902 -4.977 -17.391 1 98.31 45 SER B CA 1
ATOM 3541 C C . SER B 1 45 ? -6.613 -4.578 -18.094 1 98.31 45 SER B C 1
ATOM 3543 O O . SER B 1 45 ? -6.633 -4.211 -19.266 1 98.31 45 SER B O 1
ATOM 3545 N N . GLY B 1 46 ? -5.5 -4.496 -17.375 1 98.25 46 GLY B N 1
ATOM 3546 C CA . GLY B 1 46 ? -4.184 -4.203 -17.906 1 98.25 46 GLY B CA 1
ATOM 3547 C C . GLY B 1 46 ? -3.857 -2.723 -17.922 1 98.25 46 GLY B C 1
ATOM 3548 O O . GLY B 1 46 ? -2.947 -2.285 -18.625 1 98.25 46 GLY B O 1
ATOM 3549 N N . ALA B 1 47 ? -4.574 -1.909 -17.172 1 97.94 47 ALA B N 1
ATOM 3550 C CA . ALA B 1 47 ? -4.367 -0.463 -17.156 1 97.94 47 ALA B CA 1
ATOM 3551 C C . ALA B 1 47 ? -3.043 -0.105 -16.484 1 97.94 47 ALA B C 1
ATOM 3553 O O . ALA B 1 47 ? -2.537 1.008 -16.656 1 97.94 47 ALA B O 1
ATOM 3554 N N . TYR B 1 48 ? -2.49 -1.034 -15.695 1 97.12 48 TYR B N 1
ATOM 3555 C CA . TYR B 1 48 ? -1.3 -0.739 -14.906 1 97.12 48 TYR B CA 1
ATOM 3556 C C . TYR B 1 48 ? -0.068 -1.406 -15.508 1 97.12 48 TYR B C 1
ATOM 3558 O O . TYR B 1 48 ? 1.017 -1.363 -14.922 1 97.12 48 TYR B O 1
ATOM 3566 N N . ARG B 1 49 ? -0.161 -2.047 -16.656 1 96.94 49 ARG B N 1
ATOM 3567 C CA . ARG B 1 49 ? 0.922 -2.861 -17.203 1 96.94 49 ARG B CA 1
ATOM 3568 C C . ARG B 1 49 ? 2.039 -1.985 -17.75 1 96.94 49 ARG B C 1
ATOM 3570 O O . ARG B 1 49 ? 3.221 -2.27 -17.547 1 96.94 49 ARG B O 1
ATOM 3577 N N . LYS B 1 50 ? 1.712 -0.923 -18.406 1 95.25 50 LYS B N 1
ATOM 3578 C CA . LYS B 1 50 ? 2.707 -0.069 -19.047 1 95.25 50 LYS B CA 1
ATOM 3579 C C . LYS B 1 50 ? 3.514 0.71 -18.016 1 95.25 50 LYS B C 1
ATOM 3581 O O . LYS B 1 50 ? 4.727 0.883 -18.172 1 95.25 50 LYS B O 1
ATOM 3586 N N . THR B 1 51 ? 2.818 1.23 -17.031 1 93.25 51 THR B N 1
ATOM 3587 C CA . THR B 1 51 ? 3.447 1.936 -15.914 1 93.25 51 THR B CA 1
ATOM 3588 C C . THR B 1 51 ? 2.998 1.352 -14.578 1 93.25 51 THR B C 1
ATOM 3590 O O . THR B 1 51 ? 2.049 1.847 -13.969 1 93.25 51 THR B O 1
ATOM 3593 N N . PRO B 1 52 ? 3.736 0.29 -14.156 1 92.56 52 PRO B N 1
ATOM 3594 C CA . PRO B 1 52 ? 3.316 -0.366 -12.914 1 92.56 52 PRO B CA 1
ATOM 3595 C C . PRO B 1 52 ? 3.148 0.615 -11.758 1 92.56 52 PRO B C 1
ATOM 3597 O O . PRO B 1 52 ? 4.047 1.419 -11.492 1 92.56 52 PRO B O 1
ATOM 3600 N N . GLY B 1 53 ? 1.971 0.559 -11.117 1 90.12 53 GLY B N 1
ATOM 3601 C CA . GLY B 1 53 ? 1.654 1.441 -10.008 1 90.12 53 GLY B CA 1
ATOM 3602 C C . GLY B 1 53 ? 0.835 2.65 -10.422 1 90.12 53 GLY B C 1
ATOM 3603 O O . GLY B 1 53 ? 0.256 3.332 -9.57 1 90.12 53 GLY B O 1
ATOM 3604 N N . LEU B 1 54 ? 0.827 2.928 -11.68 1 93.31 54 LEU B N 1
ATOM 3605 C CA . LEU B 1 54 ? 0.076 4.066 -12.195 1 93.31 54 LEU B CA 1
ATOM 3606 C C . LEU B 1 54 ? -0.949 3.617 -13.234 1 93.31 54 LEU B C 1
ATOM 3608 O O . LEU B 1 54 ? -0.603 2.93 -14.195 1 93.31 54 LEU B O 1
ATOM 3612 N N . ARG B 1 55 ? -2.135 4.035 -13.016 1 95.94 55 ARG B N 1
ATOM 3613 C CA . ARG B 1 55 ? -3.236 3.643 -13.891 1 95.94 55 ARG B CA 1
ATOM 3614 C C . ARG B 1 55 ? -3.148 4.355 -15.234 1 95.94 55 ARG B C 1
ATOM 3616 O O . ARG B 1 55 ? -3.027 5.582 -15.281 1 95.94 55 ARG B O 1
ATOM 3623 N N . GLY B 1 56 ? -3.211 3.658 -16.297 1 95.69 56 GLY B N 1
ATOM 3624 C CA . GLY B 1 56 ? -3.355 4.148 -17.656 1 95.69 56 GLY B CA 1
ATOM 3625 C C . GLY B 1 56 ? -4.586 3.609 -18.359 1 95.69 56 GLY B C 1
ATOM 3626 O O . GLY B 1 56 ? -5.609 3.348 -17.719 1 95.69 56 GLY B O 1
ATOM 3627 N N . THR B 1 57 ? -4.527 3.572 -19.672 1 96.81 57 THR B N 1
ATOM 3628 C CA . THR B 1 57 ? -5.602 2.986 -20.469 1 96.81 57 THR B CA 1
ATOM 3629 C C . THR B 1 57 ? -5.539 1.463 -20.422 1 96.81 57 THR B C 1
ATOM 3631 O O . THR B 1 57 ? -4.473 0.875 -20.594 1 96.81 57 THR B O 1
ATOM 3634 N N . PRO B 1 58 ? -6.652 0.841 -20.141 1 97.75 58 PRO B N 1
ATOM 3635 C CA . PRO B 1 58 ? -6.637 -0.624 -20.141 1 97.75 58 PRO B CA 1
ATOM 3636 C C . PRO B 1 58 ? -6.211 -1.209 -21.484 1 97.75 58 PRO B C 1
ATOM 3638 O O . PRO B 1 58 ? -6.648 -0.73 -22.531 1 97.75 58 PRO B O 1
ATOM 3641 N N . GLU B 1 59 ? -5.441 -2.223 -21.469 1 98 59 GLU B N 1
ATOM 3642 C CA . GLU B 1 59 ? -4.965 -2.889 -22.672 1 98 59 GLU B CA 1
ATOM 3643 C C . GLU B 1 59 ? -5.973 -3.924 -23.172 1 98 59 GLU B C 1
ATOM 3645 O O . GLU B 1 59 ? -6.023 -4.23 -24.359 1 98 59 GLU B O 1
ATOM 3650 N N . PHE B 1 60 ? -6.766 -4.453 -22.234 1 98.5 60 PHE B N 1
ATOM 3651 C CA . PHE B 1 60 ? -7.707 -5.516 -22.562 1 98.5 60 PHE B CA 1
ATOM 3652 C C . PHE B 1 60 ? -9.125 -5.129 -22.172 1 98.5 60 PHE B C 1
ATOM 3654 O O . PHE B 1 60 ? -9.336 -4.523 -21.109 1 98.5 60 PHE B O 1
ATOM 3661 N N . GLY B 1 61 ? -10.055 -5.457 -22.969 1 98.12 61 GLY B N 1
ATOM 3662 C CA . GLY B 1 61 ? -11.438 -5.082 -22.734 1 98.12 61 GLY B CA 1
ATOM 3663 C C . GLY B 1 61 ? -12.133 -5.953 -21.719 1 98.12 61 GLY B C 1
ATOM 3664 O O . GLY B 1 61 ? -13.258 -5.672 -21.312 1 98.12 61 GLY B O 1
ATOM 3665 N N . SER B 1 62 ? -11.484 -7.02 -21.312 1 98.38 62 SER B N 1
ATOM 3666 C CA . SER B 1 62 ? -12.023 -7.965 -20.328 1 98.38 62 SER B CA 1
ATOM 3667 C C . SER B 1 62 ? -10.906 -8.656 -19.562 1 98.38 62 SER B C 1
ATOM 3669 O O . SER B 1 62 ? -9.789 -8.141 -19.484 1 98.38 62 SER B O 1
ATOM 3671 N N . GLN B 1 63 ? -11.195 -9.75 -18.859 1 98.62 63 GLN B N 1
ATOM 3672 C CA . GLN B 1 63 ? -10.234 -10.469 -18.047 1 98.62 63 GLN B CA 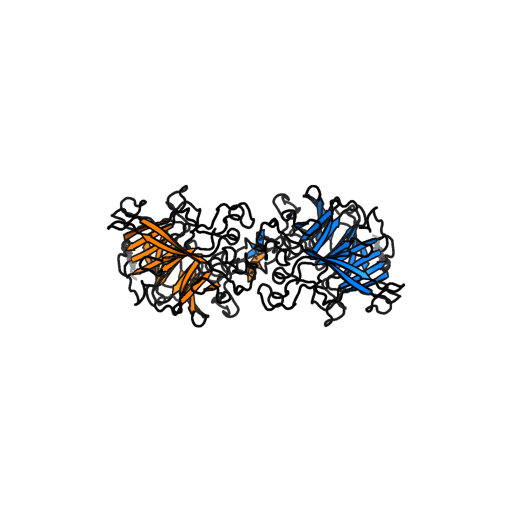1
ATOM 3673 C C . GLN B 1 63 ? -9.555 -11.586 -18.828 1 98.62 63 GLN B C 1
ATOM 3675 O O . GLN B 1 63 ? -10.219 -12.531 -19.266 1 98.62 63 GLN B O 1
ATOM 3680 N N . PRO B 1 64 ? -8.242 -11.539 -19.016 1 98.62 64 PRO B N 1
ATOM 3681 C CA . PRO B 1 64 ? -7.559 -12.656 -19.672 1 98.62 64 PRO B CA 1
ATOM 3682 C C . PRO B 1 64 ? -7.629 -13.945 -18.859 1 98.62 64 PRO B C 1
ATOM 3684 O O . PRO B 1 64 ? -7.523 -13.914 -17.625 1 98.62 64 PRO B O 1
ATOM 3687 N N . VAL B 1 65 ? -7.914 -15.086 -19.578 1 98.75 65 VAL B N 1
ATOM 3688 C CA . VAL B 1 65 ? -7.762 -16.422 -19 1 98.75 65 VAL B CA 1
ATOM 3689 C C . VAL B 1 65 ? -6.324 -16.906 -19.188 1 98.75 65 VAL B C 1
ATOM 3691 O O . VAL B 1 65 ? -5.977 -17.422 -20.266 1 98.75 65 VAL B O 1
ATOM 3694 N N . GLN B 1 66 ? -5.484 -16.75 -18.141 1 96.56 66 GLN B N 1
ATOM 3695 C CA . GLN B 1 66 ? -4.043 -16.875 -18.312 1 96.56 66 GLN B CA 1
ATOM 3696 C C . GLN B 1 66 ? -3.357 -17.188 -16.984 1 96.56 66 GLN B C 1
ATOM 3698 O O . GLN B 1 66 ? -4.02 -17.312 -15.945 1 96.56 66 GLN B O 1
ATOM 3703 N N . GLY B 1 67 ? -2.029 -17.391 -17.062 1 97.94 67 GLY B N 1
ATOM 3704 C CA . GLY B 1 67 ? -1.22 -17.438 -15.852 1 97.94 67 GLY B CA 1
ATOM 3705 C C . GLY B 1 67 ? -1.526 -18.641 -14.984 1 97.94 67 GLY B C 1
ATOM 3706 O O . GLY B 1 67 ? -1.575 -18.531 -13.758 1 97.94 67 GLY B O 1
ATOM 3707 N N . PHE B 1 68 ? -1.795 -19.781 -15.602 1 98.69 68 PHE B N 1
ATOM 3708 C CA . PHE B 1 68 ? -2.129 -20.953 -14.797 1 98.69 68 PHE B CA 1
ATOM 3709 C C . PHE B 1 68 ? -0.942 -21.391 -13.945 1 98.69 68 PHE B C 1
ATOM 3711 O O . PHE B 1 68 ? 0.118 -21.734 -14.469 1 98.69 68 PHE B O 1
ATOM 3718 N N . SER B 1 69 ? -1.188 -21.344 -12.602 1 98.56 69 SER B N 1
ATOM 3719 C CA . SER B 1 69 ? -0.114 -21.609 -11.648 1 98.56 69 SER B CA 1
ATOM 3720 C C . SER B 1 69 ? -0.367 -22.891 -10.867 1 98.56 69 SER B C 1
ATOM 3722 O O . SER B 1 69 ? 0.465 -23.312 -10.062 1 98.56 69 SER B O 1
ATOM 3724 N N . ALA B 1 70 ? -1.492 -23.531 -11.078 1 98.75 70 ALA B N 1
ATOM 3725 C CA . ALA B 1 70 ? -1.812 -24.781 -10.414 1 98.75 70 ALA B CA 1
ATOM 3726 C C . ALA B 1 70 ? -2.98 -25.484 -11.102 1 98.75 70 ALA B C 1
ATOM 3728 O O . ALA B 1 70 ? -3.771 -24.844 -11.797 1 98.75 70 ALA B O 1
ATOM 3729 N N . VAL B 1 71 ? -3.096 -26.797 -10.836 1 98.81 71 VAL B N 1
ATOM 3730 C CA . VAL B 1 71 ? -4.152 -27.594 -11.453 1 98.81 71 VAL B CA 1
ATOM 3731 C C . VAL B 1 71 ? -4.66 -28.641 -10.461 1 98.81 71 VAL B C 1
ATOM 3733 O O . VAL B 1 71 ? -3.889 -29.172 -9.656 1 98.81 71 VAL B O 1
ATOM 3736 N N . GLN B 1 72 ? -5.91 -28.875 -10.453 1 98.12 72 GLN B N 1
ATOM 3737 C CA . GLN B 1 72 ? -6.582 -29.969 -9.766 1 98.12 72 GLN B CA 1
ATOM 3738 C C . GLN B 1 72 ? -7.672 -30.594 -10.641 1 98.12 72 GLN B C 1
ATOM 3740 O O . GLN B 1 72 ? -8.047 -30.016 -11.664 1 98.12 72 GLN B O 1
ATOM 3745 N N . PHE B 1 73 ? -8.109 -31.766 -10.227 1 97.88 73 PHE B N 1
ATOM 3746 C CA . PHE B 1 73 ? -9.188 -32.438 -10.953 1 97.88 73 PHE B CA 1
ATOM 3747 C C . PHE B 1 73 ? -10.461 -31.609 -10.922 1 97.88 73 PHE B C 1
ATOM 3749 O O . PHE B 1 73 ? -10.789 -31 -9.906 1 97.88 73 PHE B O 1
ATOM 3756 N N . GLY B 1 74 ? -11.188 -31.594 -12.039 1 97.44 74 GLY B N 1
ATOM 3757 C CA . GLY B 1 74 ? -12.539 -31.047 -12.094 1 97.44 74 GLY B CA 1
ATOM 3758 C C . GLY B 1 74 ? -13.609 -32.062 -11.727 1 97.44 74 GLY B C 1
ATOM 3759 O O . GLY B 1 74 ? -13.297 -33.188 -11.336 1 97.44 74 GLY B O 1
ATOM 3760 N N . PRO B 1 75 ? -14.836 -31.641 -11.875 1 95.38 75 PRO B N 1
ATOM 3761 C CA . PRO B 1 75 ? -15.945 -32.5 -11.438 1 95.38 75 PRO B CA 1
ATOM 3762 C C . PRO B 1 75 ? -16.234 -33.625 -12.422 1 95.38 75 PRO B C 1
ATOM 3764 O O . PRO B 1 75 ? -16.797 -34.656 -12.031 1 95.38 75 PRO B O 1
ATOM 3767 N N . ARG B 1 76 ? -15.875 -33.469 -13.672 1 96.25 76 ARG B N 1
ATOM 3768 C CA . ARG B 1 76 ? -16.078 -34.5 -14.688 1 96.25 76 ARG B CA 1
ATOM 3769 C C . ARG B 1 76 ? -14.75 -35.094 -15.141 1 96.25 76 ARG B C 1
ATOM 3771 O O . ARG B 1 76 ? -13.727 -34.375 -15.164 1 96.25 76 ARG B O 1
ATOM 3778 N N . ALA B 1 77 ? -14.82 -36.344 -15.523 1 95.25 77 ALA B N 1
ATOM 3779 C CA . ALA B 1 77 ? -13.625 -36.969 -16.078 1 95.25 77 ALA B CA 1
ATOM 3780 C C . ALA B 1 77 ? -13.055 -36.156 -17.234 1 95.25 77 ALA B C 1
ATOM 3782 O O . ALA B 1 77 ? -13.789 -35.75 -18.141 1 95.25 77 ALA B O 1
ATOM 3783 N N . GLY B 1 78 ? -11.836 -35.844 -17.078 1 96.19 78 GLY B N 1
ATOM 3784 C CA . GLY B 1 78 ? -11.164 -35.094 -18.156 1 96.19 78 GLY B CA 1
ATOM 3785 C C . GLY B 1 78 ? -11.242 -33.594 -18 1 96.19 78 GLY B C 1
ATOM 3786 O O . GLY B 1 78 ? -10.68 -32.844 -18.797 1 96.19 78 GLY B O 1
ATOM 3787 N N . SER B 1 79 ? -11.938 -33.156 -16.984 1 98.31 79 SER B N 1
ATOM 3788 C CA . SER B 1 79 ? -11.969 -31.719 -16.703 1 98.31 79 SER B CA 1
ATOM 3789 C C . SER B 1 79 ? -11.047 -31.359 -15.547 1 98.31 79 SER B C 1
ATOM 3791 O O . SER B 1 79 ? -10.75 -32.188 -14.703 1 98.31 79 SER B O 1
ATOM 3793 N N . TYR B 1 80 ? -10.625 -30.125 -15.531 1 98.75 80 TYR B N 1
ATOM 3794 C CA . TYR B 1 80 ? -9.656 -29.688 -14.523 1 98.75 80 TYR B CA 1
ATOM 3795 C C . TYR B 1 80 ? -9.969 -28.266 -14.047 1 98.75 80 TYR B C 1
ATOM 3797 O O . TYR B 1 80 ? -10.453 -27.438 -14.82 1 98.75 80 TYR B O 1
ATOM 3805 N N . TRP B 1 81 ? -9.766 -28.016 -12.766 1 98.75 81 TRP B N 1
ATOM 3806 C CA . TRP B 1 81 ? -9.672 -26.656 -12.242 1 98.75 81 TRP B CA 1
ATOM 3807 C C . TRP B 1 81 ? -8.242 -26.125 -12.344 1 98.75 81 TRP B C 1
ATOM 3809 O O . TRP B 1 81 ? -7.293 -26.812 -11.961 1 98.75 81 TRP B O 1
ATOM 3819 N N . VAL B 1 82 ? -8.117 -24.984 -12.914 1 98.88 82 VAL B N 1
ATOM 3820 C CA . VAL B 1 82 ? -6.82 -24.312 -12.953 1 98.88 82 VAL B CA 1
ATOM 3821 C C . VAL B 1 82 ? -6.91 -22.969 -12.258 1 98.88 82 VAL B C 1
ATOM 3823 O O . VAL B 1 82 ? -7.965 -22.328 -12.266 1 98.88 82 VAL B O 1
ATOM 3826 N N . LEU B 1 83 ? -5.82 -22.562 -11.602 1 98.81 83 LEU B N 1
ATOM 3827 C CA . LEU B 1 83 ? -5.727 -21.297 -10.867 1 98.81 83 LEU B CA 1
ATOM 3828 C C . LEU B 1 83 ? -4.906 -20.281 -11.648 1 98.81 83 LEU B C 1
ATOM 3830 O O . LEU B 1 83 ? -3.793 -20.578 -12.086 1 98.81 83 LEU B O 1
ATOM 3834 N N . SER B 1 84 ? -5.516 -19.125 -11.883 1 98.19 84 SER B N 1
ATOM 3835 C CA . SER B 1 84 ? -4.711 -18.016 -12.391 1 98.19 84 SER B CA 1
ATOM 3836 C C . SER B 1 84 ? -3.902 -17.359 -11.273 1 98.19 84 SER B C 1
ATOM 3838 O O . SER B 1 84 ? -4.406 -17.172 -10.164 1 98.19 84 SER B O 1
ATOM 3840 N N . ASP B 1 85 ? -2.666 -17.047 -11.57 1 98.31 85 ASP B N 1
ATOM 3841 C CA . ASP B 1 85 ? -1.851 -16.312 -10.602 1 98.31 85 ASP B CA 1
ATOM 3842 C C . ASP B 1 85 ? -2.344 -14.867 -10.453 1 98.31 85 ASP B C 1
ATOM 3844 O O . ASP B 1 85 ? -3.537 -14.602 -10.594 1 98.31 85 ASP B O 1
ATOM 3848 N N . ASN B 1 86 ? -1.501 -13.93 -10.062 1 98 86 ASN B N 1
ATOM 3849 C CA . ASN B 1 86 ? -1.972 -12.586 -9.711 1 98 86 ASN B CA 1
ATOM 3850 C C . ASN B 1 86 ? -2.252 -11.75 -10.961 1 98 86 ASN B C 1
ATOM 3852 O O . ASN B 1 86 ? -2.693 -10.609 -10.852 1 98 86 ASN B O 1
ATOM 3856 N N . GLY B 1 87 ? -1.973 -12.242 -12.109 1 97.25 87 GLY B N 1
ATOM 3857 C CA . GLY B 1 87 ? -2.291 -11.508 -13.32 1 97.25 87 GLY B CA 1
ATOM 3858 C C . GLY B 1 87 ? -1.065 -11.133 -14.141 1 97.25 87 GLY B C 1
ATOM 3859 O O . GLY B 1 87 ? -0.52 -11.969 -14.859 1 97.25 87 GLY B O 1
ATOM 3860 N N . PHE B 1 88 ? -0.613 -9.938 -13.961 1 97.19 88 PHE B N 1
ATOM 3861 C CA . PHE B 1 88 ? 0.41 -9.422 -14.859 1 97.19 88 PHE B CA 1
ATOM 3862 C C . PHE B 1 88 ? 1.776 -9.422 -14.188 1 97.19 88 PHE B C 1
ATOM 3864 O O . PHE B 1 88 ? 2.713 -8.781 -14.672 1 97.19 88 PHE B O 1
ATOM 3871 N N . GLY B 1 89 ? 1.9 -10.094 -13.086 1 95.12 89 GLY B N 1
ATOM 3872 C CA . GLY B 1 89 ? 3.223 -10.5 -12.641 1 95.12 89 GLY B CA 1
ATOM 3873 C C . GLY B 1 89 ? 3.672 -9.789 -11.375 1 95.12 89 GLY B C 1
ATOM 3874 O O . GLY B 1 89 ? 4.637 -10.211 -10.734 1 95.12 89 GLY B O 1
ATOM 3875 N N . SER B 1 90 ? 3.027 -8.672 -11 1 96.25 90 SER B N 1
ATOM 3876 C CA . SER B 1 90 ? 3.424 -7.961 -9.789 1 96.25 90 SER B CA 1
ATOM 3877 C C . SER B 1 90 ? 2.227 -7.281 -9.133 1 96.25 90 SER B C 1
ATOM 3879 O O . SER B 1 90 ? 1.19 -7.086 -9.766 1 96.25 90 SER B O 1
ATOM 3881 N N . LYS B 1 91 ? 2.4 -7.004 -7.84 1 96.75 91 LYS B N 1
ATOM 3882 C CA . LYS B 1 91 ? 1.393 -6.227 -7.129 1 96.75 91 LYS B CA 1
ATOM 3883 C C . LYS B 1 91 ? 1.085 -4.926 -7.863 1 96.75 91 LYS B C 1
ATOM 3885 O O . LYS B 1 91 ? -0.08 -4.547 -8.008 1 96.75 91 LYS B O 1
ATOM 3890 N N . ALA B 1 92 ? 2.053 -4.246 -8.414 1 97.25 92 ALA B N 1
ATOM 3891 C CA . ALA B 1 92 ? 1.957 -2.906 -8.992 1 97.25 92 ALA B CA 1
ATOM 3892 C C . ALA B 1 92 ? 1.212 -2.934 -10.32 1 97.25 92 ALA B C 1
ATOM 3894 O O . ALA B 1 92 ? 0.54 -1.964 -10.68 1 97.25 92 ALA B O 1
ATOM 3895 N N . ASN B 1 93 ? 1.241 -4.016 -11.047 1 97.5 93 ASN B N 1
ATOM 3896 C CA . ASN B 1 93 ? 0.66 -3.988 -12.383 1 97.5 93 ASN B CA 1
ATOM 3897 C C . ASN B 1 93 ? -0.608 -4.836 -12.461 1 97.5 93 ASN B C 1
ATOM 3899 O O . ASN B 1 93 ? -1.151 -5.047 -13.547 1 97.5 93 ASN B O 1
ATOM 3903 N N . SER B 1 94 ? -1.131 -5.258 -11.281 1 98 94 SER B N 1
ATOM 3904 C CA . SER B 1 94 ? -2.236 -6.203 -11.383 1 98 94 SER B CA 1
ATOM 3905 C C . SER B 1 94 ? -3.414 -5.77 -10.516 1 98 94 SER B C 1
ATOM 3907 O O . SER B 1 94 ? -4.141 -6.613 -9.977 1 98 94 SER B O 1
ATOM 3909 N N . PRO B 1 95 ? -3.619 -4.469 -10.289 1 97.75 95 PRO B N 1
ATOM 3910 C CA . PRO B 1 95 ? -4.773 -4.047 -9.484 1 97.75 95 PRO B CA 1
ATOM 3911 C C . PRO B 1 95 ? -6.105 -4.359 -10.164 1 97.75 95 PRO B C 1
ATOM 3913 O O . PRO B 1 95 ? -7.133 -4.461 -9.492 1 97.75 95 PRO B O 1
ATOM 3916 N N . ASP B 1 96 ? -6.156 -4.477 -11.492 1 98.25 96 ASP B N 1
ATOM 3917 C CA . ASP B 1 96 ? -7.414 -4.648 -12.211 1 98.25 96 ASP B CA 1
ATOM 3918 C C . ASP B 1 96 ? -7.535 -6.059 -12.781 1 98.25 96 ASP B C 1
ATOM 3920 O O . ASP B 1 96 ? -8.273 -6.285 -13.742 1 98.25 96 ASP B O 1
ATOM 3924 N N . TYR B 1 97 ? -6.75 -7.004 -12.242 1 98.62 97 TYR B N 1
ATOM 3925 C CA . TYR B 1 97 ? -6.883 -8.422 -12.57 1 98.62 97 TYR B CA 1
ATOM 3926 C C . TYR B 1 97 ? -7.641 -9.164 -11.484 1 98.62 97 TYR B C 1
ATOM 3928 O O . TYR B 1 97 ? -7.195 -9.227 -10.336 1 98.62 97 TYR B O 1
ATOM 3936 N N . LEU B 1 98 ? -8.742 -9.789 -11.828 1 98.81 98 LEU B N 1
ATOM 3937 C CA . LEU B 1 98 ? -9.555 -10.539 -10.875 1 98.81 98 LEU B CA 1
ATOM 3938 C C . LEU B 1 98 ? -8.992 -11.938 -10.664 1 98.81 98 LEU B C 1
ATOM 3940 O O . LEU B 1 98 ? -8.617 -12.609 -11.625 1 98.81 98 LEU B O 1
ATOM 3944 N N . LEU B 1 99 ? -8.891 -12.344 -9.406 1 98.94 99 LEU B N 1
ATOM 3945 C CA . LEU B 1 99 ? -8.367 -13.656 -9.07 1 98.94 99 LEU B CA 1
ATOM 3946 C C . LEU B 1 99 ? -9.445 -14.727 -9.211 1 98.94 99 LEU B C 1
ATOM 3948 O O . LEU B 1 99 ? -10.492 -14.641 -8.562 1 98.94 99 LEU B O 1
ATOM 3952 N N . ARG B 1 100 ? -9.125 -15.773 -10.039 1 98.88 100 ARG B N 1
ATOM 3953 C CA . ARG B 1 100 ? -10.148 -16.766 -10.375 1 98.88 100 ARG B CA 1
ATOM 3954 C C . ARG B 1 100 ? -9.531 -18.141 -10.531 1 98.88 100 ARG B C 1
ATOM 3956 O O . ARG B 1 100 ? -8.359 -18.281 -10.883 1 98.88 100 ARG B O 1
ATOM 3963 N N . LEU B 1 101 ? -10.352 -19.156 -10.25 1 98.88 101 LEU B N 1
ATOM 3964 C CA . LEU B 1 101 ? -10.164 -20.484 -10.805 1 98.88 101 LEU B CA 1
ATOM 3965 C C . LEU B 1 101 ? -11.039 -20.688 -12.039 1 98.88 101 LEU B C 1
ATOM 3967 O O . LEU B 1 101 ? -12.195 -20.25 -12.07 1 98.88 101 LEU B O 1
ATOM 3971 N N . TYR B 1 102 ? -10.5 -21.391 -12.961 1 98.88 102 TYR B N 1
ATOM 3972 C CA . TYR B 1 102 ? -11.266 -21.719 -14.164 1 98.88 102 TYR B CA 1
ATOM 3973 C C . TYR B 1 102 ? -11.445 -23.219 -14.305 1 98.88 102 TYR B C 1
ATOM 3975 O O . TYR B 1 102 ? -10.516 -23.984 -14.055 1 98.88 102 TYR B O 1
ATOM 3983 N N . LEU B 1 103 ? -12.633 -23.594 -14.664 1 98.81 103 LEU B N 1
ATOM 3984 C CA . LEU B 1 103 ? -12.883 -24.969 -15.102 1 98.81 103 LEU B CA 1
ATOM 3985 C C . LEU B 1 103 ? -12.617 -25.109 -16.594 1 98.81 103 LEU B C 1
ATOM 3987 O O . LEU B 1 103 ? -13.219 -24.391 -17.406 1 98.81 103 LEU B O 1
ATOM 3991 N N . VAL B 1 104 ? -11.727 -26.031 -16.875 1 98.88 104 VAL B N 1
ATOM 3992 C CA . VAL B 1 104 ? -11.383 -26.234 -18.281 1 98.88 104 VAL B CA 1
ATOM 3993 C C . VAL B 1 104 ? -11.617 -27.688 -18.672 1 98.88 104 VAL B C 1
ATOM 3995 O O . VAL B 1 104 ? -11.578 -28.578 -17.812 1 98.88 104 VAL B O 1
ATOM 3998 N N . ALA B 1 105 ? -11.852 -27.844 -19.953 1 98.56 105 ALA B N 1
ATOM 3999 C CA . ALA B 1 105 ? -12.07 -29.172 -20.531 1 98.56 105 ALA B CA 1
ATOM 4000 C C . ALA B 1 105 ? -11.258 -29.344 -21.812 1 98.56 105 ALA B C 1
ATOM 4002 O O . ALA B 1 105 ? -11.75 -29.047 -22.906 1 98.56 105 ALA B O 1
ATOM 4003 N N . PRO B 1 106 ? -10.062 -29.875 -21.656 1 98.62 106 PRO B N 1
ATOM 4004 C CA . PRO B 1 106 ? -9.266 -30.141 -22.859 1 98.62 106 PRO B CA 1
ATOM 4005 C C . PRO B 1 106 ? -9.805 -31.328 -23.656 1 98.62 106 PRO B C 1
ATOM 4007 O O . PRO B 1 106 ? -10.352 -32.281 -23.094 1 98.62 106 PRO B O 1
ATOM 4010 N N . SER B 1 107 ? -9.719 -31.266 -24.938 1 98.19 107 SER B N 1
ATOM 4011 C CA . SER B 1 107 ? -9.836 -32.375 -25.891 1 98.19 107 SER B CA 1
ATOM 4012 C C . SER B 1 107 ? -8.492 -32.688 -26.531 1 98.19 107 SER B C 1
ATOM 4014 O O . SER B 1 107 ? -8.211 -32.25 -27.656 1 98.19 107 SER B O 1
ATOM 4016 N N . PRO B 1 108 ? -7.738 -33.531 -25.844 1 98.38 108 PRO B N 1
ATOM 4017 C CA . PRO B 1 108 ? -6.348 -33.719 -26.266 1 98.38 108 PRO B CA 1
ATOM 4018 C C . PRO B 1 108 ? -6.238 -34.438 -27.609 1 98.38 108 PRO B C 1
ATOM 4020 O O . PRO B 1 108 ? -7.043 -35.312 -27.906 1 98.38 108 PRO B O 1
ATOM 4023 N N . ARG B 1 109 ? -5.297 -34 -28.422 1 98.5 109 ARG B N 1
ATOM 4024 C CA . ARG B 1 109 ? -4.812 -34.812 -29.516 1 98.5 109 ARG B CA 1
ATOM 4025 C C . ARG B 1 109 ? -4.016 -36 -29 1 98.5 109 ARG B C 1
ATOM 4027 O O . ARG B 1 109 ? -3.023 -35.844 -28.281 1 98.5 109 ARG B O 1
ATOM 4034 N N . THR B 1 110 ? -4.465 -37.188 -29.297 1 97.94 110 THR B N 1
ATOM 4035 C CA . THR B 1 110 ? -3.828 -38.438 -28.922 1 97.94 110 THR B CA 1
ATOM 4036 C C . THR B 1 110 ? -3.521 -39.281 -30.172 1 97.94 110 THR B C 1
ATOM 4038 O O . THR B 1 110 ? -3.867 -38.875 -31.281 1 97.94 110 THR B O 1
ATOM 4041 N N . PRO B 1 111 ? -2.836 -40.438 -29.953 1 94 111 PRO B N 1
ATOM 4042 C CA . PRO B 1 111 ? -2.625 -41.312 -31.109 1 94 111 PRO B CA 1
ATOM 4043 C C . PRO B 1 111 ? -3.934 -41.75 -31.766 1 94 111 PRO B C 1
ATOM 4045 O O . PRO B 1 111 ? -3.945 -42.125 -32.938 1 94 111 PRO B O 1
ATOM 4048 N N . GLN B 1 112 ? -5.004 -41.688 -31.062 1 95.44 112 GLN B N 1
ATOM 4049 C CA . GLN B 1 112 ? -6.309 -42.094 -31.562 1 95.44 112 GLN B CA 1
ATOM 4050 C C . GLN B 1 112 ? -7.062 -40.906 -32.156 1 95.44 112 GLN B C 1
ATOM 4052 O O . GLN B 1 112 ? -8.18 -41.062 -32.656 1 95.44 112 GLN B O 1
ATOM 4057 N N . GLY B 1 113 ? -6.477 -39.75 -32.125 1 94.81 113 GLY B N 1
ATOM 4058 C CA . GLY B 1 113 ? -7.109 -38.562 -32.656 1 94.81 113 GLY B CA 1
ATOM 4059 C C . GLY B 1 113 ? -7.445 -37.531 -31.578 1 94.81 113 GLY B C 1
ATOM 4060 O O . GLY B 1 113 ? -6.91 -37.594 -30.469 1 94.81 113 GLY B O 1
ATOM 4061 N N . GLY B 1 114 ? -8.242 -36.531 -31.938 1 95.75 114 GLY B N 1
ATOM 4062 C CA . GLY B 1 114 ? -8.641 -35.438 -31.062 1 95.75 114 GLY B CA 1
ATOM 4063 C C . GLY B 1 114 ? -8.289 -34.062 -31.594 1 95.75 114 GLY B C 1
ATOM 4064 O O . GLY B 1 114 ? -7.367 -33.938 -32.406 1 95.75 114 GLY B O 1
ATOM 4065 N N . ALA B 1 115 ? -8.938 -33.062 -31.109 1 97 115 ALA B N 1
ATOM 4066 C CA . ALA B 1 115 ? -8.859 -31.719 -31.672 1 97 115 ALA B CA 1
ATOM 4067 C C . ALA B 1 115 ? -7.652 -30.969 -31.125 1 97 115 ALA B C 1
ATOM 4069 O O . ALA B 1 115 ? -7.195 -29.984 -31.734 1 97 115 ALA B O 1
ATOM 4070 N N . GLY B 1 116 ? -7.121 -31.406 -29.938 1 98.44 116 GLY B N 1
ATOM 4071 C CA . GLY B 1 116 ? -6 -30.703 -29.344 1 98.44 116 GLY B CA 1
ATOM 4072 C C . GLY B 1 116 ? -6.363 -29.312 -28.828 1 98.44 116 GLY B C 1
ATOM 4073 O O . GLY B 1 116 ? -5.559 -28.391 -28.922 1 98.44 116 GLY B O 1
ATOM 4074 N N . THR B 1 117 ? -7.621 -29.125 -28.422 1 98.56 117 THR B N 1
ATOM 4075 C CA . THR B 1 117 ? -8.117 -27.828 -27.984 1 98.56 117 THR B CA 1
ATOM 4076 C C . THR B 1 117 ? -8.516 -27.875 -26.516 1 98.56 117 THR B C 1
ATOM 4078 O O . THR B 1 117 ? -8.594 -28.953 -25.922 1 98.56 117 THR B O 1
ATOM 4081 N N . VAL B 1 118 ? -8.664 -26.734 -25.922 1 98.81 118 VAL B N 1
ATOM 4082 C CA . VAL B 1 118 ? -9.125 -26.594 -24.547 1 98.81 118 VAL B CA 1
ATOM 4083 C C . VAL B 1 118 ? -10.336 -25.656 -24.484 1 98.81 118 VAL B C 1
ATOM 4085 O O . VAL B 1 118 ? -10.281 -24.547 -25.016 1 98.81 118 VAL B O 1
ATOM 4088 N N . ARG B 1 119 ? -11.391 -26.078 -23.875 1 98.31 119 ARG B N 1
ATOM 4089 C CA . ARG B 1 119 ? -12.555 -25.234 -23.641 1 98.31 119 ARG B CA 1
ATOM 4090 C C . ARG B 1 119 ? -12.562 -24.703 -22.203 1 98.31 119 ARG B C 1
ATOM 4092 O O . ARG B 1 119 ? -12.312 -25.469 -21.266 1 98.31 119 ARG B O 1
ATOM 4099 N N . VAL B 1 120 ? -12.797 -23.406 -22.031 1 98.81 120 VAL B N 1
ATOM 4100 C CA . VAL B 1 120 ? -13.016 -22.812 -20.719 1 98.81 120 VAL B CA 1
ATOM 4101 C C . VAL B 1 120 ? -14.508 -22.797 -20.406 1 98.81 120 VAL B C 1
ATOM 4103 O O . VAL B 1 120 ? -15.297 -22.219 -21.141 1 98.81 120 VAL B O 1
ATOM 4106 N N . GLU B 1 121 ? -14.922 -23.359 -19.359 1 98.44 121 GLU B N 1
ATOM 4107 C CA . GLU B 1 121 ? -16.344 -23.547 -19.109 1 98.44 121 GLU B CA 1
ATOM 4108 C C . GLU B 1 121 ? -16.891 -22.469 -18.188 1 98.44 121 GLU B C 1
ATOM 4110 O O . GLU B 1 121 ? -17.859 -21.781 -18.531 1 98.44 121 GLU B O 1
ATOM 4115 N N . ARG B 1 122 ? -16.406 -22.359 -17 1 98.19 122 ARG B N 1
ATOM 4116 C CA . ARG B 1 122 ? -16.828 -21.391 -16 1 98.19 122 ARG B CA 1
ATOM 4117 C C . ARG B 1 122 ? -15.68 -21.047 -15.055 1 98.19 122 ARG B C 1
ATOM 4119 O O . ARG B 1 122 ? -14.578 -21.594 -15.188 1 98.19 122 ARG B O 1
ATOM 4126 N N . PHE B 1 123 ? -15.945 -20.109 -14.172 1 98.75 123 PHE B N 1
ATOM 4127 C CA . PHE B 1 123 ? -14.922 -19.75 -13.195 1 98.75 123 PHE B CA 1
ATOM 4128 C C . PHE B 1 123 ? -15.531 -19.609 -11.805 1 98.75 123 PHE B C 1
ATOM 4130 O O . PHE B 1 123 ? -16.75 -19.516 -11.656 1 98.75 123 PHE B O 1
ATOM 4137 N N . ILE B 1 124 ? -14.711 -19.766 -10.82 1 98.62 124 ILE B N 1
ATOM 4138 C CA . ILE B 1 124 ? -14.945 -19.375 -9.43 1 98.62 124 ILE B CA 1
ATOM 4139 C C . ILE B 1 124 ? -14.219 -18.062 -9.133 1 98.62 124 ILE B C 1
ATOM 4141 O O . ILE B 1 124 ? -12.992 -17.984 -9.258 1 98.62 124 ILE B O 1
ATOM 4145 N N . GLN B 1 125 ? -14.977 -17.031 -8.844 1 98.81 125 GLN B N 1
ATOM 4146 C CA . GLN B 1 125 ? -14.398 -15.75 -8.445 1 98.81 125 GLN B CA 1
ATOM 4147 C C . GLN B 1 125 ? -14.008 -15.75 -6.973 1 98.81 125 GLN B C 1
ATOM 4149 O O . GLN B 1 125 ? -14.844 -16 -6.102 1 98.81 125 GLN B O 1
ATOM 4154 N N . LEU B 1 126 ? -12.758 -15.508 -6.668 1 98.94 126 LEU B N 1
ATOM 4155 C CA . LEU B 1 126 ? -12.352 -15.359 -5.273 1 98.94 126 LEU B CA 1
ATOM 4156 C C . LEU B 1 126 ? -12.758 -13.992 -4.734 1 98.94 126 LEU B C 1
ATOM 4158 O O . LEU B 1 126 ? -12.445 -12.961 -5.336 1 98.94 126 LEU B O 1
ATOM 4162 N N . ARG B 1 127 ? -13.461 -13.984 -3.617 1 98.88 127 ARG B N 1
ATOM 4163 C CA . ARG B 1 127 ? -14.039 -12.75 -3.092 1 98.88 127 ARG B CA 1
ATOM 4164 C C . ARG B 1 127 ? -14.148 -12.797 -1.572 1 98.88 127 ARG B C 1
ATOM 4166 O O . ARG B 1 127 ? -13.992 -13.859 -0.967 1 98.88 127 ARG B O 1
ATOM 4173 N N . ASP B 1 128 ? -14.328 -11.641 -0.958 1 98.88 128 ASP B N 1
ATOM 4174 C CA . ASP B 1 128 ? -14.398 -11.508 0.494 1 98.88 128 ASP B CA 1
ATOM 4175 C C . ASP B 1 128 ? -15.602 -10.664 0.909 1 98.88 128 ASP B C 1
ATOM 4177 O O . ASP B 1 128 ? -15.453 -9.656 1.598 1 98.88 128 ASP B O 1
ATOM 4181 N N . PRO B 1 129 ? -16.828 -11.109 0.577 1 98.75 129 PRO B N 1
ATOM 4182 C CA . PRO B 1 129 ? -18 -10.32 0.938 1 98.75 129 PRO B CA 1
ATOM 4183 C C . PRO B 1 129 ? -18.172 -10.156 2.447 1 98.75 129 PRO B C 1
ATOM 4185 O O . PRO B 1 129 ? -18.875 -9.258 2.902 1 98.75 129 PRO B O 1
ATOM 4188 N N . ASN B 1 130 ? -17.547 -11.039 3.223 1 98.31 130 ASN B N 1
ATOM 4189 C CA . ASN B 1 130 ? -17.703 -11.023 4.672 1 98.31 130 ASN B CA 1
ATOM 4190 C C . ASN B 1 130 ? -16.641 -10.164 5.344 1 98.31 130 ASN B C 1
ATOM 4192 O O . ASN B 1 130 ? -16.562 -10.102 6.57 1 98.31 130 ASN B O 1
ATOM 4196 N N . ARG B 1 131 ? -15.75 -9.547 4.613 1 97.12 131 ARG B N 1
ATOM 4197 C CA . ARG B 1 131 ? -14.758 -8.586 5.066 1 97.12 131 ARG B CA 1
ATOM 4198 C C . ARG B 1 131 ? -13.797 -9.219 6.07 1 97.12 131 ARG B C 1
ATOM 4200 O O . ARG B 1 131 ? -13.539 -8.656 7.133 1 97.12 131 ARG B O 1
ATOM 4207 N N . LEU B 1 132 ? -13.297 -10.391 5.664 1 98.5 132 LEU B N 1
ATOM 4208 C CA . LEU B 1 132 ? -12.414 -11.141 6.543 1 98.5 132 LEU B CA 1
ATOM 4209 C C . LEU B 1 132 ? -10.953 -10.75 6.309 1 98.5 132 LEU B C 1
ATOM 4211 O O . LEU B 1 132 ? -10.109 -10.953 7.18 1 98.5 132 LEU B O 1
ATOM 4215 N N . VAL B 1 133 ? -10.609 -10.25 5.109 1 98.69 133 VAL B N 1
ATOM 4216 C CA . VAL B 1 133 ? -9.305 -9.633 4.938 1 98.69 133 VAL B CA 1
ATOM 4217 C C . VAL B 1 133 ? -9.195 -8.391 5.812 1 98.69 133 VAL B C 1
ATOM 4219 O O . VAL B 1 133 ? -9.953 -7.434 5.641 1 98.69 133 VAL B O 1
ATOM 4222 N N . PRO B 1 134 ? -8.266 -8.375 6.707 1 97.31 134 PRO B N 1
ATOM 4223 C CA . PRO B 1 134 ? -8.297 -7.324 7.723 1 97.31 134 PRO B CA 1
ATOM 4224 C C . PRO B 1 134 ? -7.539 -6.07 7.297 1 97.31 134 PRO B C 1
ATOM 4226 O O . PRO B 1 134 ? -7.48 -5.094 8.055 1 97.31 134 PRO B O 1
ATOM 4229 N N . PHE B 1 135 ? -6.898 -6.023 6.168 1 97.31 135 PHE B N 1
ATOM 4230 C CA . PHE B 1 135 ? -6.191 -4.867 5.633 1 97.31 135 PHE B CA 1
ATOM 4231 C C . PHE B 1 135 ? -6.867 -4.352 4.367 1 97.31 135 PHE B C 1
ATOM 4233 O O . PHE B 1 135 ? -7.676 -5.055 3.76 1 97.31 135 PHE B O 1
ATOM 4240 N N . PRO B 1 136 ? -6.629 -3.092 3.955 1 95.94 136 PRO B N 1
ATOM 4241 C CA . PRO B 1 136 ? -7.309 -2.533 2.783 1 95.94 136 PRO B CA 1
ATOM 4242 C C . PRO B 1 136 ? -6.992 -3.299 1.5 1 95.94 136 PRO B C 1
ATOM 4244 O O . PRO B 1 136 ? -5.828 -3.619 1.238 1 95.94 136 PRO B O 1
ATOM 4247 N N . ILE B 1 137 ? -8 -3.592 0.721 1 97.88 137 ILE B N 1
ATOM 4248 C CA . ILE B 1 137 ? -7.867 -4.211 -0.594 1 97.88 137 ILE B CA 1
ATOM 4249 C C . ILE B 1 137 ? -8.414 -3.27 -1.665 1 97.88 137 ILE B C 1
ATOM 4251 O O . ILE B 1 137 ? -9.016 -2.242 -1.348 1 97.88 137 ILE B O 1
ATOM 4255 N N . VAL B 1 138 ? -8.195 -3.594 -2.918 1 97.88 138 VAL B N 1
ATOM 4256 C CA . VAL B 1 138 ? -8.547 -2.699 -4.016 1 97.88 138 VAL B CA 1
ATOM 4257 C C . VAL B 1 138 ? -10.055 -2.453 -4.023 1 97.88 138 VAL B C 1
ATOM 4259 O O . VAL B 1 138 ? -10.5 -1.311 -4.141 1 97.88 138 VAL B O 1
ATOM 4262 N N . MET B 1 139 ? -10.836 -3.492 -3.85 1 98.12 139 MET B N 1
ATOM 4263 C CA . MET B 1 139 ? -12.289 -3.385 -3.953 1 98.12 139 MET B CA 1
ATOM 4264 C C . MET B 1 139 ? -12.93 -3.287 -2.572 1 98.12 139 MET B C 1
ATOM 4266 O O . MET B 1 139 ? -13.977 -3.889 -2.324 1 98.12 139 MET B O 1
ATOM 4270 N N . GLU B 1 140 ? -12.32 -2.529 -1.701 1 96.94 140 GLU B N 1
ATOM 4271 C CA . GLU B 1 140 ? -12.68 -2.416 -0.292 1 96.94 140 GLU B CA 1
ATOM 4272 C C . GLU B 1 140 ? -14.133 -1.98 -0.131 1 96.94 140 GLU B C 1
ATOM 4274 O O . GLU B 1 140 ? -14.844 -2.467 0.756 1 96.94 140 GLU B O 1
ATOM 4279 N N . SER B 1 141 ? -14.648 -1.107 -0.968 1 95.44 141 SER B N 1
ATOM 4280 C CA . SER B 1 141 ? -15.984 -0.544 -0.775 1 95.44 141 SER B CA 1
ATOM 4281 C C . SER B 1 141 ? -17.031 -1.321 -1.565 1 95.44 141 SER B C 1
ATOM 4283 O O . SER B 1 141 ? -18.219 -1.021 -1.487 1 95.44 141 SER B O 1
ATOM 4285 N N . HIS B 1 142 ? -16.641 -2.289 -2.312 1 96.88 142 HIS B N 1
ATOM 4286 C CA . HIS B 1 142 ? -17.578 -3.129 -3.062 1 96.88 142 HIS B CA 1
ATOM 4287 C C . HIS B 1 142 ? -18.266 -4.141 -2.154 1 96.88 142 HIS B C 1
ATOM 4289 O O . HIS B 1 142 ? -17.625 -4.738 -1.287 1 96.88 142 HIS B O 1
ATOM 4295 N N . PRO B 1 143 ? -19.547 -4.375 -2.355 1 97 143 PRO B N 1
ATOM 4296 C CA . PRO B 1 143 ? -20.25 -5.301 -1.464 1 97 143 PRO B CA 1
ATOM 4297 C C . PRO B 1 143 ? -19.719 -6.73 -1.557 1 97 143 PRO B C 1
ATOM 4299 O O . PRO B 1 143 ? -19.672 -7.441 -0.549 1 97 143 PRO B O 1
ATOM 4302 N N . GLU B 1 144 ? -19.312 -7.184 -2.789 1 98.25 144 GLU B N 1
ATOM 4303 C CA . GLU B 1 144 ? -18.844 -8.555 -2.971 1 98.25 144 GLU B CA 1
ATOM 4304 C C . GLU B 1 144 ? -17.344 -8.648 -2.73 1 98.25 144 GLU B C 1
ATOM 4306 O O . GLU B 1 144 ? -16.797 -9.75 -2.604 1 98.25 144 GLU B O 1
ATOM 4311 N N . ARG B 1 145 ? -16.625 -7.566 -2.752 1 98.5 145 ARG B N 1
ATOM 4312 C CA . ARG B 1 145 ? -15.188 -7.465 -2.508 1 98.5 145 ARG B CA 1
ATOM 4313 C C . ARG B 1 145 ? -14.414 -8.516 -3.299 1 98.5 145 ARG B C 1
ATOM 4315 O O . ARG B 1 145 ? -13.641 -9.281 -2.729 1 98.5 145 ARG B O 1
ATOM 4322 N N . PRO B 1 146 ? -14.633 -8.555 -4.676 1 98.81 146 PRO B N 1
ATOM 4323 C CA . PRO B 1 146 ? -13.773 -9.445 -5.453 1 98.81 146 PRO B CA 1
ATOM 4324 C C . PRO B 1 146 ? -12.289 -9.156 -5.242 1 98.81 146 PRO B C 1
ATOM 4326 O O . PRO B 1 146 ? -11.883 -7.992 -5.176 1 98.81 146 PRO B O 1
ATOM 4329 N N . LEU B 1 147 ? -11.508 -10.148 -5.047 1 98.88 147 LEU B N 1
ATOM 4330 C CA . LEU B 1 147 ? -10.078 -10 -4.805 1 98.88 147 LEU B CA 1
ATOM 4331 C C . LEU B 1 147 ? -9.32 -9.836 -6.117 1 98.88 147 LEU B C 1
ATOM 4333 O O . LEU B 1 147 ? -9.711 -10.414 -7.141 1 98.88 147 LEU B O 1
ATOM 4337 N N . THR B 1 148 ? -8.227 -9.078 -6.133 1 98.81 148 THR B N 1
ATOM 4338 C CA . THR B 1 148 ? -7.453 -8.766 -7.328 1 98.81 148 THR B CA 1
ATOM 4339 C C . THR B 1 148 ? -5.992 -9.172 -7.141 1 98.81 148 THR B C 1
ATOM 4341 O O . THR B 1 148 ? -5.578 -9.539 -6.039 1 98.81 148 THR B O 1
ATOM 4344 N N . GLY B 1 149 ? -5.254 -9.023 -8.266 1 98.56 149 GLY B N 1
ATOM 4345 C CA . GLY B 1 149 ? -3.836 -9.336 -8.258 1 98.56 149 GLY B CA 1
ATOM 4346 C C . GLY B 1 149 ? -3.01 -8.359 -7.449 1 98.56 149 GLY B C 1
ATOM 4347 O O . GLY B 1 149 ? -1.813 -8.57 -7.238 1 98.56 149 GLY B O 1
ATOM 4348 N N . TYR B 1 150 ? -3.574 -7.293 -7.074 1 98 150 TYR B N 1
ATOM 4349 C CA . TYR B 1 150 ? -2.965 -6.359 -6.133 1 98 150 TYR B CA 1
ATOM 4350 C C . TYR B 1 150 ? -3.045 -6.895 -4.707 1 98 150 TYR B C 1
ATOM 4352 O O . TYR B 1 150 ? -2.129 -6.684 -3.906 1 98 150 TYR B O 1
ATOM 4360 N N . ASP B 1 151 ? -4.105 -7.531 -4.398 1 98.38 151 ASP B N 1
ATOM 4361 C CA . ASP B 1 151 ? -4.398 -7.965 -3.035 1 98.38 151 ASP B CA 1
ATOM 4362 C C . ASP B 1 151 ? -3.592 -9.203 -2.666 1 98.38 151 ASP B C 1
ATOM 4364 O O . ASP B 1 151 ? -3.059 -9.297 -1.559 1 98.38 151 ASP B O 1
ATOM 4368 N N . PHE B 1 152 ? -3.555 -10.148 -3.576 1 98.81 152 PHE B N 1
ATOM 4369 C CA . PHE B 1 152 ? -2.879 -11.422 -3.352 1 98.81 152 PHE B CA 1
ATOM 4370 C C . PHE B 1 152 ? -2.227 -11.922 -4.633 1 98.81 152 PHE B C 1
ATOM 4372 O O . PHE B 1 152 ? -2.574 -11.477 -5.73 1 98.81 152 PHE B O 1
ATOM 4379 N N . ASP B 1 153 ? -1.238 -12.797 -4.457 1 98.69 153 ASP B N 1
ATOM 4380 C CA . ASP B 1 153 ? -0.597 -13.523 -5.547 1 98.69 153 ASP B CA 1
ATOM 4381 C C . ASP B 1 153 ? -0.779 -15.031 -5.379 1 98.69 153 ASP B C 1
ATOM 4383 O O . ASP B 1 153 ? 0.155 -15.734 -4.988 1 98.69 153 ASP B O 1
ATOM 4387 N N . PRO B 1 154 ? -1.959 -15.547 -5.777 1 98.81 154 PRO B N 1
ATOM 4388 C CA . PRO B 1 154 ? -2.209 -16.984 -5.656 1 98.81 154 PRO B CA 1
ATOM 4389 C C . PRO B 1 154 ? -1.352 -17.812 -6.609 1 98.81 154 PRO B C 1
ATOM 4391 O O . PRO B 1 154 ? -1.265 -17.5 -7.801 1 98.81 154 PRO B O 1
ATOM 4394 N N . GLU B 1 155 ? -0.806 -18.891 -6.074 1 98.62 155 GLU B N 1
ATOM 4395 C CA . GLU B 1 155 ? 0.109 -19.656 -6.922 1 98.62 155 GLU B CA 1
ATOM 4396 C C . GLU B 1 155 ? -0.166 -21.156 -6.824 1 98.62 155 GLU B C 1
ATOM 4398 O O . GLU B 1 155 ? 0.29 -21.922 -7.668 1 98.62 155 GLU B O 1
ATOM 4403 N N . SER B 1 156 ? -0.869 -21.594 -5.828 1 98.69 156 SER B N 1
ATOM 4404 C CA . SER B 1 156 ? -1.212 -23 -5.641 1 98.69 156 SER B CA 1
ATOM 4405 C C . SER B 1 156 ? -2.584 -23.156 -4.992 1 98.69 156 SER B C 1
ATOM 4407 O O . SER B 1 156 ? -3.109 -22.203 -4.406 1 98.69 156 SER B O 1
ATOM 4409 N N . PHE B 1 157 ? -3.193 -24.312 -5.18 1 98.62 157 PHE B N 1
ATOM 4410 C CA . PHE B 1 157 ? -4.465 -24.547 -4.504 1 98.62 157 PHE B CA 1
ATOM 4411 C C . PHE B 1 157 ? -4.75 -26.031 -4.383 1 98.62 157 PHE B C 1
ATOM 4413 O O . PHE B 1 157 ? -4.184 -26.844 -5.121 1 98.62 157 PHE B O 1
ATOM 4420 N N . VAL B 1 158 ? -5.586 -26.406 -3.383 1 98 158 VAL B N 1
ATOM 4421 C CA . VAL B 1 158 ? -6.082 -27.766 -3.188 1 98 158 VAL B CA 1
ATOM 4422 C C . VAL B 1 158 ? -7.508 -27.719 -2.635 1 98 158 VAL B C 1
ATOM 4424 O O . VAL B 1 158 ? -7.926 -26.703 -2.072 1 98 158 VAL B O 1
ATOM 4427 N N . PHE B 1 159 ? -8.203 -28.75 -2.912 1 95.75 159 PHE B N 1
ATOM 4428 C CA . PHE B 1 159 ? -9.438 -29.016 -2.184 1 95.75 159 PHE B CA 1
ATOM 4429 C C . PHE B 1 159 ? -9.188 -29.953 -1.01 1 95.75 159 PHE B C 1
ATOM 4431 O O . PHE B 1 159 ? -8.68 -31.062 -1.191 1 95.75 159 PHE B O 1
ATOM 4438 N N . ALA B 1 160 ? -9.531 -29.453 0.151 1 94 160 ALA B N 1
ATOM 4439 C CA . ALA B 1 160 ? -9.391 -30.312 1.326 1 94 160 ALA B CA 1
ATOM 4440 C C . ALA B 1 160 ? -10.531 -31.312 1.418 1 94 160 ALA B C 1
ATOM 4442 O O . ALA B 1 160 ? -11.477 -31.266 0.625 1 94 160 ALA B O 1
ATOM 4443 N N . ALA B 1 161 ? -10.422 -32.219 2.406 1 91.75 161 ALA B N 1
ATOM 4444 C CA . ALA B 1 161 ? -11.375 -33.312 2.539 1 91.75 161 ALA B CA 1
ATOM 4445 C C . ALA B 1 161 ? -12.781 -32.812 2.814 1 91.75 161 ALA B C 1
ATOM 4447 O O . ALA B 1 161 ? -13.766 -33.406 2.404 1 91.75 161 ALA B O 1
ATOM 4448 N N . ASP B 1 162 ? -12.883 -31.703 3.418 1 92.25 162 ASP B N 1
ATOM 4449 C CA . ASP B 1 162 ? -14.188 -31.141 3.787 1 92.25 162 ASP B CA 1
ATOM 4450 C C . ASP B 1 162 ? -14.766 -30.312 2.65 1 92.25 162 ASP B C 1
ATOM 4452 O O . ASP B 1 162 ? -15.797 -29.656 2.822 1 92.25 162 ASP B O 1
ATOM 4456 N N . GLY B 1 163 ? -14.062 -30.266 1.534 1 91.94 163 GLY B N 1
ATOM 4457 C CA . GLY B 1 163 ? -14.586 -29.594 0.354 1 91.94 163 GLY B CA 1
ATOM 4458 C C . GLY B 1 163 ? -14.172 -28.141 0.255 1 91.94 163 GLY B C 1
ATOM 4459 O O . GLY B 1 163 ? -14.438 -27.484 -0.75 1 91.94 163 GLY B O 1
ATOM 4460 N N . THR B 1 164 ? -13.453 -27.672 1.249 1 96.62 164 THR B N 1
ATOM 4461 C CA . THR B 1 164 ? -13.016 -26.281 1.197 1 96.62 164 THR B CA 1
ATOM 4462 C C . THR B 1 164 ? -11.82 -26.125 0.264 1 96.62 164 THR B C 1
ATOM 4464 O O . THR B 1 164 ? -11.07 -27.078 0.039 1 96.62 164 THR B O 1
ATOM 4467 N N . LEU B 1 165 ? -11.758 -25 -0.281 1 98.44 165 LEU B N 1
ATOM 4468 C CA . LEU B 1 165 ? -10.688 -24.609 -1.188 1 98.44 165 LEU B CA 1
ATOM 4469 C C . LEU B 1 165 ? -9.586 -23.859 -0.436 1 98.44 165 LEU B C 1
ATOM 4471 O O . LEU B 1 165 ? -9.859 -22.875 0.249 1 98.44 165 LEU B O 1
ATOM 4475 N N . TRP B 1 166 ? -8.383 -24.375 -0.472 1 98.88 166 TRP B N 1
ATOM 4476 C CA . TRP B 1 166 ? -7.219 -23.734 0.121 1 98.88 166 TRP B CA 1
ATOM 4477 C C . TRP B 1 166 ? -6.273 -23.219 -0.959 1 98.88 166 TRP B C 1
ATOM 4479 O O . TRP B 1 166 ? -5.938 -23.953 -1.896 1 98.88 166 TRP B O 1
ATOM 4489 N N . VAL B 1 167 ? -5.867 -21.938 -0.861 1 98.94 167 VAL B N 1
ATOM 4490 C CA . VAL B 1 167 ? -5.035 -21.281 -1.859 1 98.94 167 VAL B CA 1
ATOM 4491 C C . VAL B 1 167 ? -3.758 -20.766 -1.205 1 98.94 167 VAL B C 1
ATOM 4493 O O . VAL B 1 167 ? -3.803 -20.156 -0.13 1 98.94 167 VAL B O 1
ATOM 4496 N N . GLY B 1 168 ? -2.6 -21.047 -1.822 1 98.88 168 GLY B N 1
ATOM 4497 C CA . GLY B 1 168 ? -1.325 -20.5 -1.389 1 98.88 168 GLY B CA 1
ATOM 4498 C C . GLY B 1 168 ? -1.003 -19.156 -2.027 1 98.88 168 GLY B C 1
ATOM 4499 O O . GLY B 1 168 ? -1.057 -19.016 -3.252 1 98.88 168 GLY B O 1
ATOM 4500 N N . ASP B 1 169 ? -0.667 -18.188 -1.254 1 98.75 169 ASP B N 1
ATOM 4501 C CA . ASP B 1 169 ? -0.365 -16.828 -1.665 1 98.75 169 ASP B CA 1
ATOM 4502 C C . ASP B 1 169 ? 1.123 -16.516 -1.506 1 98.75 169 ASP B C 1
ATOM 4504 O O . ASP B 1 169 ? 1.744 -16.922 -0.523 1 98.75 169 ASP B O 1
ATOM 4508 N N . GLU B 1 170 ? 1.65 -15.695 -2.418 1 98.69 170 GLU B N 1
ATOM 4509 C CA . GLU B 1 170 ? 3.08 -15.398 -2.381 1 98.69 170 GLU B CA 1
ATOM 4510 C C . GLU B 1 170 ? 3.35 -14.07 -1.668 1 98.69 170 GLU B C 1
ATOM 4512 O O . GLU B 1 170 ? 4.465 -13.828 -1.199 1 98.69 170 GLU B O 1
ATOM 4517 N N . PHE B 1 171 ? 2.363 -13.188 -1.587 1 98.25 171 PHE B N 1
ATOM 4518 C CA . PHE B 1 171 ? 2.607 -11.844 -1.069 1 98.25 171 PHE B CA 1
ATOM 4519 C C . PHE B 1 171 ? 2.781 -11.875 0.445 1 98.25 171 PHE B C 1
ATOM 4521 O O . PHE B 1 171 ? 3.627 -11.164 0.991 1 98.25 171 PHE B O 1
ATOM 4528 N N . GLY B 1 172 ? 1.964 -12.703 1.09 1 98 172 GLY B N 1
ATOM 4529 C CA . GLY B 1 172 ? 2.074 -12.789 2.537 1 98 172 GLY B CA 1
ATOM 4530 C C . GLY B 1 172 ? 3.469 -13.156 3.01 1 98 172 GLY B C 1
ATOM 4531 O O . GLY B 1 172 ? 4.199 -12.305 3.523 1 98 172 GLY B O 1
ATOM 4532 N N . PRO B 1 173 ? 3.762 -14.531 2.736 1 98.5 173 PRO B N 1
ATOM 4533 C CA . PRO B 1 173 ? 2.857 -15.555 2.207 1 98.5 173 PRO B CA 1
ATOM 4534 C C . PRO B 1 173 ? 1.748 -15.93 3.188 1 98.5 173 PRO B C 1
ATOM 4536 O O . PRO B 1 173 ? 1.951 -15.875 4.402 1 98.5 173 PRO B O 1
ATOM 4539 N N . PHE B 1 174 ? 0.605 -16.188 2.643 1 98.81 174 PHE B N 1
ATOM 4540 C CA . PHE B 1 174 ? -0.575 -16.594 3.395 1 98.81 174 PHE B CA 1
ATOM 4541 C C . PHE B 1 174 ? -1.145 -17.891 2.842 1 98.81 174 PHE B C 1
ATOM 4543 O O . PHE B 1 174 ? -0.918 -18.234 1.679 1 98.81 174 PHE B O 1
ATOM 4550 N N . LEU B 1 175 ? -1.778 -18.641 3.654 1 98.88 175 LEU B N 1
ATOM 4551 C CA . LEU B 1 175 ? -2.793 -19.594 3.205 1 98.88 175 LEU B CA 1
ATOM 4552 C C . LEU B 1 175 ? -4.188 -18.984 3.301 1 98.88 175 LEU B C 1
ATOM 4554 O O . LEU B 1 175 ? -4.512 -18.312 4.285 1 98.88 175 LEU B O 1
ATOM 4558 N N . LEU B 1 176 ? -4.926 -19.141 2.295 1 98.94 176 LEU B N 1
ATOM 4559 C CA . LEU B 1 176 ? -6.281 -18.609 2.221 1 98.94 176 LEU B CA 1
ATOM 4560 C C . LEU B 1 176 ? -7.297 -19.75 2.111 1 98.94 176 LEU B C 1
ATOM 4562 O O . LEU B 1 176 ? -7.109 -20.672 1.328 1 98.94 176 LEU B O 1
ATOM 4566 N N . ARG B 1 177 ? -8.375 -19.641 2.881 1 98.94 177 ARG B N 1
ATOM 4567 C CA . ARG B 1 177 ? -9.422 -20.656 2.863 1 98.94 177 ARG B CA 1
ATOM 4568 C C . ARG B 1 177 ? -10.719 -20.094 2.279 1 98.94 177 ARG B C 1
ATOM 4570 O O . ARG B 1 177 ? -11.242 -19.094 2.764 1 98.94 177 ARG B O 1
ATOM 4577 N N . PHE B 1 178 ? -11.219 -20.75 1.294 1 98.94 178 PHE B N 1
ATOM 4578 C CA . PHE B 1 178 ? -12.469 -20.359 0.645 1 98.94 178 PHE B CA 1
ATOM 4579 C C . PHE B 1 178 ? -13.477 -21.5 0.678 1 98.94 178 PHE B C 1
ATOM 4581 O O . PHE B 1 178 ? -13.094 -22.656 0.836 1 98.94 178 PHE B O 1
ATOM 4588 N N . ASP B 1 179 ? -14.711 -21.172 0.486 1 98.69 179 ASP B N 1
ATOM 4589 C CA . ASP B 1 179 ? -15.688 -22.219 0.203 1 98.69 179 ASP B CA 1
ATOM 4590 C C . ASP B 1 179 ? -15.68 -22.578 -1.278 1 98.69 179 ASP B C 1
ATOM 4592 O O . ASP B 1 179 ? -14.875 -22.062 -2.051 1 98.69 179 ASP B O 1
ATOM 4596 N N . ALA B 1 180 ? -16.516 -23.516 -1.676 1 95.62 180 ALA B N 1
ATOM 4597 C CA . ALA B 1 180 ? -16.516 -24.062 -3.029 1 95.62 180 ALA B CA 1
ATOM 4598 C C . ALA B 1 180 ? -16.906 -23 -4.055 1 95.62 180 ALA B C 1
ATOM 4600 O O . ALA B 1 180 ? -16.672 -23.172 -5.254 1 95.62 180 ALA B O 1
ATOM 4601 N N . ASN B 1 181 ? -17.5 -21.906 -3.547 1 97.12 181 ASN B N 1
ATOM 4602 C CA . ASN B 1 181 ? -17.938 -20.844 -4.441 1 97.12 181 ASN B CA 1
ATOM 4603 C C . ASN B 1 181 ? -16.953 -19.672 -4.438 1 97.12 181 ASN B C 1
ATOM 4605 O O . ASN B 1 181 ? -17.234 -18.625 -5.031 1 97.12 181 ASN B O 1
ATOM 4609 N N . GLY B 1 182 ? -15.859 -19.766 -3.729 1 98.81 182 GLY B N 1
ATOM 4610 C CA . GLY B 1 182 ? -14.812 -18.766 -3.773 1 98.81 182 GLY B CA 1
ATOM 4611 C C . GLY B 1 182 ? -14.969 -17.688 -2.717 1 98.81 182 GLY B C 1
ATOM 4612 O O . GLY B 1 182 ? -14.367 -16.625 -2.818 1 98.81 182 GLY B O 1
ATOM 4613 N N . VAL B 1 183 ? -15.844 -17.859 -1.729 1 98.94 183 VAL B N 1
ATOM 4614 C CA . VAL B 1 183 ? -16.016 -16.906 -0.638 1 98.94 183 VAL B CA 1
ATOM 4615 C C . VAL B 1 183 ? -15 -17.203 0.463 1 98.94 183 VAL B C 1
ATOM 4617 O O . VAL B 1 183 ? -14.922 -18.328 0.967 1 98.94 183 VAL B O 1
ATOM 4620 N N . LEU B 1 184 ? -14.227 -16.188 0.777 1 98.94 184 LEU B N 1
ATOM 4621 C CA . LEU B 1 184 ? -13.25 -16.328 1.848 1 98.94 184 LEU B CA 1
ATOM 4622 C C . LEU B 1 184 ? -13.93 -16.688 3.164 1 98.94 184 LEU B C 1
ATOM 4624 O O . LEU B 1 184 ? -14.953 -16.094 3.518 1 98.94 184 LEU B O 1
ATOM 4628 N N . LEU B 1 185 ? -13.328 -17.625 3.902 1 98.88 185 LEU B N 1
ATOM 4629 C CA . LEU B 1 185 ? -14.008 -18.156 5.078 1 98.88 185 LEU B CA 1
ATOM 4630 C C . LEU B 1 185 ? -13.273 -17.766 6.355 1 98.88 185 LEU B C 1
ATOM 4632 O O . LEU B 1 185 ? -13.828 -17.859 7.449 1 98.88 185 LEU B O 1
ATOM 4636 N N . ASP B 1 186 ? -12.023 -17.406 6.305 1 98.62 186 ASP B N 1
ATOM 4637 C CA . ASP B 1 186 ? -11.18 -16.969 7.418 1 98.62 186 ASP B CA 1
ATOM 4638 C C . ASP B 1 186 ? -10.266 -15.82 7.004 1 98.62 186 ASP B C 1
ATOM 4640 O O . ASP B 1 186 ? -9.992 -15.633 5.816 1 98.62 186 ASP B O 1
ATOM 4644 N N . PRO B 1 187 ? -9.867 -15.031 8.078 1 98.31 187 PRO B N 1
ATOM 4645 C CA . PRO B 1 187 ? -8.734 -14.164 7.738 1 98.31 187 PRO B CA 1
ATOM 4646 C C . PRO B 1 187 ? -7.523 -14.945 7.23 1 98.31 187 PRO B C 1
ATOM 4648 O O . PRO B 1 187 ? -7.344 -16.109 7.582 1 98.31 187 PRO B O 1
ATOM 4651 N N . PRO B 1 188 ? -6.676 -14.336 6.363 1 98.62 188 PRO B N 1
ATOM 4652 C CA . PRO B 1 188 ? -5.484 -15.023 5.863 1 98.62 188 PRO B CA 1
ATOM 4653 C C . PRO B 1 188 ? -4.621 -15.602 6.98 1 98.62 188 PRO B C 1
ATOM 4655 O O . PRO B 1 188 ? -4.41 -14.945 8.008 1 98.62 188 PRO B O 1
ATOM 4658 N N . PHE B 1 189 ? -4.113 -16.828 6.809 1 98.69 189 PHE B N 1
ATOM 4659 C CA . PHE B 1 189 ? -3.223 -17.469 7.77 1 98.69 189 PHE B CA 1
ATOM 4660 C C . PHE B 1 189 ? -1.771 -17.078 7.504 1 98.69 189 PHE B C 1
ATOM 4662 O O . PHE B 1 189 ? -1.224 -17.406 6.449 1 98.69 189 PHE B O 1
ATOM 4669 N N . PRO B 1 190 ? -1.155 -16.406 8.461 1 98.31 190 PRO B N 1
ATOM 4670 C CA . PRO B 1 190 ? 0.251 -16.047 8.25 1 98.31 190 PRO B CA 1
ATOM 4671 C C . PRO B 1 190 ? 1.18 -17.266 8.32 1 98.31 190 PRO B C 1
ATOM 4673 O O . PRO B 1 190 ? 0.809 -18.297 8.883 1 98.31 190 PRO B O 1
ATOM 4676 N N . THR B 1 191 ? 2.309 -17.141 7.723 1 98.81 191 THR B N 1
ATOM 4677 C CA . THR B 1 191 ? 3.273 -18.234 7.664 1 98.81 191 THR B CA 1
ATOM 4678 C C . THR B 1 191 ? 4.301 -18.109 8.789 1 98.81 191 THR B C 1
ATOM 4680 O O . THR B 1 191 ? 5.086 -17.156 8.812 1 98.81 191 THR B O 1
ATOM 4683 N N . PRO B 1 192 ? 4.406 -19.062 9.68 1 98.69 192 PRO B N 1
ATOM 4684 C CA . PRO B 1 192 ? 5.391 -19 10.766 1 98.69 192 PRO B CA 1
ATOM 4685 C C . PRO B 1 192 ? 6.828 -19.125 10.266 1 98.69 192 PRO B C 1
ATOM 4687 O O . PRO B 1 192 ? 7.074 -19.797 9.258 1 98.69 192 PRO B O 1
ATOM 4690 N N . ASP B 1 193 ? 7.688 -18.484 10.922 1 98.69 193 ASP B N 1
ATOM 4691 C CA . ASP B 1 193 ? 9.117 -18.672 10.68 1 98.69 193 ASP B CA 1
ATOM 4692 C C . ASP B 1 193 ? 9.672 -19.797 11.562 1 98.69 193 ASP B C 1
ATOM 4694 O O . ASP B 1 193 ? 9.781 -19.641 12.781 1 98.69 193 ASP B O 1
ATOM 4698 N N . TYR B 1 194 ? 10.055 -20.891 10.945 1 97.31 194 TYR B N 1
ATOM 4699 C CA . TYR B 1 194 ? 10.57 -22.062 11.656 1 97.31 194 TYR B CA 1
ATOM 4700 C C . TYR B 1 194 ? 12.102 -22.062 11.664 1 97.31 194 TYR B C 1
ATOM 4702 O O . TYR B 1 194 ? 12.719 -23.109 11.844 1 97.31 194 TYR B O 1
ATOM 4710 N N . GLY B 1 195 ? 12.688 -20.953 11.391 1 95.31 195 GLY B N 1
ATOM 4711 C CA . GLY B 1 195 ? 14.141 -20.875 11.375 1 95.31 195 GLY B CA 1
ATOM 4712 C C . GLY B 1 195 ? 14.758 -20.984 12.758 1 95.31 195 GLY B C 1
ATOM 4713 O O . GLY B 1 195 ? 14.047 -20.922 13.766 1 95.31 195 GLY B O 1
ATOM 4714 N N . PRO B 1 196 ? 16.125 -21.234 12.789 1 92.44 196 PRO B N 1
ATOM 4715 C CA . PRO B 1 196 ? 16.828 -21.312 14.078 1 92.44 196 PRO B CA 1
ATOM 4716 C C . PRO B 1 196 ? 16.656 -20.062 14.93 1 92.44 196 PRO B C 1
ATOM 4718 O O . PRO B 1 196 ? 16.797 -18.953 14.422 1 92.44 196 PRO B O 1
ATOM 4721 N N . GLY B 1 197 ? 16.328 -20.234 16.141 1 95 197 GLY B N 1
ATOM 4722 C CA . GLY B 1 197 ? 16.203 -19.141 17.078 1 95 197 GLY B CA 1
ATOM 4723 C C . GLY B 1 197 ? 14.875 -18.406 16.969 1 95 197 GLY B C 1
ATOM 4724 O O . GLY B 1 197 ? 14.617 -17.453 17.703 1 95 197 GLY B O 1
ATOM 4725 N N . LYS B 1 198 ? 14.031 -18.844 16.078 1 96.94 198 LYS B N 1
ATOM 4726 C CA . LYS B 1 198 ? 12.75 -18.172 15.875 1 96.94 198 LYS B CA 1
ATOM 4727 C C . LYS B 1 198 ? 11.664 -18.797 16.75 1 96.94 198 LYS B C 1
ATOM 4729 O O . LYS B 1 198 ? 11.781 -19.953 17.156 1 96.94 198 LYS B O 1
ATOM 4734 N N . ASP B 1 199 ? 10.688 -17.984 17.156 1 97.5 199 ASP B N 1
ATOM 4735 C CA . ASP B 1 199 ? 9.445 -18.406 17.797 1 97.5 199 ASP B CA 1
ATOM 4736 C C . ASP B 1 199 ? 8.289 -18.406 16.781 1 97.5 199 ASP B C 1
ATOM 4738 O O . ASP B 1 199 ? 7.77 -17.344 16.438 1 97.5 199 ASP B O 1
ATOM 4742 N N . PRO B 1 200 ? 7.871 -19.562 16.312 1 96.56 200 PRO B N 1
ATOM 4743 C CA . PRO B 1 200 ? 6.875 -19.641 15.242 1 96.56 200 PRO B CA 1
ATOM 4744 C C . PRO B 1 200 ? 5.535 -19.016 15.633 1 96.56 200 PRO B C 1
ATOM 4746 O O . PRO B 1 200 ? 4.664 -18.828 14.781 1 96.56 200 PRO B O 1
ATOM 4749 N N . THR B 1 201 ? 5.32 -18.703 16.891 1 96 201 THR B N 1
ATOM 4750 C CA . THR B 1 201 ? 4.094 -18.047 17.328 1 96 201 THR B CA 1
ATOM 4751 C C . THR B 1 201 ? 4.234 -16.531 17.219 1 96 201 THR B C 1
ATOM 4753 O O . THR B 1 201 ? 3.236 -15.805 17.25 1 96 201 THR B O 1
ATOM 4756 N N . LYS B 1 202 ? 5.469 -15.992 16.984 1 95.88 202 LYS B N 1
ATOM 4757 C CA . LYS B 1 202 ? 5.723 -14.555 16.984 1 95.88 202 LYS B CA 1
ATOM 4758 C C . LYS B 1 202 ? 6.441 -14.117 15.719 1 95.88 202 LYS B C 1
ATOM 4760 O O . LYS B 1 202 ? 6.34 -12.961 15.305 1 95.88 202 LYS B O 1
ATOM 4765 N N . ASP B 1 203 ? 7.215 -15.023 15.234 1 97.69 203 ASP B N 1
ATOM 4766 C CA . ASP B 1 203 ? 8.031 -14.719 14.062 1 97.69 203 ASP B CA 1
ATOM 4767 C C . ASP B 1 203 ? 7.426 -15.32 12.797 1 97.69 203 ASP B C 1
ATOM 4769 O O . ASP B 1 203 ? 6.965 -16.469 12.805 1 97.69 203 ASP B O 1
ATOM 4773 N N . PHE B 1 204 ? 7.438 -14.523 11.75 1 98.5 204 PHE B N 1
ATOM 4774 C CA . PHE B 1 204 ? 6.746 -14.953 10.539 1 98.5 204 PHE B CA 1
ATOM 4775 C C . PHE B 1 204 ? 7.633 -14.758 9.312 1 98.5 204 PHE B C 1
ATOM 4777 O O . PHE B 1 204 ? 8.523 -13.906 9.312 1 98.5 204 PHE B O 1
ATOM 4784 N N . VAL B 1 205 ? 7.453 -15.594 8.297 1 98.81 205 VAL B N 1
ATOM 4785 C CA . VAL B 1 205 ? 8.008 -15.367 6.965 1 98.81 205 VAL B CA 1
ATOM 4786 C C . VAL B 1 205 ? 7.219 -14.273 6.25 1 98.81 205 VAL B C 1
ATOM 4788 O O . VAL B 1 205 ? 5.988 -14.328 6.191 1 98.81 205 VAL B O 1
ATOM 4791 N N . ARG B 1 206 ? 7.945 -13.273 5.773 1 98.38 206 ARG B N 1
ATOM 4792 C CA . ARG B 1 206 ? 7.27 -12.156 5.129 1 98.38 206 ARG B CA 1
ATOM 4793 C C . ARG B 1 206 ? 8.008 -11.727 3.863 1 98.38 206 ARG B C 1
ATOM 4795 O O . ARG B 1 206 ? 9.203 -11.445 3.9 1 98.38 206 ARG B O 1
ATOM 4802 N N . ALA B 1 207 ? 7.242 -11.719 2.777 1 98.44 207 ALA B N 1
ATOM 4803 C CA . ALA B 1 207 ? 7.719 -11.055 1.569 1 98.44 207 ALA B CA 1
ATOM 4804 C C . ALA B 1 207 ? 7.551 -9.539 1.676 1 98.44 207 ALA B C 1
ATOM 4806 O O . ALA B 1 207 ? 6.848 -9.047 2.561 1 98.44 207 ALA B O 1
ATOM 4807 N N . PRO B 1 208 ? 8.258 -8.781 0.786 1 97.5 208 PRO B N 1
ATOM 4808 C CA . PRO B 1 208 ? 8.141 -7.32 0.851 1 97.5 208 PRO B CA 1
ATOM 4809 C C . PRO B 1 208 ? 6.711 -6.828 0.655 1 97.5 208 PRO B C 1
ATOM 4811 O O . PRO B 1 208 ? 6.352 -5.75 1.136 1 97.5 208 PRO B O 1
ATOM 4814 N N . GLN B 1 209 ? 5.848 -7.605 -0.009 1 97.19 209 GLN B N 1
ATOM 4815 C CA . GLN B 1 209 ? 4.477 -7.223 -0.327 1 97.19 209 GLN B CA 1
ATOM 4816 C C . GLN B 1 209 ? 3.545 -7.484 0.853 1 97.19 209 GLN B C 1
ATOM 4818 O O . GLN B 1 209 ? 2.361 -7.145 0.804 1 97.19 209 GLN B O 1
ATOM 4823 N N . ASN B 1 210 ? 4.062 -8.125 1.926 1 97.38 210 ASN B N 1
ATOM 4824 C CA . ASN B 1 210 ? 3.248 -8.359 3.113 1 97.38 210 ASN B CA 1
ATOM 4825 C C . ASN B 1 210 ? 2.641 -7.059 3.637 1 97.38 210 ASN B C 1
ATOM 4827 O O . ASN B 1 210 ? 3.35 -6.07 3.822 1 97.38 210 ASN B O 1
ATOM 4831 N N . PRO B 1 211 ? 1.337 -7.094 3.879 1 95.25 211 PRO B N 1
ATOM 4832 C CA . PRO B 1 211 ? 0.682 -5.859 4.312 1 95.25 211 PRO B CA 1
ATOM 4833 C C . PRO B 1 211 ? 1.279 -5.293 5.598 1 95.25 211 PRO B C 1
ATOM 4835 O O . PRO B 1 211 ? 1.314 -4.074 5.785 1 95.25 211 PRO B O 1
ATOM 4838 N N . GLY B 1 212 ? 1.682 -6.098 6.512 1 92.5 212 GLY B N 1
ATOM 4839 C CA . GLY B 1 212 ? 2.311 -5.625 7.734 1 92.5 212 GLY B CA 1
ATOM 4840 C C . GLY B 1 212 ? 3.551 -4.789 7.48 1 92.5 212 GLY B C 1
ATOM 4841 O O . GLY B 1 212 ? 3.861 -3.879 8.25 1 92.5 212 GLY B O 1
ATOM 4842 N N . LEU B 1 213 ? 4.281 -5.102 6.434 1 94.06 213 LEU B N 1
ATOM 4843 C CA . LEU B 1 213 ? 5.48 -4.355 6.074 1 94.06 213 LEU B CA 1
ATOM 4844 C C . LEU B 1 213 ? 5.125 -3.123 5.25 1 94.06 213 LEU B C 1
ATOM 4846 O O . LEU B 1 213 ? 5.684 -2.045 5.465 1 94.06 213 LEU B O 1
ATOM 4850 N N . LEU B 1 214 ? 4.184 -3.262 4.324 1 93.62 214 LEU B N 1
ATOM 4851 C CA . LEU B 1 214 ? 3.809 -2.174 3.428 1 93.62 214 LEU B CA 1
ATOM 4852 C C . LEU B 1 214 ? 3.193 -1.017 4.207 1 93.62 214 LEU B C 1
ATOM 4854 O O . LEU B 1 214 ? 3.391 0.149 3.854 1 93.62 214 LEU B O 1
ATOM 4858 N N . LEU B 1 215 ? 2.482 -1.308 5.207 1 91.44 215 LEU B N 1
ATOM 4859 C CA . LEU B 1 215 ? 1.758 -0.289 5.961 1 91.44 215 LEU B CA 1
ATOM 4860 C C . LEU B 1 215 ? 2.646 0.331 7.031 1 91.44 215 LEU B C 1
ATOM 4862 O O . LEU B 1 215 ? 2.266 1.316 7.668 1 91.44 215 LEU B O 1
ATOM 4866 N N . ASN B 1 216 ? 3.785 -0.225 7.191 1 89.25 216 ASN B N 1
ATOM 4867 C CA . ASN B 1 216 ? 4.793 0.304 8.102 1 89.25 216 ASN B CA 1
ATOM 4868 C C . ASN B 1 216 ? 6.164 0.381 7.441 1 89.25 216 ASN B C 1
ATOM 4870 O O . ASN B 1 216 ? 7.125 -0.228 7.914 1 89.25 216 ASN B O 1
ATOM 4874 N N . PRO B 1 217 ? 6.254 1.181 6.41 1 92.25 217 PRO B N 1
ATOM 4875 C CA . PRO B 1 217 ? 7.52 1.21 5.672 1 92.25 217 PRO B CA 1
ATOM 4876 C C . PRO B 1 217 ? 8.648 1.871 6.461 1 92.25 217 PRO B C 1
ATOM 4878 O O . PRO B 1 217 ? 8.391 2.684 7.352 1 92.25 217 PRO B O 1
ATOM 4881 N N . VAL B 1 218 ? 9.82 1.53 6.125 1 94.06 218 VAL B N 1
ATOM 4882 C CA . VAL B 1 218 ? 10.992 2.025 6.844 1 94.06 218 VAL B CA 1
ATOM 4883 C C . VAL B 1 218 ? 11.484 3.316 6.195 1 94.06 218 VAL B C 1
ATOM 4885 O O . VAL B 1 218 ? 11.203 3.58 5.023 1 94.06 218 VAL B O 1
ATOM 4888 N N . GLY B 1 219 ? 12.195 4.039 7.02 1 94.06 219 GLY B N 1
ATOM 4889 C CA . GLY B 1 219 ? 12.68 5.336 6.57 1 94.06 219 GLY B CA 1
ATOM 4890 C C . GLY B 1 219 ? 13.875 5.246 5.648 1 94.06 219 GLY B C 1
ATOM 4891 O O . GLY B 1 219 ? 14.312 4.148 5.301 1 94.06 219 GLY B O 1
ATOM 4892 N N . PRO B 1 220 ? 14.438 6.418 5.312 1 94.88 220 PRO B N 1
ATOM 4893 C CA . PRO B 1 220 ? 15.531 6.492 4.344 1 94.88 220 PRO B CA 1
ATOM 4894 C C . PRO B 1 220 ? 16.75 5.66 4.762 1 94.88 220 PRO B C 1
ATOM 4896 O O . PRO B 1 220 ? 17.234 5.797 5.887 1 94.88 220 PRO B O 1
ATOM 4899 N N . GLY B 1 221 ? 17.188 4.816 3.852 1 94.06 221 GLY B N 1
ATOM 4900 C CA . GLY B 1 221 ? 18.406 4.059 4.031 1 94.06 221 GLY B CA 1
ATOM 4901 C C . GLY B 1 221 ? 18.266 2.902 5 1 94.06 221 GLY B C 1
ATOM 4902 O O . GLY B 1 221 ? 19.188 2.104 5.172 1 94.06 221 GLY B O 1
ATOM 4903 N N . GLN B 1 222 ? 17.141 2.801 5.648 1 95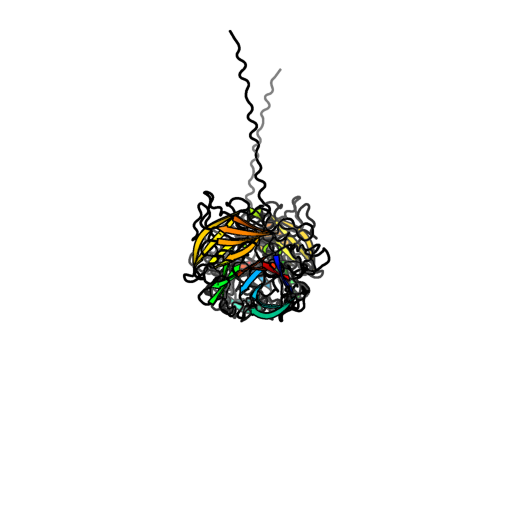.62 222 GLN B N 1
ATOM 4904 C CA . GLN B 1 222 ? 16.938 1.698 6.578 1 95.62 222 GLN B CA 1
ATOM 4905 C C . GLN B 1 222 ? 16.656 0.395 5.836 1 95.62 222 GLN B C 1
ATOM 4907 O O . GLN B 1 222 ? 15.961 0.39 4.82 1 95.62 222 GLN B O 1
ATOM 4912 N N . PRO B 1 223 ? 17.125 -0.741 6.324 1 96.38 223 PRO B N 1
ATOM 4913 C CA . PRO B 1 223 ? 16.938 -2.018 5.629 1 96.38 223 PRO B CA 1
ATOM 4914 C C . PRO B 1 223 ? 15.5 -2.543 5.75 1 96.38 223 PRO B C 1
ATOM 4916 O O . PRO B 1 223 ? 14.867 -2.387 6.793 1 96.38 223 PRO B O 1
ATOM 4919 N N . SER B 1 224 ? 15.086 -3.188 4.723 1 96.19 224 SER B N 1
ATOM 4920 C CA . SER B 1 224 ? 13.805 -3.873 4.746 1 96.19 224 SER B CA 1
ATOM 4921 C C . SER B 1 224 ? 13.797 -5.008 5.766 1 96.19 224 SER B C 1
ATOM 4923 O O . SER B 1 224 ? 14.742 -5.797 5.824 1 96.19 224 SER B O 1
ATOM 4925 N N . PRO B 1 225 ? 12.672 -5.109 6.504 1 96 225 PRO B N 1
ATOM 4926 C CA . PRO B 1 225 ? 12.562 -6.219 7.457 1 96 225 PRO B CA 1
ATOM 4927 C C . PRO B 1 225 ? 12.055 -7.504 6.805 1 96 225 PRO B C 1
ATOM 4929 O O . PRO B 1 225 ? 11.898 -8.523 7.484 1 96 225 PRO B O 1
ATOM 4932 N N . ALA B 1 226 ? 11.719 -7.535 5.504 1 98 226 ALA B N 1
ATOM 4933 C CA . ALA B 1 226 ? 11.328 -8.766 4.816 1 98 226 ALA B CA 1
ATOM 4934 C C . ALA B 1 226 ? 12.406 -9.836 4.961 1 98 226 ALA B C 1
ATOM 4936 O O . ALA B 1 226 ? 13.602 -9.523 5.031 1 98 226 ALA B O 1
ATOM 4937 N N . ASN B 1 227 ? 11.969 -11.062 5.027 1 98.44 227 ASN B N 1
ATOM 4938 C CA . ASN B 1 227 ? 12.938 -12.148 5.094 1 98.44 227 ASN B CA 1
ATOM 4939 C C . ASN B 1 227 ? 12.734 -13.156 3.967 1 98.44 227 ASN B C 1
ATOM 4941 O O . ASN B 1 227 ? 13.281 -14.258 4.008 1 98.44 227 ASN B O 1
ATOM 4945 N N . LEU B 1 228 ? 11.945 -12.844 3.084 1 98.56 228 LEU B N 1
ATOM 4946 C CA . LEU B 1 228 ? 11.695 -13.555 1.837 1 98.56 228 LEU B CA 1
ATOM 4947 C C . LEU B 1 228 ? 11.758 -12.609 0.646 1 98.56 228 LEU B C 1
ATOM 4949 O O . LEU B 1 228 ? 11.312 -11.461 0.733 1 98.56 228 LEU B O 1
ATOM 4953 N N . ALA B 1 229 ? 12.289 -13.078 -0.44 1 97.06 229 ALA B N 1
ATOM 4954 C CA . ALA B 1 229 ? 12.375 -12.234 -1.629 1 97.06 229 ALA B CA 1
ATOM 4955 C C . ALA B 1 229 ? 10.984 -11.945 -2.189 1 97.06 229 ALA B C 1
ATOM 4957 O O . ALA B 1 229 ? 10.008 -12.602 -1.823 1 97.06 229 ALA B O 1
ATOM 4958 N N . THR B 1 230 ? 10.867 -10.93 -3.047 1 96.44 230 THR B N 1
ATOM 4959 C CA . THR B 1 230 ? 9.633 -10.43 -3.641 1 96.44 230 THR B CA 1
ATOM 4960 C C . THR B 1 230 ? 8.898 -11.539 -4.379 1 96.44 230 THR B C 1
ATOM 4962 O O . THR B 1 230 ? 9.469 -12.211 -5.242 1 96.44 230 THR B O 1
ATOM 4965 N N . SER B 1 231 ? 7.66 -11.703 -4.023 1 95 231 SER B N 1
ATOM 4966 C CA . SER B 1 231 ? 6.758 -12.633 -4.688 1 95 231 SER B CA 1
ATOM 4967 C C . SER B 1 231 ? 7.332 -14.047 -4.699 1 95 231 SER B C 1
ATOM 4969 O O . SER B 1 231 ? 7.371 -14.703 -5.742 1 95 231 SER B O 1
ATOM 4971 N N . ARG B 1 232 ? 7.777 -14.531 -3.609 1 97.94 232 ARG B N 1
ATOM 4972 C CA . ARG B 1 232 ? 8.422 -15.836 -3.521 1 97.94 232 ARG B CA 1
ATOM 4973 C C . ARG B 1 232 ? 7.805 -16.688 -2.41 1 97.94 232 ARG B C 1
ATOM 4975 O O . ARG B 1 232 ? 8.492 -17.484 -1.779 1 97.94 232 ARG B O 1
ATOM 4982 N N . GLY B 1 233 ? 6.523 -16.438 -2.117 1 98.56 233 GLY B N 1
ATOM 4983 C CA . GLY B 1 233 ? 5.805 -17.25 -1.14 1 98.56 233 GLY B CA 1
ATOM 4984 C C . GLY B 1 233 ? 5.426 -18.625 -1.657 1 98.56 233 GLY B C 1
ATOM 4985 O O . GLY B 1 233 ? 6.246 -19.312 -2.262 1 98.56 233 GLY B O 1
ATOM 4986 N N . PHE B 1 234 ? 4.18 -19.047 -1.359 1 98.81 234 PHE B N 1
ATOM 4987 C CA . PHE B 1 234 ? 3.777 -20.422 -1.677 1 98.81 234 PHE B CA 1
ATOM 4988 C C . PHE B 1 234 ? 3.564 -20.594 -3.176 1 98.81 234 PHE B C 1
ATOM 4990 O O . PHE B 1 234 ? 2.639 -20 -3.746 1 98.81 234 PHE B O 1
ATOM 4997 N N . GLU B 1 235 ? 4.352 -21.438 -3.781 1 98.56 235 GLU B N 1
ATOM 4998 C CA . GLU B 1 235 ? 4.301 -21.766 -5.203 1 98.56 235 GLU B CA 1
ATOM 4999 C C . GLU B 1 235 ? 3.732 -23.172 -5.426 1 98.56 235 GLU B C 1
ATOM 5001 O O . GLU B 1 235 ? 3.018 -23.406 -6.402 1 98.56 235 GLU B O 1
ATOM 5006 N N . GLY B 1 236 ? 4.113 -24.094 -4.621 1 98.56 236 GLY B N 1
ATOM 5007 C CA . GLY B 1 236 ? 3.604 -25.453 -4.699 1 98.56 236 GLY B CA 1
ATOM 5008 C C . GLY B 1 236 ? 2.762 -25.844 -3.5 1 98.56 236 GLY B C 1
ATOM 5009 O O . GLY B 1 236 ? 3.074 -25.469 -2.367 1 98.56 236 GLY B O 1
ATOM 5010 N N . MET B 1 237 ? 1.784 -26.562 -3.789 1 98.69 237 MET B N 1
ATOM 5011 C CA . MET B 1 237 ? 0.948 -27.062 -2.697 1 98.69 237 MET B CA 1
ATOM 5012 C C . MET B 1 237 ? 0.176 -28.297 -3.121 1 98.69 237 MET B C 1
ATOM 5014 O O . MET B 1 237 ? -0.273 -28.406 -4.266 1 98.69 237 MET B O 1
ATOM 5018 N N . THR B 1 238 ? 0.044 -29.219 -2.25 1 98.44 238 THR B N 1
ATOM 5019 C CA . THR B 1 238 ? -0.818 -30.375 -2.441 1 98.44 238 THR B CA 1
ATOM 5020 C C . THR B 1 238 ? -1.253 -30.969 -1.098 1 98.44 238 THR B C 1
ATOM 5022 O O . THR B 1 238 ? -0.873 -30.453 -0.043 1 98.44 238 THR B O 1
ATOM 5025 N N . THR B 1 239 ? -2.1 -31.938 -1.135 1 98 239 THR B N 1
ATOM 5026 C CA . THR B 1 239 ? -2.492 -32.656 0.072 1 98 239 THR B CA 1
ATOM 5027 C C . THR B 1 239 ? -1.816 -34.031 0.131 1 98 239 THR B C 1
ATOM 5029 O O . THR B 1 239 ? -1.289 -34.5 -0.875 1 98 239 THR B O 1
ATOM 5032 N N . ASN B 1 240 ? -1.844 -34.562 1.34 1 97.56 240 ASN B N 1
ATOM 5033 C CA . ASN B 1 240 ? -1.627 -36 1.395 1 97.56 240 ASN B CA 1
ATOM 5034 C C . ASN B 1 240 ? -2.762 -36.781 0.718 1 97.56 240 ASN B C 1
ATOM 5036 O O . ASN B 1 240 ? -3.773 -36.188 0.336 1 97.56 240 ASN B O 1
ATOM 5040 N N . PRO B 1 241 ? -2.537 -38.062 0.528 1 97.44 241 PRO B N 1
ATOM 5041 C CA . PRO B 1 241 ? -3.541 -38.844 -0.223 1 97.44 241 PRO B CA 1
ATOM 5042 C C . PRO B 1 241 ? -4.938 -38.719 0.392 1 97.44 241 PRO B C 1
ATOM 5044 O O . PRO B 1 241 ? -5.93 -38.656 -0.334 1 97.44 241 PRO B O 1
ATOM 5047 N N . GLU B 1 242 ? -5.055 -38.688 1.707 1 95.06 242 GLU B N 1
ATOM 5048 C CA . GLU B 1 242 ? -6.34 -38.625 2.393 1 95.06 242 GLU B CA 1
ATOM 5049 C C . GLU B 1 242 ? -6.895 -37.219 2.459 1 95.06 242 GLU B C 1
ATOM 5051 O O . GLU B 1 242 ? -8.008 -37 2.939 1 95.06 242 GLU B O 1
ATOM 5056 N N . ARG B 1 243 ? -6.109 -36.219 2.086 1 96.19 243 ARG B N 1
ATOM 5057 C CA . ARG B 1 243 ? -6.473 -34.812 2.027 1 96.19 243 ARG B CA 1
ATOM 5058 C C . ARG B 1 243 ? -6.742 -34.25 3.424 1 96.19 243 ARG B C 1
ATOM 5060 O O . ARG B 1 243 ? -7.637 -33.438 3.605 1 96.19 243 ARG B O 1
ATOM 5067 N N . THR B 1 244 ? -6.016 -34.812 4.406 1 95.88 244 THR B N 1
ATOM 5068 C CA . THR B 1 244 ? -6.156 -34.375 5.785 1 95.88 244 THR B CA 1
ATOM 5069 C C . THR B 1 244 ? -4.996 -33.438 6.172 1 95.88 244 THR B C 1
ATOM 5071 O O . THR B 1 244 ? -5.023 -32.812 7.238 1 95.88 244 THR B O 1
ATOM 5074 N N . ARG B 1 245 ? -4.023 -33.375 5.309 1 97.81 245 ARG B N 1
ATOM 5075 C CA . ARG B 1 245 ? -2.881 -32.469 5.477 1 97.81 245 ARG B CA 1
ATOM 5076 C C . ARG B 1 245 ? -2.584 -31.719 4.188 1 97.81 245 ARG B C 1
ATOM 5078 O O . ARG B 1 245 ? -2.762 -32.25 3.092 1 97.81 245 ARG B O 1
ATOM 5085 N N . ILE B 1 246 ? -2.166 -30.516 4.367 1 98.62 246 ILE B N 1
ATOM 5086 C CA . ILE B 1 246 ? -1.691 -29.703 3.25 1 98.62 246 ILE B CA 1
ATOM 5087 C C . ILE B 1 246 ? -0.18 -29.516 3.354 1 98.62 246 ILE B C 1
ATOM 5089 O O . ILE B 1 246 ? 0.337 -29.172 4.418 1 98.62 246 ILE B O 1
ATOM 5093 N N . TYR B 1 247 ? 0.516 -29.859 2.309 1 98.81 247 TYR B N 1
ATOM 5094 C CA . TYR B 1 247 ? 1.937 -29.578 2.152 1 98.81 247 TYR B CA 1
ATOM 5095 C C . TYR B 1 247 ? 2.146 -28.375 1.222 1 98.81 247 TYR B C 1
ATOM 5097 O O . TYR B 1 247 ? 1.685 -28.391 0.079 1 98.81 247 TYR B O 1
ATOM 5105 N N . ALA B 1 248 ? 2.77 -27.359 1.743 1 98.81 248 ALA B N 1
ATOM 5106 C CA . ALA B 1 248 ? 2.988 -26.125 0.996 1 98.81 248 ALA B CA 1
ATOM 5107 C C . ALA B 1 248 ? 4.477 -25.812 0.865 1 98.81 248 ALA B C 1
ATOM 5109 O O . ALA B 1 248 ? 5.223 -25.906 1.845 1 98.81 248 ALA B O 1
ATOM 5110 N N . LEU B 1 249 ? 4.906 -25.531 -0.335 1 98.94 249 LEU B N 1
ATOM 5111 C CA . LEU B 1 249 ? 6.309 -25.312 -0.675 1 98.94 249 LEU B CA 1
ATOM 5112 C C . LEU B 1 249 ? 6.547 -23.859 -1.101 1 98.94 249 LEU B C 1
ATOM 5114 O O . LEU B 1 249 ? 5.91 -23.375 -2.037 1 98.94 249 LEU B O 1
ATOM 5118 N N . LEU B 1 250 ? 7.453 -23.141 -0.398 1 98.88 250 LEU B N 1
ATOM 5119 C CA . LEU B 1 250 ? 7.824 -21.781 -0.765 1 98.88 250 LEU B CA 1
ATOM 5120 C C . LEU B 1 250 ? 8.641 -21.766 -2.053 1 98.88 250 LEU B C 1
ATOM 5122 O O . LEU B 1 250 ? 9.289 -22.766 -2.391 1 98.88 250 LEU B O 1
ATOM 5126 N N . GLU B 1 251 ? 8.586 -20.672 -2.752 1 98.56 251 GLU B N 1
ATOM 5127 C CA . GLU B 1 251 ? 9.375 -20.516 -3.969 1 98.56 251 GLU B CA 1
ATOM 5128 C C . GLU B 1 251 ? 10.734 -19.891 -3.668 1 98.56 251 GLU B C 1
ATOM 5130 O O . GLU B 1 251 ? 11.672 -20.016 -4.461 1 98.56 251 GLU B O 1
ATOM 5135 N N . GLY B 1 252 ? 10.859 -19.156 -2.562 1 98.5 252 GLY B N 1
ATOM 5136 C CA . GLY B 1 252 ? 12.102 -18.469 -2.248 1 98.5 252 GLY B CA 1
ATOM 5137 C C . GLY B 1 252 ? 12.781 -19.016 -1.003 1 98.5 252 GLY B C 1
ATOM 5138 O O . GLY B 1 252 ? 12.125 -19.609 -0.139 1 98.5 252 GLY B O 1
ATOM 5139 N N . THR B 1 253 ? 14.086 -18.75 -0.988 1 98.38 253 THR B N 1
ATOM 5140 C CA . THR B 1 253 ? 14.867 -19.062 0.199 1 98.38 253 THR B CA 1
ATOM 5141 C C . THR B 1 253 ? 14.617 -18.047 1.306 1 98.38 253 THR B C 1
ATOM 5143 O O . THR B 1 253 ? 14.758 -16.844 1.087 1 98.38 253 THR B O 1
ATOM 5146 N N . VAL B 1 254 ? 14.188 -18.5 2.492 1 98.56 254 VAL B N 1
ATOM 5147 C CA . VAL B 1 254 ? 13.992 -17.609 3.629 1 98.56 254 VAL B CA 1
ATOM 5148 C C . VAL B 1 254 ? 15.352 -17.156 4.172 1 98.56 254 VAL B C 1
ATOM 5150 O O . VAL B 1 254 ? 16.281 -17.953 4.262 1 98.56 254 VAL B O 1
ATOM 5153 N N . ALA B 1 255 ? 15.445 -15.867 4.512 1 96.75 255 ALA B N 1
ATOM 5154 C CA . ALA B 1 255 ? 16.688 -15.352 5.074 1 96.75 255 ALA B CA 1
ATOM 5155 C C . ALA B 1 255 ? 17.172 -16.234 6.227 1 96.75 255 ALA B C 1
ATOM 5157 O O . ALA B 1 255 ? 16.391 -16.578 7.117 1 96.75 255 ALA B O 1
ATOM 5158 N N . GLY B 1 256 ? 18.422 -16.594 6.23 1 94.31 256 GLY B N 1
ATOM 5159 C CA . GLY B 1 256 ? 18.984 -17.453 7.25 1 94.31 256 GLY B CA 1
ATOM 5160 C C . GLY B 1 256 ? 19.125 -18.891 6.797 1 94.31 256 GLY B C 1
ATOM 5161 O O . GLY B 1 256 ? 19.906 -19.656 7.375 1 94.31 256 GLY B O 1
ATOM 5162 N N . ASP B 1 257 ? 18.328 -19.359 5.816 1 97.19 257 ASP B N 1
ATOM 5163 C CA . ASP B 1 257 ? 18.438 -20.719 5.27 1 97.19 257 ASP B CA 1
ATOM 5164 C C . ASP B 1 257 ? 19.578 -20.797 4.254 1 97.19 257 ASP B C 1
ATOM 5166 O O . ASP B 1 257 ? 20.016 -19.781 3.721 1 97.19 257 ASP B O 1
ATOM 5170 N N . PRO B 1 258 ? 20.078 -22.062 3.957 1 95.94 258 PRO B N 1
ATOM 5171 C CA . PRO B 1 258 ? 21.094 -22.203 2.906 1 95.94 258 PRO B CA 1
ATOM 5172 C C . PRO B 1 258 ? 20.594 -21.734 1.54 1 95.94 258 PRO B C 1
ATOM 5174 O O . PRO B 1 258 ? 19.453 -22.031 1.169 1 95.94 258 PRO B O 1
ATOM 5177 N N . PRO B 1 259 ? 21.438 -21.016 0.85 1 96.25 259 PRO B N 1
ATOM 5178 C CA . PRO B 1 259 ? 21.016 -20.531 -0.467 1 96.25 259 PRO B CA 1
ATOM 5179 C C . PRO B 1 259 ? 20.5 -21.656 -1.368 1 96.25 259 PRO B C 1
ATOM 5181 O O . PRO B 1 259 ? 21.094 -22.734 -1.421 1 96.25 259 PRO B O 1
ATOM 5184 N N . GLY B 1 260 ? 19.375 -21.422 -2.002 1 97.88 260 GLY B N 1
ATOM 5185 C CA . GLY B 1 260 ? 18.828 -22.359 -2.971 1 97.88 260 GLY B CA 1
ATOM 5186 C C . GLY B 1 260 ? 17.938 -23.406 -2.346 1 97.88 260 GLY B C 1
ATOM 5187 O O . GLY B 1 260 ? 17.453 -24.312 -3.033 1 97.88 260 GLY B O 1
ATOM 5188 N N . THR B 1 261 ? 17.734 -23.312 -1.062 1 98.5 261 THR B N 1
ATOM 5189 C CA . THR B 1 261 ? 16.812 -24.234 -0.413 1 98.5 261 THR B CA 1
ATOM 5190 C C . THR B 1 261 ? 15.461 -23.594 -0.167 1 98.5 261 THR B C 1
ATOM 5192 O O . THR B 1 261 ? 15.375 -22.375 0.066 1 98.5 261 THR B O 1
ATOM 5195 N N . LEU B 1 262 ? 14.43 -24.375 -0.243 1 98.81 262 LEU B N 1
ATOM 5196 C CA . LEU B 1 262 ? 13.055 -23.922 -0.073 1 98.81 262 LEU B CA 1
ATOM 5197 C C . LEU B 1 262 ? 12.352 -24.719 1.024 1 98.81 262 LEU B C 1
ATOM 5199 O O . LEU B 1 262 ? 12.5 -25.938 1.097 1 98.81 262 LEU B O 1
ATOM 5203 N N . ARG B 1 263 ? 11.602 -24.031 1.829 1 98.88 263 ARG B N 1
ATOM 5204 C CA . ARG B 1 263 ? 10.93 -24.688 2.945 1 98.88 263 ARG B CA 1
ATOM 5205 C C . ARG B 1 263 ? 9.656 -25.391 2.48 1 98.88 263 ARG B C 1
ATOM 5207 O O . ARG B 1 263 ? 8.797 -24.766 1.844 1 98.88 263 ARG B O 1
ATOM 5214 N N . LEU B 1 264 ? 9.547 -26.656 2.754 1 98.88 264 LEU B N 1
ATOM 5215 C CA . LEU B 1 264 ? 8.297 -27.406 2.688 1 98.88 264 LEU B CA 1
ATOM 5216 C C . LEU B 1 264 ? 7.633 -27.484 4.059 1 98.88 264 LEU B C 1
ATOM 5218 O O . LEU B 1 264 ? 8.211 -28.031 5.004 1 98.88 264 LEU B O 1
ATOM 5222 N N . MET B 1 265 ? 6.391 -26.984 4.121 1 98.5 265 MET B N 1
ATOM 5223 C CA . MET B 1 265 ? 5.699 -26.891 5.402 1 98.5 265 MET B CA 1
ATOM 5224 C C . MET B 1 265 ? 4.391 -27.672 5.371 1 98.5 265 MET B C 1
ATOM 5226 O O . MET B 1 265 ? 3.844 -27.938 4.297 1 98.5 265 MET B O 1
ATOM 5230 N N . GLU B 1 266 ? 3.953 -28.047 6.582 1 98.62 266 GLU B N 1
ATOM 5231 C CA . GLU B 1 266 ? 2.736 -28.844 6.738 1 98.62 266 GLU B CA 1
ATOM 5232 C C . GLU B 1 266 ? 1.658 -28.047 7.477 1 98.62 266 GLU B C 1
ATOM 5234 O O . GLU B 1 266 ? 1.951 -27.344 8.445 1 98.62 266 GLU B O 1
ATOM 5239 N N . PHE B 1 267 ? 0.465 -28.094 6.969 1 98.69 267 PHE B N 1
ATOM 5240 C CA . PHE B 1 267 ? -0.704 -27.438 7.543 1 98.69 267 PHE B CA 1
ATOM 5241 C C . PHE B 1 267 ? -1.834 -28.438 7.762 1 98.69 267 PHE B C 1
ATOM 5243 O O . PHE B 1 267 ? -2.055 -29.312 6.934 1 98.69 267 PHE B O 1
ATOM 5250 N N . ASP B 1 268 ? -2.549 -28.312 8.914 1 98.38 268 ASP B N 1
ATOM 5251 C CA . ASP B 1 268 ? -3.75 -29.078 9.227 1 98.38 268 ASP B CA 1
ATOM 5252 C C . ASP B 1 268 ? -5.012 -28.281 8.906 1 98.38 268 ASP B C 1
ATOM 5254 O O . ASP B 1 268 ? -5.387 -27.375 9.656 1 98.38 268 ASP B O 1
ATOM 5258 N N . PRO B 1 269 ? -5.629 -28.625 7.809 1 98 269 PRO B N 1
ATOM 5259 C CA . PRO B 1 269 ? -6.777 -27.812 7.402 1 98 269 PRO B CA 1
ATOM 5260 C C . PRO B 1 269 ? -7.977 -27.969 8.336 1 98 269 PRO B C 1
ATOM 5262 O O . PRO B 1 269 ? -8.836 -27.094 8.406 1 98 269 PRO B O 1
ATOM 5265 N N . LEU B 1 270 ? -8.117 -29.078 9 1 95.94 270 LEU B N 1
ATOM 5266 C CA . LEU B 1 270 ? -9.227 -29.281 9.93 1 95.94 270 LEU B CA 1
ATOM 5267 C C . LEU B 1 270 ? -9.023 -28.469 11.203 1 95.94 270 LEU B C 1
ATOM 5269 O O . LEU B 1 270 ? -9.938 -27.781 11.656 1 95.94 270 LEU B O 1
ATOM 5273 N N . ALA B 1 271 ? -7.82 -28.531 11.727 1 97 271 ALA B N 1
ATOM 5274 C CA . ALA B 1 271 ? -7.5 -27.766 12.938 1 97 271 ALA B CA 1
ATOM 5275 C C . ALA B 1 271 ? -7.188 -26.312 12.594 1 97 271 ALA B C 1
ATOM 5277 O O . ALA B 1 271 ? -7.109 -25.469 13.484 1 97 271 ALA B O 1
ATOM 5278 N N . LYS B 1 272 ? -6.941 -26.031 11.352 1 97.5 272 LYS B N 1
ATOM 5279 C CA . LYS B 1 272 ? -6.605 -24.719 10.828 1 97.5 272 LYS B CA 1
ATOM 5280 C C . LYS B 1 272 ? -5.352 -24.172 11.5 1 97.5 272 LYS B C 1
ATOM 5282 O O . LYS B 1 272 ? -5.359 -23.047 12.008 1 97.5 272 LYS B O 1
ATOM 5287 N N . ARG B 1 273 ? -4.309 -24.938 11.453 1 97.75 273 ARG B N 1
ATOM 5288 C CA . ARG B 1 273 ? -3.051 -24.516 12.062 1 97.75 273 ARG B CA 1
ATOM 5289 C C . ARG B 1 273 ? -1.86 -25.141 11.352 1 97.75 273 ARG B C 1
ATOM 5291 O O . ARG B 1 273 ? -1.961 -26.25 10.828 1 97.75 273 ARG B O 1
ATOM 5298 N N . TRP B 1 274 ? -0.792 -24.438 11.367 1 98.56 274 TRP B N 1
ATOM 5299 C CA . TRP B 1 274 ? 0.469 -25 10.883 1 98.56 274 TRP B CA 1
ATOM 5300 C C . TRP B 1 274 ? 0.965 -26.109 11.805 1 98.56 274 TRP B C 1
ATOM 5302 O O . TRP B 1 274 ? 0.901 -25.984 13.031 1 98.56 274 TRP B O 1
ATOM 5312 N N . VAL B 1 275 ? 1.428 -27.172 11.195 1 98.06 275 VAL B N 1
ATOM 5313 C CA . VAL B 1 275 ? 1.976 -28.297 11.938 1 98.06 275 VAL B CA 1
ATOM 5314 C C . VAL B 1 275 ? 3.479 -28.109 12.133 1 98.06 275 VAL B C 1
ATOM 5316 O O . VAL B 1 275 ? 4.008 -28.375 13.219 1 98.06 275 VAL B O 1
ATOM 5319 N N . GLY B 1 276 ? 4.219 -27.719 11.062 1 97.75 276 GLY B N 1
ATOM 5320 C CA . GLY B 1 276 ? 5.645 -27.469 11.195 1 97.75 276 GLY B CA 1
ATOM 5321 C C . GLY B 1 276 ? 6.391 -27.547 9.875 1 97.75 276 GLY B C 1
ATOM 5322 O O . GLY B 1 276 ? 5.773 -27.625 8.812 1 97.75 276 GLY B O 1
ATOM 5323 N N . LEU B 1 277 ? 7.699 -27.391 9.984 1 97.88 277 LEU B N 1
ATOM 5324 C CA . LEU B 1 277 ? 8.617 -27.547 8.859 1 97.88 277 LEU B CA 1
ATOM 5325 C C . LEU B 1 277 ? 8.867 -29.031 8.562 1 97.88 277 LEU B C 1
ATOM 5327 O O . LEU B 1 277 ? 9.305 -29.781 9.438 1 97.88 277 LEU B O 1
ATOM 5331 N N . VAL B 1 278 ? 8.594 -29.453 7.32 1 98.25 278 VAL B N 1
ATOM 5332 C CA . VAL B 1 278 ? 8.781 -30.844 6.91 1 98.25 278 VAL B CA 1
ATOM 5333 C C . VAL B 1 278 ? 10.234 -31.062 6.508 1 98.25 278 VAL B C 1
ATOM 5335 O O . VAL B 1 278 ? 10.836 -32.094 6.871 1 98.25 278 VAL B O 1
ATOM 5338 N N . GLY B 1 279 ? 10.758 -30.156 5.758 1 98.31 279 GLY B N 1
ATOM 5339 C CA . GLY B 1 279 ? 12.117 -30.203 5.25 1 98.31 279 GLY B CA 1
ATOM 5340 C C . GLY B 1 279 ? 12.414 -29.109 4.238 1 98.31 279 GLY B C 1
ATOM 5341 O O . GLY B 1 279 ? 11.625 -28.188 4.062 1 98.31 279 GLY B O 1
ATOM 5342 N N . LEU B 1 280 ? 13.641 -29.234 3.646 1 98.75 280 LEU B N 1
ATOM 5343 C CA . LEU B 1 280 ? 14.086 -28.266 2.654 1 98.75 280 LEU B CA 1
ATOM 5344 C C . LEU B 1 280 ? 14.242 -28.922 1.284 1 98.75 280 LEU B C 1
ATOM 5346 O O . LEU B 1 280 ? 14.789 -30.016 1.171 1 98.75 280 LEU B O 1
ATOM 5350 N N . TYR B 1 281 ? 13.688 -28.359 0.323 1 98.81 281 TYR B N 1
ATOM 5351 C CA . TYR B 1 281 ? 13.984 -28.719 -1.062 1 98.81 281 TYR B CA 1
ATOM 5352 C C . TYR B 1 281 ? 15.18 -27.922 -1.58 1 98.81 281 TYR B C 1
ATOM 5354 O O . TYR B 1 281 ? 15.156 -26.688 -1.602 1 98.81 281 TYR B O 1
ATOM 5362 N N . ARG B 1 282 ? 16.219 -28.609 -2.08 1 98.38 282 ARG B N 1
ATOM 5363 C CA . ARG B 1 282 ? 17.359 -27.922 -2.666 1 98.38 282 ARG B CA 1
ATOM 5364 C C . ARG B 1 282 ? 17.266 -27.891 -4.188 1 98.38 282 ARG B C 1
ATOM 5366 O O . ARG B 1 282 ? 17.234 -28.953 -4.828 1 98.38 282 ARG B O 1
ATOM 5373 N N . MET B 1 283 ? 17.219 -26.719 -4.703 1 98.75 283 MET B N 1
ATOM 5374 C CA . MET B 1 283 ? 17.219 -26.609 -6.156 1 98.75 283 MET B CA 1
ATOM 5375 C C . MET B 1 283 ? 18.594 -26.953 -6.734 1 98.75 283 MET B C 1
ATOM 5377 O O . MET B 1 283 ? 19.594 -26.844 -6.047 1 98.75 283 MET B O 1
ATOM 5381 N N . ASP B 1 284 ? 18.625 -27.312 -8.008 1 98.12 284 ASP B N 1
ATOM 5382 C CA . ASP B 1 284 ? 19.875 -27.609 -8.688 1 98.12 284 ASP B CA 1
ATOM 5383 C C . ASP B 1 284 ? 20.766 -26.375 -8.773 1 98.12 284 ASP B C 1
ATOM 5385 O O . ASP B 1 284 ? 21.984 -26.469 -8.797 1 98.12 284 ASP B O 1
ATOM 5389 N N . SER B 1 285 ? 20.141 -25.266 -8.852 1 97.88 285 SER B N 1
ATOM 5390 C CA . SER B 1 285 ? 20.781 -23.953 -8.852 1 97.88 285 SER B CA 1
ATOM 5391 C C . SER B 1 285 ? 19.969 -22.938 -8.047 1 97.88 285 SER B C 1
ATOM 5393 O O . SER B 1 285 ? 18.734 -22.922 -8.125 1 97.88 285 SER B O 1
ATOM 5395 N N . PRO B 1 286 ? 20.688 -22.062 -7.332 1 96.81 286 PRO B N 1
ATOM 5396 C CA . PRO B 1 286 ? 19.953 -21.047 -6.586 1 96.81 286 PRO B CA 1
ATOM 5397 C C . PRO B 1 286 ? 19.203 -20.078 -7.496 1 96.81 286 PRO B C 1
ATOM 5399 O O . PRO B 1 286 ? 18.359 -19.312 -7.027 1 96.81 286 PRO B O 1
ATOM 5402 N N . ASP B 1 287 ? 19.484 -20.109 -8.773 1 96.44 287 ASP B N 1
ATOM 5403 C CA . ASP B 1 287 ? 18.844 -19.188 -9.711 1 96.44 287 ASP B CA 1
ATOM 5404 C C . ASP B 1 287 ? 17.562 -19.797 -10.281 1 96.44 287 ASP B C 1
ATOM 5406 O O . ASP B 1 287 ? 16.828 -19.125 -11.008 1 96.44 287 ASP B O 1
ATOM 5410 N N . HIS B 1 288 ? 17.297 -21.094 -9.93 1 98.25 288 HIS B N 1
ATOM 5411 C CA . HIS B 1 288 ? 16.109 -21.75 -10.445 1 98.25 288 HIS B CA 1
ATOM 5412 C C . HIS B 1 288 ? 14.859 -21.328 -9.672 1 98.25 288 HIS B C 1
ATOM 5414 O O . HIS B 1 288 ? 14.961 -20.594 -8.68 1 98.25 288 HIS B O 1
ATOM 5420 N N . ALA B 1 289 ? 13.742 -21.703 -10.195 1 98.06 289 ALA B N 1
ATOM 5421 C CA . ALA B 1 289 ? 12.445 -21.578 -9.539 1 98.06 289 ALA B CA 1
ATOM 5422 C C . ALA B 1 289 ? 11.688 -22.906 -9.586 1 98.06 289 ALA B C 1
ATOM 5424 O O . ALA B 1 289 ? 11.953 -23.75 -10.445 1 98.06 289 ALA B O 1
ATOM 5425 N N . ILE B 1 290 ? 10.844 -23.078 -8.641 1 98.62 290 ILE B N 1
ATOM 5426 C CA . ILE B 1 290 ? 9.977 -24.25 -8.664 1 98.62 290 ILE B CA 1
ATOM 5427 C C . ILE B 1 290 ? 8.617 -23.875 -9.242 1 98.62 290 ILE B C 1
ATOM 5429 O O . ILE B 1 290 ? 8.305 -22.688 -9.406 1 98.62 290 ILE B O 1
ATOM 5433 N N . GLY B 1 291 ? 7.871 -24.906 -9.633 1 97.38 291 GLY B N 1
ATOM 5434 C CA . GLY B 1 291 ? 6.453 -24.812 -9.945 1 97.38 291 GLY B CA 1
ATOM 5435 C C . GLY B 1 291 ? 5.566 -25.531 -8.945 1 97.38 291 GLY B C 1
ATOM 5436 O O . GLY B 1 291 ? 5.707 -25.344 -7.734 1 97.38 291 GLY B O 1
ATOM 5437 N N . GLU B 1 292 ? 4.836 -26.422 -9.352 1 97 292 GLU B N 1
ATOM 5438 C CA . GLU B 1 292 ? 3.793 -27.078 -8.57 1 97 292 GLU B CA 1
ATOM 5439 C C . GLU B 1 292 ? 4.359 -28.234 -7.758 1 97 292 GLU B C 1
ATOM 5441 O O . GLU B 1 292 ? 5.461 -28.703 -8.031 1 97 292 GLU B O 1
ATOM 5446 N N . LEU B 1 293 ? 3.633 -28.625 -6.734 1 98.56 293 LEU B N 1
ATOM 5447 C CA . LEU B 1 293 ? 3.805 -29.828 -5.914 1 98.56 293 LEU B CA 1
ATOM 5448 C C . LEU B 1 293 ? 2.643 -30.797 -6.113 1 98.56 293 LEU B C 1
ATOM 5450 O O . LEU B 1 293 ? 1.479 -30.391 -6.016 1 98.56 293 LEU B O 1
ATOM 5454 N N . ALA B 1 294 ? 2.943 -32.062 -6.434 1 98.69 294 ALA B N 1
ATOM 5455 C CA . ALA B 1 294 ? 1.884 -33.031 -6.633 1 98.69 294 AL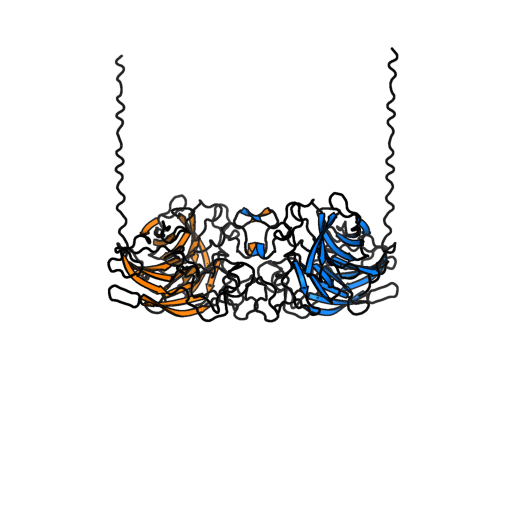A B CA 1
ATOM 5456 C C . ALA B 1 294 ? 2.107 -34.281 -5.766 1 98.69 294 ALA B C 1
ATOM 5458 O O . ALA B 1 294 ? 3.244 -34.719 -5.594 1 98.69 294 ALA B O 1
ATOM 5459 N N . VAL B 1 295 ? 1.061 -34.844 -5.305 1 98.62 295 VAL B N 1
ATOM 5460 C CA . VAL B 1 295 ? 1.121 -36 -4.406 1 98.62 295 VAL B CA 1
ATOM 5461 C C . VAL B 1 295 ? 1.266 -37.281 -5.215 1 98.62 295 VAL B C 1
ATOM 5463 O O . VAL B 1 295 ? 0.638 -37.438 -6.266 1 98.62 295 VAL B O 1
ATOM 5466 N N . VAL B 1 296 ? 2.125 -38.156 -4.777 1 98.81 296 VAL B N 1
ATOM 5467 C CA . VAL B 1 296 ? 2.256 -39.5 -5.297 1 98.81 296 VAL B CA 1
ATOM 5468 C C . VAL B 1 296 ? 1.707 -40.5 -4.277 1 98.81 296 VAL B C 1
ATOM 5470 O O . VAL B 1 296 ? 0.851 -41.344 -4.609 1 98.81 296 VAL B O 1
ATOM 5473 N N . ASN B 1 297 ? 2.197 -40.5 -3.143 1 98.62 297 ASN B N 1
ATOM 5474 C CA . ASN B 1 297 ? 1.756 -41.281 -1.995 1 98.62 297 ASN B CA 1
ATOM 5475 C C . ASN B 1 297 ? 2.076 -40.562 -0.678 1 98.62 297 ASN B C 1
ATOM 5477 O O . ASN B 1 297 ? 2.289 -39.344 -0.651 1 98.62 297 ASN B O 1
ATOM 5481 N N . GLU B 1 298 ? 2.076 -41.312 0.474 1 97.38 298 GLU B N 1
ATOM 5482 C CA . GLU B 1 298 ? 2.176 -40.688 1.789 1 97.38 298 GLU B CA 1
ATOM 5483 C C . GLU B 1 298 ? 3.521 -39.969 1.971 1 97.38 298 GLU B C 1
ATOM 5485 O O . GLU B 1 298 ? 3.646 -39.062 2.779 1 97.38 298 GLU B O 1
ATOM 5490 N N . HIS B 1 299 ? 4.535 -40.344 1.179 1 97.5 299 HIS B N 1
ATOM 5491 C CA . HIS B 1 299 ? 5.859 -39.812 1.495 1 97.5 299 HIS B CA 1
ATOM 5492 C C . HIS B 1 299 ? 6.559 -39.312 0.245 1 97.5 299 HIS B C 1
ATOM 5494 O O . HIS B 1 299 ? 7.594 -38.625 0.338 1 97.5 299 HIS B O 1
ATOM 5500 N N . GLU B 1 300 ? 5.969 -39.594 -0.945 1 98.69 300 GLU B N 1
ATOM 5501 C CA . GLU B 1 300 ? 6.598 -39.125 -2.182 1 98.69 300 GLU B CA 1
ATOM 5502 C C . GLU B 1 300 ? 5.746 -38.094 -2.885 1 98.69 300 GLU B C 1
ATOM 5504 O O . GLU B 1 300 ? 4.523 -38.219 -2.947 1 98.69 300 GLU B O 1
ATOM 5509 N N . TYR B 1 301 ? 6.434 -37.094 -3.381 1 98.81 301 TYR B N 1
ATOM 5510 C CA . TYR B 1 301 ? 5.805 -35.938 -4.059 1 98.81 301 TYR B CA 1
ATOM 5511 C C . TYR B 1 301 ? 6.625 -35.531 -5.27 1 98.81 301 TYR B C 1
ATOM 5513 O O . TYR B 1 301 ? 7.824 -35.781 -5.348 1 98.81 301 TYR B O 1
ATOM 5521 N N . LEU B 1 302 ? 5.961 -34.875 -6.223 1 98.88 302 LEU B N 1
ATOM 5522 C CA . LEU B 1 302 ? 6.629 -34.375 -7.41 1 98.88 302 LEU B CA 1
ATOM 5523 C C . LEU B 1 302 ? 6.777 -32.844 -7.328 1 98.88 302 LEU B C 1
ATOM 5525 O O . LEU B 1 302 ? 5.875 -32.156 -6.855 1 98.88 302 LEU B O 1
ATOM 5529 N N . VAL B 1 303 ? 7.91 -32.344 -7.781 1 98.88 303 VAL B N 1
ATOM 5530 C CA . VAL B 1 303 ? 8.188 -30.922 -7.836 1 98.88 303 VAL B CA 1
ATOM 5531 C C . VAL B 1 303 ? 8.695 -30.547 -9.227 1 98.88 303 VAL B C 1
ATOM 5533 O O . VAL B 1 303 ? 9.594 -31.188 -9.766 1 98.88 303 VAL B O 1
ATOM 5536 N N . ILE B 1 304 ? 8.133 -29.516 -9.797 1 98.81 304 ILE B N 1
ATOM 5537 C CA . ILE B 1 304 ? 8.688 -28.938 -11.016 1 98.81 304 ILE B CA 1
ATOM 5538 C C . ILE B 1 304 ? 9.82 -27.984 -10.656 1 98.81 304 ILE B C 1
ATOM 5540 O O . ILE B 1 304 ? 9.711 -27.188 -9.719 1 98.81 304 ILE B O 1
ATOM 5544 N N . GLU B 1 305 ? 10.93 -28.062 -11.344 1 98.81 305 GLU B N 1
ATOM 5545 C CA . GLU B 1 305 ? 12.031 -27.125 -11.242 1 98.81 305 GLU B CA 1
ATOM 5546 C C . GLU B 1 305 ? 12.453 -26.625 -12.617 1 98.81 305 GLU B C 1
ATOM 5548 O O . GLU B 1 305 ? 12.531 -27.391 -13.578 1 98.81 305 GLU B O 1
ATOM 5553 N N . ARG B 1 306 ? 12.695 -25.375 -12.695 1 98.56 306 ARG B N 1
ATOM 5554 C CA . ARG B 1 306 ? 13.031 -24.797 -14 1 98.56 306 ARG B CA 1
ATOM 5555 C C . ARG B 1 306 ? 14.062 -23.672 -13.852 1 98.56 306 ARG B C 1
ATOM 5557 O O . ARG B 1 306 ? 14.188 -23.078 -12.773 1 98.56 306 ARG B O 1
ATOM 5564 N N . ASP B 1 307 ? 14.789 -23.391 -14.922 1 98.31 307 ASP B N 1
ATOM 5565 C CA . ASP B 1 307 ? 15.602 -22.188 -15.008 1 98.31 307 ASP B CA 1
ATOM 5566 C C . ASP B 1 307 ? 14.766 -20.984 -15.453 1 98.31 307 ASP B C 1
ATOM 5568 O O . ASP B 1 307 ? 13.547 -21.094 -15.594 1 98.31 307 ASP B O 1
ATOM 5572 N N . ASN B 1 308 ? 15.367 -19.859 -15.57 1 97.12 308 ASN B N 1
ATOM 5573 C CA . ASN B 1 308 ? 14.664 -18.641 -15.977 1 97.12 308 ASN B CA 1
ATOM 5574 C C . ASN B 1 308 ? 14.906 -18.312 -17.453 1 97.12 308 ASN B C 1
ATOM 5576 O O . ASN B 1 308 ? 15.039 -17.156 -17.812 1 97.12 308 ASN B O 1
ATOM 5580 N N . ARG B 1 309 ? 15.109 -19.328 -18.219 1 97.75 309 ARG B N 1
ATOM 5581 C CA . ARG B 1 309 ? 15.281 -19.203 -19.656 1 97.75 309 ARG B CA 1
ATOM 5582 C C . ARG B 1 309 ? 14.125 -19.859 -20.406 1 97.75 309 ARG B C 1
ATOM 5584 O O . ARG B 1 309 ? 13.266 -20.5 -19.797 1 97.75 309 ARG B O 1
ATOM 5591 N N . GLN B 1 310 ? 14.055 -19.641 -21.734 1 98.12 310 GLN B N 1
ATOM 5592 C CA . GLN B 1 310 ? 12.961 -20.188 -22.531 1 98.12 310 GLN B CA 1
ATOM 5593 C C . GLN B 1 310 ? 13.398 -20.438 -23.984 1 98.12 310 GLN B C 1
ATOM 5595 O O . GLN B 1 310 ? 14.523 -20.109 -24.359 1 98.12 310 GLN B O 1
ATOM 5600 N N . GLY B 1 311 ? 12.531 -21.031 -24.719 1 97.75 311 GLY B N 1
ATOM 5601 C CA . GLY B 1 311 ? 12.852 -21.328 -26.094 1 97.75 311 GLY B CA 1
ATOM 5602 C C . GLY B 1 311 ? 14.148 -22.109 -26.25 1 97.75 311 GLY B C 1
ATOM 5603 O O . GLY B 1 311 ? 14.367 -23.094 -25.547 1 97.75 311 GLY B O 1
ATOM 5604 N N . GLU B 1 312 ? 14.953 -21.672 -27.156 1 96.56 312 GLU B N 1
ATOM 5605 C CA . GLU B 1 312 ? 16.203 -22.359 -27.453 1 96.56 312 GLU B CA 1
ATOM 5606 C C . GLU B 1 312 ? 17.188 -22.234 -26.297 1 96.56 312 GLU B C 1
ATOM 5608 O O . GLU B 1 312 ? 18.078 -23.078 -26.125 1 96.56 312 GLU B O 1
ATOM 5613 N N . GLU B 1 313 ? 16.969 -21.219 -25.469 1 97.69 313 GLU B N 1
ATOM 5614 C CA . GLU B 1 313 ? 17.922 -20.938 -24.406 1 97.69 313 GLU B CA 1
ATOM 5615 C C . GLU B 1 313 ? 17.609 -21.766 -23.156 1 97.69 313 GLU B C 1
ATOM 5617 O O . GLU B 1 313 ? 18.406 -21.844 -22.234 1 97.69 313 GLU B O 1
ATOM 5622 N N . ALA B 1 314 ? 16.406 -22.406 -23.125 1 98.25 314 ALA B N 1
ATOM 5623 C CA . ALA B 1 314 ? 16.031 -23.219 -21.984 1 98.25 314 ALA B CA 1
ATOM 5624 C C . ALA B 1 314 ? 17.016 -24.344 -21.766 1 98.25 314 ALA B C 1
ATOM 5626 O O . ALA B 1 314 ? 17.453 -25 -22.719 1 98.25 314 ALA B O 1
ATOM 5627 N N . ARG B 1 315 ? 17.391 -24.531 -20.453 1 98 315 ARG B N 1
ATOM 5628 C CA . ARG B 1 315 ? 18.375 -25.562 -20.141 1 98 315 ARG B CA 1
ATOM 5629 C C . ARG B 1 315 ? 17.828 -26.531 -19.094 1 98 315 ARG B C 1
ATOM 5631 O O . ARG B 1 315 ? 18.172 -27.719 -19.094 1 98 315 ARG B O 1
ATOM 5638 N N . THR B 1 316 ? 17.047 -26.016 -18.203 1 98.25 316 THR B N 1
ATOM 5639 C CA . THR B 1 316 ? 16.5 -26.859 -17.141 1 98.25 316 THR B CA 1
ATOM 5640 C C . THR B 1 316 ? 14.977 -26.672 -17.047 1 98.25 316 THR B C 1
ATOM 5642 O O . THR B 1 316 ? 14.492 -25.578 -16.75 1 98.25 316 THR B O 1
ATOM 5645 N N . LYS B 1 317 ? 14.258 -27.625 -17.406 1 98.69 317 LYS B N 1
ATOM 5646 C CA . LYS B 1 317 ? 12.836 -27.859 -17.188 1 98.69 317 LYS B CA 1
ATOM 5647 C C . LYS B 1 317 ? 12.57 -29.297 -16.766 1 98.69 317 LYS B C 1
ATOM 5649 O O . LYS B 1 317 ? 12.609 -30.219 -17.594 1 98.69 317 LYS B O 1
ATOM 5654 N N . ARG B 1 318 ? 12.336 -29.438 -15.445 1 98.69 318 ARG B N 1
ATOM 5655 C CA . ARG B 1 318 ? 12.391 -30.812 -14.953 1 98.69 318 ARG B CA 1
ATOM 5656 C C . ARG B 1 318 ? 11.32 -31.062 -13.898 1 98.69 318 ARG B C 1
ATOM 5658 O O . ARG B 1 318 ? 10.844 -30.125 -13.258 1 98.69 318 ARG B O 1
ATOM 5665 N N . ILE B 1 319 ? 10.961 -32.312 -13.789 1 98.81 319 ILE B N 1
ATOM 5666 C CA . ILE B 1 319 ? 10.148 -32.781 -12.672 1 98.81 319 ILE B CA 1
ATOM 5667 C C . ILE B 1 319 ? 10.977 -33.719 -11.805 1 98.81 319 ILE B C 1
ATOM 5669 O O . ILE B 1 319 ? 11.547 -34.688 -12.305 1 98.81 319 ILE B O 1
ATOM 5673 N N . TYR B 1 320 ? 11.008 -33.406 -10.539 1 98.75 320 TYR B N 1
ATOM 5674 C CA . TYR B 1 320 ? 11.703 -34.219 -9.562 1 98.75 320 TYR B CA 1
ATOM 5675 C C . TYR B 1 320 ? 10.711 -34.906 -8.641 1 98.75 320 TYR B C 1
ATOM 5677 O O . TYR B 1 320 ? 9.617 -34.406 -8.383 1 98.75 320 TYR B O 1
ATOM 5685 N N . LYS B 1 321 ? 11.094 -36.094 -8.172 1 98.69 321 LYS B N 1
ATOM 5686 C CA . LYS B 1 321 ? 10.398 -36.75 -7.078 1 98.69 321 LYS B CA 1
ATOM 5687 C C . LYS B 1 321 ? 11.18 -36.625 -5.773 1 98.69 321 LYS B C 1
ATOM 5689 O O . LYS B 1 321 ? 12.367 -36.938 -5.73 1 98.69 321 LYS B O 1
ATOM 5694 N N . ILE B 1 322 ? 10.508 -36.156 -4.766 1 98.81 322 ILE B N 1
ATOM 5695 C CA . ILE B 1 322 ? 11.141 -36.062 -3.453 1 98.81 322 ILE B CA 1
ATOM 5696 C C . ILE B 1 322 ? 10.539 -37.094 -2.518 1 98.81 322 ILE B C 1
ATOM 5698 O O . ILE B 1 322 ? 9.43 -37.594 -2.746 1 98.81 322 ILE B O 1
ATOM 5702 N N . ASP B 1 323 ? 11.312 -37.469 -1.512 1 98.5 323 ASP B N 1
ATOM 5703 C CA . ASP B 1 323 ? 10.914 -38.438 -0.48 1 98.5 323 ASP B CA 1
ATOM 5704 C C . ASP B 1 323 ? 11.031 -37.812 0.912 1 98.5 323 ASP B C 1
ATOM 5706 O O . ASP B 1 323 ? 12.141 -37.531 1.379 1 98.5 323 ASP B O 1
ATOM 5710 N N . LEU B 1 324 ? 9.953 -37.625 1.579 1 98.06 324 LEU B N 1
ATOM 5711 C CA . LEU B 1 324 ? 9.891 -36.938 2.863 1 98.06 324 LEU B CA 1
ATOM 5712 C C . LEU B 1 324 ? 10.578 -37.75 3.951 1 98.06 324 LEU B C 1
ATOM 5714 O O . LEU B 1 324 ? 10.914 -37.219 5.016 1 98.06 324 LEU B O 1
ATOM 5718 N N . ARG B 1 325 ? 10.891 -39.094 3.793 1 96.31 325 ARG B N 1
ATOM 5719 C CA . ARG B 1 325 ? 11.531 -39.969 4.77 1 96.31 325 ARG B CA 1
ATOM 5720 C C . ARG B 1 325 ? 13.047 -39.906 4.645 1 96.31 325 ARG B C 1
ATOM 5722 O O . ARG B 1 325 ? 13.773 -40.406 5.523 1 96.31 325 ARG B O 1
ATOM 5729 N N . ARG B 1 326 ? 13.422 -39.344 3.582 1 97.81 326 ARG B N 1
ATOM 5730 C CA . ARG B 1 326 ? 14.859 -39.281 3.316 1 97.81 326 ARG B CA 1
ATOM 5731 C C . ARG B 1 326 ? 15.344 -37.812 3.385 1 97.81 326 ARG B C 1
ATOM 5733 O O . ARG B 1 326 ? 15.305 -37.094 2.385 1 97.81 326 ARG B O 1
ATOM 5740 N N . LYS B 1 327 ? 15.805 -37.531 4.492 1 95.81 327 LYS B N 1
ATOM 5741 C CA . LYS B 1 327 ? 16.25 -36.188 4.801 1 95.81 327 LYS B CA 1
ATOM 5742 C C . LYS B 1 327 ? 17.656 -36.188 5.375 1 95.81 327 LYS B C 1
ATOM 5744 O O . LYS B 1 327 ? 17.969 -36.969 6.27 1 95.81 327 LYS B O 1
ATOM 5749 N N . GLY B 1 328 ? 18.547 -35.344 4.879 1 95.31 328 GLY B N 1
ATOM 5750 C CA . GLY B 1 328 ? 19.875 -35.219 5.426 1 95.31 328 GLY B CA 1
ATOM 5751 C C . GLY B 1 328 ? 19.906 -34.5 6.77 1 95.31 328 GLY B C 1
ATOM 5752 O O . GLY B 1 328 ? 18.891 -34 7.238 1 95.31 328 GLY B O 1
ATOM 5753 N N . ALA B 1 329 ? 21.109 -34.438 7.355 1 93 329 ALA B N 1
ATOM 5754 C CA . ALA B 1 329 ? 21.297 -33.781 8.648 1 93 329 ALA B CA 1
ATOM 5755 C C . ALA B 1 329 ? 21 -32.312 8.547 1 93 329 ALA B C 1
ATOM 5757 O O . ALA B 1 329 ? 20.594 -31.672 9.531 1 93 329 ALA B O 1
ATOM 5758 N N . ASP B 1 330 ? 21.062 -31.797 7.398 1 93.12 330 ASP B N 1
ATOM 5759 C CA . ASP B 1 330 ? 20.828 -30.391 7.156 1 93.12 330 ASP B CA 1
ATOM 5760 C C . ASP B 1 330 ? 19.344 -30.125 6.863 1 93.12 330 ASP B C 1
ATOM 5762 O O . ASP B 1 330 ? 18.938 -28.984 6.617 1 93.12 330 ASP B O 1
ATOM 5766 N N . GLY B 1 331 ? 18.578 -31.172 6.875 1 95.88 331 GLY B N 1
ATOM 5767 C CA . GLY B 1 331 ? 17.141 -31.031 6.684 1 95.88 331 GLY B CA 1
ATOM 5768 C C . GLY B 1 331 ? 16.719 -31.078 5.223 1 95.88 331 GLY B C 1
ATOM 5769 O O . GLY B 1 331 ? 15.539 -30.938 4.902 1 95.88 331 GLY B O 1
ATOM 5770 N N . VAL B 1 332 ? 17.672 -31.312 4.285 1 98.38 332 VAL B N 1
ATOM 5771 C CA . VAL B 1 332 ? 17.391 -31.297 2.855 1 98.38 332 VAL B CA 1
ATOM 5772 C C . VAL B 1 332 ? 16.812 -32.656 2.43 1 98.38 332 VAL B C 1
ATOM 5774 O O . VAL B 1 332 ? 17.359 -33.688 2.76 1 98.38 332 VAL B O 1
ATOM 5777 N N . LEU B 1 333 ? 15.766 -32.625 1.722 1 98.75 333 LEU B N 1
ATOM 5778 C CA . LEU B 1 333 ? 15.094 -33.812 1.227 1 98.75 333 LEU B CA 1
ATOM 5779 C C . LEU B 1 333 ? 15.836 -34.406 0.033 1 98.75 333 LEU B C 1
ATOM 5781 O O . LEU B 1 333 ? 16.328 -33.656 -0.82 1 98.75 333 LEU B O 1
ATOM 5785 N N . ALA B 1 334 ? 15.82 -35.75 -0.031 1 98.31 334 ALA B N 1
ATOM 5786 C CA . ALA B 1 334 ? 16.344 -36.406 -1.221 1 98.31 334 ALA B CA 1
ATOM 5787 C C . ALA B 1 334 ? 15.414 -36.219 -2.414 1 98.31 334 ALA B C 1
ATOM 5789 O O . ALA B 1 334 ? 14.195 -36.281 -2.27 1 98.31 334 ALA B O 1
ATOM 5790 N N . LYS B 1 335 ? 16.031 -36 -3.588 1 97.62 335 LYS B N 1
ATOM 5791 C CA . LYS B 1 335 ? 15.227 -35.906 -4.797 1 97.62 335 LYS B CA 1
ATOM 5792 C C . LYS B 1 335 ? 15.867 -36.688 -5.949 1 97.62 335 LYS B C 1
ATOM 5794 O O . LYS B 1 335 ? 17.078 -36.875 -5.969 1 97.62 335 LYS B O 1
ATOM 5799 N N . GLU B 1 336 ? 15.094 -37.125 -6.812 1 97 336 GLU B N 1
ATOM 5800 C CA . GLU B 1 336 ? 15.516 -37.844 -8.016 1 97 336 GLU B CA 1
ATOM 5801 C C . GLU B 1 336 ? 14.828 -37.281 -9.258 1 97 336 GLU B C 1
ATOM 5803 O O . GLU B 1 336 ? 13.641 -36.938 -9.211 1 97 336 GLU B O 1
ATOM 5808 N N . LEU B 1 337 ? 15.578 -37.156 -10.336 1 97.94 337 LEU B N 1
ATOM 5809 C CA . LEU B 1 337 ? 15.008 -36.688 -11.594 1 97.94 337 LEU B CA 1
ATOM 5810 C C . LEU B 1 337 ? 14.016 -37.688 -12.164 1 97.94 337 LEU B C 1
ATOM 5812 O O . LEU B 1 337 ? 14.344 -38.844 -12.328 1 97.94 337 LEU B O 1
ATOM 5816 N N . LEU B 1 338 ? 12.836 -37.219 -12.406 1 97.94 338 LEU B N 1
ATOM 5817 C CA . LEU B 1 338 ? 11.797 -38.094 -12.938 1 97.94 338 LEU B CA 1
ATOM 5818 C C . LEU B 1 338 ? 11.578 -37.844 -14.422 1 97.94 338 LEU B C 1
ATOM 5820 O O . LEU B 1 338 ? 11.43 -38.781 -15.203 1 97.94 338 LEU B O 1
ATOM 5824 N N . VAL B 1 339 ? 11.484 -36.625 -14.828 1 98.44 339 VAL B N 1
ATOM 5825 C CA . VAL B 1 339 ? 11.219 -36.25 -16.219 1 98.44 339 VAL B CA 1
ATOM 5826 C C . VAL B 1 339 ? 12.086 -35.062 -16.594 1 98.44 339 VAL B C 1
ATOM 5828 O O . VAL B 1 339 ? 12.195 -34.094 -15.836 1 98.44 339 VAL B O 1
ATOM 5831 N N . ASP B 1 340 ? 12.75 -35.062 -17.719 1 98.5 340 ASP B N 1
ATOM 5832 C CA . ASP B 1 340 ? 13.297 -33.906 -18.391 1 98.5 340 ASP B CA 1
ATOM 5833 C C . ASP B 1 340 ? 12.32 -33.344 -19.422 1 98.5 340 ASP B C 1
ATOM 5835 O O . ASP B 1 340 ? 12.109 -33.938 -20.469 1 98.5 340 ASP B O 1
ATOM 5839 N N . LEU B 1 341 ? 11.773 -32.188 -19.203 1 98.75 341 LEU B N 1
ATOM 5840 C CA . LEU B 1 341 ? 10.711 -31.625 -20.016 1 98.75 341 LEU B CA 1
ATOM 5841 C C . LEU B 1 341 ? 11.281 -31.047 -21.312 1 98.75 341 LEU B C 1
ATOM 5843 O O . LEU B 1 341 ? 10.531 -30.625 -22.188 1 98.75 341 LEU B O 1
ATOM 5847 N N . LEU B 1 342 ? 12.602 -31.047 -21.422 1 98.44 342 LEU B N 1
ATOM 5848 C CA . LEU B 1 342 ? 13.227 -30.562 -22.656 1 98.44 342 LEU B CA 1
ATOM 5849 C C . LEU B 1 342 ? 13.609 -31.734 -23.562 1 98.44 342 LEU B C 1
ATOM 5851 O O . LEU B 1 342 ? 14.195 -31.531 -24.625 1 98.44 342 LEU B O 1
ATOM 5855 N N . ASP B 1 343 ? 13.312 -32.938 -23.109 1 98 343 ASP B N 1
ATOM 5856 C CA . ASP B 1 343 ? 13.609 -34.156 -23.875 1 98 343 ASP B CA 1
ATOM 5857 C C . ASP B 1 343 ? 12.492 -35.188 -23.75 1 98 343 ASP B C 1
ATOM 5859 O O . ASP B 1 343 ? 12.688 -36.25 -23.172 1 98 343 ASP B O 1
ATOM 5863 N N . ILE B 1 344 ? 11.359 -34.906 -24.391 1 98.62 344 ILE B N 1
ATOM 5864 C CA . ILE B 1 344 ? 10.18 -35.781 -24.359 1 98.62 344 ILE B CA 1
ATOM 5865 C C . ILE B 1 344 ? 10.039 -36.5 -25.688 1 98.62 344 ILE B C 1
ATOM 5867 O O . ILE B 1 344 ? 10.102 -35.844 -26.75 1 98.62 344 ILE B O 1
ATOM 5871 N N . ALA B 1 345 ? 9.859 -37.844 -25.656 1 98.56 345 ALA B N 1
ATOM 5872 C CA . ALA B 1 345 ? 9.609 -38.562 -26.875 1 98.56 345 ALA B CA 1
ATOM 5873 C C . ALA B 1 345 ? 8.227 -38.25 -27.453 1 98.56 345 ALA B C 1
ATOM 5875 O O . ALA B 1 345 ? 7.242 -38.219 -26.703 1 98.56 345 ALA B O 1
ATOM 5876 N N . ASP B 1 346 ? 8.125 -37.969 -28.719 1 98.56 346 ASP B N 1
ATOM 5877 C CA . ASP B 1 346 ? 6.875 -37.781 -29.453 1 98.56 346 ASP B CA 1
ATOM 5878 C C . ASP B 1 346 ? 6.961 -38.375 -30.844 1 98.56 346 ASP B C 1
ATOM 5880 O O . ASP B 1 346 ? 6.863 -37.656 -31.844 1 98.56 346 ASP B O 1
ATOM 5884 N N . PRO B 1 347 ? 7.078 -39.688 -30.891 1 97 347 PRO B N 1
ATOM 5885 C CA . PRO B 1 347 ? 7.297 -40.344 -32.188 1 97 347 PRO B CA 1
ATOM 5886 C C . PRO B 1 347 ? 6.121 -40.156 -33.156 1 97 347 PRO B C 1
ATOM 5888 O O . PRO B 1 347 ? 6.285 -40.312 -34.375 1 97 347 PRO B O 1
ATOM 5891 N N . ARG B 1 348 ? 4.949 -39.844 -32.688 1 96.19 348 ARG B N 1
ATOM 5892 C CA . ARG B 1 348 ? 3.76 -39.719 -33.531 1 96.19 348 ARG B CA 1
ATOM 5893 C C . ARG B 1 348 ? 3.518 -38.281 -33.906 1 96.19 348 ARG B C 1
ATOM 5895 O O . ARG B 1 348 ? 2.574 -37.969 -34.656 1 96.19 348 ARG B O 1
ATOM 5902 N N . GLY B 1 349 ? 4.273 -37.344 -33.375 1 97.62 349 GLY B N 1
ATOM 5903 C CA . GLY B 1 349 ? 4.137 -35.938 -33.719 1 97.62 349 GLY B CA 1
ATOM 5904 C C . GLY B 1 349 ? 2.832 -35.344 -33.219 1 97.62 349 GLY B C 1
ATOM 5905 O O . GLY B 1 349 ? 2.146 -34.656 -33.969 1 97.62 349 GLY B O 1
ATOM 5906 N N . LEU B 1 350 ? 2.439 -35.656 -32.031 1 98.25 350 LEU B N 1
ATOM 5907 C CA . LEU B 1 350 ? 1.171 -35.188 -31.5 1 98.25 350 LEU B CA 1
ATOM 5908 C C . LEU B 1 350 ? 1.177 -33.656 -31.328 1 98.25 350 LEU B C 1
ATOM 5910 O O . LEU B 1 350 ? 0.153 -33 -31.531 1 98.25 350 LEU B O 1
ATOM 5914 N N . ALA B 1 351 ? 2.314 -33.094 -30.938 1 98.31 351 ALA B N 1
ATOM 5915 C CA . ALA B 1 351 ? 2.438 -31.641 -30.781 1 98.31 351 ALA B CA 1
ATOM 5916 C C . ALA B 1 351 ? 2.936 -31 -32.062 1 98.31 351 ALA B C 1
ATOM 5918 O O . ALA B 1 351 ? 3.84 -31.516 -32.719 1 98.31 351 ALA B O 1
ATOM 5919 N N . PRO B 1 352 ? 2.402 -29.844 -32.438 1 96.19 352 PRO B N 1
ATOM 5920 C CA . PRO B 1 352 ? 2.84 -29.172 -33.656 1 96.19 352 PRO B CA 1
ATOM 5921 C C . PRO B 1 352 ? 4.312 -28.766 -33.625 1 96.19 352 PRO B C 1
ATOM 5923 O O . PRO B 1 352 ? 4.941 -28.625 -34.688 1 96.19 352 PRO B O 1
ATOM 5926 N N . SER B 1 353 ? 4.875 -28.625 -32.469 1 96.62 353 SER B N 1
ATOM 5927 C CA . SER B 1 353 ? 6.242 -28.125 -32.312 1 96.62 353 SER B CA 1
ATOM 5928 C C . SER B 1 353 ? 7.238 -29.281 -32.25 1 96.62 353 SER B C 1
ATOM 5930 O O . SER B 1 353 ? 8.445 -29.062 -32.125 1 96.62 353 SER B O 1
ATOM 5932 N N . THR B 1 354 ? 6.785 -30.484 -32.344 1 97.94 354 THR B N 1
ATOM 5933 C CA . THR B 1 354 ? 7.672 -31.641 -32.312 1 97.94 354 THR B CA 1
ATOM 5934 C C . THR B 1 354 ? 8.617 -31.625 -33.531 1 97.94 354 THR B C 1
ATOM 5936 O O . THR B 1 354 ? 8.203 -31.312 -34.625 1 97.94 354 THR B O 1
ATOM 5939 N N . ARG B 1 355 ? 9.859 -31.891 -33.25 1 97.12 355 ARG B N 1
ATOM 5940 C CA . ARG B 1 355 ? 10.875 -32.031 -34.281 1 97.12 355 ARG B CA 1
ATOM 5941 C C . ARG B 1 355 ? 11.617 -33.344 -34.156 1 97.12 355 ARG B C 1
ATOM 5943 O O . ARG B 1 355 ? 12.133 -33.688 -33.094 1 97.12 355 ARG B O 1
ATOM 5950 N N . GLU B 1 356 ? 11.633 -34.094 -35.219 1 97.25 356 GLU B N 1
ATOM 5951 C CA . GLU B 1 356 ? 12.359 -35.375 -35.25 1 97.25 356 GLU B CA 1
ATOM 5952 C C . GLU B 1 356 ? 11.961 -36.281 -34.125 1 97.25 356 GLU B C 1
ATOM 5954 O O . GLU B 1 356 ? 12.82 -36.844 -33.438 1 97.25 356 GLU B O 1
ATOM 5959 N N . GLY B 1 357 ? 10.688 -36.281 -33.75 1 97.75 357 GLY B N 1
ATOM 5960 C CA . GLY B 1 357 ? 10.133 -37.188 -32.781 1 97.75 357 GLY B CA 1
ATOM 5961 C C . GLY B 1 357 ? 10.352 -36.75 -31.344 1 97.75 357 GLY B C 1
ATOM 5962 O O . GLY B 1 357 ? 10.047 -37.5 -30.406 1 97.75 357 GLY B O 1
ATOM 5963 N N . THR B 1 358 ? 10.914 -35.562 -31.172 1 98.06 358 THR B N 1
ATOM 5964 C CA . THR B 1 358 ? 11.188 -35.062 -29.828 1 98.06 358 THR B CA 1
ATOM 5965 C C . THR B 1 358 ? 10.398 -33.781 -29.562 1 98.06 358 THR B C 1
ATOM 5967 O O . THR B 1 358 ? 10.391 -32.875 -30.391 1 98.06 358 THR B O 1
ATOM 5970 N N . PHE B 1 359 ? 9.719 -33.781 -28.469 1 98.31 359 PHE B N 1
ATOM 5971 C CA . PHE B 1 359 ? 8.984 -32.594 -28 1 98.31 359 PHE B CA 1
ATOM 5972 C C . PHE B 1 359 ? 9.734 -31.922 -26.875 1 98.31 359 PHE B C 1
ATOM 5974 O O . PHE B 1 359 ? 10.25 -32.594 -25.969 1 98.31 359 PHE B O 1
ATOM 5981 N N . ARG B 1 360 ? 9.828 -30.562 -26.938 1 98.44 360 ARG B N 1
ATOM 5982 C CA . ARG B 1 360 ? 10.391 -29.734 -25.891 1 98.44 360 ARG B CA 1
ATOM 5983 C C . ARG B 1 360 ? 9.32 -28.844 -25.266 1 98.44 360 ARG B C 1
ATOM 5985 O O . ARG B 1 360 ? 8.477 -28.281 -25.984 1 98.44 360 ARG B O 1
ATOM 5992 N N . PHE B 1 361 ? 9.344 -28.734 -24.031 1 98.62 361 PHE B N 1
ATOM 5993 C CA . PHE B 1 361 ? 8.438 -27.859 -23.297 1 98.62 361 PHE B CA 1
ATOM 5994 C C . PHE B 1 361 ? 9.18 -26.672 -22.719 1 98.62 361 PHE B C 1
ATOM 5996 O O . PHE B 1 361 ? 9.258 -26.5 -21.5 1 98.62 361 PHE B O 1
ATOM 6003 N N . PRO B 1 362 ? 9.68 -25.75 -23.562 1 98.44 362 PRO B N 1
ATOM 6004 C CA . PRO B 1 362 ? 10.695 -24.781 -23.172 1 98.44 362 PRO B CA 1
ATOM 6005 C C . PRO B 1 362 ? 10.102 -23.438 -22.766 1 98.44 362 PRO B C 1
ATOM 6007 O O . PRO B 1 362 ? 10.586 -22.375 -23.203 1 98.44 362 PRO B O 1
ATOM 6010 N N . TYR B 1 363 ? 9.094 -23.438 -22 1 98.38 363 TYR B N 1
ATOM 6011 C CA . TYR B 1 363 ? 8.477 -22.188 -21.562 1 98.38 363 TYR B CA 1
ATOM 6012 C C . TYR B 1 363 ? 9.211 -21.609 -20.359 1 98.38 363 TYR B C 1
ATOM 6014 O O . TYR B 1 363 ? 9.852 -22.344 -19.594 1 98.38 363 TYR B O 1
ATOM 6022 N N . PHE B 1 364 ? 9.133 -20.266 -20.203 1 97.5 364 PHE B N 1
ATOM 6023 C CA . PHE B 1 364 ? 9.742 -19.578 -19.078 1 97.5 364 PHE B CA 1
ATOM 6024 C C . PHE B 1 364 ? 9.25 -20.156 -17.75 1 97.5 364 PHE B C 1
ATOM 6026 O O . PHE B 1 364 ? 10.047 -20.469 -16.859 1 97.5 364 PHE B O 1
ATOM 6033 N N . THR B 1 365 ? 7.895 -20.297 -17.656 1 97.81 365 THR B N 1
ATOM 6034 C CA . THR B 1 365 ? 7.277 -20.797 -16.438 1 97.81 365 THR B CA 1
ATOM 6035 C C . THR B 1 365 ? 6.453 -22.047 -16.734 1 97.81 365 THR B C 1
ATOM 6037 O O . THR B 1 365 ? 5.645 -22.062 -17.656 1 97.81 365 THR B O 1
ATOM 6040 N N . ILE B 1 366 ? 6.711 -23.141 -16.031 1 98.62 366 ILE B N 1
ATOM 6041 C CA . ILE B 1 366 ? 5.922 -24.359 -15.961 1 98.62 366 ILE B CA 1
ATOM 6042 C C . ILE B 1 366 ? 5.434 -24.578 -14.531 1 98.62 366 ILE B C 1
ATOM 6044 O O . ILE B 1 366 ? 6.234 -24.844 -13.625 1 98.62 366 ILE B O 1
ATOM 6048 N N . GLU B 1 367 ? 4.066 -24.484 -14.32 1 97.5 367 GLU B N 1
ATOM 6049 C CA . GLU B 1 367 ? 3.666 -24.328 -12.93 1 97.5 367 GLU B CA 1
ATOM 6050 C C . GLU B 1 367 ? 2.492 -25.234 -12.586 1 97.5 367 GLU B C 1
ATOM 6052 O O . GLU B 1 367 ? 1.826 -25.047 -11.562 1 97.5 367 GLU B O 1
ATOM 6057 N N . SER B 1 368 ? 2.248 -26.281 -13.391 1 98.75 368 SER B N 1
ATOM 6058 C CA . SER B 1 368 ? 1.193 -27.234 -13.055 1 98.75 368 SER B CA 1
ATOM 6059 C C . SER B 1 368 ? 1.623 -28.672 -13.352 1 98.75 368 SER B C 1
ATOM 6061 O O . SER B 1 368 ? 2.129 -28.953 -14.438 1 98.75 368 SER B O 1
ATOM 6063 N N . VAL B 1 369 ? 1.411 -29.531 -12.43 1 98.81 369 VAL B N 1
ATOM 6064 C CA . VAL B 1 369 ? 1.604 -30.953 -12.617 1 98.81 369 VAL B CA 1
ATOM 6065 C C . VAL B 1 369 ? 0.576 -31.734 -11.797 1 98.81 369 VAL B C 1
ATOM 6067 O O . VAL B 1 369 ? 0.282 -31.375 -10.656 1 98.81 369 VAL B O 1
ATOM 6070 N N . LEU B 1 370 ? -0.04 -32.656 -12.383 1 98.75 370 LEU B N 1
ATOM 6071 C CA . LEU B 1 370 ? -1.056 -33.5 -11.766 1 98.75 370 LEU B CA 1
ATOM 6072 C C . LEU B 1 370 ? -0.826 -34.969 -12.109 1 98.75 370 LEU B C 1
ATOM 6074 O O . LEU B 1 370 ? -0.579 -35.312 -13.266 1 98.75 370 LEU B O 1
ATOM 6078 N N . VAL B 1 371 ? -0.834 -35.812 -11.07 1 98.81 371 VAL B N 1
ATOM 6079 C CA . VAL B 1 371 ? -0.731 -37.25 -11.273 1 98.81 371 VAL B CA 1
ATOM 6080 C C . VAL B 1 371 ? -2.1 -37.844 -11.648 1 98.81 371 VAL B C 1
ATOM 6082 O O . VAL B 1 371 ? -3.039 -37.781 -10.852 1 98.81 371 VAL B O 1
ATOM 6085 N N . LEU B 1 372 ? -2.182 -38.406 -12.82 1 98.44 372 LEU B N 1
ATOM 6086 C CA . LEU B 1 372 ? -3.475 -38.906 -13.305 1 98.44 372 LEU B CA 1
ATOM 6087 C C . LEU B 1 372 ? -3.65 -40.375 -13.008 1 98.44 372 LEU B C 1
ATOM 6089 O O . LEU B 1 372 ? -4.754 -40.844 -12.695 1 98.44 372 LEU B O 1
ATOM 6093 N N . ASP B 1 373 ? -2.635 -41.156 -13.172 1 97.81 373 ASP B N 1
ATOM 6094 C CA . ASP B 1 373 ? -2.51 -42.562 -12.867 1 97.81 373 ASP B CA 1
ATOM 6095 C C . ASP B 1 373 ? -1.046 -42.969 -12.688 1 97.81 373 ASP B C 1
ATOM 6097 O O . ASP B 1 373 ? -0.153 -42.125 -12.766 1 97.81 373 ASP B O 1
ATOM 6101 N N . PRO B 1 374 ? -0.703 -44.188 -12.414 1 97.81 374 PRO B N 1
ATOM 6102 C CA . PRO B 1 374 ? 0.674 -44.531 -12.07 1 97.81 374 PRO B CA 1
ATOM 6103 C C . PRO B 1 374 ? 1.674 -44.188 -13.164 1 97.81 374 PRO B C 1
ATOM 6105 O O . PRO B 1 374 ? 2.869 -44.031 -12.891 1 97.81 374 PRO B O 1
ATOM 6108 N N . GLN B 1 375 ? 1.216 -43.969 -14.383 1 97.75 375 GLN B N 1
ATOM 6109 C CA . GLN B 1 375 ? 2.199 -43.781 -15.445 1 97.75 375 GLN B CA 1
ATOM 6110 C C . GLN B 1 375 ? 1.91 -42.5 -16.234 1 97.75 375 GLN B C 1
ATOM 6112 O O . GLN B 1 375 ? 2.562 -42.219 -17.234 1 97.75 375 GLN B O 1
ATOM 6117 N N . THR B 1 376 ? 0.923 -41.75 -15.836 1 98.38 376 THR B N 1
ATOM 6118 C CA . THR B 1 376 ? 0.555 -40.594 -16.656 1 98.38 376 THR B CA 1
ATOM 6119 C C . THR B 1 376 ? 0.5 -39.344 -15.812 1 98.38 376 THR B C 1
ATOM 6121 O O . THR B 1 376 ? -0.144 -39.312 -14.766 1 98.38 376 THR B O 1
ATOM 6124 N N . LEU B 1 377 ? 1.192 -38.312 -16.281 1 98.81 377 LEU B N 1
ATOM 6125 C CA . LEU B 1 377 ? 1.15 -36.969 -15.695 1 98.81 377 LEU B CA 1
ATOM 6126 C C . LEU B 1 377 ? 0.485 -35.969 -16.641 1 98.81 377 LEU B C 1
ATOM 6128 O O . LEU B 1 377 ? 0.608 -36.094 -17.859 1 98.81 377 LEU B O 1
ATOM 6132 N N . LEU B 1 378 ? -0.274 -35.062 -16.109 1 98.94 378 LEU B N 1
ATOM 6133 C CA . LEU B 1 378 ? -0.645 -33.812 -16.797 1 98.94 378 LEU B CA 1
ATOM 6134 C C . LEU B 1 378 ? 0.273 -32.688 -16.391 1 98.94 378 LEU B C 1
ATOM 6136 O O . LEU B 1 378 ? 0.5 -32.438 -15.195 1 98.94 378 LEU B O 1
ATOM 6140 N N . VAL B 1 379 ? 0.877 -31.953 -17.359 1 98.94 379 VAL B N 1
ATOM 6141 C CA . VAL B 1 379 ? 1.729 -30.797 -17.109 1 98.94 379 VAL B CA 1
ATOM 6142 C C . VAL B 1 379 ? 1.237 -29.594 -17.938 1 98.94 379 VAL B C 1
ATOM 6144 O O . VAL B 1 379 ? 0.876 -29.75 -19.094 1 98.94 379 VAL B O 1
ATOM 6147 N N . ILE B 1 380 ? 1.147 -28.438 -17.328 1 98.94 380 ILE B N 1
ATOM 6148 C CA . ILE B 1 380 ? 0.665 -27.219 -17.969 1 98.94 380 ILE B CA 1
ATOM 6149 C C . ILE B 1 380 ? 1.655 -26.078 -17.734 1 98.94 380 ILE B C 1
ATOM 6151 O O . ILE B 1 380 ? 2.186 -25.938 -16.625 1 98.94 380 ILE B O 1
ATOM 6155 N N . ASN B 1 381 ? 1.956 -25.266 -18.75 1 98.75 381 ASN B N 1
ATOM 6156 C CA . ASN B 1 381 ? 2.775 -24.062 -18.562 1 98.75 381 ASN B CA 1
ATOM 6157 C C . ASN B 1 381 ? 1.936 -22.875 -18.094 1 98.75 381 ASN B C 1
ATOM 6159 O O . ASN B 1 381 ? 0.708 -22.906 -18.219 1 98.75 381 ASN B O 1
ATOM 6163 N N . ASP B 1 382 ? 2.549 -21.938 -17.453 1 98.38 382 ASP B N 1
ATOM 6164 C CA . ASP B 1 382 ? 2.061 -20.562 -17.281 1 98.38 382 ASP B CA 1
ATOM 6165 C C . ASP B 1 382 ? 2.5 -19.672 -18.438 1 98.38 382 ASP B C 1
ATOM 6167 O O . ASP B 1 382 ? 3.697 -19.469 -18.656 1 98.38 382 ASP B O 1
ATOM 6171 N N . ASN B 1 383 ? 1.606 -19.141 -19.141 1 98.31 383 ASN B N 1
ATOM 6172 C CA . ASN B 1 383 ? 1.956 -18.391 -20.344 1 98.31 383 ASN B CA 1
ATOM 6173 C C . ASN B 1 383 ? 2.355 -16.953 -20.016 1 98.31 383 ASN B C 1
ATOM 6175 O O . ASN B 1 383 ? 2.789 -16.219 -20.906 1 98.31 383 ASN B O 1
ATOM 6179 N N . ASN B 1 384 ? 2.215 -16.5 -18.719 1 97.31 384 ASN B N 1
ATOM 6180 C CA . ASN B 1 384 ? 2.57 -15.141 -18.328 1 97.31 384 ASN B CA 1
ATOM 6181 C C . ASN B 1 384 ? 2.025 -14.109 -19.312 1 97.31 384 ASN B C 1
ATOM 6183 O O . ASN B 1 384 ? 2.738 -13.188 -19.719 1 97.31 384 ASN B O 1
ATOM 6187 N N . TYR B 1 385 ? 0.766 -14.344 -19.656 1 97.38 385 TYR B N 1
ATOM 6188 C CA . TYR B 1 385 ? 0.155 -13.5 -20.672 1 97.38 385 TYR B CA 1
ATOM 6189 C C . TYR B 1 385 ? 0.457 -12.023 -20.406 1 97.38 385 TYR B C 1
ATOM 6191 O O . TYR B 1 385 ? 0.339 -11.555 -19.281 1 97.38 385 TYR B O 1
ATOM 6199 N N . PRO B 1 386 ? 0.855 -11.195 -21.484 1 96.94 386 PRO B N 1
ATOM 6200 C CA . PRO B 1 386 ? 0.97 -11.547 -22.906 1 96.94 386 PRO B CA 1
ATOM 6201 C C . PRO B 1 386 ? 2.41 -11.82 -23.328 1 96.94 386 PRO B C 1
ATOM 6203 O O . PRO B 1 386 ? 2.828 -11.398 -24.406 1 96.94 386 PRO B O 1
ATOM 6206 N N . ALA B 1 387 ? 3.139 -12.539 -22.516 1 97.19 387 ALA B N 1
ATOM 6207 C CA . ALA B 1 387 ? 4.551 -12.805 -22.766 1 97.19 387 ALA B CA 1
ATOM 6208 C C . ALA B 1 387 ? 4.742 -13.617 -24.047 1 97.19 387 ALA B C 1
ATOM 6210 O O . ALA B 1 387 ? 3.789 -14.219 -24.562 1 97.19 387 ALA B O 1
ATOM 6211 N N . THR B 1 388 ? 5.953 -13.539 -24.578 1 97.44 388 THR B N 1
ATOM 6212 C CA . THR B 1 388 ? 6.418 -14.289 -25.75 1 97.44 388 THR B CA 1
ATOM 6213 C C . THR B 1 388 ? 7.703 -15.047 -25.422 1 97.44 388 THR B C 1
ATOM 6215 O O . THR B 1 388 ? 8.273 -14.875 -24.344 1 97.44 388 THR B O 1
ATOM 6218 N N . GLY B 1 389 ? 8.117 -15.984 -26.328 1 97 389 GLY B N 1
ATOM 6219 C CA . GLY B 1 389 ? 9.484 -16.484 -26.234 1 97 389 GLY B CA 1
ATOM 6220 C C . GLY B 1 389 ? 9.57 -17.984 -26.125 1 97 389 GLY B C 1
ATOM 6221 O O . GLY B 1 389 ? 10.586 -18.578 -26.484 1 97 389 GLY B O 1
ATOM 6222 N N . GLY B 1 390 ? 8.523 -18.688 -25.641 1 97.5 390 GLY B N 1
ATOM 6223 C CA . GLY B 1 390 ? 8.578 -20.125 -25.484 1 97.5 390 GLY B CA 1
ATOM 6224 C C . GLY B 1 390 ? 8.656 -20.875 -26.797 1 97.5 390 GLY B C 1
ATOM 6225 O O . GLY B 1 390 ? 9.32 -21.906 -26.891 1 97.5 390 GLY B O 1
ATOM 6226 N N . ARG B 1 391 ? 7.992 -20.391 -27.812 1 97.19 391 ARG B N 1
ATOM 6227 C CA . ARG B 1 391 ? 7.965 -20.984 -29.141 1 97.19 391 ARG B CA 1
ATOM 6228 C C . ARG B 1 391 ? 8.477 -20.016 -30.203 1 97.19 391 ARG B C 1
ATOM 6230 O O . ARG B 1 391 ? 8.07 -20.094 -31.359 1 97.19 391 ARG B O 1
ATOM 6237 N N . GLY B 1 392 ? 9.234 -19.016 -29.75 1 94.75 392 GLY B N 1
ATOM 6238 C CA . GLY B 1 392 ? 9.789 -18 -30.625 1 94.75 392 GLY B CA 1
ATOM 6239 C C . GLY B 1 392 ? 9.648 -16.594 -30.078 1 94.75 392 GLY B C 1
ATOM 6240 O O . GLY B 1 392 ? 8.68 -16.281 -29.391 1 94.75 392 GLY B O 1
ATOM 6241 N N . ALA B 1 393 ? 10.539 -15.648 -30.391 1 91.5 393 ALA B N 1
ATOM 6242 C CA . ALA B 1 393 ? 10.609 -14.297 -29.828 1 91.5 393 ALA B CA 1
ATOM 6243 C C . ALA B 1 393 ? 9.336 -13.508 -30.141 1 91.5 393 ALA B C 1
ATOM 6245 O O . ALA B 1 393 ? 8.867 -12.727 -29.328 1 91.5 393 ALA B O 1
ATOM 6246 N N . GLY B 1 394 ? 8.719 -13.633 -31.219 1 93 394 GLY B N 1
ATOM 6247 C CA . GLY B 1 394 ? 7.555 -12.844 -31.578 1 93 394 GLY B CA 1
ATOM 6248 C C . GLY B 1 394 ? 6.25 -13.609 -31.484 1 93 394 GLY B C 1
ATOM 6249 O O . GLY B 1 394 ? 5.199 -13.125 -31.891 1 93 394 GLY B O 1
ATOM 6250 N N . VAL B 1 395 ? 6.332 -14.789 -30.844 1 96.19 395 VAL B N 1
ATOM 6251 C CA . VAL B 1 395 ? 5.141 -15.625 -30.719 1 96.19 395 VAL B CA 1
ATOM 6252 C C . VAL B 1 395 ? 4.605 -15.555 -29.281 1 96.19 395 VAL B C 1
ATOM 6254 O O . VAL B 1 395 ? 5.312 -15.898 -28.328 1 96.19 395 VAL B O 1
ATOM 6257 N N . LYS B 1 396 ? 3.318 -15.031 -29.094 1 96.88 396 LYS B N 1
ATOM 6258 C CA . LYS B 1 396 ? 2.711 -15.031 -27.766 1 96.88 396 LYS B CA 1
ATOM 6259 C C . LYS B 1 396 ? 2.643 -16.438 -27.203 1 96.88 396 LYS B C 1
ATOM 6261 O O . LYS B 1 396 ? 2.256 -17.391 -27.891 1 96.88 396 LYS B O 1
ATOM 6266 N N . ASP B 1 397 ? 3.025 -16.578 -26 1 98.5 397 ASP B N 1
ATOM 6267 C CA . ASP B 1 397 ? 2.996 -17.891 -25.359 1 98.5 397 ASP B CA 1
ATOM 6268 C C . ASP B 1 397 ? 1.56 -18.359 -25.141 1 98.5 397 ASP B C 1
ATOM 6270 O O . ASP B 1 397 ? 0.759 -17.672 -24.516 1 98.5 397 ASP B O 1
ATOM 6274 N N . ALA B 1 398 ? 1.243 -19.531 -25.672 1 98.38 398 ALA B N 1
ATOM 6275 C CA . ALA B 1 398 ? -0.019 -20.203 -25.391 1 98.38 398 ALA B CA 1
ATOM 6276 C C . ALA B 1 398 ? 0.087 -21.031 -24.109 1 98.38 398 ALA B C 1
ATOM 6278 O O . ALA B 1 398 ? 1.174 -21.172 -23.547 1 98.38 398 ALA B O 1
ATOM 6279 N N . THR B 1 399 ? -1.035 -21.422 -23.656 1 98.81 399 THR B N 1
ATOM 6280 C CA . THR B 1 399 ? -1.034 -22.422 -22.594 1 98.81 399 THR B CA 1
ATOM 6281 C C . THR B 1 399 ? -1.174 -23.828 -23.172 1 98.81 399 THR B C 1
ATOM 6283 O O . THR B 1 399 ? -2.176 -24.141 -23.812 1 98.81 399 THR B O 1
ATOM 6286 N N . GLU B 1 400 ? -0.178 -24.609 -22.938 1 98.88 400 GLU B N 1
ATOM 6287 C CA . GLU B 1 400 ? -0.169 -25.984 -23.438 1 98.88 400 GLU B CA 1
ATOM 6288 C C . GLU B 1 400 ? -0.414 -26.984 -22.312 1 98.88 400 GLU B C 1
ATOM 6290 O O . GLU B 1 400 ? 0.132 -26.844 -21.219 1 98.88 400 GLU B O 1
ATOM 6295 N N . PHE B 1 401 ? -1.3 -27.875 -22.594 1 98.94 401 PHE B N 1
ATOM 6296 C CA . PHE B 1 401 ? -1.547 -29.047 -21.781 1 98.94 401 PHE B CA 1
ATOM 6297 C C . PHE B 1 401 ? -0.885 -30.281 -22.391 1 98.94 401 PHE B C 1
ATOM 6299 O O . PHE B 1 401 ? -1.167 -30.641 -23.531 1 98.94 401 PHE B O 1
ATOM 6306 N N . ILE B 1 402 ? 0.011 -30.906 -21.578 1 98.94 402 ILE B N 1
ATOM 6307 C CA . ILE B 1 402 ? 0.695 -32.062 -22.125 1 98.94 402 ILE B CA 1
ATOM 6308 C C . ILE B 1 402 ? 0.493 -33.25 -21.203 1 98.94 402 ILE B C 1
ATOM 6310 O O . ILE B 1 402 ? 0.552 -33.125 -19.984 1 98.94 402 ILE B O 1
ATOM 6314 N N . TRP B 1 403 ? 0.162 -34.375 -21.781 1 98.88 403 TRP B N 1
ATOM 6315 C CA . TRP B 1 403 ? 0.08 -35.656 -21.078 1 98.88 403 TRP B CA 1
ATOM 6316 C C . TRP B 1 403 ? 1.327 -36.5 -21.344 1 98.88 403 TRP B C 1
ATOM 6318 O O . TRP B 1 403 ? 1.662 -36.781 -22.484 1 98.88 403 TRP B O 1
ATOM 6328 N N . LEU B 1 404 ? 1.965 -36.906 -20.281 1 98.88 404 LEU B N 1
ATOM 6329 C CA . LEU B 1 404 ? 3.234 -37.625 -20.359 1 98.88 404 LEU B CA 1
ATOM 6330 C C . LEU B 1 404 ? 3.094 -39.031 -19.812 1 98.88 404 LEU B C 1
ATOM 6332 O O . LEU B 1 404 ? 2.588 -39.219 -18.703 1 98.88 404 LEU B O 1
ATOM 6336 N N . ARG B 1 405 ? 3.541 -39.969 -20.547 1 98.69 405 ARG B N 1
ATOM 6337 C CA . ARG B 1 405 ? 3.689 -41.344 -20.062 1 98.69 405 ARG B CA 1
ATOM 6338 C C . ARG B 1 405 ? 5.09 -41.562 -19.516 1 98.69 405 ARG B C 1
ATOM 6340 O O . ARG B 1 405 ? 6.082 -41.406 -20.219 1 98.69 405 ARG B O 1
ATOM 6347 N N . LEU B 1 406 ? 5.109 -41.969 -18.297 1 98.44 406 LEU B N 1
ATOM 6348 C CA . LEU B 1 406 ? 6.383 -42.219 -17.625 1 98.44 406 LEU B CA 1
ATOM 6349 C C . LEU B 1 406 ? 6.953 -43.562 -18.031 1 98.44 406 LEU B C 1
ATOM 6351 O O . LEU B 1 406 ? 6.199 -44.5 -18.281 1 98.44 406 LEU B O 1
ATOM 6355 N N . PRO B 1 407 ? 8.273 -43.625 -18.062 1 96.25 407 PRO B N 1
ATOM 6356 C CA . PRO B 1 407 ? 8.883 -44.906 -18.406 1 96.25 407 PRO B CA 1
ATOM 6357 C C . PRO B 1 407 ? 8.672 -45.969 -17.328 1 96.25 407 PRO B C 1
ATOM 6359 O O . PRO B 1 407 ? 8.625 -47.156 -17.641 1 96.25 407 PRO B O 1
ATOM 6362 N N . GLN B 1 408 ? 8.625 -45.562 -16.078 1 96.19 408 GLN B N 1
ATOM 6363 C CA . GLN B 1 408 ? 8.336 -46.438 -14.945 1 96.19 408 GLN B CA 1
ATOM 6364 C C . GLN B 1 408 ? 7.164 -45.875 -14.125 1 96.19 408 GLN B C 1
ATOM 6366 O O . GLN B 1 408 ? 7.039 -44.688 -13.93 1 96.19 408 GLN B O 1
ATOM 6371 N N . PRO B 1 409 ? 6.363 -46.844 -13.695 1 97.44 409 PRO B N 1
ATOM 6372 C CA . PRO B 1 409 ? 5.199 -46.375 -12.938 1 97.44 409 PRO B CA 1
ATOM 6373 C C . PRO B 1 409 ? 5.574 -45.812 -11.562 1 97.44 409 PRO B C 1
ATOM 6375 O O . PRO B 1 409 ? 6.523 -46.281 -10.938 1 97.44 409 PRO B O 1
ATOM 6378 N N . LEU B 1 410 ? 4.797 -44.875 -11.141 1 98.31 410 LEU B N 1
ATOM 6379 C CA . LEU B 1 410 ? 4.859 -44.375 -9.773 1 98.31 410 LEU B CA 1
ATOM 6380 C C . LEU B 1 410 ? 4.152 -45.344 -8.82 1 98.31 410 LEU B C 1
ATOM 6382 O O . LEU B 1 410 ? 3.285 -46.094 -9.242 1 98.31 410 LEU B O 1
ATOM 6386 N N . ASN B 1 411 ? 4.531 -45.312 -7.594 1 98 411 ASN B N 1
ATOM 6387 C CA . ASN B 1 411 ? 3.844 -46.062 -6.543 1 98 411 ASN B CA 1
ATOM 6388 C C . ASN B 1 411 ? 2.74 -45.219 -5.895 1 98 411 ASN B C 1
ATOM 6390 O O . ASN B 1 411 ? 2.926 -44.688 -4.801 1 98 411 ASN B O 1
ATOM 6394 N N . LEU B 1 412 ? 1.6 -45.25 -6.465 1 98.38 412 LEU B N 1
ATOM 6395 C CA . LEU B 1 412 ? 0.538 -44.344 -6.031 1 98.38 412 LEU B CA 1
ATOM 6396 C C . LEU B 1 412 ? -0.161 -44.906 -4.789 1 98.38 412 LEU B C 1
ATOM 6398 O O . LEU B 1 412 ? -0.397 -46.094 -4.68 1 98.38 412 LEU B O 1
ATOM 6402 N N . ALA B 1 413 ? -0.458 -44.031 -3.922 1 98.38 413 ALA B N 1
ATOM 6403 C CA . ALA B 1 413 ? -1.385 -44.375 -2.846 1 98.38 413 ALA B CA 1
ATOM 6404 C C . ALA B 1 413 ? -2.812 -44.5 -3.371 1 98.38 413 ALA B C 1
ATOM 6406 O O . ALA B 1 413 ? -3.16 -43.875 -4.387 1 98.38 413 ALA B O 1
ATOM 6407 N N . PRO B 1 414 ? -3.625 -45.281 -2.58 1 95.06 414 PRO B N 1
ATOM 6408 C CA . PRO B 1 414 ? -5.043 -45.344 -2.953 1 95.06 414 PRO B CA 1
ATOM 6409 C C . PRO B 1 414 ? -5.68 -43.938 -2.965 1 95.06 414 PRO B C 1
ATOM 6411 O O . PRO B 1 414 ? -5.402 -43.125 -2.084 1 95.06 414 PRO B O 1
ATOM 6414 N N . GLY B 1 415 ? -6.43 -43.656 -4.023 1 90.88 415 GLY B N 1
ATOM 6415 C CA . GLY B 1 415 ? -7.156 -42.406 -4.09 1 90.88 415 GLY B CA 1
ATOM 6416 C C . GLY B 1 415 ? -6.43 -41.344 -4.895 1 90.88 415 GLY B C 1
ATOM 6417 O O . GLY B 1 415 ? -7.031 -40.344 -5.301 1 90.88 415 GLY B O 1
ATOM 6418 N N . VAL B 1 416 ? -5.113 -41.469 -5.035 1 95 416 VAL B N 1
ATOM 6419 C CA . VAL B 1 416 ? -4.363 -40.531 -5.863 1 95 416 VAL B CA 1
ATOM 6420 C C . VAL B 1 416 ? -4.672 -40.781 -7.336 1 95 416 VAL B C 1
ATOM 6422 O O . VAL B 1 416 ? -4.793 -41.938 -7.766 1 95 416 VAL B O 1
ATOM 6425 N N . GLY B 1 417 ? -4.844 -39.719 -8.102 1 93.25 417 GLY B N 1
ATOM 6426 C CA . GLY B 1 417 ? -5.133 -39.844 -9.516 1 93.25 417 GLY B CA 1
ATOM 6427 C C . GLY B 1 417 ? -6.613 -39.75 -9.836 1 93.25 417 GLY B C 1
ATOM 6428 O O . GLY B 1 417 ? -7.039 -40.094 -10.938 1 93.25 417 GLY B O 1
ATOM 6429 N N . ARG B 1 418 ? -7.355 -39.375 -8.867 1 89.06 418 ARG B N 1
ATOM 6430 C CA . ARG B 1 418 ? -8.797 -39.219 -9.039 1 89.06 418 ARG B CA 1
ATOM 6431 C C . ARG B 1 418 ? -9.305 -38 -8.297 1 89.06 418 ARG B C 1
ATOM 6433 O O . ARG B 1 418 ? -8.648 -37.5 -7.375 1 89.06 418 ARG B O 1
ATOM 6440 N N . PRO B 1 419 ? -10.453 -37.531 -8.758 1 85.69 419 PRO B N 1
ATOM 6441 C CA . PRO B 1 419 ? -11.008 -36.344 -8.062 1 85.69 419 PRO B CA 1
ATOM 6442 C C . PRO B 1 419 ? -11.266 -36.625 -6.582 1 85.69 419 PRO B C 1
ATOM 6444 O O . PRO B 1 419 ? -11.531 -37.75 -6.184 1 85.69 419 PRO B O 1
#

Solvent-accessible surface area (backbone atoms only — not comparable to full-atom values): 41553 Å² total; per-residue (Å²): 136,84,81,75,77,78,76,78,76,74,76,75,79,73,75,74,70,73,69,72,73,78,76,71,54,30,31,57,61,27,23,22,40,34,66,55,95,36,69,44,94,58,62,54,14,46,23,16,58,88,42,60,41,35,57,57,72,54,75,34,79,28,34,73,59,50,23,33,20,20,53,46,68,29,97,46,94,72,26,28,32,32,31,29,25,25,50,59,80,39,52,25,22,3,63,56,27,74,31,36,34,35,36,32,41,54,39,42,15,33,96,89,43,61,81,26,34,49,44,78,75,52,70,36,56,34,22,31,57,78,63,41,62,43,48,90,37,56,31,55,61,38,74,56,22,57,38,24,8,43,65,41,30,39,22,18,47,41,68,40,68,87,53,34,31,38,34,23,17,10,27,36,21,26,45,38,43,22,40,84,68,22,42,51,73,50,52,66,39,75,36,56,23,83,52,91,94,50,49,52,91,79,33,58,46,24,13,29,67,13,61,78,46,53,50,54,56,53,38,49,61,35,54,33,85,26,36,20,41,68,72,25,18,26,26,13,27,28,41,41,59,81,25,64,36,35,42,39,26,35,48,29,44,44,67,89,55,63,86,30,28,19,49,30,30,34,32,29,70,86,80,65,42,77,73,47,79,74,35,24,47,65,51,98,41,68,77,40,41,59,16,20,30,26,54,37,23,90,48,33,32,36,36,30,41,28,35,83,36,29,27,89,66,38,83,46,39,34,33,30,38,35,34,73,88,42,54,48,96,85,36,37,41,44,70,44,87,63,39,53,41,66,54,21,38,19,80,80,50,65,45,92,79,41,51,96,33,35,31,62,61,30,41,54,42,55,13,23,45,40,50,50,47,50,36,34,35,40,38,30,36,26,23,51,51,86,34,52,26,34,83,36,77,89,34,64,25,46,33,41,41,37,28,32,35,44,75,62,70,53,77,58,35,81,66,52,41,57,112,136,86,83,79,77,79,77,80,78,78,76,76,76,75,76,74,70,73,70,74,74,78,77,70,56,29,32,57,59,27,23,22,40,35,64,54,95,34,71,45,94,56,63,53,14,48,25,16,58,88,44,63,42,35,57,56,71,55,74,33,79,29,34,73,59,50,23,34,19,20,53,46,67,30,96,47,94,71,25,29,32,32,32,29,26,26,48,59,79,40,52,26,21,4,62,55,27,74,31,35,35,35,37,33,42,56,38,44,15,33,96,90,42,63,80,25,33,48,44,79,74,54,69,36,56,33,22,31,58,79,63,42,62,42,48,91,35,56,31,56,62,37,74,56,21,56,38,24,8,44,66,40,30,38,22,18,47,42,67,39,70,88,53,33,30,37,33,23,18,11,26,37,23,27,44,37,43,21,40,83,67,22,42,50,71,50,54,66,39,76,36,56,22,83,52,91,94,50,48,52,91,80,33,60,47,24,14,29,66,12,62,78,46,53,51,54,55,53,38,50,63,35,54,33,85,28,36,19,40,67,72,25,19,26,26,13,27,28,38,40,58,79,26,66,36,36,41,38,26,35,47,29,44,44,68,92,54,62,86,31,29,19,51,30,32,34,30,29,70,86,79,66,43,77,72,46,80,74,36,24,46,65,51,98,41,67,76,41,43,58,17,21,30,28,53,36,24,92,47,34,32,36,35,30,40,28,35,84,36,29,26,90,67,37,85,46,39,33,34,29,38,33,33,73,87,41,54,48,96,85,35,37,40,43,69,43,86,63,38,53,40,66,53,22,36,20,83,82,51,66,46,92,80,40,51,96,34,35,32,61,60,30,42,55,40,54,12,22,45,38,50,50,46,50,37,35,36,42,39,31,37,24,24,50,49,86,34,52,26,35,85,35,76,89,34,65,25,46,34,42,41,38,28,32,34,46,75,64,68,52,78,59,34,80,65,52,42,56,112

Secondary structure (DSSP, 8-state):
---------------------PPPPPEEEEEEEE-SS-EESSS-B-TTSSSTTS----SBSSEE---EEEEEE-SSTT-EEEEE-SSSSSTTT-TTPBPEEEEEEEE-BBTTB---EEEEEEEEE-B-TT----S--TTTTSSS-B-BTTT--EEEEEE-TTS-EEEEETTTTEEEEE-TTSBB-SPPEEPB--STT--TTT-B---TT-HHHHTS---TTPBP---S-TT-SEEEEEE-TTSS-EEEEESSPPTTSPTTEEEEEEEETTTTEEEEEEEEEEPSSTT-EEEEEEE-SSSEEEEEEE-S--GGG---EEEEEEEEEEE-TTSBEEEEEEEETTSEE-TT--STT-BTTEE----SEEEEEEEEETTEEEEEEE--TT-EETTEEEEEPPEEEEEEE-SS---PPTTTT--/---------------------PPPPPEEEEEEEE-SS-EESSS-B-TTSSSTTS----SBSSEE---EEEEEE-SSTT-EEEEE-SSSSSTTT-TTPBPEEEEEEEE-BBTTB---EEEEEEEEE-B-TT----S--TTTTSSS-B-BTTT--EEEEEE-TTS-EEEEETTTTEEEEE-TTSBB-SPPEEPB--STT--TTT-B---TT-HHHHTS---TTPBP---S-TT-SEEEEEE-TTSS-EEEEESSPPTTSPTTEEEEEEEETTTTEEEEEEEEEEPSSTT-EEEEEEE-SSSEEEEEEE-S--GGG---EEEEEEEEEEE-TTSBEEEEEEEETTSEE-TT--STT-BTTEE----SEEEEEEEEETTEEEEEEE--TT-EETTEEEEEPPEEEEEEE-SS---PPTTTT--

pLDDT: mean 94.21, std 13.94, range [22.3, 98.94]

Radius of gyration: 33.93 Å; Cα contacts (8 Å, |Δi|>4): 2438; chains: 2; bounding box: 95×97×73 Å